Protein AF-A0A0D6LK04-F1 (afdb_monomer)

Secondary structure (DSSP, 8-state):
----------------------------------------PPPPPGGG-------B-----------------------------------------------------------------------SSSTT----PPPP----PBPTTS--PPP-EEEE-SS-EEEEEE-TTSSEEEEEETTEEEEEETTT--EEEEEE--SS-EEEEEE-TTSS-EEEEETTS-EEESSS-S---------S-EEESSSEEEEETTEEEEE-SS-SS--EEE-SS-EEEEEE-TTSSEEEEEETTSEEEEEESTTTTSS--SEEEE-TT---EEEEEEEPPPP--SS-TTS-TTS--S-EEEEEETTSEEEEE-TTS-BSSSS-EE-SS-EEEEEE-TTSSEEEEEETTSEEEEEETT--EEEEEEE-SS-EEEEEE-TT-SSEEEEEEETTSEEEEEEE-PPP-EEEETTEEEEEETTTEEEEEETTT--EEEEE-SS---EEEEETTEEEEE-SS-EEEEEEEE--STTPPPEEEEEEEE-S----SEEEE-SSEEEEEETTEEEEEETTS-EEEEEE-SSPEEEEEEEE-STT--EEEEEEGGG--TT-SEEEEBSS-TT-EEEE-SSSS-SEEEEEETTEEEEEETTEEEEEE---HHHHHHHHHTT-HHHHHHHHHHH--HHHHHHHHHHHHHTT-HHHHHHHHHHHT-HHHHHHHHHHHHHHHHT--HHHHHHHHHHHHT-HHHHHHHHHHTT-HHHHHHHHHHTT-HHHHHHHTTTS-HHHHHHHHHHHHHHHHHTT-HHHHHHHHHHHT-HHHHHHHHHHHT-HHHHHHHHTTS-TT-HHHHHHHHHHHHTTT-HHHHHHHHHHHT-HHHHHHHHHHTT-HHHHHHHHHH-GGGHHHHHHHHHHHHHTTT-HHHHHHHHHHTT-HHHHHHHHHHHHHHHHHTT-HHHHHHHHHHHHHHHHHHTTT-GGGHHHHHHHHHHHHHHHHHHHHHHHHH-SS-SS-HHHHHHHGGG-HHHHHHHHHHHT-HHHHHHHHHHHTTS---HHHHHHHHHHHHHHHTS-S---GGGS-EETTTTEE--TT--SB-TTT-PBPPB-TTT--B-SEEEEEE-TTS-HHHHHHHHTSPPPTT-TT--TTTTS-TT----EE-HHHHTTS-GGGEEEE-PPTTSPPEEEEES-TTS-EEE-TTT--EEEHHHHHHHHHHHSS-TTT-PPPP-S--TT-----

InterPro domains:
  IPR001680 WD40 repeat [PF00400] (163-189)
  IPR001680 WD40 repeat [PF00400] (193-226)
  IPR001680 WD40 r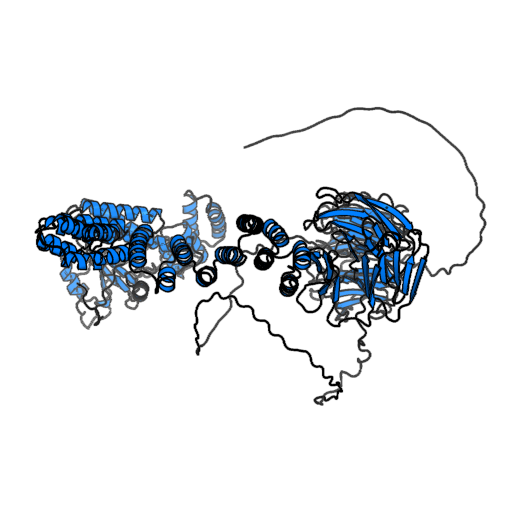epeat [PS50082] (199-226)
  IPR001680 WD40 repeat [SM00320] (144-189)
  IPR001680 WD40 repeat [SM00320] (192-231)
  IPR001680 WD40 repeat [SM00320] (266-304)
  IPR001680 WD40 repeat [SM00320] (310-366)
  IPR001680 WD40 repeat [SM00320] (372-408)
  IPR001680 WD40 repeat [SM00320] (410-451)
  IPR002328 Alcohol dehydrogenase, zinc-type, conserved site [PS00059] (16-30)
  IPR015943 WD40/YVTN repeat-like-containing domain superfamily [G3DSA:2.130.10.10] (139-227)
  IPR015943 WD40/YVTN repeat-like-containing domain superfamily [G3DSA:2.130.10.10] (259-519)
  IPR036322 WD40-repeat-containing domain superfamily [SSF50978] (160-455)
  IPR039857 Intraflagellar transport protein 122/121 homolog [PTHR12764] (600-1218)
  IPR056152 IFT122, second beta-propeller domain [PF23377] (458-600)
  IPR056153 IFT122/SMU1, beta-propeller domain [PF23381] (259-451)
  IPR056838 IFT122, zinc ribbon domain [PF25144] (1065-1106)
  IPR057411 Intraflagellar transport protein 122 homolog, TPR domain [PF25295] (653-1015)

Radius of gyration: 51.41 Å; Cα contacts (8 Å, |Δi|>4): 2037; chains: 1; bounding box: 140×107×113 Å

Organism: NCBI:txid53326

Solvent-accessible surface area (backbone atoms only — not comparable to full-atom values): 71365 Å² total; per-residue (Å²): 142,85,88,88,83,84,91,84,88,86,88,86,89,86,90,90,84,89,79,90,83,86,89,86,90,87,83,90,86,84,88,85,90,83,88,78,92,73,86,81,72,81,78,80,59,91,91,63,84,69,61,43,50,58,28,76,40,68,68,82,69,86,72,73,84,83,69,75,94,76,84,91,85,88,88,76,90,78,90,83,89,84,85,89,80,89,85,90,83,90,85,79,90,85,89,81,88,80,86,85,86,88,87,80,85,91,84,88,80,92,80,84,89,82,88,86,88,86,84,87,88,85,88,87,88,84,92,85,89,74,90,86,80,90,82,83,77,90,75,94,72,80,92,76,75,51,54,86,91,55,81,86,68,85,66,65,68,66,54,78,42,94,35,37,28,39,21,62,28,57,31,63,78,24,59,35,32,39,34,10,35,43,39,26,45,38,36,26,34,50,80,84,64,46,81,73,47,78,48,78,79,59,88,30,49,27,38,26,36,41,51,40,82,86,53,82,39,40,44,35,24,15,67,66,27,48,74,52,64,64,94,63,77,101,67,88,79,89,56,98,42,50,26,64,33,40,32,38,49,92,38,41,40,38,36,47,61,41,28,39,30,57,36,53,97,87,52,95,72,71,60,70,52,79,55,98,44,42,66,35,25,43,26,44,33,48,83,38,56,36,36,40,38,20,14,47,65,11,36,35,43,30,35,45,60,92,56,63,88,49,95,69,61,68,26,77,44,80,46,95,80,43,39,33,22,36,25,44,38,54,37,51,50,58,82,84,79,71,91,81,82,83,82,58,94,88,57,82,57,59,46,38,35,37,38,30,22,62,76,16,35,38,41,45,21,36,90,68,54,50,68,76,47,97,67,63,45,75,52,100,37,39,53,42,26,60,42,62,43,88,76,36,55,36,31,40,42,24,8,66,67,15,34,32,36,36,23,34,72,84,67,47,68,63,47,74,80,44,72,52,98,47,34,32,37,27,62,45,60,43,68,74,43,87,59,42,35,36,39,39,25,17,54,65,13,40,32,34,66,46,57,52,49,83,78,89,42,54,24,62,39,86,54,43,41,32,34,61,42,92,60,26,28,41,36,40,30,35,70,83,65,67,37,59,37,79,46,82,64,84,36,29,56,74,44,43,22,42,34,92,61,37,36,41,38,32,34,76,56,27,35,38,32,29,36,55,80,49,42,91,52,86,84,41,64,49,36,73,43,86,72,42,74,29,89,45,68,73,85,59,79,47,67,45,50,54,84,53,34,36,38,41,28,47,59,34,33,40,36,36,23,36,70,84,65,47,77,76,49,75,48,81,51,94,49,42,58,73,44,77,46,78,75,50,67,59,83,72,60,60,43,68,48,74,40,40,58,87,75,59,60,91,65,56,76,30,63,21,54,25,74,77,48,75,92,44,73,48,69,17,54,77,86,81,50,81,51,38,34,68,36,27,36,66,31,36,39,31,26,43,42,99,87,47,79,41,80,42,82,50,68,45,50,74,65,36,52,57,24,50,77,70,66,39,58,65,63,26,50,61,54,46,73,42,39,43,52,73,64,52,35,50,53,57,20,49,56,27,46,77,69,66,38,51,70,59,16,45,53,28,24,63,72,63,61,40,66,64,62,44,46,50,52,48,51,51,51,49,39,60,72,70,64,57,57,68,68,58,58,50,26,52,51,29,48,71,75,63,40,50,66,63,24,32,49,53,33,48,78,74,67,38,56,69,57,36,42,46,56,25,56,76,73,62,39,59,66,62,34,47,62,76,46,64,87,56,59,74,65,61,52,53,51,47,53,49,54,48,28,56,43,23,48,78,66,80,36,45,67,61,18,32,55,50,28,56,72,72,64,48,54,68,66,27,52,50,49,34,71,76,71,68,40,69,68,59,48,52,56,44,60,73,71,56,60,92,82,44,54,67,62,52,48,53,47,31,60,43,27,52,78,64,69,37,52,69,61,20,46,51,48,32,56,78,72,66,47,66,66,65,46,55,53,47,31,49,77,65,66,38,55,70,63,31,46,58,46,18,76,76,39,69,90,39,40,60,75,44,33,48,58,50,17,48,59,27,45,79,65,73,39,46,79,56,13,31,55,30,22,45,76,45,73,38,59,72,56,32,48,52,55,52,56,50,50,31,51,49,23,51,79,72,66,37,27,60,56,23,10,35,41,22,39,53,52,15,51,59,28,42,64,49,24,79,84,40,64,86,30,51,67,53,20,57,50,27,42,50,47,13,58,50,26,48,44,42,34,64,52,51,43,59,72,76,43,100,67,70,94,67,53,70,64,34,50,45,48,49,28,80,85,40,49,70,60,31,22,56,45,21,58,73,75,41,25,30,38,53,21,43,54,30,44,62,54,46,72,78,46,91,66,55,82,87,51,40,64,57,54,54,54,46,50,58,55,46,68,76,48,67,88,46,53,45,74,92,73,30,55,65,35,77,89,78,79,46,67,33,65,82,82,54,69,67,34,41,86,82,36,60,42,62,62,46,49,17,80,82,49,43,45,74,46,51,46,42,73,49,44,70,44,92,93,54,56,70,70,57,54,49,54,38,34,68,37,85,41,66,94,87,51,97,78,65,58,91,65,79,86,50,65,71,70,55,63,80,44,73,45,51,75,74,58,38,39,42,32,53,52,88,35,52,52,74,34,86,45,68,75,94,49,75,66,47,41,29,37,43,77,46,74,91,57,63,71,39,68,44,89,90,74,56,50,43,24,43,31,69,62,46,54,53,42,28,71,73,69,61,17,41,88,75,72,65,49,63,71,83,65,90,88,51,102,78,75,74,89,87,132

Mean predicted aligned error: 22.24 Å

Structure (mmCIF, N/CA/C/O backbone):
data_AF-A0A0D6LK04-F1
#
_entry.id   AF-A0A0D6LK04-F1
#
loop_
_atom_site.group_PDB
_atom_site.id
_atom_site.type_symbol
_atom_site.label_atom_id
_atom_site.label_alt_id
_atom_site.label_comp_id
_atom_site.label_asym_id
_atom_site.label_entity_id
_atom_site.label_seq_id
_atom_site.pdbx_PDB_ins_code
_atom_site.Cartn_x
_atom_site.Cartn_y
_atom_site.Cartn_z
_atom_site.occupancy
_atom_site.B_iso_or_equiv
_atom_site.auth_seq_id
_atom_site.auth_comp_id
_atom_site.auth_asym_id
_atom_site.auth_atom_id
_atom_site.pdbx_PDB_model_num
ATOM 1 N N . MET A 1 1 ? 20.947 37.782 -15.990 1.00 30.09 1 MET A N 1
ATOM 2 C CA . MET A 1 1 ? 22.249 38.363 -15.583 1.00 30.09 1 MET A CA 1
ATOM 3 C C . MET A 1 1 ? 23.344 37.890 -16.545 1.00 30.09 1 MET A C 1
ATOM 5 O O . MET A 1 1 ? 23.123 36.926 -17.265 1.00 30.09 1 MET A O 1
ATOM 9 N N . ARG A 1 2 ? 24.478 38.596 -16.576 1.00 21.41 2 ARG A N 1
ATOM 10 C CA . ARG A 1 2 ? 25.749 38.360 -17.307 1.00 21.41 2 ARG A CA 1
ATOM 11 C C . ARG A 1 2 ? 26.853 39.061 -16.474 1.00 21.41 2 ARG A C 1
ATOM 13 O O . ARG A 1 2 ? 26.469 39.963 -15.727 1.00 21.41 2 ARG A O 1
ATOM 20 N N . PRO A 1 3 ? 28.165 38.835 -16.688 1.00 44.28 3 PRO A N 1
ATOM 21 C CA . PRO A 1 3 ? 28.884 37.681 -17.258 1.00 44.28 3 PRO A CA 1
ATOM 22 C C . PRO A 1 3 ? 30.051 37.231 -16.322 1.00 44.28 3 PRO A C 1
ATOM 24 O O . PRO A 1 3 ? 30.104 37.658 -15.175 1.00 44.28 3 PRO A O 1
ATOM 27 N N . VAL A 1 4 ? 31.014 36.432 -16.814 1.00 23.22 4 VAL A N 1
ATOM 28 C CA . VAL A 1 4 ? 32.430 36.389 -16.354 1.00 23.22 4 VAL A CA 1
ATOM 29 C C . VAL A 1 4 ? 33.320 35.826 -17.490 1.00 23.22 4 VAL A C 1
ATOM 31 O O . VAL A 1 4 ? 32.771 35.343 -18.483 1.00 23.22 4 VAL A O 1
ATOM 34 N N . LEU A 1 5 ? 34.652 35.987 -17.427 1.00 23.11 5 LEU A N 1
ATOM 35 C CA . LEU A 1 5 ? 35.590 35.839 -18.561 1.00 23.11 5 LEU A CA 1
ATOM 36 C C . LEU A 1 5 ? 37.011 35.372 -18.137 1.00 23.11 5 LEU A C 1
ATOM 38 O O . LEU A 1 5 ? 37.385 35.601 -16.993 1.00 23.11 5 LEU A O 1
ATOM 42 N N . ASN A 1 6 ? 37.808 34.902 -19.122 1.00 22.64 6 ASN A N 1
ATOM 43 C CA . ASN A 1 6 ? 39.295 34.981 -19.220 1.00 22.64 6 ASN A CA 1
ATOM 44 C C . ASN A 1 6 ? 40.161 34.009 -18.348 1.00 22.64 6 ASN A C 1
ATOM 46 O O . ASN A 1 6 ? 39.818 33.751 -17.204 1.00 22.64 6 ASN A O 1
ATOM 50 N N . TRP A 1 7 ? 41.136 33.244 -18.903 1.00 20.77 7 TRP A N 1
ATOM 51 C CA . TRP A 1 7 ? 42.541 33.565 -19.338 1.00 20.77 7 TRP A CA 1
ATOM 52 C C . TRP A 1 7 ? 43.519 33.838 -18.156 1.00 20.77 7 TRP A C 1
ATOM 54 O O . TRP A 1 7 ? 43.094 34.499 -17.220 1.00 20.77 7 TRP A O 1
ATOM 64 N N . ILE A 1 8 ? 44.829 33.500 -18.133 1.00 21.89 8 ILE A N 1
ATOM 65 C CA . ILE A 1 8 ? 45.746 32.587 -18.885 1.00 21.89 8 ILE A CA 1
ATOM 66 C C . ILE A 1 8 ? 47.134 32.545 -18.133 1.00 21.89 8 ILE A C 1
ATOM 68 O O . ILE A 1 8 ? 47.326 33.365 -17.241 1.00 21.89 8 ILE A O 1
ATOM 72 N N . ASP A 1 9 ? 48.097 31.689 -18.547 1.00 22.16 9 ASP A N 1
ATOM 73 C CA . ASP A 1 9 ? 49.593 31.797 -18.399 1.00 22.16 9 ASP A CA 1
ATOM 74 C C . ASP A 1 9 ? 50.438 31.205 -17.209 1.00 22.16 9 ASP A C 1
ATOM 76 O O . ASP A 1 9 ? 50.198 31.500 -16.045 1.00 22.16 9 ASP A O 1
ATOM 80 N N . LYS A 1 10 ? 51.546 30.520 -17.611 1.00 22.42 10 LYS A N 1
ATOM 81 C CA . LYS A 1 10 ? 52.928 30.313 -17.034 1.00 22.42 10 LYS A CA 1
ATOM 82 C C . LYS A 1 10 ? 53.178 29.497 -15.722 1.00 22.42 10 LYS A C 1
ATOM 84 O O . LYS A 1 10 ? 52.379 29.597 -14.805 1.00 22.42 10 LYS A O 1
ATOM 89 N N . VAL A 1 11 ? 54.180 28.584 -15.563 1.00 23.09 11 VAL A N 1
ATOM 90 C CA . VAL A 1 11 ? 55.633 28.443 -15.983 1.00 23.09 11 VAL A CA 1
ATOM 91 C C . VAL A 1 11 ? 56.574 29.285 -15.080 1.00 23.09 11 VAL A C 1
ATOM 93 O O . VAL A 1 11 ? 56.163 30.425 -14.854 1.00 23.09 11 VAL A O 1
ATOM 96 N N . PRO A 1 12 ? 57.777 28.848 -14.578 1.00 36.19 12 PRO A N 1
ATOM 97 C CA . PRO A 1 12 ? 58.790 27.884 -15.109 1.00 36.19 12 PRO A CA 1
ATOM 98 C C . PRO A 1 12 ? 59.391 26.840 -14.089 1.00 36.19 12 PRO A C 1
ATOM 100 O O . PRO A 1 12 ? 58.622 26.246 -13.337 1.00 36.19 12 PRO A O 1
ATOM 103 N N . GLU A 1 13 ? 60.725 26.606 -14.128 1.00 23.64 13 GLU A N 1
ATOM 104 C CA . GLU A 1 13 ? 61.619 25.642 -13.422 1.00 23.64 13 GLU A CA 1
ATOM 105 C C . GLU A 1 13 ? 61.561 24.161 -13.919 1.00 23.64 13 GLU A C 1
ATOM 107 O O . GLU A 1 13 ? 60.509 23.704 -14.364 1.00 23.64 13 GLU A O 1
ATOM 112 N N . ASP A 1 14 ? 62.638 23.339 -13.952 1.00 24.09 14 ASP A N 1
ATOM 113 C CA . ASP A 1 14 ? 64.062 23.520 -13.542 1.00 24.09 14 ASP A CA 1
ATOM 114 C C . ASP A 1 14 ? 65.087 22.645 -14.360 1.00 24.09 14 ASP A C 1
ATOM 116 O O . ASP A 1 14 ? 64.759 22.148 -15.439 1.00 24.09 14 ASP A O 1
ATOM 120 N N . GLU A 1 15 ? 66.335 22.478 -13.876 1.00 25.22 15 GLU A N 1
ATOM 121 C CA . GLU A 1 15 ? 67.555 21.946 -14.554 1.00 25.22 15 GLU A CA 1
ATOM 122 C C . GLU A 1 15 ? 67.923 20.432 -14.375 1.00 25.22 15 GLU A C 1
ATOM 124 O O . GLU A 1 15 ? 67.365 19.726 -13.536 1.00 25.22 15 GLU A O 1
ATOM 129 N N . GLY A 1 16 ? 68.959 19.943 -15.103 1.00 24.80 16 GLY A N 1
ATOM 130 C CA . GLY A 1 16 ? 69.732 18.716 -14.765 1.00 24.80 16 GLY A CA 1
ATOM 131 C C . GLY A 1 16 ? 70.579 18.081 -15.903 1.00 24.80 16 GLY A C 1
ATOM 132 O O . GLY A 1 16 ? 70.019 17.512 -16.836 1.00 24.80 16 GLY A O 1
ATOM 133 N N . HIS A 1 17 ? 71.923 18.125 -15.830 1.00 25.42 17 HIS A N 1
ATOM 134 C CA . HIS A 1 17 ? 72.868 17.717 -16.906 1.00 25.42 17 HIS A CA 1
ATOM 135 C C . HIS A 1 17 ? 73.611 16.362 -16.702 1.00 25.42 17 HIS A C 1
ATOM 137 O O . HIS A 1 17 ? 73.971 16.024 -15.581 1.00 25.42 17 HIS A O 1
ATOM 143 N N . GLU A 1 18 ? 73.961 15.713 -17.834 1.00 24.48 18 GLU A N 1
ATOM 144 C CA . GLU A 1 18 ? 75.159 14.858 -18.117 1.00 24.48 18 GLU A CA 1
ATOM 145 C C . GLU A 1 18 ? 75.396 13.505 -17.377 1.00 24.48 18 GLU A C 1
ATOM 147 O O . GLU A 1 18 ? 74.938 13.287 -16.264 1.00 24.48 18 GLU A O 1
ATOM 152 N N . GLY A 1 19 ? 76.122 12.513 -17.941 1.00 23.44 19 GLY A N 1
ATOM 153 C CA . GLY A 1 19 ? 76.709 12.373 -19.296 1.00 23.44 19 GLY A CA 1
ATOM 154 C C . GLY A 1 19 ? 77.649 11.143 -19.480 1.00 23.44 19 GLY A C 1
ATOM 155 O O . GLY A 1 19 ? 78.135 10.586 -18.501 1.00 23.44 19 GLY A O 1
ATOM 156 N N . GLY A 1 20 ? 77.943 10.749 -20.739 1.00 23.19 20 GLY A N 1
ATOM 157 C CA . GLY A 1 20 ? 78.937 9.711 -21.146 1.00 23.19 20 GLY A CA 1
ATOM 158 C C . GLY A 1 20 ? 78.503 8.230 -21.005 1.00 23.19 20 GLY A C 1
ATOM 159 O O . GLY A 1 20 ? 77.605 7.928 -20.231 1.00 23.19 20 GLY A O 1
ATOM 160 N N . GLY A 1 21 ? 79.063 7.229 -21.712 1.00 22.86 21 GLY A N 1
ATOM 161 C CA . GLY A 1 21 ? 79.994 7.172 -22.864 1.00 22.86 21 GLY A CA 1
ATOM 162 C C . GLY A 1 21 ? 80.136 5.704 -23.369 1.00 22.86 21 GLY A C 1
ATOM 163 O O . GLY A 1 21 ? 80.076 4.792 -22.556 1.00 22.86 21 GLY A O 1
ATOM 164 N N . ILE A 1 22 ? 80.079 5.406 -24.680 1.00 24.78 22 ILE A N 1
ATOM 165 C CA . ILE A 1 22 ? 81.199 5.291 -25.662 1.00 24.78 22 ILE A CA 1
ATOM 166 C C . ILE A 1 22 ? 81.839 3.873 -25.761 1.00 24.78 22 ILE A C 1
ATOM 168 O O . ILE A 1 22 ? 82.639 3.515 -24.907 1.00 24.78 22 ILE A O 1
ATOM 172 N N . LEU A 1 23 ? 81.570 3.176 -26.893 1.00 24.97 23 LEU A N 1
ATOM 173 C CA . LEU A 1 23 ? 82.327 2.051 -27.528 1.00 24.97 23 LEU A CA 1
ATOM 174 C C . LEU A 1 23 ? 82.480 0.748 -26.680 1.00 24.97 23 LEU A C 1
ATOM 176 O O . LEU A 1 23 ? 82.230 0.768 -25.484 1.00 24.97 23 LEU A O 1
ATOM 180 N N . GLN A 1 24 ? 82.812 -0.460 -27.169 1.00 23.94 24 GLN A N 1
ATOM 181 C CA . GLN A 1 24 ? 83.073 -1.086 -28.495 1.00 23.94 24 GLN A CA 1
ATOM 182 C C . GLN A 1 24 ? 82.576 -2.581 -28.387 1.00 23.94 24 GLN A C 1
ATOM 184 O O . GLN A 1 24 ? 81.980 -2.910 -27.365 1.00 23.94 24 GLN A O 1
ATOM 189 N N . GLU A 1 25 ? 82.685 -3.580 -29.282 1.00 22.00 25 GLU A N 1
ATOM 190 C CA . GLU A 1 25 ? 83.413 -3.823 -30.547 1.00 22.00 25 GLU A CA 1
ATOM 191 C C . GLU A 1 25 ? 82.634 -4.828 -31.458 1.00 22.00 25 GLU A C 1
ATOM 193 O O . GLU A 1 25 ? 81.496 -4.544 -31.823 1.00 22.00 25 GLU A O 1
ATOM 198 N N . GLU A 1 26 ? 83.202 -5.990 -31.824 1.00 23.66 26 GLU A N 1
ATOM 199 C CA . GLU A 1 26 ? 82.685 -6.977 -32.802 1.00 23.66 26 GLU A CA 1
ATOM 200 C C . GLU A 1 26 ? 82.749 -8.436 -32.269 1.00 23.66 26 GLU A C 1
ATOM 202 O O . GLU A 1 26 ? 83.361 -8.694 -31.234 1.00 23.66 26 GLU A O 1
ATOM 207 N N . GLY A 1 27 ? 82.161 -9.425 -32.970 1.00 22.02 27 GLY A N 1
ATOM 208 C CA . GLY A 1 27 ? 82.268 -10.845 -32.568 1.00 22.02 27 GLY A CA 1
ATOM 209 C C . GLY A 1 27 ? 81.557 -11.873 -33.467 1.00 22.02 27 GLY A C 1
ATOM 210 O O . GLY A 1 27 ? 80.410 -12.237 -33.222 1.00 22.02 27 GLY A O 1
ATOM 211 N N . VAL A 1 28 ? 82.252 -12.370 -34.497 1.00 22.52 28 VAL A N 1
ATOM 212 C CA . VAL A 1 28 ? 81.781 -13.381 -35.476 1.00 22.52 28 VAL A CA 1
ATOM 213 C C . VAL A 1 28 ? 81.343 -14.709 -34.821 1.00 22.52 28 VAL A C 1
ATOM 215 O O . VAL A 1 28 ? 81.999 -15.201 -33.907 1.00 22.52 28 VAL A O 1
ATOM 218 N N . GLY A 1 29 ? 80.262 -15.327 -35.320 1.00 24.53 29 GLY A N 1
ATOM 219 C CA . GLY A 1 29 ? 79.727 -16.604 -34.810 1.00 24.53 29 GLY A CA 1
ATOM 220 C C . GLY A 1 29 ? 80.129 -17.865 -35.599 1.00 24.53 29 GLY A C 1
ATOM 221 O O . GLY A 1 29 ? 80.710 -17.787 -36.679 1.00 24.53 29 GLY A O 1
ATOM 222 N N . VAL A 1 30 ? 79.744 -19.040 -35.082 1.00 21.81 30 VAL A N 1
ATOM 223 C CA . VAL A 1 30 ? 79.773 -20.355 -35.764 1.00 21.81 30 VAL A CA 1
ATOM 224 C C . VAL A 1 30 ? 78.504 -21.138 -35.393 1.00 21.81 30 VAL A C 1
ATOM 226 O O . VAL A 1 30 ? 77.995 -21.001 -34.283 1.00 21.81 30 VAL A O 1
ATOM 229 N N . ALA A 1 31 ? 77.977 -21.946 -36.318 1.00 26.28 31 ALA A N 1
ATOM 230 C CA . ALA A 1 31 ? 76.745 -22.719 -36.140 1.00 26.28 31 ALA A CA 1
ATOM 231 C C . ALA A 1 31 ? 76.992 -24.192 -35.760 1.00 26.28 31 ALA A C 1
ATOM 233 O O . ALA A 1 31 ? 77.985 -24.786 -36.178 1.00 26.28 31 ALA A O 1
ATOM 234 N N . THR A 1 32 ? 76.012 -24.816 -35.099 1.00 23.23 32 THR A N 1
ATOM 235 C CA . THR A 1 32 ? 75.838 -26.280 -35.069 1.00 23.23 32 THR A CA 1
ATOM 236 C C . THR A 1 32 ? 74.360 -26.658 -35.172 1.00 23.23 32 THR A C 1
ATOM 238 O O . THR A 1 32 ? 73.523 -26.244 -34.377 1.00 23.23 32 THR A O 1
ATOM 241 N N . ASP A 1 33 ? 74.053 -27.460 -36.188 1.00 23.78 33 ASP A N 1
ATOM 242 C CA . ASP A 1 33 ? 72.723 -27.961 -36.540 1.00 23.78 33 ASP A CA 1
ATOM 243 C C . ASP A 1 33 ? 72.483 -29.303 -35.812 1.00 23.78 33 ASP A C 1
ATOM 245 O O . ASP A 1 33 ? 73.280 -30.228 -35.973 1.00 23.78 33 ASP A O 1
ATOM 249 N N . ILE A 1 34 ? 71.388 -29.458 -35.056 1.00 25.84 34 ILE A N 1
ATOM 250 C CA . ILE A 1 34 ? 70.769 -30.778 -34.823 1.00 25.84 34 ILE A CA 1
ATOM 251 C C . ILE A 1 34 ? 69.266 -30.645 -35.060 1.00 25.84 34 ILE A C 1
ATOM 253 O O . ILE A 1 34 ? 68.568 -29.865 -34.415 1.00 25.84 34 ILE A O 1
ATOM 257 N N . ARG A 1 35 ? 68.763 -31.439 -36.006 1.00 24.62 35 ARG A N 1
ATOM 258 C CA . ARG A 1 35 ? 67.377 -31.389 -36.473 1.00 24.62 35 ARG A CA 1
ATOM 259 C C . ARG A 1 35 ? 66.471 -32.282 -35.633 1.00 24.62 35 ARG A C 1
ATOM 261 O O . ARG A 1 35 ? 66.740 -33.473 -35.500 1.00 24.62 35 ARG A O 1
ATOM 268 N N . LEU A 1 36 ? 65.314 -31.755 -35.239 1.00 25.33 36 LEU A N 1
ATOM 269 C CA . LEU A 1 36 ? 64.106 -32.558 -35.039 1.00 25.33 36 LEU A CA 1
ATOM 270 C C . LEU A 1 36 ? 63.134 -32.271 -36.186 1.00 25.33 36 LEU A C 1
ATOM 272 O O . LEU A 1 36 ? 62.751 -31.128 -36.429 1.00 25.33 36 LEU A O 1
ATOM 276 N N . ALA A 1 37 ? 62.767 -33.314 -36.929 1.00 28.20 37 ALA A N 1
ATOM 277 C CA . ALA A 1 37 ? 61.936 -33.184 -38.118 1.00 28.20 37 ALA A CA 1
ATOM 278 C C . ALA A 1 37 ? 60.448 -33.090 -37.746 1.00 28.20 37 ALA A C 1
ATOM 280 O O . ALA A 1 37 ? 59.788 -34.106 -37.538 1.00 28.20 37 ALA A O 1
ATOM 281 N N . GLN A 1 38 ? 59.903 -31.872 -37.709 1.00 26.31 38 GLN A N 1
ATOM 282 C CA . GLN A 1 38 ? 58.455 -31.665 -37.775 1.00 26.31 38 GLN A CA 1
ATOM 283 C C . GLN A 1 38 ? 58.000 -31.481 -39.228 1.00 26.31 38 GLN A C 1
ATOM 285 O O . GLN A 1 38 ? 58.638 -30.789 -40.025 1.00 26.31 38 GLN A O 1
ATOM 290 N N . LEU A 1 39 ? 56.879 -32.119 -39.566 1.00 23.59 39 LEU A N 1
ATOM 291 C CA . LEU A 1 39 ? 56.260 -32.076 -40.888 1.00 23.59 39 LEU A CA 1
ATOM 292 C C . LEU A 1 39 ? 55.793 -30.651 -41.216 1.00 23.59 39 LEU A C 1
ATOM 294 O O . LEU A 1 39 ? 54.782 -30.183 -40.693 1.00 23.59 39 LEU A O 1
ATOM 298 N N . LYS A 1 40 ? 56.502 -29.976 -42.129 1.00 24.53 40 LYS A N 1
ATOM 299 C CA . LYS A 1 40 ? 56.039 -28.725 -42.742 1.00 24.53 40 LYS A CA 1
ATOM 300 C C . LYS A 1 40 ? 54.841 -29.004 -43.654 1.00 24.53 40 LYS A C 1
ATOM 302 O O . LYS A 1 40 ? 55.002 -29.196 -44.857 1.00 24.53 40 LYS A O 1
ATOM 307 N N . LEU A 1 41 ? 53.638 -28.977 -43.083 1.00 25.45 41 LEU A N 1
ATOM 308 C CA . LEU A 1 41 ? 52.441 -28.637 -43.851 1.00 25.45 41 LEU A CA 1
ATOM 309 C C . LEU A 1 41 ? 52.617 -27.215 -44.429 1.00 25.45 41 LEU A C 1
ATOM 311 O O . LEU A 1 41 ? 53.280 -26.380 -43.801 1.00 25.45 41 LEU A O 1
ATOM 315 N N . PRO A 1 42 ? 52.106 -26.936 -45.639 1.00 27.59 42 PRO A N 1
ATOM 316 C CA . PRO A 1 42 ? 52.419 -25.697 -46.337 1.00 27.59 42 PRO A CA 1
ATOM 317 C C . PRO A 1 42 ? 51.814 -24.481 -45.627 1.00 27.59 42 PRO A C 1
ATOM 319 O O . PRO A 1 42 ? 50.624 -24.459 -45.314 1.00 27.59 42 PRO A O 1
ATOM 322 N N . ARG A 1 43 ? 52.620 -23.424 -45.454 1.00 28.05 43 ARG A N 1
ATOM 323 C CA . ARG A 1 43 ? 52.071 -22.069 -45.293 1.00 28.05 43 ARG A CA 1
ATOM 324 C C . ARG A 1 43 ? 51.283 -21.727 -46.571 1.00 28.05 43 ARG A C 1
ATOM 326 O O . ARG A 1 43 ? 51.754 -22.084 -47.655 1.00 28.05 43 ARG A O 1
ATOM 333 N N . PRO A 1 44 ? 50.118 -21.063 -46.479 1.00 26.52 44 PRO A N 1
ATOM 334 C CA . PRO A 1 44 ? 49.366 -20.666 -47.664 1.00 26.52 44 PRO A CA 1
ATOM 335 C C . PRO A 1 44 ? 50.188 -19.685 -48.527 1.00 26.52 44 PRO A C 1
ATOM 337 O O . PRO A 1 44 ? 51.033 -18.961 -47.995 1.00 26.52 44 PRO A O 1
ATOM 340 N N . PRO A 1 45 ? 49.991 -19.661 -49.859 1.00 25.30 45 PRO A N 1
ATOM 341 C CA . PRO A 1 45 ? 50.778 -18.819 -50.759 1.00 25.30 45 PRO A CA 1
ATOM 342 C C . PRO A 1 45 ? 50.518 -17.322 -50.526 1.00 25.30 45 PRO A C 1
ATOM 344 O O . PRO A 1 45 ? 49.442 -16.931 -50.079 1.00 25.30 45 PRO A O 1
ATOM 347 N N . HIS A 1 46 ? 51.472 -16.464 -50.911 1.00 29.70 46 HIS A N 1
ATOM 348 C CA . HIS A 1 46 ? 51.413 -15.005 -50.699 1.00 29.70 46 HIS A CA 1
ATOM 349 C C . HIS A 1 46 ? 50.161 -14.297 -51.263 1.00 29.70 46 HIS A C 1
ATOM 351 O O . HIS A 1 46 ? 49.836 -13.193 -50.827 1.00 29.70 46 HIS A O 1
ATOM 357 N N . SER A 1 47 ? 49.434 -14.915 -52.198 1.00 28.31 47 SER A N 1
ATOM 358 C CA . SER A 1 47 ? 48.149 -14.428 -52.716 1.00 28.31 47 SER A CA 1
ATOM 359 C C . SER A 1 47 ? 46.969 -14.589 -51.744 1.00 28.31 47 SER A C 1
ATOM 361 O O . SER A 1 47 ? 45.935 -13.958 -51.946 1.00 28.31 47 SER A O 1
ATOM 363 N N . MET A 1 48 ? 47.104 -15.408 -50.697 1.00 30.88 48 MET A N 1
ATOM 364 C CA . MET A 1 48 ? 45.996 -15.909 -49.870 1.00 30.88 48 MET A CA 1
ATOM 365 C C . MET A 1 48 ? 45.841 -15.181 -48.516 1.00 30.88 48 MET A C 1
ATOM 367 O O . MET A 1 48 ? 45.031 -15.574 -47.681 1.00 30.88 48 MET A O 1
ATOM 371 N N . TYR A 1 49 ? 46.598 -14.101 -48.285 1.00 31.98 49 TYR A N 1
ATOM 372 C CA . TYR A 1 49 ? 46.556 -13.305 -47.050 1.00 31.98 49 TYR A CA 1
ATOM 373 C C . TYR A 1 49 ? 45.453 -12.233 -47.067 1.00 31.98 49 TYR A C 1
ATOM 375 O O . TYR A 1 49 ? 45.720 -11.034 -47.169 1.00 31.98 49 TYR A O 1
ATOM 383 N N . ILE A 1 50 ? 44.201 -12.682 -46.985 1.00 31.31 50 ILE A N 1
ATOM 384 C CA . ILE A 1 50 ? 42.994 -11.877 -46.734 1.00 31.31 50 ILE A CA 1
ATOM 385 C C . ILE A 1 50 ? 42.103 -12.715 -45.821 1.00 31.31 50 ILE A C 1
ATOM 387 O O . ILE A 1 50 ? 41.743 -13.798 -46.259 1.00 31.31 50 ILE A O 1
ATOM 391 N N . ASN A 1 51 ? 41.762 -12.249 -44.613 1.00 32.84 51 ASN A N 1
ATOM 392 C CA . ASN A 1 51 ? 40.525 -12.546 -43.862 1.00 32.84 51 ASN A CA 1
ATOM 393 C C . ASN A 1 51 ? 40.502 -11.743 -42.530 1.00 32.84 51 ASN A C 1
ATOM 395 O O . ASN A 1 51 ? 41.571 -11.373 -42.064 1.00 32.84 51 ASN A O 1
ATOM 399 N N . LEU A 1 52 ? 39.388 -11.522 -41.811 1.00 34.44 52 LEU A N 1
ATOM 400 C CA . LEU A 1 52 ? 38.035 -11.050 -42.195 1.00 34.44 52 LEU A CA 1
ATOM 401 C C . LEU A 1 52 ? 37.114 -11.027 -40.964 1.00 34.44 52 LEU A C 1
ATOM 403 O O . LEU A 1 52 ? 36.736 -12.069 -40.437 1.00 34.44 52 LEU A O 1
ATOM 407 N N . LEU A 1 53 ? 36.744 -9.838 -40.483 1.00 25.81 53 LEU A N 1
ATOM 408 C CA . LEU A 1 53 ? 35.899 -9.690 -39.292 1.00 25.81 53 LEU A CA 1
ATOM 409 C C . LEU A 1 53 ? 34.941 -8.503 -39.417 1.00 25.81 53 LEU A C 1
ATOM 411 O O . LEU A 1 53 ? 35.393 -7.360 -39.422 1.00 25.81 53 LEU A O 1
ATOM 415 N N . CYS A 1 54 ? 33.632 -8.754 -39.426 1.00 30.06 54 CYS A N 1
ATOM 416 C CA . CYS A 1 54 ? 32.638 -7.693 -39.281 1.00 30.06 54 CYS A CA 1
ATOM 417 C C . CYS A 1 54 ? 32.430 -7.331 -37.806 1.00 30.06 54 CYS A C 1
ATOM 419 O O . CYS A 1 54 ? 32.061 -8.179 -36.987 1.00 30.06 54 CYS A O 1
ATOM 421 N N . SER A 1 55 ? 32.647 -6.063 -37.451 1.00 27.06 55 SER A N 1
ATOM 422 C CA . SER A 1 55 ? 32.144 -5.497 -36.192 1.00 27.06 55 SER A CA 1
ATOM 423 C C . SER A 1 55 ? 30.663 -5.160 -36.290 1.00 27.06 55 SER A C 1
ATOM 425 O O . SER A 1 55 ? 30.177 -4.788 -37.357 1.00 27.06 55 SER A O 1
ATOM 427 N N . TYR A 1 56 ? 29.974 -5.317 -35.160 1.00 31.03 56 TYR A N 1
ATOM 428 C CA . TYR A 1 56 ? 28.564 -5.001 -34.980 1.00 31.03 56 TYR A CA 1
ATOM 429 C C . TYR A 1 56 ? 28.420 -3.990 -33.847 1.00 31.03 56 TYR A C 1
ATOM 431 O O . TYR A 1 56 ? 28.741 -4.288 -32.697 1.00 31.03 56 TYR A O 1
ATOM 439 N N . VAL A 1 57 ? 27.921 -2.801 -34.172 1.00 26.56 57 VAL A N 1
ATOM 440 C CA . VAL A 1 57 ? 27.620 -1.752 -33.191 1.00 26.56 57 VAL A CA 1
ATOM 441 C C . VAL A 1 57 ? 26.264 -2.028 -32.537 1.00 26.56 57 VAL A C 1
ATOM 443 O O . VAL A 1 57 ? 25.219 -1.988 -33.191 1.00 26.56 57 VAL A O 1
ATOM 446 N N . TRP A 1 58 ? 26.269 -2.318 -31.232 1.00 28.08 58 TRP A N 1
ATOM 447 C CA . TRP A 1 58 ? 25.059 -2.645 -30.465 1.00 28.08 58 TRP A CA 1
ATOM 448 C C . TRP A 1 58 ? 24.595 -1.447 -29.626 1.00 28.08 58 TRP A C 1
ATOM 450 O O . TRP A 1 58 ? 24.832 -1.371 -28.413 1.00 28.08 58 TRP A O 1
ATOM 460 N N . TYR A 1 59 ? 23.966 -0.488 -30.312 1.00 25.06 59 TYR A N 1
ATOM 461 C CA . TYR A 1 59 ? 23.572 0.817 -29.780 1.00 25.06 59 TYR A CA 1
ATOM 462 C C . TYR A 1 59 ? 22.439 0.714 -28.742 1.00 25.06 59 TYR A C 1
ATOM 464 O O . TYR A 1 59 ? 21.265 0.914 -29.041 1.00 25.06 59 TYR A O 1
ATOM 472 N N . CYS A 1 60 ? 22.790 0.429 -27.487 1.00 22.78 60 CYS A N 1
ATOM 473 C CA . CYS A 1 60 ? 21.851 0.405 -26.360 1.00 22.78 60 CYS A CA 1
ATOM 474 C C . CYS A 1 60 ? 21.542 1.824 -25.846 1.00 22.78 60 CYS A C 1
ATOM 476 O O . CYS A 1 60 ? 21.690 2.125 -24.663 1.00 22.78 60 CYS A O 1
ATOM 478 N N . GLY A 1 61 ? 21.142 2.716 -26.753 1.00 21.12 61 GLY A N 1
ATOM 479 C CA . GLY A 1 61 ? 20.654 4.042 -26.404 1.00 21.12 61 GLY A CA 1
ATOM 480 C C . GLY A 1 61 ? 19.214 3.956 -25.914 1.00 21.12 61 GLY A C 1
ATOM 481 O O . GLY A 1 61 ? 18.301 3.787 -26.720 1.00 21.12 61 GLY A O 1
ATOM 482 N N . THR A 1 62 ? 18.994 4.114 -24.609 1.00 21.88 62 THR A N 1
ATOM 483 C CA . THR A 1 62 ? 17.663 4.183 -23.987 1.00 21.88 62 THR A CA 1
ATOM 484 C C . THR A 1 62 ? 16.932 5.481 -24.339 1.00 21.88 62 THR A C 1
ATOM 486 O O . THR A 1 62 ? 16.655 6.332 -23.495 1.00 21.88 62 THR A O 1
ATOM 489 N N . ARG A 1 63 ? 16.512 5.614 -25.602 1.00 21.30 63 ARG A N 1
ATOM 490 C CA . ARG A 1 63 ? 15.297 6.375 -25.890 1.00 21.30 63 ARG A CA 1
ATOM 491 C C . ARG A 1 63 ? 14.113 5.550 -25.411 1.00 21.30 63 ARG A C 1
ATOM 493 O O . ARG A 1 63 ? 13.690 4.614 -26.082 1.00 21.30 63 ARG A O 1
ATOM 500 N N . GLN A 1 64 ? 13.556 5.938 -24.265 1.00 20.05 64 GLN A N 1
ATOM 501 C CA . GLN A 1 64 ? 12.150 5.655 -24.000 1.00 20.05 64 GLN A CA 1
ATOM 502 C C . GLN A 1 64 ? 11.327 6.109 -25.217 1.00 20.05 64 GLN A C 1
ATOM 504 O O . GLN A 1 64 ? 11.535 7.235 -25.688 1.00 20.05 64 GLN A O 1
ATOM 509 N N . PRO A 1 65 ? 10.365 5.312 -25.704 1.00 21.64 65 PRO A N 1
ATOM 510 C CA . PRO A 1 65 ? 9.305 5.836 -26.541 1.00 21.64 65 PRO A CA 1
ATOM 511 C C . PRO A 1 65 ? 8.408 6.738 -25.679 1.00 21.64 65 PRO A C 1
ATOM 513 O O . PRO A 1 65 ? 7.379 6.313 -25.162 1.00 21.64 65 PRO A O 1
ATOM 516 N N . GLN A 1 66 ? 8.789 8.012 -25.551 1.00 21.47 66 GLN A N 1
ATOM 517 C CA . GLN A 1 66 ? 7.860 9.110 -25.265 1.00 21.47 66 GLN A CA 1
ATOM 518 C C . GLN A 1 66 ? 6.943 9.285 -26.489 1.00 21.47 66 GLN A C 1
ATOM 520 O O . GLN A 1 66 ? 7.057 10.234 -27.260 1.00 21.47 66 GLN A O 1
ATOM 525 N N . ILE A 1 67 ? 6.063 8.303 -26.691 1.00 22.81 67 ILE A N 1
ATOM 526 C CA . ILE A 1 67 ? 4.918 8.397 -27.589 1.00 22.81 67 ILE A CA 1
ATOM 527 C C . ILE A 1 67 ? 3.792 9.000 -26.758 1.00 22.81 67 ILE A C 1
ATOM 529 O O . ILE A 1 67 ? 3.114 8.305 -26.002 1.00 22.81 67 ILE A O 1
ATOM 533 N N . SER A 1 68 ? 3.594 10.309 -26.894 1.00 20.69 68 SER A N 1
ATOM 534 C CA . SER A 1 68 ? 2.293 10.898 -26.594 1.00 20.69 68 SER A CA 1
ATOM 535 C C . SER A 1 68 ? 1.291 10.446 -27.675 1.00 20.69 68 SER A C 1
ATOM 537 O O . SER A 1 68 ? 1.661 10.305 -28.844 1.00 20.69 68 SER A O 1
ATOM 539 N N . PRO A 1 69 ? 0.033 10.138 -27.316 1.00 25.05 69 PRO A N 1
ATOM 540 C CA . PRO A 1 69 ? -0.836 9.343 -28.181 1.00 25.05 69 PRO A CA 1
ATOM 541 C C . PRO A 1 69 ? -1.522 10.188 -29.263 1.00 25.05 69 PRO A C 1
ATOM 543 O O . PRO A 1 69 ? -2.550 10.810 -28.999 1.00 25.05 69 PRO A O 1
ATOM 546 N N . GLN A 1 70 ? -1.013 10.174 -30.503 1.00 22.83 70 GLN A N 1
ATOM 547 C CA . GLN A 1 70 ? -1.764 10.669 -31.667 1.00 22.83 70 GLN A CA 1
ATOM 548 C C . GLN A 1 70 ? -1.615 9.804 -32.932 1.00 22.83 70 GLN A C 1
ATOM 550 O O . GLN A 1 70 ? -0.539 9.682 -33.505 1.00 22.83 70 GLN A O 1
ATOM 555 N N . LYS A 1 71 ? -2.776 9.330 -33.408 1.00 22.72 71 LYS A N 1
ATOM 556 C CA . LYS A 1 71 ? -3.114 8.928 -34.788 1.00 22.72 71 LYS A CA 1
ATOM 557 C C . LYS A 1 71 ? -2.308 7.794 -35.444 1.00 22.72 71 LYS A C 1
ATOM 559 O O . LYS A 1 71 ? -1.458 8.026 -36.296 1.00 22.72 71 LYS A O 1
ATOM 564 N N . TRP A 1 72 ? -2.811 6.577 -35.245 1.00 20.78 72 TRP A N 1
ATOM 565 C CA . TRP A 1 72 ? -3.231 5.737 -36.374 1.00 20.78 72 TRP A CA 1
ATOM 566 C C . TRP A 1 72 ? -4.714 5.397 -36.197 1.00 20.78 72 TRP A C 1
ATOM 568 O O . TRP A 1 72 ? -5.030 4.622 -35.308 1.00 20.78 72 TRP A O 1
ATOM 578 N N . GLU A 1 73 ? -5.599 5.994 -37.005 1.00 23.33 73 GLU A N 1
ATOM 579 C CA . GLU A 1 73 ? -6.914 5.426 -37.365 1.00 23.33 73 GLU A CA 1
ATOM 580 C C . GLU A 1 73 ? -7.676 6.327 -38.356 1.00 23.33 73 GLU A C 1
ATOM 582 O O . GLU A 1 73 ? -8.013 7.469 -38.035 1.00 23.33 73 GLU A O 1
ATOM 587 N N . LYS A 1 74 ? -7.973 5.798 -39.552 1.00 22.80 74 LYS A N 1
ATOM 588 C CA . LYS A 1 74 ? -9.333 5.708 -40.124 1.00 22.80 74 LYS A CA 1
ATOM 589 C C . LYS A 1 74 ? -9.317 5.009 -41.491 1.00 22.80 74 LYS A C 1
ATOM 591 O O . LYS A 1 74 ? -8.366 5.182 -42.244 1.00 22.80 74 LYS A O 1
ATOM 596 N N . ILE A 1 75 ? -10.432 4.317 -41.768 1.00 21.33 75 ILE A N 1
ATOM 597 C CA . ILE A 1 75 ? -10.819 3.432 -42.896 1.00 21.33 75 ILE A CA 1
ATOM 598 C C . ILE A 1 75 ? -11.020 2.004 -42.352 1.00 21.33 75 ILE A C 1
ATOM 600 O O . ILE A 1 75 ? -10.053 1.388 -41.922 1.00 21.33 75 ILE A O 1
ATOM 604 N N . SER A 1 76 ? -12.232 1.435 -42.317 1.00 20.36 76 SER A N 1
ATOM 605 C CA . SER A 1 76 ? -13.580 1.972 -42.614 1.00 20.36 76 SER A CA 1
ATOM 606 C C . SER A 1 76 ? -14.673 1.031 -42.052 1.00 20.36 76 SER A C 1
ATOM 608 O O . SER A 1 76 ? -14.381 -0.134 -41.827 1.00 20.36 76 SER A O 1
ATOM 610 N N . GLU A 1 77 ? -15.894 1.552 -41.841 1.00 22.83 77 GLU A N 1
ATOM 611 C CA . GLU A 1 77 ? -17.225 0.993 -42.226 1.00 22.83 77 GLU A CA 1
ATOM 612 C C . GLU A 1 77 ? -17.500 -0.547 -42.223 1.00 22.83 77 GLU A C 1
ATOM 614 O O . GLU A 1 77 ? -16.681 -1.323 -42.691 1.00 22.83 77 GLU A O 1
ATOM 619 N N . ILE A 1 78 ? -18.681 -1.101 -41.870 1.00 22.95 78 ILE A N 1
ATOM 620 C CA . ILE A 1 78 ? -19.988 -0.587 -41.381 1.00 22.95 78 ILE A CA 1
ATOM 621 C C . ILE A 1 78 ? -20.875 -1.787 -40.916 1.00 22.95 78 ILE A C 1
ATOM 623 O O . ILE A 1 78 ? -20.866 -2.803 -41.603 1.00 22.95 78 ILE A O 1
ATOM 627 N N . LYS A 1 79 ? -21.709 -1.628 -39.859 1.00 21.66 79 LYS A N 1
ATOM 628 C CA . LYS A 1 79 ? -22.938 -2.428 -39.517 1.00 21.66 79 LYS A CA 1
ATOM 629 C C . LYS A 1 79 ? -22.783 -3.966 -39.266 1.00 21.66 79 LYS A C 1
ATOM 631 O O . LYS A 1 79 ? -21.802 -4.570 -39.661 1.00 21.66 79 LYS A O 1
ATOM 636 N N . ASP A 1 80 ? -23.688 -4.699 -38.591 1.00 22.00 80 ASP A N 1
ATOM 637 C CA . ASP A 1 80 ? -24.944 -4.368 -37.880 1.00 22.00 80 ASP A CA 1
ATOM 638 C C . ASP A 1 80 ? -25.332 -5.422 -36.798 1.00 22.00 80 ASP A C 1
ATOM 640 O O . ASP A 1 80 ? -24.836 -6.546 -36.837 1.00 22.00 80 ASP A O 1
ATOM 644 N N . LYS A 1 81 ? -26.346 -5.090 -35.971 1.00 21.78 81 LYS A N 1
ATOM 645 C CA . LYS A 1 81 ? -27.213 -5.963 -35.118 1.00 21.78 81 LYS A CA 1
ATOM 646 C C . LYS A 1 81 ? -26.722 -6.549 -33.769 1.00 21.78 81 LYS A C 1
ATOM 648 O O . LYS A 1 81 ? -25.689 -7.192 -33.640 1.00 21.78 81 LYS A O 1
ATOM 653 N N . SER A 1 82 ? -27.623 -6.413 -32.789 1.00 22.56 82 SER A N 1
ATOM 654 C CA . SER A 1 82 ? -27.777 -7.126 -31.498 1.00 22.56 82 SER A CA 1
ATOM 655 C C . SER A 1 82 ? -29.024 -8.068 -31.590 1.00 22.56 82 SER A C 1
ATOM 657 O O . SER A 1 82 ? -29.466 -8.266 -32.729 1.00 22.56 82 SER A O 1
ATOM 659 N N . PRO A 1 83 ? -29.678 -8.631 -30.527 1.00 36.19 83 PRO A N 1
ATOM 660 C CA . PRO A 1 83 ? -29.450 -8.578 -29.062 1.00 36.19 83 PRO A CA 1
ATOM 661 C C . PRO A 1 83 ? -29.658 -9.932 -28.295 1.00 36.19 83 PRO A C 1
ATOM 663 O O . PRO A 1 83 ? -29.832 -10.984 -28.902 1.00 36.19 83 PRO A O 1
ATOM 666 N N . THR A 1 84 ? -29.775 -9.863 -26.950 1.00 22.12 84 THR A N 1
ATOM 667 C CA . THR A 1 84 ? -30.313 -10.883 -25.991 1.00 22.12 84 THR A CA 1
ATOM 668 C C . THR A 1 84 ? -29.377 -12.054 -25.591 1.00 22.12 84 THR A C 1
ATOM 670 O O . THR A 1 84 ? -28.543 -12.452 -26.392 1.00 22.12 84 THR A O 1
ATOM 673 N N . LYS A 1 85 ? -29.436 -12.650 -24.377 1.00 21.73 85 LYS A N 1
ATOM 674 C CA . LYS A 1 85 ? -30.243 -12.395 -23.148 1.00 21.73 85 LYS A CA 1
ATOM 675 C C . LYS A 1 85 ? -29.598 -13.046 -21.892 1.00 21.73 85 LYS A C 1
ATOM 677 O O . LYS A 1 85 ? -28.978 -14.089 -22.052 1.00 21.73 85 LYS A O 1
ATOM 682 N N . THR A 1 86 ? -29.917 -12.519 -20.692 1.00 20.72 86 THR A N 1
ATOM 683 C CA . THR A 1 86 ? -29.863 -13.166 -19.338 1.00 20.72 86 THR A CA 1
ATOM 684 C C . THR A 1 86 ? -28.494 -13.679 -18.819 1.00 20.72 86 THR A C 1
ATOM 686 O O . THR A 1 86 ? -27.629 -14.040 -19.601 1.00 20.72 86 THR A O 1
ATOM 689 N N . GLU A 1 87 ? -28.201 -13.710 -17.511 1.00 21.39 87 GLU A N 1
ATOM 690 C CA . GLU A 1 87 ? -29.043 -13.524 -16.307 1.00 21.39 87 GLU A CA 1
ATOM 691 C C . GLU A 1 87 ? -28.267 -12.838 -15.152 1.00 21.39 87 GLU A C 1
ATOM 693 O O . GLU A 1 87 ? -27.037 -12.867 -15.132 1.00 21.39 87 GLU A O 1
ATOM 698 N N . GLU A 1 88 ? -28.966 -12.216 -14.193 1.00 19.88 88 GLU A N 1
ATOM 699 C CA . GLU A 1 88 ? -28.366 -11.581 -13.002 1.00 19.88 88 GLU A CA 1
ATOM 700 C C . GLU A 1 88 ? -28.400 -12.500 -11.771 1.00 19.88 88 GLU A C 1
ATOM 702 O O . GLU A 1 88 ? -29.443 -13.077 -11.473 1.00 19.88 88 GLU A O 1
ATOM 707 N N . ILE A 1 89 ? -27.340 -12.488 -10.951 1.00 20.19 89 ILE A N 1
ATOM 708 C CA . ILE A 1 89 ? -27.447 -12.725 -9.499 1.00 20.19 89 ILE A CA 1
ATOM 709 C C . ILE A 1 89 ? -26.586 -11.690 -8.757 1.00 20.19 89 ILE A C 1
ATOM 711 O O . ILE A 1 89 ? -25.370 -11.630 -8.935 1.00 20.19 89 ILE A O 1
ATOM 715 N N . ARG A 1 90 ? -27.219 -10.887 -7.892 1.00 20.92 90 ARG A N 1
ATOM 716 C CA . ARG A 1 90 ? -26.550 -10.082 -6.853 1.00 20.92 90 ARG A CA 1
ATOM 717 C C . ARG A 1 90 ? -26.335 -10.925 -5.597 1.00 20.92 90 ARG A C 1
ATOM 719 O O . ARG A 1 90 ? -27.214 -11.708 -5.261 1.00 20.92 90 ARG A O 1
ATOM 726 N N . ILE A 1 91 ? -25.287 -10.626 -4.827 1.00 20.17 91 ILE A N 1
ATOM 727 C CA . ILE A 1 91 ? -25.302 -10.641 -3.350 1.00 20.17 91 ILE A CA 1
ATOM 728 C C . ILE A 1 91 ? -24.167 -9.743 -2.821 1.00 20.17 91 ILE A C 1
ATOM 730 O O . ILE A 1 91 ? -23.261 -9.363 -3.562 1.00 20.17 91 ILE A O 1
ATOM 734 N N . THR A 1 92 ? -24.290 -9.305 -1.570 1.00 20.62 92 THR A N 1
ATOM 735 C CA . THR A 1 92 ? -23.521 -8.219 -0.943 1.00 20.62 92 THR A CA 1
ATOM 736 C C . THR A 1 92 ? -22.446 -8.707 0.036 1.00 20.62 92 THR A C 1
ATOM 738 O O . THR A 1 92 ? -22.612 -9.750 0.652 1.00 20.62 92 THR A O 1
ATOM 741 N N . SER A 1 93 ? -21.412 -7.877 0.234 1.00 23.91 93 SER A N 1
ATOM 742 C CA . SER A 1 93 ? -20.656 -7.642 1.489 1.00 23.91 93 SER A CA 1
ATOM 743 C C . SER A 1 93 ? -20.398 -8.799 2.479 1.00 23.91 93 SER A C 1
ATOM 745 O O . SER A 1 93 ? -21.320 -9.273 3.141 1.00 23.91 93 SER A O 1
ATOM 747 N N . GLY A 1 94 ? -19.122 -9.072 2.776 1.00 21.20 94 GLY A N 1
ATOM 748 C CA . GLY A 1 94 ? -18.731 -9.801 3.989 1.00 21.20 94 GLY A CA 1
ATOM 749 C C . GLY A 1 94 ? -17.218 -9.848 4.223 1.00 21.20 94 GLY A C 1
ATOM 750 O O . GLY A 1 94 ? -16.474 -10.260 3.340 1.00 21.20 94 GLY A O 1
ATOM 751 N N . PHE A 1 95 ? -16.777 -9.446 5.418 1.00 24.86 95 PHE A N 1
ATOM 752 C CA . PHE A 1 95 ? -15.525 -9.921 6.022 1.00 24.86 95 PHE A CA 1
ATOM 753 C C . PHE A 1 95 ? -15.849 -11.209 6.790 1.00 24.86 95 PHE A C 1
ATOM 755 O O . PHE A 1 95 ? -16.849 -11.233 7.507 1.00 24.86 95 PHE A O 1
ATOM 762 N N . ALA A 1 96 ? -15.004 -12.234 6.690 1.00 22.09 96 ALA A N 1
ATOM 763 C CA . ALA A 1 96 ? -14.993 -13.360 7.621 1.00 22.09 96 ALA A CA 1
ATOM 764 C C . ALA A 1 96 ? -13.621 -14.047 7.609 1.00 22.09 96 ALA A C 1
ATOM 766 O O . ALA A 1 96 ? -13.056 -14.299 6.545 1.00 22.09 96 ALA A O 1
ATOM 767 N N . GLU A 1 97 ? -13.117 -14.368 8.795 1.00 25.14 97 GLU A N 1
ATOM 768 C CA . GLU A 1 97 ? -12.042 -15.338 9.002 1.00 25.14 97 GLU A CA 1
ATOM 769 C C . GLU A 1 97 ? -12.652 -16.747 9.069 1.00 25.14 97 GLU A C 1
ATOM 771 O O . GLU A 1 97 ? -13.796 -16.911 9.492 1.00 25.14 97 GLU A O 1
ATOM 776 N N . SER A 1 98 ? -11.902 -17.775 8.676 1.00 21.38 98 SER A N 1
ATOM 777 C CA . SER A 1 98 ? -12.066 -19.138 9.209 1.00 21.38 98 SER A CA 1
ATOM 778 C C . SER A 1 98 ? -10.908 -20.032 8.773 1.00 21.38 98 SER A C 1
ATOM 780 O O . SER A 1 98 ? -10.531 -20.078 7.602 1.00 21.38 98 SER A O 1
ATOM 782 N N . GLU A 1 99 ? -10.353 -20.755 9.737 1.00 24.14 99 GLU A N 1
ATOM 783 C CA . GLU A 1 99 ? -9.556 -21.952 9.490 1.00 24.14 99 GLU A CA 1
ATOM 784 C C . GLU A 1 99 ? -10.493 -23.123 9.161 1.00 24.14 99 GLU A C 1
ATOM 786 O O . GLU A 1 99 ? -11.596 -23.186 9.698 1.00 24.14 99 GLU A O 1
ATOM 791 N N . GLU A 1 100 ? -10.027 -24.115 8.397 1.00 22.27 100 GLU A N 1
ATOM 792 C CA . GLU A 1 100 ? -10.389 -25.506 8.702 1.00 22.27 100 GLU A CA 1
ATOM 793 C C . GLU A 1 100 ? -9.340 -26.498 8.170 1.00 22.27 100 GLU A C 1
ATOM 795 O O . GLU A 1 100 ? -8.740 -26.301 7.109 1.00 22.27 100 GLU A O 1
ATOM 800 N N . VAL A 1 101 ? -9.093 -27.573 8.927 1.00 21.30 101 VAL A N 1
ATOM 801 C CA . VAL A 1 101 ? -8.053 -28.576 8.641 1.00 21.30 101 VAL A CA 1
ATOM 802 C C . VAL A 1 101 ? -8.685 -29.877 8.144 1.00 21.30 101 VAL A C 1
ATOM 804 O O . VAL A 1 101 ? -9.322 -30.604 8.900 1.00 21.30 101 VAL A O 1
ATOM 807 N N . GLY A 1 102 ? -8.448 -30.216 6.873 1.00 21.81 102 GLY A N 1
ATOM 808 C CA . GLY A 1 102 ? -8.904 -31.468 6.257 1.00 21.81 102 GLY A CA 1
ATOM 809 C C . GLY A 1 102 ? -7.849 -32.580 6.276 1.00 21.81 102 GLY A C 1
ATOM 810 O O . GLY A 1 102 ? -7.063 -32.703 5.337 1.00 21.81 102 GLY A O 1
ATOM 811 N N . LEU A 1 103 ? -7.846 -33.418 7.316 1.00 20.23 103 LEU A N 1
ATOM 812 C CA . LEU A 1 103 ? -7.004 -34.622 7.420 1.00 20.23 103 LEU A CA 1
ATOM 813 C C . LEU A 1 103 ? -7.675 -35.846 6.764 1.00 20.23 103 LEU A C 1
ATOM 815 O O . LEU A 1 103 ? -8.690 -36.319 7.268 1.00 20.23 103 LEU A O 1
ATOM 819 N N . ILE A 1 104 ? -7.071 -36.427 5.717 1.00 21.64 104 ILE A N 1
ATOM 820 C CA . ILE A 1 104 ? -7.351 -37.808 5.264 1.00 21.64 104 ILE A CA 1
ATOM 821 C C . ILE A 1 104 ? -6.032 -38.540 4.951 1.00 21.64 104 ILE A C 1
ATOM 823 O O . ILE A 1 104 ? -5.065 -37.948 4.473 1.00 21.64 104 ILE A O 1
ATOM 827 N N . SER A 1 105 ? -5.995 -39.834 5.276 1.00 20.78 105 SER A N 1
ATOM 828 C CA . SER A 1 105 ? -4.830 -40.724 5.232 1.00 20.78 105 SER A CA 1
ATOM 829 C C . SER A 1 105 ? -4.451 -41.231 3.834 1.00 20.78 105 SER A C 1
ATOM 831 O O . SER A 1 105 ? -5.256 -41.246 2.905 1.00 20.78 105 SER A O 1
ATOM 833 N N . ALA A 1 106 ? -3.220 -41.732 3.710 1.00 22.77 106 ALA A N 1
ATOM 834 C CA . ALA A 1 106 ? -2.743 -42.419 2.514 1.00 22.77 106 ALA A CA 1
ATOM 835 C C . ALA A 1 106 ? -3.215 -43.886 2.445 1.00 22.77 106 ALA A C 1
ATOM 837 O O . ALA A 1 106 ? -3.117 -44.618 3.427 1.00 22.77 106 ALA A O 1
ATOM 838 N N . GLU A 1 107 ? -3.596 -44.340 1.249 1.00 21.20 107 GLU A N 1
ATOM 839 C CA . GLU A 1 107 ? -3.506 -45.743 0.822 1.00 21.20 107 GLU A CA 1
ATOM 840 C C . GLU A 1 107 ? -2.894 -45.809 -0.585 1.00 21.20 107 GLU A C 1
ATOM 842 O O . GLU A 1 107 ? -3.061 -44.898 -1.398 1.00 21.20 107 GLU A O 1
ATOM 847 N N . SER A 1 108 ? -2.174 -46.892 -0.883 1.00 21.73 108 SER A N 1
ATOM 848 C CA . SER A 1 108 ? -1.399 -47.062 -2.115 1.00 21.73 108 SER A CA 1
ATOM 849 C C . SER A 1 108 ? -1.949 -48.181 -3.003 1.00 21.73 108 SER A C 1
ATOM 851 O O . SER A 1 108 ? -2.175 -49.301 -2.545 1.00 21.73 108 SER A O 1
ATOM 853 N N . LYS A 1 109 ? -2.114 -47.909 -4.307 1.00 22.47 109 LYS A N 1
ATOM 854 C CA . LYS A 1 109 ? -2.345 -48.939 -5.339 1.00 22.47 109 LYS A CA 1
ATOM 855 C C . LYS A 1 109 ? -1.580 -48.621 -6.622 1.00 22.47 109 LYS A C 1
ATOM 857 O O . LYS A 1 109 ? -1.857 -47.630 -7.291 1.00 22.47 109 LYS A O 1
ATOM 862 N N . GLU A 1 110 ? -0.637 -49.492 -6.981 1.00 20.52 110 GLU A N 1
ATOM 863 C CA . GLU A 1 110 ? -0.054 -49.526 -8.325 1.00 20.52 110 GLU A CA 1
ATOM 864 C C . GLU A 1 110 ? -1.101 -49.986 -9.352 1.00 20.52 110 GLU A C 1
ATOM 866 O O . GLU A 1 110 ? -1.781 -50.987 -9.128 1.00 20.52 110 GLU A O 1
ATOM 871 N N . ILE A 1 111 ? -1.126 -49.371 -10.539 1.00 21.34 111 ILE A N 1
ATOM 872 C CA . ILE A 1 111 ? -1.542 -50.051 -11.776 1.00 21.34 111 ILE A CA 1
ATOM 873 C C . ILE A 1 111 ? -0.515 -49.726 -12.866 1.00 21.34 111 ILE A C 1
ATOM 875 O O . ILE A 1 111 ? -0.150 -48.571 -13.080 1.00 21.34 111 ILE A O 1
ATOM 879 N N . ARG A 1 112 ? -0.011 -50.763 -13.547 1.00 21.00 112 ARG A N 1
ATOM 880 C CA . ARG A 1 112 ? 1.052 -50.642 -14.557 1.00 21.00 112 ARG A CA 1
ATOM 881 C C . ARG A 1 112 ? 0.511 -50.234 -15.925 1.00 21.00 112 ARG A C 1
ATOM 883 O O . ARG A 1 112 ? -0.471 -50.792 -16.406 1.00 21.00 112 ARG A O 1
ATOM 890 N N . VAL A 1 113 ? 1.249 -49.360 -16.606 1.00 20.92 113 VAL A N 1
ATOM 891 C CA . VAL A 1 113 ? 1.030 -49.024 -18.020 1.00 20.92 113 VAL A CA 1
ATOM 892 C C . VAL A 1 113 ? 1.493 -50.167 -18.932 1.00 20.92 113 VAL A C 1
ATOM 894 O O . VAL A 1 113 ? 2.617 -50.657 -18.808 1.00 20.92 113 VAL A O 1
ATOM 897 N N . ARG A 1 114 ? 0.672 -50.520 -19.927 1.00 20.00 114 ARG A N 1
ATOM 898 C CA . ARG A 1 114 ? 1.113 -51.093 -21.210 1.00 20.00 114 ARG A CA 1
ATOM 899 C C . ARG A 1 114 ? 0.312 -50.455 -22.345 1.00 20.00 114 ARG A C 1
ATOM 901 O O . ARG A 1 114 ? -0.873 -50.189 -22.188 1.00 20.00 114 ARG A O 1
ATOM 908 N N . ALA A 1 115 ? 0.984 -50.178 -23.457 1.00 22.30 115 ALA A N 1
ATOM 909 C CA . ALA A 1 115 ? 0.425 -49.456 -24.597 1.00 22.30 115 ALA A CA 1
ATOM 910 C C . ALA A 1 115 ? -0.186 -50.394 -25.649 1.00 22.30 115 ALA A C 1
ATOM 912 O O . ALA A 1 115 ? 0.208 -51.557 -25.730 1.00 22.30 115 ALA A O 1
ATOM 913 N N . PHE A 1 116 ? -1.029 -49.842 -26.526 1.00 20.52 116 PHE A N 1
ATOM 914 C CA . PHE A 1 116 ? -1.047 -50.206 -27.947 1.00 20.52 116 PHE A CA 1
ATOM 915 C C . PHE A 1 116 ? -1.459 -49.009 -28.825 1.00 20.52 116 PHE A C 1
ATOM 917 O O . PHE A 1 116 ? -1.995 -48.021 -28.328 1.00 20.52 116 PHE A O 1
ATOM 924 N N . LEU A 1 117 ? -1.129 -49.086 -30.115 1.00 21.92 117 LEU A N 1
ATOM 925 C CA . LEU A 1 117 ? -1.303 -48.031 -31.123 1.00 21.92 117 LEU A CA 1
ATOM 926 C C . LEU A 1 117 ? -2.666 -48.104 -31.828 1.00 21.92 117 LEU A C 1
ATOM 928 O O . LEU A 1 117 ? -3.234 -49.185 -31.961 1.00 21.92 117 LEU A O 1
ATOM 932 N N . SER A 1 118 ? -3.102 -46.987 -32.415 1.00 21.89 118 SER A N 1
ATOM 933 C CA . SER A 1 118 ? -3.826 -46.989 -33.699 1.00 21.89 118 SER A CA 1
ATOM 934 C C . SER A 1 118 ? -3.660 -45.647 -34.429 1.00 21.89 118 SER A C 1
ATOM 936 O O . SER A 1 118 ? -3.528 -44.602 -33.794 1.00 21.89 118 SER A O 1
ATOM 938 N N . GLU A 1 119 ? -3.627 -45.693 -35.761 1.00 22.91 119 GLU A N 1
ATOM 939 C CA . GLU A 1 119 ? -3.515 -44.543 -36.672 1.00 22.91 119 GLU A CA 1
ATOM 940 C C . GLU A 1 119 ? -4.829 -44.363 -37.462 1.00 22.91 119 GLU A C 1
ATOM 942 O O . GLU A 1 119 ? -5.537 -45.350 -37.686 1.00 22.91 119 GLU A O 1
ATOM 947 N N . PRO A 1 120 ? -5.150 -43.154 -37.961 1.00 26.00 120 PRO A N 1
ATOM 948 C CA . PRO A 1 120 ? -6.148 -42.957 -39.009 1.00 26.00 120 PRO A CA 1
ATOM 949 C C . PRO A 1 120 ? -5.510 -42.908 -40.414 1.00 26.00 120 PRO A C 1
ATOM 951 O O . PRO A 1 120 ? -4.507 -42.234 -40.638 1.00 26.00 120 PRO A O 1
ATOM 954 N N . ASN A 1 121 ? -6.130 -43.591 -41.381 1.00 23.14 121 ASN A N 1
ATOM 955 C CA . ASN A 1 121 ? -5.720 -43.592 -42.794 1.00 23.14 121 ASN A CA 1
ATOM 956 C C . ASN A 1 121 ? -6.093 -42.293 -43.534 1.00 23.14 121 ASN A C 1
ATOM 958 O O . ASN A 1 121 ? -7.119 -41.696 -43.219 1.00 23.14 121 ASN A O 1
ATOM 962 N N . ILE A 1 122 ? -5.352 -41.974 -44.608 1.00 25.05 122 ILE A N 1
ATOM 963 C CA . ILE A 1 122 ? -5.886 -41.618 -45.946 1.00 25.05 122 ILE A CA 1
ATOM 964 C C . ILE A 1 122 ? -4.758 -41.718 -47.003 1.00 25.05 122 ILE A C 1
ATOM 966 O O . ILE A 1 122 ? -3.742 -41.033 -46.922 1.00 25.05 122 ILE A O 1
ATOM 970 N N . HIS A 1 123 ? -4.982 -42.572 -48.004 1.00 26.00 123 HIS A N 1
ATOM 971 C CA . HIS A 1 123 ? -4.387 -42.574 -49.354 1.00 26.00 123 HIS A CA 1
ATOM 972 C C . HIS A 1 123 ? -5.499 -42.070 -50.312 1.00 26.00 123 HIS A C 1
ATOM 974 O O . HIS A 1 123 ? -6.670 -42.287 -50.006 1.00 26.00 123 HIS A O 1
ATOM 980 N N . ASP A 1 124 ? -5.309 -41.445 -51.478 1.00 26.22 124 ASP A N 1
ATOM 981 C CA . ASP A 1 124 ? -4.153 -40.811 -52.145 1.00 26.22 124 ASP A CA 1
ATOM 982 C C . ASP A 1 124 ? -4.751 -39.764 -53.154 1.00 26.22 124 ASP A C 1
ATOM 984 O O . ASP A 1 124 ? -5.828 -39.248 -52.863 1.00 26.22 124 ASP A O 1
ATOM 988 N N . VAL A 1 125 ? -4.252 -39.329 -54.326 1.00 24.33 125 VAL A N 1
ATOM 989 C CA . VAL A 1 125 ? -3.149 -39.713 -55.235 1.00 24.33 125 VAL A CA 1
ATOM 990 C C . VAL A 1 125 ? -2.585 -38.440 -55.896 1.00 24.33 125 VAL A C 1
ATOM 992 O O . VAL A 1 125 ? -3.356 -37.692 -56.500 1.00 24.33 125 VAL A O 1
ATOM 995 N N . ASN A 1 126 ? -1.259 -38.230 -55.889 1.00 27.22 126 ASN A N 1
ATOM 996 C CA . ASN A 1 126 ? -0.491 -37.834 -57.095 1.00 27.22 126 ASN A CA 1
ATOM 997 C C . ASN A 1 126 ? 1.029 -37.798 -56.850 1.00 27.22 126 ASN A C 1
ATOM 999 O O . ASN A 1 126 ? 1.639 -36.759 -56.579 1.00 27.22 126 ASN A O 1
ATOM 1003 N N . ASP A 1 127 ? 1.662 -38.956 -57.016 1.00 33.75 127 ASP A N 1
ATOM 1004 C CA . ASP A 1 127 ? 3.111 -39.063 -57.128 1.00 33.75 127 ASP A CA 1
ATOM 1005 C C . ASP A 1 127 ? 3.639 -38.496 -58.449 1.00 33.75 127 ASP A C 1
ATOM 1007 O O . ASP A 1 127 ? 3.176 -38.875 -59.526 1.00 33.75 127 ASP A O 1
ATOM 1011 N N . LYS A 1 128 ? 4.698 -37.676 -58.342 1.00 26.58 128 LYS A N 1
ATOM 1012 C CA . LYS A 1 128 ? 5.853 -37.663 -59.275 1.00 26.58 128 LYS A CA 1
ATOM 1013 C C . LYS A 1 128 ? 6.989 -36.705 -58.906 1.00 26.58 128 LYS A C 1
ATOM 1015 O O . LYS A 1 128 ? 8.041 -36.769 -59.531 1.00 26.58 128 LYS A O 1
ATOM 1020 N N . MET A 1 129 ? 6.830 -35.854 -57.885 1.00 26.80 129 MET A N 1
ATOM 1021 C CA . MET A 1 129 ? 7.829 -34.821 -57.544 1.00 26.80 129 MET A CA 1
ATOM 1022 C C . MET A 1 129 ? 8.328 -34.845 -56.084 1.00 26.80 129 MET A C 1
ATOM 1024 O O . MET A 1 129 ? 8.755 -33.826 -55.551 1.00 26.80 129 MET A O 1
ATOM 1028 N N . ARG A 1 130 ? 8.295 -36.014 -55.421 1.00 28.22 130 ARG A N 1
ATOM 1029 C CA . ARG A 1 130 ? 8.787 -36.205 -54.032 1.00 28.22 130 ARG A CA 1
ATOM 1030 C C . ARG A 1 130 ? 9.864 -37.289 -53.858 1.00 28.22 130 ARG A C 1
ATOM 1032 O O . ARG A 1 130 ? 10.325 -37.510 -52.742 1.00 28.22 130 ARG A O 1
ATOM 1039 N N . GLN A 1 131 ? 10.301 -37.943 -54.935 1.00 28.75 131 GLN A N 1
ATOM 1040 C CA . GLN A 1 131 ? 11.038 -39.216 -54.870 1.00 28.75 131 GLN A CA 1
ATOM 1041 C C . GLN A 1 131 ? 12.583 -39.104 -54.858 1.00 28.75 131 GLN A C 1
ATOM 1043 O O . GLN A 1 131 ? 13.259 -40.099 -55.091 1.00 28.75 131 GLN A O 1
ATOM 1048 N N . LEU A 1 132 ? 13.155 -37.916 -54.597 1.00 26.27 132 LEU A N 1
ATOM 1049 C CA . LEU A 1 132 ? 14.613 -37.669 -54.687 1.00 26.27 132 LEU A CA 1
ATOM 1050 C C . LEU A 1 132 ? 15.271 -36.972 -53.474 1.00 26.27 132 LEU A C 1
ATOM 1052 O O . LEU A 1 132 ? 16.471 -36.722 -53.516 1.00 26.27 132 LEU A O 1
ATOM 1056 N N . LEU A 1 133 ? 14.539 -36.656 -52.394 1.00 27.47 133 LEU A N 1
ATOM 1057 C CA . LEU A 1 133 ? 15.082 -35.916 -51.234 1.00 27.47 133 LEU A CA 1
ATOM 1058 C C . LEU A 1 133 ? 14.531 -36.406 -49.875 1.00 27.47 133 LEU A C 1
ATOM 1060 O O . LEU A 1 133 ? 13.858 -35.651 -49.173 1.00 27.47 133 LEU A O 1
ATOM 1064 N N . ARG A 1 134 ? 14.801 -37.665 -49.482 1.00 24.42 134 ARG A N 1
ATOM 1065 C CA . ARG A 1 134 ? 14.499 -38.185 -48.122 1.00 24.42 134 ARG A CA 1
ATOM 1066 C C . ARG A 1 134 ? 15.542 -39.167 -47.550 1.00 24.42 134 ARG A C 1
ATOM 1068 O O . ARG A 1 134 ? 15.214 -40.285 -47.171 1.00 24.42 134 ARG A O 1
ATOM 1075 N N . SER A 1 135 ? 16.768 -38.679 -47.392 1.00 24.83 135 SER A N 1
ATOM 1076 C CA . SER A 1 135 ? 17.766 -39.151 -46.415 1.00 24.83 135 SER A CA 1
ATOM 1077 C C . SER A 1 135 ? 18.682 -37.952 -46.105 1.00 24.83 135 SER A C 1
ATOM 1079 O O . SER A 1 135 ? 19.202 -37.359 -47.047 1.00 24.83 135 SER A O 1
ATOM 1081 N N . ASP A 1 136 ? 18.851 -37.460 -44.876 1.00 24.00 136 ASP A N 1
ATOM 1082 C CA . ASP A 1 136 ? 18.498 -38.029 -43.567 1.00 24.00 136 ASP A CA 1
ATOM 1083 C C . ASP A 1 136 ? 17.647 -37.083 -42.702 1.00 24.00 136 ASP A C 1
ATOM 1085 O O . ASP A 1 136 ? 17.669 -35.862 -42.862 1.00 24.00 136 ASP A O 1
ATOM 1089 N N . LYS A 1 137 ? 16.896 -37.648 -41.746 1.00 26.08 137 LYS A N 1
ATOM 1090 C CA . LYS A 1 137 ? 16.221 -36.872 -40.692 1.00 26.08 137 LYS A CA 1
ATOM 1091 C C . LYS A 1 137 ? 17.167 -36.634 -39.516 1.00 26.08 137 LYS A C 1
ATOM 1093 O O . LYS A 1 137 ? 17.929 -37.522 -39.141 1.00 26.08 137 LYS A O 1
ATOM 1098 N N . TRP A 1 138 ? 17.016 -35.491 -38.847 1.00 25.92 138 TRP A N 1
ATOM 1099 C CA . TRP A 1 138 ? 17.522 -35.312 -37.485 1.00 25.92 138 TRP A CA 1
ATOM 1100 C C . TRP A 1 138 ? 16.968 -36.411 -36.566 1.00 25.92 138 TRP A C 1
ATOM 1102 O O . TRP A 1 138 ? 15.759 -36.498 -36.354 1.00 25.92 138 TRP A O 1
ATOM 1112 N N . SER A 1 139 ? 17.848 -37.230 -35.994 1.00 21.61 139 SER A N 1
ATOM 1113 C CA . SER A 1 139 ? 17.497 -38.134 -34.902 1.00 21.61 139 SER A CA 1
ATOM 1114 C C . SER A 1 139 ? 17.490 -37.381 -33.568 1.00 21.61 139 SER A C 1
ATOM 1116 O O . SER A 1 139 ? 18.378 -36.570 -33.278 1.00 21.61 139 SER A O 1
ATOM 1118 N N . HIS A 1 140 ? 16.475 -37.644 -32.740 1.00 25.22 140 HIS A N 1
ATOM 1119 C CA . HIS A 1 140 ? 16.404 -37.104 -31.384 1.00 25.22 140 HIS A CA 1
ATOM 1120 C C . HIS A 1 140 ? 17.558 -37.662 -30.540 1.00 25.22 140 HIS A C 1
ATOM 1122 O O . HIS A 1 140 ? 17.620 -38.859 -30.270 1.00 25.22 140 HIS A O 1
ATOM 1128 N N . CYS A 1 141 ? 18.448 -36.786 -30.080 1.00 21.11 141 CYS A N 1
ATOM 1129 C CA . CYS A 1 141 ? 19.388 -37.076 -29.003 1.00 21.11 141 CYS A CA 1
ATOM 1130 C C . CYS A 1 141 ? 19.605 -35.798 -28.182 1.00 21.11 141 CYS A C 1
ATOM 1132 O O . CYS A 1 141 ? 19.604 -34.697 -28.734 1.00 21.11 141 CYS A O 1
ATOM 1134 N N . CYS A 1 142 ? 19.686 -35.949 -26.860 1.00 24.14 142 CYS A N 1
ATOM 1135 C CA . CYS A 1 142 ? 19.264 -34.920 -25.911 1.00 24.14 142 CYS A CA 1
ATOM 1136 C C . CYS A 1 142 ? 20.095 -33.628 -25.909 1.00 24.14 142 CYS A C 1
ATOM 1138 O O . CYS A 1 142 ? 21.310 -33.629 -26.108 1.00 24.14 142 CYS A O 1
ATOM 1140 N N . THR A 1 143 ? 19.432 -32.550 -25.490 1.00 25.77 143 THR A N 1
ATOM 1141 C CA . THR A 1 143 ? 19.998 -31.282 -25.009 1.00 25.77 143 THR A CA 1
ATOM 1142 C C . THR A 1 143 ? 20.845 -31.469 -23.737 1.00 25.77 143 THR A C 1
ATOM 1144 O O . THR A 1 143 ? 20.507 -31.007 -22.649 1.00 25.77 143 THR A O 1
ATOM 1147 N N . ARG A 1 144 ? 22.002 -32.131 -23.855 1.00 26.53 144 ARG A N 1
ATOM 1148 C CA . ARG A 1 144 ? 23.044 -32.107 -22.816 1.00 26.53 144 ARG A CA 1
ATOM 1149 C C . ARG A 1 144 ? 23.798 -30.778 -22.874 1.00 26.53 144 ARG A C 1
ATOM 1151 O O . ARG A 1 144 ? 24.847 -30.679 -23.506 1.00 26.53 144 ARG A O 1
ATOM 1158 N N . GLY A 1 145 ? 23.258 -29.762 -22.200 1.00 28.09 145 GLY A N 1
ATOM 1159 C CA . GLY A 1 145 ? 23.997 -28.531 -21.917 1.00 28.09 145 GLY A CA 1
ATOM 1160 C C . GLY A 1 145 ? 25.277 -28.855 -21.142 1.00 28.09 145 GLY A C 1
ATOM 1161 O O . GLY A 1 145 ? 25.230 -29.548 -20.124 1.00 28.09 145 GLY A O 1
ATOM 1162 N N . ARG A 1 146 ? 26.429 -28.400 -21.644 1.00 38.06 146 ARG A N 1
ATOM 1163 C CA . ARG A 1 146 ? 27.733 -28.673 -21.024 1.00 38.06 146 ARG A CA 1
ATOM 1164 C C . ARG A 1 146 ? 27.945 -27.744 -19.831 1.00 38.06 146 ARG A C 1
ATOM 1166 O O . ARG A 1 146 ? 27.666 -26.552 -19.922 1.00 38.06 146 ARG A O 1
ATOM 1173 N N . ARG A 1 147 ? 28.506 -28.276 -18.744 1.00 33.75 147 ARG A N 1
ATOM 1174 C CA . ARG A 1 147 ? 29.282 -27.474 -17.786 1.00 33.75 147 ARG A CA 1
ATOM 1175 C C . ARG A 1 147 ? 30.741 -27.477 -18.246 1.00 33.75 147 ARG A C 1
ATOM 1177 O O . ARG A 1 147 ? 31.182 -28.479 -18.813 1.00 33.75 147 ARG A O 1
ATOM 1184 N N . LEU A 1 148 ? 31.488 -26.406 -17.963 1.00 33.66 148 LEU A N 1
ATOM 1185 C CA . LEU A 1 148 ? 32.938 -26.355 -18.230 1.00 33.66 148 LEU A CA 1
ATOM 1186 C C . LEU A 1 148 ? 33.731 -27.421 -17.443 1.00 33.66 148 LEU A C 1
ATOM 1188 O O . LEU A 1 148 ? 34.863 -27.728 -17.791 1.00 33.66 148 LEU A O 1
ATOM 1192 N N . ASP A 1 149 ? 33.115 -28.038 -16.434 1.00 26.80 149 ASP A N 1
ATOM 1193 C CA . ASP A 1 149 ? 33.697 -29.068 -15.567 1.00 26.80 149 ASP A CA 1
ATOM 1194 C C . ASP A 1 149 ? 33.846 -30.461 -16.242 1.00 26.80 149 ASP A C 1
ATOM 1196 O O . ASP A 1 149 ? 33.917 -31.472 -15.545 1.00 26.80 149 ASP A O 1
ATOM 1200 N N . SER A 1 150 ? 33.815 -30.568 -17.581 1.00 25.31 150 SER A N 1
ATOM 1201 C CA . SER A 1 150 ? 33.831 -31.864 -18.289 1.00 25.31 150 SER A CA 1
ATOM 1202 C C . SER A 1 150 ? 34.576 -31.845 -19.632 1.00 25.31 150 SER A C 1
ATOM 1204 O O . SER A 1 150 ? 34.514 -30.869 -20.377 1.00 25.31 150 SER A O 1
ATOM 1206 N N . TYR A 1 151 ? 35.273 -32.949 -19.938 1.00 28.12 151 TYR A N 1
ATOM 1207 C CA . TYR A 1 151 ? 36.121 -33.114 -21.128 1.00 28.12 151 TYR A CA 1
ATOM 1208 C C . TYR A 1 151 ? 35.389 -32.836 -22.461 1.00 28.12 151 TYR A C 1
ATOM 1210 O O . TYR A 1 151 ? 34.195 -33.134 -22.588 1.00 28.12 151 TYR A O 1
ATOM 1218 N N . PRO A 1 152 ? 36.094 -32.323 -23.492 1.00 30.41 152 PRO A N 1
ATOM 1219 C CA . PRO A 1 152 ? 35.489 -31.934 -24.763 1.00 30.41 152 PRO A CA 1
ATOM 1220 C C . PRO A 1 152 ? 35.040 -33.146 -25.596 1.00 30.41 152 PRO A C 1
ATOM 1222 O O . PRO A 1 152 ? 35.762 -33.649 -26.450 1.00 30.41 152 PRO A O 1
ATOM 1225 N N . GLY A 1 153 ? 33.795 -33.583 -25.394 1.00 30.64 153 GLY A N 1
ATOM 1226 C CA . GLY A 1 153 ? 33.102 -34.449 -26.353 1.00 30.64 153 GLY A CA 1
ATOM 1227 C C . GLY A 1 153 ? 32.859 -33.732 -27.695 1.00 30.64 153 GLY A C 1
ATOM 1228 O O . GLY A 1 153 ? 32.819 -32.493 -27.723 1.00 30.64 153 GLY A O 1
ATOM 1229 N N . PRO A 1 154 ? 32.644 -34.465 -28.802 1.00 31.77 154 PRO A N 1
ATOM 1230 C CA . PRO A 1 154 ? 32.492 -33.877 -30.135 1.00 31.77 154 PRO A CA 1
ATOM 1231 C C . PRO A 1 154 ? 31.341 -32.862 -30.201 1.00 31.77 154 PRO A C 1
ATOM 1233 O O . PRO A 1 154 ? 30.297 -33.032 -29.564 1.00 31.77 154 PRO A O 1
ATOM 1236 N N . GLY A 1 155 ? 31.544 -31.775 -30.948 1.00 34.56 155 GLY A N 1
ATOM 1237 C CA . GLY A 1 155 ? 30.472 -30.847 -31.317 1.00 34.56 155 GLY A CA 1
ATOM 1238 C C . GLY A 1 155 ? 29.509 -31.497 -32.316 1.00 34.56 155 GLY A C 1
ATOM 1239 O O . GLY A 1 155 ? 29.893 -32.402 -33.057 1.00 34.56 155 GLY A O 1
ATOM 1240 N N . LYS A 1 156 ? 28.248 -31.051 -32.358 1.00 41.00 156 LYS A N 1
ATOM 1241 C CA . LYS A 1 156 ? 27.296 -31.520 -33.376 1.00 41.00 156 LYS A CA 1
ATOM 1242 C C . LYS A 1 156 ? 27.529 -30.705 -34.654 1.00 41.00 156 LYS A C 1
ATOM 1244 O O . LYS A 1 156 ? 27.125 -29.548 -34.717 1.00 41.00 156 LYS A O 1
ATOM 1249 N N . ALA A 1 157 ? 28.228 -31.287 -35.628 1.00 35.06 157 ALA A N 1
ATOM 1250 C CA . ALA A 1 157 ? 28.560 -30.619 -36.886 1.00 35.06 157 ALA A CA 1
ATOM 1251 C C . ALA A 1 157 ? 27.295 -30.339 -37.720 1.00 35.06 157 ALA A C 1
ATOM 1253 O O . ALA A 1 157 ? 26.575 -31.265 -38.104 1.00 35.06 157 ALA A O 1
ATOM 1254 N N . LEU A 1 158 ? 27.034 -29.065 -38.018 1.00 44.00 158 LEU A N 1
ATOM 1255 C CA . LEU A 1 158 ? 25.920 -28.615 -38.858 1.00 44.00 158 LEU A CA 1
ATOM 1256 C C . LEU A 1 158 ? 26.336 -28.633 -40.333 1.00 44.00 158 LEU A C 1
ATOM 1258 O O . LEU A 1 158 ? 26.557 -27.593 -40.942 1.00 44.00 158 LEU A O 1
ATOM 1262 N N . PHE A 1 159 ? 26.411 -29.855 -40.871 1.00 44.72 159 PHE A N 1
ATOM 1263 C CA . PHE A 1 159 ? 26.866 -30.218 -42.220 1.00 44.72 159 PHE A CA 1
ATOM 1264 C C . PHE A 1 159 ? 28.339 -29.868 -42.523 1.00 44.72 159 PHE A C 1
ATOM 1266 O O . PHE A 1 159 ? 28.773 -28.736 -42.321 1.00 44.72 159 PHE A O 1
ATOM 1273 N N . PRO A 1 160 ? 29.127 -30.798 -43.096 1.00 40.69 160 PRO A N 1
ATOM 1274 C CA . PRO A 1 160 ? 30.396 -30.433 -43.706 1.00 40.69 160 PRO A CA 1
ATOM 1275 C C . PRO A 1 160 ? 30.124 -29.704 -45.030 1.00 40.69 160 PRO A C 1
ATOM 1277 O O . PRO A 1 160 ? 29.891 -30.336 -46.067 1.00 40.69 160 PRO A O 1
ATOM 1280 N N . SER A 1 161 ? 30.203 -28.369 -45.023 1.00 49.03 161 SER A N 1
ATOM 1281 C CA . SER A 1 161 ? 30.619 -27.668 -46.242 1.00 49.03 161 SER A CA 1
ATOM 1282 C C . SER A 1 161 ? 31.967 -28.260 -46.653 1.00 49.03 161 SER A C 1
ATOM 1284 O O . SER A 1 161 ? 32.825 -28.459 -45.805 1.00 49.03 161 SER A O 1
ATOM 1286 N N . ARG A 1 162 ? 32.190 -28.546 -47.939 1.00 55.41 162 ARG A N 1
ATOM 1287 C CA . ARG A 1 162 ? 33.513 -28.998 -48.428 1.00 55.41 162 ARG A CA 1
ATOM 1288 C C . ARG A 1 162 ? 34.491 -27.835 -48.660 1.00 55.41 162 ARG A C 1
ATOM 1290 O O . ARG A 1 162 ? 35.463 -27.982 -49.397 1.00 55.41 162 ARG A O 1
ATOM 1297 N N . HIS A 1 163 ? 34.185 -26.669 -48.096 1.00 71.12 163 HIS A N 1
ATOM 1298 C CA . HIS A 1 163 ? 34.834 -25.396 -48.374 1.00 71.12 163 HIS A CA 1
ATOM 1299 C C . HIS A 1 163 ? 34.856 -24.529 -47.111 1.00 71.12 163 HIS A C 1
ATOM 1301 O O . HIS A 1 163 ? 33.837 -24.431 -46.421 1.00 71.12 163 HIS A O 1
ATOM 1307 N N . CYS A 1 164 ? 35.996 -23.876 -46.876 1.00 78.50 164 CYS A N 1
ATOM 1308 C CA . CYS A 1 164 ? 36.280 -22.967 -45.765 1.00 78.50 164 CYS A CA 1
ATOM 1309 C C . CYS A 1 164 ? 35.136 -21.982 -45.468 1.00 78.50 164 CYS A C 1
ATOM 1311 O O . CYS A 1 164 ? 34.629 -21.323 -46.381 1.00 78.50 164 CYS A O 1
ATOM 1313 N N . VAL A 1 165 ? 34.772 -21.856 -44.186 1.00 83.19 165 VAL A N 1
ATOM 1314 C CA . VAL A 1 165 ? 33.866 -20.805 -43.697 1.00 83.19 165 VAL A CA 1
ATOM 1315 C C . VAL A 1 165 ? 34.693 -19.566 -43.370 1.00 83.19 165 VAL A C 1
ATOM 1317 O O . VAL A 1 165 ? 35.458 -19.568 -42.407 1.00 83.19 165 VAL A O 1
ATOM 1320 N N . TYR A 1 166 ? 34.547 -18.518 -44.177 1.00 79.12 166 TYR A N 1
ATOM 1321 C CA . TYR A 1 166 ? 35.347 -17.297 -44.065 1.00 79.12 166 TYR A CA 1
ATOM 1322 C C . TYR A 1 166 ? 34.806 -16.326 -43.009 1.00 79.12 166 TYR A C 1
ATOM 1324 O O . TYR A 1 166 ? 35.577 -15.795 -42.214 1.00 79.12 166 TYR A O 1
ATOM 1332 N N . ASP A 1 167 ? 33.486 -16.150 -42.941 1.00 79.75 167 ASP A N 1
ATOM 1333 C CA . ASP A 1 167 ? 32.838 -15.248 -41.985 1.00 79.75 167 ASP A CA 1
ATOM 1334 C C . ASP A 1 167 ? 31.432 -15.751 -41.611 1.00 79.75 167 ASP A C 1
ATOM 1336 O O . ASP A 1 167 ? 30.796 -16.521 -42.339 1.00 79.75 167 ASP A O 1
ATOM 1340 N N . LEU A 1 168 ? 30.955 -15.307 -40.451 1.00 86.94 168 LEU A N 1
ATOM 1341 C CA . LEU A 1 168 ? 29.673 -15.651 -39.841 1.00 86.94 168 LEU A CA 1
ATOM 1342 C C . LEU A 1 168 ? 28.989 -14.366 -39.363 1.00 86.94 168 LEU A C 1
ATOM 1344 O O . LEU A 1 168 ? 29.651 -13.453 -38.870 1.00 86.94 168 LEU A O 1
ATOM 1348 N N . ALA A 1 169 ? 27.661 -14.298 -39.445 1.00 85.31 169 ALA A N 1
ATOM 1349 C CA . ALA A 1 169 ? 26.917 -13.083 -39.118 1.00 85.31 169 ALA A CA 1
ATOM 1350 C C . ALA A 1 169 ? 25.492 -13.372 -38.624 1.00 85.31 169 ALA A C 1
ATOM 1352 O O . ALA A 1 169 ? 24.622 -13.751 -39.405 1.00 85.31 169 ALA A O 1
ATOM 1353 N N . PHE A 1 170 ? 25.230 -13.154 -37.333 1.00 85.06 170 PHE A N 1
ATOM 1354 C CA . PHE A 1 170 ? 23.865 -13.176 -36.800 1.00 85.06 170 PHE A CA 1
ATOM 1355 C C . PHE A 1 170 ? 23.102 -11.902 -37.173 1.00 85.06 170 PHE A C 1
ATOM 1357 O O . PHE A 1 170 ? 23.655 -10.803 -37.124 1.00 85.06 170 PHE A O 1
ATOM 1364 N N . LYS A 1 171 ? 21.812 -12.056 -37.476 1.00 84.31 171 LYS A N 1
ATOM 1365 C CA . LYS A 1 171 ? 20.840 -10.959 -37.524 1.00 84.31 171 LYS A CA 1
ATOM 1366 C C . LYS A 1 171 ? 20.691 -10.341 -36.118 1.00 84.31 171 LYS A C 1
ATOM 1368 O O . LYS A 1 171 ? 20.876 -11.072 -35.140 1.00 84.31 171 LYS A O 1
ATOM 1373 N N . PRO A 1 172 ? 20.366 -9.041 -35.957 1.00 79.31 172 PRO A N 1
ATOM 1374 C CA . PRO A 1 172 ? 20.323 -8.393 -34.636 1.00 79.31 172 PRO A CA 1
ATOM 1375 C C . PRO A 1 172 ? 19.374 -9.047 -33.615 1.00 79.31 172 PRO A C 1
ATOM 1377 O O . PRO A 1 172 ? 19.679 -9.071 -32.424 1.00 79.31 172 PRO A O 1
ATOM 1380 N N . ASP A 1 173 ? 18.267 -9.632 -34.083 1.00 80.12 173 ASP A N 1
ATOM 1381 C CA . ASP A 1 173 ? 17.306 -10.414 -33.286 1.00 80.12 173 ASP A CA 1
ATOM 1382 C C . ASP A 1 173 ? 17.780 -11.853 -32.967 1.00 80.12 173 ASP A C 1
ATOM 1384 O O . ASP A 1 173 ? 17.174 -12.568 -32.169 1.00 80.12 173 ASP A O 1
ATOM 1388 N N . GLY A 1 174 ? 18.873 -12.301 -33.588 1.00 81.12 174 GLY A N 1
ATOM 1389 C CA . GLY A 1 174 ? 19.381 -13.664 -33.507 1.00 81.12 174 GLY A CA 1
ATOM 1390 C C . GLY A 1 174 ? 18.473 -14.722 -34.146 1.00 81.12 174 GLY A C 1
ATOM 1391 O O . GLY A 1 174 ? 18.623 -15.888 -33.795 1.00 81.12 174 GLY A O 1
ATOM 1392 N N . SER A 1 175 ? 17.529 -14.359 -35.018 1.00 85.56 175 SER A N 1
ATOM 1393 C CA . SER A 1 175 ? 16.647 -15.307 -35.725 1.00 85.56 175 SER A CA 1
ATOM 1394 C C . SER A 1 175 ? 17.319 -15.974 -36.928 1.00 85.56 175 SER A C 1
ATOM 1396 O O . SER A 1 175 ? 17.036 -17.130 -37.220 1.00 85.56 175 SER A O 1
ATOM 1398 N N . GLU A 1 176 ? 18.260 -15.289 -37.582 1.00 86.88 176 GLU A N 1
ATOM 1399 C CA . GLU A 1 176 ? 18.992 -15.793 -38.748 1.00 86.88 176 GLU A CA 1
ATOM 1400 C C . GLU A 1 176 ? 20.512 -15.710 -38.544 1.00 86.88 176 GLU A C 1
ATOM 1402 O O . GLU A 1 176 ? 21.030 -14.785 -37.911 1.00 86.88 176 GLU A O 1
ATOM 1407 N N . LEU A 1 177 ? 21.230 -16.669 -39.128 1.00 87.56 177 LEU A N 1
ATOM 1408 C CA . LEU A 1 177 ? 22.685 -16.749 -39.209 1.00 87.56 177 LEU A CA 1
ATOM 1409 C C . LEU A 1 177 ? 23.110 -16.806 -40.682 1.00 87.56 177 LEU A C 1
ATOM 1411 O O . LEU A 1 177 ? 22.817 -17.775 -41.382 1.00 87.56 177 LEU A O 1
ATOM 1415 N N . LEU A 1 178 ? 23.852 -15.797 -41.133 1.00 86.25 178 LEU A N 1
ATOM 1416 C CA . LEU A 1 178 ? 24.550 -15.804 -42.416 1.00 86.25 178 LEU A CA 1
ATOM 1417 C C . LEU A 1 178 ? 25.929 -16.450 -42.280 1.00 86.25 178 LEU A C 1
ATOM 1419 O O . LEU A 1 178 ? 26.610 -16.304 -41.262 1.00 86.25 178 LEU A O 1
ATOM 1423 N N . VAL A 1 179 ? 26.348 -17.114 -43.353 1.00 86.25 179 VAL A N 1
ATOM 1424 C CA . VAL A 1 179 ? 27.621 -17.824 -43.478 1.00 86.25 179 VAL A CA 1
ATOM 1425 C C . VAL A 1 179 ? 28.230 -17.505 -44.841 1.00 86.25 179 VAL A C 1
ATOM 1427 O O . VAL A 1 179 ? 27.589 -17.746 -45.867 1.00 86.25 179 VAL A O 1
ATOM 1430 N N . ALA A 1 180 ? 29.464 -17.002 -44.864 1.00 83.12 180 ALA A N 1
ATOM 1431 C CA . ALA A 1 180 ? 30.277 -16.910 -46.074 1.00 83.12 180 ALA A CA 1
ATOM 1432 C C . ALA A 1 180 ? 31.071 -18.213 -46.253 1.00 83.12 180 ALA A C 1
ATOM 1434 O O . ALA A 1 180 ? 31.931 -18.533 -45.431 1.00 83.12 180 ALA A O 1
ATOM 1435 N N . ALA A 1 181 ? 30.777 -18.974 -47.309 1.00 82.75 181 ALA A N 1
ATOM 1436 C CA . ALA A 1 181 ? 31.463 -20.230 -47.608 1.00 82.75 181 ALA A CA 1
ATOM 1437 C C . ALA A 1 181 ? 31.593 -20.423 -49.124 1.00 82.75 181 ALA A C 1
ATOM 1439 O O . ALA A 1 181 ? 30.585 -20.487 -49.834 1.00 82.75 181 ALA A O 1
ATOM 1440 N N . ASP A 1 182 ? 32.831 -20.551 -49.618 1.00 79.50 182 ASP A N 1
ATOM 1441 C CA . ASP A 1 182 ? 33.127 -20.553 -51.063 1.00 79.50 182 ASP A CA 1
ATOM 1442 C C . ASP A 1 182 ? 32.510 -19.306 -51.754 1.00 79.50 182 ASP A C 1
ATOM 1444 O O . ASP A 1 182 ? 32.357 -18.253 -51.138 1.00 79.50 182 ASP A O 1
ATOM 1448 N N . ASN A 1 183 ? 32.114 -19.388 -53.022 1.00 79.31 183 ASN A N 1
ATOM 1449 C CA . ASN A 1 183 ? 31.364 -18.346 -53.736 1.00 79.31 183 ASN A CA 1
ATOM 1450 C C . ASN A 1 183 ? 29.871 -18.192 -53.327 1.00 79.31 183 ASN A C 1
ATOM 1452 O O . ASN A 1 183 ? 29.034 -17.831 -54.160 1.00 79.31 183 ASN A O 1
ATOM 1456 N N . LYS A 1 184 ? 29.490 -18.506 -52.076 1.00 81.44 184 LYS A N 1
ATOM 1457 C CA . LYS A 1 184 ? 28.080 -18.567 -51.629 1.00 81.44 184 LYS A CA 1
ATOM 1458 C C . LYS A 1 184 ? 27.864 -17.861 -50.290 1.00 81.44 184 LYS A C 1
ATOM 1460 O O . LYS A 1 184 ? 28.715 -17.898 -49.404 1.00 81.44 184 LYS A O 1
ATOM 1465 N N . VAL A 1 185 ? 26.664 -17.301 -50.130 1.00 83.50 185 VAL A N 1
ATOM 1466 C CA . VAL A 1 185 ? 26.119 -16.895 -48.825 1.00 83.50 185 VAL A CA 1
ATOM 1467 C C . VAL A 1 185 ? 25.028 -17.889 -48.447 1.00 83.50 185 VAL A C 1
ATOM 1469 O O . VAL A 1 185 ? 24.099 -18.120 -49.223 1.00 83.50 185 VAL A O 1
ATOM 1472 N N . ILE A 1 186 ? 25.139 -18.498 -47.272 1.00 85.25 186 ILE A N 1
ATOM 1473 C CA . ILE A 1 186 ? 24.166 -19.464 -46.750 1.00 85.25 186 ILE A CA 1
ATOM 1474 C C . ILE A 1 186 ? 23.452 -18.838 -45.551 1.00 85.25 186 ILE A C 1
ATOM 1476 O O . ILE A 1 186 ? 24.096 -18.189 -44.732 1.00 85.25 186 ILE A O 1
ATOM 1480 N N . ILE A 1 187 ? 22.134 -19.023 -45.465 1.00 86.56 187 ILE A N 1
ATOM 1481 C CA . ILE A 1 187 ? 21.282 -18.543 -44.375 1.00 86.56 187 ILE A CA 1
ATOM 1482 C C . ILE A 1 187 ? 20.744 -19.749 -43.602 1.00 86.56 187 ILE A C 1
ATOM 1484 O O . ILE A 1 187 ? 20.081 -20.613 -44.185 1.00 86.56 187 ILE A O 1
ATOM 1488 N N . TYR A 1 188 ? 21.005 -19.781 -42.299 1.00 85.62 188 TYR A N 1
ATOM 1489 C CA . TYR A 1 188 ? 20.441 -20.732 -41.345 1.00 85.62 188 TYR A CA 1
ATOM 1490 C C . TYR A 1 188 ? 19.542 -20.019 -40.330 1.00 85.62 188 TYR A C 1
ATOM 1492 O O . TYR A 1 188 ? 19.712 -18.833 -40.059 1.00 85.62 188 TYR A O 1
ATOM 1500 N N . ASP A 1 189 ? 18.623 -20.763 -39.731 1.00 82.00 189 ASP A N 1
ATOM 1501 C CA . ASP A 1 189 ? 17.884 -20.371 -38.531 1.00 82.00 189 ASP A CA 1
ATOM 1502 C C . ASP A 1 189 ? 18.815 -20.357 -37.300 1.00 82.00 189 ASP A C 1
ATOM 1504 O O . ASP A 1 189 ? 19.572 -21.299 -37.059 1.00 82.00 189 ASP A O 1
ATOM 1508 N N . GLY A 1 190 ? 18.760 -19.278 -36.517 1.00 76.31 190 GLY A N 1
ATOM 1509 C CA . GLY A 1 190 ? 19.555 -19.073 -35.305 1.00 76.31 190 GLY A CA 1
ATOM 1510 C C . GLY A 1 190 ? 19.047 -19.811 -34.057 1.00 76.31 190 GLY A C 1
ATOM 1511 O O . GLY A 1 190 ? 19.730 -19.781 -33.027 1.00 76.31 190 GLY A O 1
ATOM 1512 N N . ILE A 1 191 ? 17.873 -20.450 -34.116 1.00 75.94 191 ILE A N 1
ATOM 1513 C CA . ILE A 1 191 ? 17.303 -21.298 -33.059 1.00 75.94 191 ILE A CA 1
ATOM 1514 C C . ILE A 1 191 ? 17.660 -22.767 -33.310 1.00 75.94 191 ILE A C 1
ATOM 1516 O O . ILE A 1 191 ? 18.504 -23.306 -32.593 1.00 75.94 191 ILE A O 1
ATOM 1520 N N . ASP A 1 192 ? 17.064 -23.399 -34.325 1.00 71.44 192 ASP A N 1
ATOM 1521 C CA . ASP A 1 192 ? 17.186 -24.843 -34.562 1.00 71.44 192 ASP A CA 1
ATOM 1522 C C . ASP A 1 192 ? 18.285 -25.202 -35.580 1.00 71.44 192 ASP A C 1
ATOM 1524 O O . ASP A 1 192 ? 18.515 -26.378 -35.864 1.00 71.44 192 ASP A O 1
ATOM 1528 N N . GLY A 1 193 ? 19.007 -24.222 -36.140 1.00 70.88 193 GLY A N 1
ATOM 1529 C CA . GLY A 1 193 ? 20.089 -24.475 -37.099 1.00 70.88 193 GLY A CA 1
ATOM 1530 C C . GLY A 1 193 ? 19.603 -25.027 -38.444 1.00 70.88 193 GLY A C 1
ATOM 1531 O O . GLY A 1 193 ? 20.370 -25.668 -39.167 1.00 70.88 193 GLY A O 1
ATOM 1532 N N . THR A 1 194 ? 18.323 -24.831 -38.777 1.00 76.50 194 THR A N 1
ATOM 1533 C CA . THR A 1 194 ? 17.735 -25.300 -40.037 1.00 76.50 194 THR A CA 1
ATOM 1534 C C . THR A 1 194 ? 18.241 -24.471 -41.222 1.00 76.50 194 THR A C 1
ATOM 1536 O O . THR A 1 194 ? 18.491 -23.275 -41.101 1.00 76.50 194 THR A O 1
ATOM 1539 N N . LEU A 1 195 ? 18.439 -25.104 -42.383 1.00 81.69 195 LEU A N 1
ATOM 1540 C CA . LEU A 1 195 ? 18.896 -24.418 -43.596 1.00 81.69 195 LEU A CA 1
ATOM 1541 C C . LEU A 1 195 ? 17.722 -23.671 -44.246 1.00 81.69 195 LEU A C 1
ATOM 1543 O O . LEU A 1 195 ? 16.828 -24.309 -44.801 1.00 81.69 195 LEU A O 1
ATOM 1547 N N . LEU A 1 196 ? 17.750 -22.337 -44.214 1.00 84.56 196 LEU A N 1
ATOM 1548 C CA . LEU A 1 196 ? 16.685 -21.485 -44.752 1.00 84.56 196 LEU A CA 1
ATOM 1549 C C . LEU A 1 196 ? 16.889 -21.183 -46.242 1.00 84.56 196 LEU A C 1
ATOM 1551 O O . LEU A 1 196 ? 15.973 -21.355 -47.045 1.00 84.56 196 LEU A O 1
ATOM 1555 N N . GLN A 1 197 ? 18.086 -20.734 -46.638 1.00 82.00 197 GLN A N 1
ATOM 1556 C CA . GLN A 1 197 ? 18.363 -20.361 -48.030 1.00 82.00 197 GLN A CA 1
ATOM 1557 C C . GLN A 1 197 ? 19.850 -20.483 -48.393 1.00 82.00 197 GLN A C 1
ATOM 1559 O O . GLN A 1 197 ? 20.730 -20.236 -47.577 1.00 82.00 197 GLN A O 1
ATOM 1564 N N . VAL A 1 198 ? 20.142 -20.801 -49.659 1.00 83.00 198 VAL A N 1
ATOM 1565 C CA . VAL A 1 198 ? 21.487 -20.685 -50.251 1.00 83.00 198 VAL A CA 1
ATOM 1566 C C . VAL A 1 198 ? 21.438 -19.665 -51.382 1.00 83.00 198 VAL A C 1
ATOM 1568 O O . VAL A 1 198 ? 20.712 -19.854 -52.360 1.00 83.00 198 VAL A O 1
ATOM 1571 N N . LEU A 1 199 ? 22.225 -18.599 -51.267 1.00 79.69 199 LEU A N 1
ATOM 1572 C CA . LEU A 1 199 ? 22.360 -17.553 -52.273 1.00 79.69 199 LEU A CA 1
ATOM 1573 C C . LEU A 1 199 ? 23.582 -17.837 -53.152 1.00 79.69 199 LEU A C 1
ATOM 1575 O O . LEU A 1 199 ? 24.699 -18.021 -52.665 1.00 79.69 199 LEU A O 1
ATOM 1579 N N . LYS A 1 200 ? 23.350 -17.874 -54.466 1.00 72.88 200 LYS A N 1
ATOM 1580 C CA . LYS A 1 200 ? 24.361 -18.080 -55.510 1.00 72.88 200 LYS A CA 1
ATOM 1581 C C . LYS A 1 200 ? 24.297 -16.873 -56.441 1.00 72.88 200 LYS A C 1
ATOM 1583 O O . LYS A 1 200 ? 23.245 -16.627 -57.025 1.00 72.88 200 LYS A O 1
ATOM 1588 N N . GLY A 1 201 ? 25.385 -16.117 -56.550 1.00 62.47 201 GLY A N 1
ATOM 1589 C CA . GLY A 1 201 ? 25.410 -14.865 -57.317 1.00 62.47 201 GLY A CA 1
ATOM 1590 C C . GLY A 1 201 ? 26.813 -14.288 -57.477 1.00 62.47 201 GLY A C 1
ATOM 1591 O O . GLY A 1 201 ? 27.162 -13.848 -58.570 1.00 62.47 201 GLY A O 1
ATOM 1592 N N . HIS A 1 202 ? 27.633 -14.380 -56.428 1.00 68.50 202 HIS A N 1
ATOM 1593 C CA . HIS A 1 202 ? 29.066 -14.113 -56.515 1.00 68.50 202 HIS A CA 1
ATOM 1594 C C . HIS A 1 202 ? 29.773 -15.145 -57.404 1.00 68.50 202 HIS A C 1
ATOM 1596 O O . HIS A 1 202 ? 29.420 -16.328 -57.423 1.00 68.50 202 HIS A O 1
ATOM 1602 N N . LYS A 1 203 ? 30.769 -14.680 -58.157 1.00 72.62 203 LYS A N 1
ATOM 1603 C CA . LYS A 1 203 ? 31.557 -15.465 -59.120 1.00 72.62 203 LYS A CA 1
ATOM 1604 C C . LYS A 1 203 ? 32.848 -16.020 -58.519 1.00 72.62 203 LYS A C 1
ATOM 1606 O O . LYS A 1 203 ? 33.385 -16.990 -59.044 1.00 72.62 203 LYS A O 1
ATOM 1611 N N . ASP A 1 204 ? 33.315 -15.413 -57.435 1.00 72.25 204 ASP A N 1
ATOM 1612 C CA . ASP A 1 204 ? 34.553 -15.729 -56.721 1.00 72.25 204 ASP A CA 1
ATOM 1613 C C . ASP A 1 204 ? 34.269 -15.777 -55.204 1.00 72.25 204 ASP A C 1
ATOM 1615 O O . ASP A 1 204 ? 33.146 -15.494 -54.767 1.00 72.25 204 ASP A O 1
ATOM 1619 N N . LEU A 1 205 ? 35.263 -16.152 -54.399 1.00 72.56 205 LEU A N 1
ATOM 1620 C CA . LEU A 1 205 ? 35.147 -16.392 -52.958 1.00 72.56 205 LEU A CA 1
ATOM 1621 C C . LEU A 1 205 ? 34.423 -15.245 -52.237 1.00 72.56 205 LEU A C 1
ATOM 1623 O O . LEU A 1 205 ? 34.827 -14.082 -52.325 1.00 72.56 205 LEU A O 1
ATOM 1627 N N . VAL A 1 206 ? 33.342 -15.584 -51.528 1.00 73.12 206 VAL A N 1
ATOM 1628 C CA . VAL A 1 206 ? 32.653 -14.666 -50.621 1.00 73.12 206 VAL A CA 1
ATOM 1629 C C . VAL A 1 206 ? 33.430 -14.628 -49.325 1.00 73.12 206 VAL A C 1
ATOM 1631 O O . VAL A 1 206 ? 33.746 -15.656 -48.732 1.00 73.12 206 VAL A O 1
ATOM 1634 N N . TYR A 1 207 ? 33.737 -13.414 -48.911 1.00 71.75 207 TYR A N 1
ATOM 1635 C CA . TYR A 1 207 ? 34.734 -13.136 -47.905 1.00 71.75 207 TYR A CA 1
ATOM 1636 C C . TYR A 1 207 ? 34.086 -12.586 -46.630 1.00 71.75 207 TYR A C 1
ATOM 1638 O O . TYR A 1 207 ? 34.253 -13.177 -45.570 1.00 71.75 207 TYR A O 1
ATOM 1646 N N . ALA A 1 208 ? 33.297 -11.513 -46.729 1.00 69.88 208 ALA A N 1
ATOM 1647 C CA . ALA A 1 208 ? 32.581 -10.926 -45.591 1.00 69.88 208 ALA A CA 1
ATOM 1648 C C . ALA A 1 208 ? 31.065 -11.127 -45.697 1.00 69.88 208 ALA A C 1
ATOM 1650 O O . ALA A 1 208 ? 30.512 -11.042 -46.799 1.00 69.88 208 ALA A O 1
ATOM 1651 N N . VAL A 1 209 ? 30.393 -11.262 -44.548 1.00 76.06 209 VAL A N 1
ATOM 1652 C CA . VAL A 1 209 ? 28.929 -11.144 -44.412 1.00 76.06 209 VAL A CA 1
ATOM 1653 C C . VAL A 1 209 ? 28.569 -10.217 -43.249 1.00 76.06 209 VAL A C 1
ATOM 1655 O O . VAL A 1 209 ? 29.100 -10.340 -42.150 1.00 76.06 209 VAL A O 1
ATOM 1658 N N . ALA A 1 210 ? 27.655 -9.274 -43.485 1.00 74.25 210 ALA A N 1
ATOM 1659 C CA . ALA A 1 210 ? 27.298 -8.238 -42.515 1.00 74.25 210 ALA A CA 1
ATOM 1660 C C . ALA A 1 210 ? 25.795 -7.918 -42.553 1.00 74.25 210 ALA A C 1
ATOM 1662 O O . ALA A 1 210 ? 25.308 -7.466 -43.586 1.00 74.25 210 ALA A O 1
ATOM 1663 N N . TRP A 1 211 ? 25.065 -8.099 -41.449 1.00 75.19 211 TRP A N 1
ATOM 1664 C CA . TRP A 1 211 ? 23.706 -7.552 -41.291 1.00 75.19 211 TRP A CA 1
ATOM 1665 C C . TRP A 1 211 ? 23.744 -6.054 -40.959 1.00 75.19 211 TRP A C 1
ATOM 1667 O O . TRP A 1 211 ? 24.645 -5.603 -40.251 1.00 75.19 211 TRP A O 1
ATOM 1677 N N . SER A 1 212 ? 22.739 -5.295 -41.406 1.00 71.50 212 SER A N 1
ATOM 1678 C CA . SER A 1 212 ? 22.454 -3.963 -40.863 1.00 71.50 212 SER A CA 1
ATOM 1679 C C . SER A 1 212 ? 21.772 -4.053 -39.491 1.00 71.50 212 SER A C 1
ATOM 1681 O O . SER A 1 212 ? 21.135 -5.051 -39.154 1.00 71.50 212 SER A O 1
ATOM 1683 N N . HIS A 1 213 ? 21.926 -3.010 -38.670 1.00 66.62 213 HIS A N 1
ATOM 1684 C CA . HIS A 1 213 ? 21.412 -2.956 -37.289 1.00 66.62 213 HIS A CA 1
ATOM 1685 C C . HIS A 1 213 ? 19.875 -2.940 -37.207 1.00 66.62 213 HIS A C 1
ATOM 1687 O O . HIS A 1 213 ? 19.315 -3.403 -36.219 1.00 66.62 213 HIS A O 1
ATOM 1693 N N . ASP A 1 214 ? 19.201 -2.469 -38.258 1.00 66.81 214 ASP A N 1
ATOM 1694 C CA . ASP A 1 214 ? 17.750 -2.612 -38.455 1.00 66.81 214 ASP A CA 1
ATOM 1695 C C . ASP A 1 214 ? 17.290 -4.076 -38.645 1.00 66.81 214 ASP A C 1
ATOM 1697 O O . ASP A 1 214 ? 16.126 -4.391 -38.412 1.00 66.81 214 ASP A O 1
ATOM 1701 N N . GLY A 1 215 ? 18.188 -4.986 -39.041 1.00 70.75 215 GLY A N 1
ATOM 1702 C CA . GLY A 1 215 ? 17.859 -6.374 -39.369 1.00 70.75 215 GLY A CA 1
ATOM 1703 C C . GLY A 1 215 ? 17.082 -6.566 -40.679 1.00 70.75 215 GLY A C 1
ATOM 1704 O O . GLY A 1 215 ? 16.667 -7.690 -40.960 1.00 70.75 215 GLY A O 1
ATOM 1705 N N . GLU A 1 216 ? 16.892 -5.518 -41.488 1.00 72.81 216 GLU A N 1
ATOM 1706 C CA . GLU A 1 216 ? 16.163 -5.574 -42.763 1.00 72.81 216 GLU A CA 1
ATOM 1707 C C . GLU A 1 216 ? 17.056 -5.969 -43.945 1.00 72.81 216 GLU A C 1
ATOM 1709 O O . GLU A 1 216 ? 16.585 -6.582 -44.907 1.00 72.81 216 GLU A O 1
ATOM 1714 N N . THR A 1 217 ? 18.346 -5.615 -43.905 1.00 70.56 217 THR A N 1
ATOM 1715 C CA . THR A 1 217 ? 19.283 -5.882 -45.004 1.00 70.56 217 THR A CA 1
ATOM 1716 C C . THR A 1 217 ? 20.587 -6.518 -44.534 1.00 70.56 217 THR A C 1
ATOM 1718 O O . THR A 1 217 ? 20.990 -6.424 -43.379 1.00 70.56 217 THR A O 1
ATOM 1721 N N . PHE A 1 218 ? 21.288 -7.158 -45.461 1.00 74.38 218 PHE A N 1
ATOM 1722 C CA . PHE A 1 218 ? 22.671 -7.568 -45.267 1.00 74.38 218 PHE A CA 1
ATOM 1723 C C . PHE A 1 218 ? 23.489 -7.224 -46.508 1.00 74.38 218 PHE A C 1
ATOM 1725 O O . PHE A 1 218 ? 22.951 -7.131 -47.618 1.00 74.38 218 PHE A O 1
ATOM 1732 N N . ALA A 1 219 ? 24.790 -7.056 -46.304 1.00 70.25 219 ALA A N 1
ATOM 1733 C CA . ALA A 1 219 ? 25.798 -6.961 -47.341 1.00 70.25 219 ALA A CA 1
ATOM 1734 C C . ALA A 1 219 ? 26.674 -8.218 -47.347 1.00 70.25 219 ALA A C 1
ATOM 1736 O O . ALA A 1 219 ? 26.892 -8.870 -46.322 1.00 70.25 219 ALA A O 1
ATOM 1737 N N . SER A 1 220 ? 27.219 -8.523 -48.519 1.00 67.69 220 SER A N 1
ATOM 1738 C CA . SER A 1 220 ? 28.265 -9.528 -48.704 1.00 67.69 220 SER A CA 1
ATOM 1739 C C . SER A 1 220 ? 29.315 -9.002 -49.677 1.00 67.69 220 SER A C 1
ATOM 1741 O O . SER A 1 220 ? 28.979 -8.296 -50.632 1.00 67.69 220 SER A O 1
ATOM 1743 N N . GLY A 1 221 ? 30.585 -9.291 -49.389 1.00 69.25 221 GLY A N 1
ATOM 1744 C CA . GLY A 1 221 ? 31.734 -8.850 -50.183 1.00 69.25 221 GLY A CA 1
ATOM 1745 C C . GLY A 1 221 ? 32.507 -10.043 -50.734 1.00 69.25 221 GLY A C 1
ATOM 1746 O O . GLY A 1 221 ? 32.806 -10.970 -49.982 1.00 69.25 221 GLY A O 1
ATOM 1747 N N . SER A 1 222 ? 32.829 -10.016 -52.028 1.00 67.94 222 SER A N 1
ATOM 1748 C CA . SER A 1 222 ? 33.561 -11.077 -52.733 1.00 67.94 222 SER A CA 1
ATOM 1749 C C . SER A 1 222 ? 34.852 -10.554 -53.375 1.00 67.94 222 SER A C 1
ATOM 1751 O O . SER A 1 222 ? 35.026 -9.355 -53.617 1.00 67.94 222 SER A O 1
ATOM 1753 N N . ALA A 1 223 ? 35.762 -11.478 -53.687 1.00 65.00 223 ALA A N 1
ATOM 1754 C CA . ALA A 1 223 ? 36.907 -11.228 -54.559 1.00 65.00 223 ALA A CA 1
ATOM 1755 C C . ALA A 1 223 ? 36.509 -10.778 -55.986 1.00 65.00 223 ALA A C 1
ATOM 1757 O O . ALA A 1 223 ? 37.289 -10.080 -56.637 1.00 65.00 223 ALA A O 1
ATOM 1758 N N . ASP A 1 224 ? 35.287 -11.081 -56.449 1.00 55.94 224 ASP A N 1
ATOM 1759 C CA . ASP A 1 224 ? 34.805 -10.776 -57.810 1.00 55.94 224 ASP A CA 1
ATOM 1760 C C . ASP A 1 224 ? 34.532 -9.285 -58.105 1.00 55.94 224 ASP A C 1
ATOM 1762 O O . ASP A 1 224 ? 34.096 -8.939 -59.206 1.00 55.94 224 ASP A O 1
ATOM 1766 N N . ARG A 1 225 ? 34.830 -8.410 -57.135 1.00 57.16 225 ARG A N 1
ATOM 1767 C CA . ARG A 1 225 ? 34.609 -6.951 -57.125 1.00 57.16 225 ARG A CA 1
ATOM 1768 C C . ARG A 1 225 ? 33.157 -6.496 -57.009 1.00 57.16 225 ARG A C 1
ATOM 1770 O O . ARG A 1 225 ? 32.899 -5.305 -57.162 1.00 57.16 225 ARG A O 1
ATOM 1777 N N . SER A 1 226 ? 32.219 -7.398 -56.724 1.00 50.88 226 SER A N 1
ATOM 1778 C CA . SER A 1 226 ? 30.827 -7.043 -56.449 1.00 50.88 226 SER A CA 1
ATOM 1779 C C . SER A 1 226 ? 30.508 -7.039 -54.951 1.00 50.88 226 SER A C 1
ATOM 1781 O O . SER A 1 226 ? 30.986 -7.873 -54.175 1.00 50.88 226 SER A O 1
ATOM 1783 N N . SER A 1 227 ? 29.653 -6.099 -54.550 1.00 45.22 227 SER A N 1
ATOM 1784 C CA . SER A 1 227 ? 28.948 -6.118 -53.270 1.00 45.22 227 SER A CA 1
ATOM 1785 C C . SER A 1 227 ? 27.467 -6.401 -53.522 1.00 45.22 227 SER A C 1
ATOM 1787 O O . SER A 1 227 ? 26.837 -5.776 -54.377 1.00 45.22 227 SER A O 1
ATOM 1789 N N . PHE A 1 228 ? 26.902 -7.370 -52.800 1.00 47.16 228 PHE A N 1
ATOM 1790 C CA . PHE A 1 228 ? 25.495 -7.748 -52.945 1.00 47.16 228 PHE A CA 1
ATOM 1791 C C . PHE A 1 228 ? 24.691 -7.326 -51.712 1.00 47.16 228 PHE A C 1
ATOM 1793 O O . PHE A 1 228 ? 25.050 -7.686 -50.588 1.00 47.16 228 PHE A O 1
ATOM 1800 N N . ARG A 1 229 ? 23.597 -6.586 -51.943 1.00 43.97 229 ARG A N 1
ATOM 1801 C CA . ARG A 1 229 ? 22.612 -6.137 -50.944 1.00 43.97 229 ARG A CA 1
ATOM 1802 C C . ARG A 1 229 ? 21.232 -6.679 -51.321 1.00 43.97 229 ARG A C 1
ATOM 1804 O O . ARG A 1 229 ? 20.854 -6.634 -52.490 1.00 43.97 229 ARG A O 1
ATOM 1811 N N . ARG A 1 230 ? 20.466 -7.170 -50.344 1.00 41.28 230 ARG A N 1
ATOM 1812 C CA . ARG A 1 230 ? 19.065 -7.591 -50.544 1.00 41.28 230 ARG A CA 1
ATOM 1813 C C . ARG A 1 230 ? 18.114 -6.381 -50.471 1.00 41.28 230 ARG A C 1
ATOM 1815 O O . ARG A 1 230 ? 18.449 -5.377 -49.852 1.00 41.28 230 ARG A O 1
ATOM 1822 N N . ASN A 1 231 ? 16.941 -6.494 -51.098 1.00 35.59 231 ASN A N 1
ATOM 1823 C CA . ASN A 1 231 ? 15.915 -5.444 -51.252 1.00 35.59 231 ASN A CA 1
ATOM 1824 C C . ASN A 1 231 ? 16.248 -4.303 -52.238 1.00 35.59 231 ASN A C 1
ATOM 1826 O O . ASN A 1 231 ? 15.791 -3.173 -52.083 1.00 35.59 231 ASN A O 1
ATOM 1830 N N . SER A 1 232 ? 16.936 -4.623 -53.338 1.00 28.72 232 SER A N 1
ATOM 1831 C CA . SER A 1 232 ? 16.774 -3.899 -54.606 1.00 28.72 232 SER A CA 1
ATOM 1832 C C . SER A 1 232 ? 16.501 -4.867 -55.765 1.00 28.72 232 SER A C 1
ATOM 1834 O O . SER A 1 232 ? 16.870 -6.043 -55.727 1.00 28.72 232 SER A O 1
ATOM 1836 N N . VAL A 1 233 ? 15.803 -4.370 -56.792 1.00 23.69 233 VAL A N 1
ATOM 1837 C CA . VAL A 1 233 ? 15.594 -5.051 -58.087 1.00 23.69 233 VAL A CA 1
ATOM 1838 C C . VAL A 1 233 ? 16.969 -5.380 -58.698 1.00 23.69 233 VAL A C 1
ATOM 1840 O O . VAL A 1 233 ? 17.873 -4.561 -58.526 1.00 23.69 233 VAL A O 1
ATOM 1843 N N . PRO A 1 234 ? 17.173 -6.517 -59.403 1.00 23.09 234 PRO A N 1
ATOM 1844 C CA . PRO A 1 234 ? 18.475 -6.893 -59.969 1.00 23.09 234 PRO A CA 1
ATOM 1845 C C . PRO A 1 234 ? 19.023 -5.845 -60.955 1.00 23.09 234 PRO A C 1
ATOM 1847 O O . PRO A 1 234 ? 18.767 -5.887 -62.156 1.00 23.09 234 PRO A O 1
ATOM 1850 N N . GLY A 1 235 ? 19.808 -4.911 -60.418 1.00 22.95 235 GLY A N 1
ATOM 1851 C CA . GLY A 1 235 ? 20.477 -3.825 -61.119 1.00 22.95 235 GLY A CA 1
ATOM 1852 C C . GLY A 1 235 ? 21.954 -3.817 -60.747 1.00 22.95 235 GLY A C 1
ATOM 1853 O O . GLY A 1 235 ? 22.318 -3.597 -59.593 1.00 22.95 235 GLY A O 1
ATOM 1854 N N . LEU A 1 236 ? 22.804 -4.097 -61.732 1.00 27.28 236 LEU A N 1
ATOM 1855 C CA . LEU A 1 236 ? 24.249 -4.216 -61.570 1.00 27.28 236 LEU A CA 1
ATOM 1856 C C . LEU A 1 236 ? 24.878 -2.852 -61.227 1.00 27.28 236 LEU A C 1
ATOM 1858 O O . LEU A 1 236 ? 25.035 -2.010 -62.109 1.00 27.28 236 LEU A O 1
ATOM 1862 N N . LEU A 1 237 ? 25.300 -2.651 -59.976 1.00 26.70 237 LEU A N 1
ATOM 1863 C CA . LEU A 1 237 ? 26.181 -1.536 -59.614 1.00 26.70 237 LEU A CA 1
ATOM 1864 C C . LEU A 1 237 ? 27.636 -1.903 -59.930 1.00 26.70 237 LEU A C 1
ATOM 1866 O O . LEU A 1 237 ? 28.359 -2.460 -59.108 1.00 26.70 237 LEU A O 1
ATOM 1870 N N . SER A 1 238 ? 28.060 -1.598 -61.156 1.00 25.25 238 SER A N 1
ATOM 1871 C CA . SER A 1 238 ? 29.444 -1.752 -61.602 1.00 25.25 238 SER A CA 1
ATOM 1872 C C . SER A 1 238 ? 30.338 -0.648 -61.020 1.00 25.25 238 SER A C 1
ATOM 1874 O O . SER A 1 238 ? 30.429 0.442 -61.587 1.00 25.25 238 SER A O 1
ATOM 1876 N N . GLY A 1 239 ? 31.013 -0.935 -59.906 1.00 27.33 239 GLY A N 1
ATOM 1877 C CA . GLY A 1 239 ? 32.074 -0.095 -59.348 1.00 27.33 239 GLY A CA 1
ATOM 1878 C C . GLY A 1 239 ? 33.236 -0.948 -58.839 1.00 27.33 239 GLY A C 1
ATOM 1879 O O . GLY A 1 239 ? 33.041 -1.785 -57.965 1.00 27.33 239 GLY A O 1
ATOM 1880 N N . ASP A 1 240 ? 34.443 -0.748 -59.376 1.00 27.28 240 ASP A N 1
ATOM 1881 C CA . ASP A 1 240 ? 35.617 -1.579 -59.069 1.00 27.28 240 ASP A CA 1
ATOM 1882 C C . ASP A 1 240 ? 36.056 -1.505 -57.592 1.00 27.28 240 ASP A C 1
ATOM 1884 O O . ASP A 1 240 ? 36.756 -0.573 -57.170 1.00 27.28 240 ASP A O 1
ATOM 1888 N N . VAL A 1 241 ? 35.679 -2.520 -56.801 1.00 32.94 241 VAL A N 1
ATOM 1889 C CA . VAL A 1 241 ? 36.087 -2.672 -55.394 1.00 32.94 241 VAL A CA 1
ATOM 1890 C C . VAL A 1 241 ? 36.278 -4.152 -55.023 1.00 32.94 241 VAL A C 1
ATOM 1892 O O . VAL A 1 241 ? 35.323 -4.834 -54.670 1.00 32.94 241 VAL A O 1
ATOM 1895 N N . THR A 1 242 ? 37.517 -4.662 -55.007 1.00 30.02 242 THR A N 1
ATOM 1896 C CA . THR A 1 242 ? 37.812 -5.896 -54.246 1.00 30.02 242 THR A CA 1
ATOM 1897 C C . THR A 1 242 ? 37.726 -5.568 -52.754 1.00 30.02 242 THR A C 1
ATOM 1899 O O . THR A 1 242 ? 38.603 -4.862 -52.252 1.00 30.02 242 THR A O 1
ATOM 1902 N N . ALA A 1 243 ? 36.702 -6.053 -52.050 1.00 35.94 243 ALA A N 1
ATOM 1903 C CA . ALA A 1 243 ? 36.476 -5.746 -50.635 1.00 35.94 243 ALA A CA 1
ATOM 1904 C C . ALA A 1 243 ? 36.934 -6.914 -49.729 1.00 35.94 243 ALA A C 1
ATOM 1906 O O . ALA A 1 243 ? 36.226 -7.917 -49.636 1.00 35.94 243 ALA A O 1
ATOM 1907 N N . PRO A 1 244 ? 38.085 -6.810 -49.030 1.00 36.31 244 PRO A N 1
ATOM 1908 C CA . PRO A 1 244 ? 38.594 -7.852 -48.145 1.00 36.31 244 PRO A CA 1
ATOM 1909 C C . PRO A 1 244 ? 38.002 -7.773 -46.731 1.00 36.31 244 PRO A C 1
ATOM 1911 O O . PRO A 1 244 ? 38.431 -8.538 -45.880 1.00 36.31 244 PRO A O 1
ATOM 1914 N N . GLN A 1 245 ? 37.088 -6.832 -46.447 1.00 36.34 245 GLN A N 1
ATOM 1915 C CA . GLN A 1 245 ? 36.379 -6.723 -45.168 1.00 36.34 245 GLN A CA 1
ATOM 1916 C C . GLN A 1 245 ? 35.169 -5.788 -45.277 1.00 36.34 245 GLN A C 1
ATOM 1918 O O . GLN A 1 245 ? 35.243 -4.770 -45.969 1.00 36.34 245 GLN A O 1
ATOM 1923 N N . LEU A 1 246 ? 34.094 -6.127 -44.557 1.00 44.00 246 LEU A N 1
ATOM 1924 C CA . LEU A 1 246 ? 32.972 -5.247 -44.218 1.00 44.00 246 LEU A CA 1
ATOM 1925 C C . LEU A 1 246 ? 32.904 -5.121 -42.687 1.00 44.00 246 LEU A C 1
ATOM 1927 O O . LEU A 1 246 ? 33.121 -6.107 -41.993 1.00 44.00 246 LEU A O 1
ATOM 1931 N N . CYS A 1 247 ? 32.600 -3.928 -42.172 1.00 40.88 247 CYS A N 1
ATOM 1932 C CA . CYS A 1 247 ? 32.302 -3.655 -40.757 1.00 40.88 247 CYS A CA 1
ATOM 1933 C C . CYS A 1 247 ? 31.058 -2.752 -40.689 1.00 40.88 247 CYS A C 1
ATOM 1935 O O . CYS A 1 247 ? 30.992 -1.785 -41.451 1.00 40.88 247 CYS A O 1
ATOM 1937 N N . TYR A 1 248 ? 30.094 -3.027 -39.799 1.00 42.03 248 TYR A N 1
ATOM 1938 C CA . TYR A 1 248 ? 28.839 -2.268 -39.712 1.00 42.03 248 TYR A CA 1
ATOM 1939 C C . TYR A 1 248 ? 28.738 -1.449 -38.419 1.00 42.03 248 TYR A C 1
ATOM 1941 O O . TYR A 1 248 ? 28.703 -1.992 -37.312 1.00 42.03 248 TYR A O 1
ATOM 1949 N N . GLY A 1 249 ? 28.632 -0.130 -38.583 1.00 49.31 249 GLY A N 1
ATOM 1950 C CA . GLY A 1 249 ? 28.259 0.816 -37.536 1.00 49.31 249 GLY A CA 1
ATOM 1951 C C . GLY A 1 249 ? 27.126 1.717 -38.012 1.00 49.31 249 GLY A C 1
ATOM 1952 O O . GLY A 1 249 ? 26.217 1.269 -38.701 1.00 49.31 249 GLY A O 1
ATOM 1953 N N . ARG A 1 250 ? 27.189 3.020 -37.723 1.00 43.78 250 ARG A N 1
ATOM 1954 C CA . ARG A 1 250 ? 26.264 3.995 -38.337 1.00 43.78 250 ARG A CA 1
ATOM 1955 C C . ARG A 1 250 ? 26.479 4.154 -39.858 1.00 43.78 250 ARG A C 1
ATOM 1957 O O . ARG A 1 250 ? 25.667 4.777 -40.531 1.00 43.78 250 ARG A O 1
ATOM 1964 N N . LEU A 1 251 ? 27.575 3.592 -40.369 1.00 39.38 251 LEU A N 1
ATOM 1965 C CA . LEU A 1 251 ? 28.004 3.524 -41.765 1.00 39.38 251 LEU A CA 1
ATOM 1966 C C . LEU A 1 251 ? 28.599 2.125 -42.027 1.00 39.38 251 LEU A C 1
ATOM 1968 O O . LEU A 1 251 ? 29.092 1.476 -41.095 1.00 39.38 251 LEU A O 1
ATOM 1972 N N . TRP A 1 252 ? 28.607 1.675 -43.284 1.00 46.12 252 TRP A N 1
ATOM 1973 C CA . TRP A 1 252 ? 29.350 0.476 -43.697 1.00 46.12 252 TRP A CA 1
ATOM 1974 C C . TRP A 1 252 ? 30.812 0.830 -43.988 1.00 46.12 252 TRP A C 1
ATOM 1976 O O . TRP A 1 252 ? 31.117 1.927 -44.454 1.00 46.12 252 TRP A O 1
ATOM 1986 N N . PHE A 1 253 ? 31.716 -0.121 -43.777 1.00 52.59 253 PHE A N 1
ATOM 1987 C CA . PHE A 1 253 ? 33.145 0.002 -44.080 1.00 52.59 253 PHE A CA 1
ATOM 1988 C C . PHE A 1 253 ? 33.543 -0.913 -45.242 1.00 52.59 253 PHE A C 1
ATOM 1990 O O . PHE A 1 253 ? 33.126 -2.065 -45.255 1.00 52.59 253 PHE A O 1
ATOM 1997 N N . THR A 1 254 ? 34.410 -0.473 -46.157 1.00 52.00 254 THR A N 1
ATOM 1998 C CA . THR A 1 254 ? 35.118 -1.373 -47.093 1.00 52.00 254 THR A CA 1
ATOM 1999 C C . THR A 1 254 ? 36.577 -0.983 -47.243 1.00 52.00 254 THR A C 1
ATOM 2001 O O . THR A 1 254 ? 36.901 0.204 -47.278 1.00 52.00 254 THR A O 1
ATOM 2004 N N . PHE A 1 255 ? 37.442 -1.968 -47.456 1.00 55.97 255 PHE A N 1
ATOM 2005 C CA . PHE A 1 255 ? 38.867 -1.757 -47.706 1.00 55.97 255 PHE A CA 1
ATOM 2006 C C . PHE A 1 255 ? 39.251 -2.077 -49.153 1.00 55.97 255 PHE A C 1
ATOM 2008 O O . PHE A 1 255 ? 38.547 -2.794 -49.855 1.00 55.97 255 PHE A O 1
ATOM 2015 N N . PHE A 1 256 ? 40.392 -1.552 -49.590 1.00 53.53 256 PHE A N 1
ATOM 2016 C CA . PHE A 1 256 ? 41.039 -1.883 -50.855 1.00 53.53 256 PHE A CA 1
ATOM 2017 C C . PHE A 1 256 ? 42.558 -1.743 -50.680 1.00 53.53 256 PHE A C 1
ATOM 2019 O O . PHE A 1 256 ? 43.118 -0.665 -50.873 1.00 53.53 256 PHE A O 1
ATOM 2026 N N . LEU A 1 257 ? 43.226 -2.830 -50.277 1.00 59.44 257 LEU A N 1
ATOM 2027 C CA . LEU A 1 257 ? 44.669 -2.888 -49.992 1.00 59.44 257 LEU A CA 1
ATOM 2028 C C . LEU A 1 257 ? 45.142 -1.817 -48.984 1.00 59.44 257 LEU A C 1
ATOM 2030 O O . LEU A 1 257 ? 45.095 -2.059 -47.781 1.00 59.44 257 LEU A O 1
ATOM 2034 N N . ILE A 1 258 ? 45.590 -0.659 -49.481 1.00 61.91 258 ILE A N 1
ATOM 2035 C CA . ILE A 1 258 ? 46.106 0.494 -48.717 1.00 61.91 258 ILE A CA 1
ATOM 2036 C C . ILE A 1 258 ? 45.093 1.649 -48.600 1.00 61.91 258 ILE A C 1
ATOM 2038 O O . ILE A 1 258 ? 45.441 2.749 -48.176 1.00 61.91 258 ILE A O 1
ATOM 2042 N N . HIS A 1 259 ? 43.850 1.430 -49.027 1.00 65.06 259 HIS A N 1
ATOM 2043 C CA . HIS A 1 259 ? 42.754 2.392 -48.953 1.00 65.06 259 HIS A CA 1
ATOM 2044 C C . HIS A 1 259 ? 41.582 1.840 -48.142 1.00 65.06 259 HIS A C 1
ATOM 2046 O O . HIS A 1 259 ? 41.355 0.628 -48.106 1.00 65.06 259 HIS A O 1
ATOM 2052 N N . PHE A 1 260 ? 40.786 2.740 -47.570 1.00 70.81 260 PHE A N 1
ATOM 2053 C CA . PHE A 1 260 ? 39.483 2.419 -46.994 1.00 70.81 260 PHE A CA 1
ATOM 2054 C C . PHE A 1 260 ? 38.429 3.442 -47.418 1.00 70.81 260 PHE A C 1
ATOM 2056 O O . PHE A 1 260 ? 38.763 4.571 -47.774 1.00 70.81 260 PHE A O 1
ATOM 2063 N N . GLY A 1 261 ? 37.162 3.038 -47.386 1.00 67.81 261 GLY A N 1
ATOM 2064 C CA . GLY A 1 261 ? 36.015 3.894 -47.663 1.00 67.81 261 GLY A CA 1
ATOM 2065 C C . GLY A 1 261 ? 34.839 3.575 -46.746 1.00 67.81 261 GLY A C 1
ATOM 2066 O O . GLY A 1 261 ? 34.617 2.417 -46.382 1.00 67.81 261 GLY A O 1
ATOM 2067 N N . LEU A 1 262 ? 34.107 4.625 -46.384 1.00 68.31 262 LEU A N 1
ATOM 2068 C CA . LEU A 1 262 ? 32.881 4.590 -45.590 1.00 68.31 262 LEU A CA 1
ATOM 2069 C C . LEU A 1 262 ? 31.669 4.799 -46.508 1.00 68.31 262 LEU A C 1
ATOM 2071 O O . LEU A 1 262 ? 31.751 5.565 -47.466 1.00 68.31 262 LEU A O 1
ATOM 2075 N N . TRP A 1 263 ? 30.558 4.122 -46.213 1.00 65.88 263 TRP A N 1
ATOM 2076 C CA . TRP A 1 263 ? 29.325 4.162 -47.006 1.00 65.88 263 TRP A CA 1
ATOM 2077 C C . TRP A 1 263 ? 28.136 4.498 -46.103 1.00 65.88 263 TRP A C 1
ATOM 2079 O O . TRP A 1 263 ? 27.892 3.778 -45.129 1.00 65.88 263 TRP A O 1
ATOM 2089 N N . SER A 1 264 ? 27.342 5.515 -46.452 1.00 62.66 264 SER A N 1
ATOM 2090 C CA . SER A 1 264 ? 25.956 5.591 -45.967 1.00 62.66 264 SER A CA 1
ATOM 2091 C C . SER A 1 264 ? 25.041 4.699 -46.816 1.00 62.66 264 SER A C 1
ATOM 2093 O O . SER A 1 264 ? 25.363 4.364 -47.955 1.00 62.66 264 SER A O 1
ATOM 2095 N N . ALA A 1 265 ? 23.868 4.346 -46.287 1.00 55.06 265 ALA A N 1
ATOM 2096 C CA . ALA A 1 265 ? 22.780 3.794 -47.096 1.00 55.06 265 ALA A CA 1
ATOM 2097 C C . ALA A 1 265 ? 22.206 4.827 -48.092 1.00 55.06 265 ALA A C 1
ATOM 2099 O O . ALA A 1 265 ? 21.620 4.429 -49.100 1.00 55.06 265 ALA A O 1
ATOM 2100 N N . ASP A 1 266 ? 22.399 6.122 -47.816 1.00 55.91 266 ASP A N 1
ATOM 2101 C CA . ASP A 1 266 ? 21.855 7.252 -48.584 1.00 55.91 266 ASP A CA 1
ATOM 2102 C C . ASP A 1 266 ? 22.792 7.744 -49.707 1.00 55.91 266 ASP A C 1
ATOM 2104 O O . ASP A 1 266 ? 22.359 8.413 -50.648 1.00 55.91 266 ASP A O 1
ATOM 2108 N N . GLU A 1 267 ? 24.089 7.430 -49.620 1.00 58.66 267 GLU A N 1
ATOM 2109 C CA . GLU A 1 267 ? 25.123 7.964 -50.511 1.00 58.66 267 GLU A CA 1
ATOM 2110 C C . GLU A 1 267 ? 25.471 6.984 -51.638 1.00 58.66 267 GLU A C 1
ATOM 2112 O O . GLU A 1 267 ? 25.876 5.847 -51.410 1.00 58.66 267 GLU A O 1
ATOM 2117 N N . LYS A 1 268 ? 25.355 7.442 -52.892 1.00 49.44 268 LYS A N 1
ATOM 2118 C CA . LYS A 1 268 ? 25.633 6.616 -54.084 1.00 49.44 268 LYS A CA 1
ATOM 2119 C C . LYS A 1 268 ? 27.117 6.519 -54.460 1.00 49.44 268 LYS A C 1
ATOM 2121 O O . LYS A 1 268 ? 27.476 5.638 -55.233 1.00 49.44 268 LYS A O 1
ATOM 2126 N N . ASN A 1 269 ? 27.957 7.422 -53.950 1.00 53.38 269 ASN A N 1
ATOM 2127 C CA . ASN A 1 269 ? 29.385 7.513 -54.262 1.00 53.38 269 ASN A CA 1
ATOM 2128 C C . ASN A 1 269 ? 30.208 7.444 -52.974 1.00 53.38 269 ASN A C 1
ATOM 2130 O O . ASN A 1 269 ? 29.888 8.119 -52.003 1.00 53.38 269 ASN A O 1
ATOM 2134 N N . VAL A 1 270 ? 31.300 6.681 -52.999 1.00 60.25 270 VAL A N 1
ATOM 2135 C CA . VAL A 1 270 ? 32.121 6.373 -51.818 1.00 60.25 270 VAL A CA 1
ATOM 2136 C C . VAL A 1 270 ? 33.465 7.075 -51.909 1.00 60.25 270 VAL A C 1
ATOM 2138 O O . VAL A 1 270 ? 34.209 6.888 -52.876 1.00 60.25 270 VAL A O 1
ATOM 2141 N N . GLN A 1 271 ? 33.805 7.848 -50.881 1.00 62.00 271 GLN A N 1
ATOM 2142 C CA . GLN A 1 271 ? 35.121 8.472 -50.767 1.00 62.00 271 GLN A CA 1
ATOM 2143 C C . GLN A 1 271 ? 36.138 7.484 -50.178 1.00 62.00 271 GLN A C 1
ATOM 2145 O O . GLN A 1 271 ? 35.817 6.709 -49.278 1.00 62.00 271 GLN A O 1
ATOM 2150 N N . LYS A 1 272 ? 37.368 7.498 -50.708 1.00 65.31 272 LYS A N 1
ATOM 2151 C CA . LYS A 1 272 ? 38.440 6.555 -50.354 1.00 65.31 272 LYS A CA 1
ATOM 2152 C C . LYS A 1 272 ? 39.638 7.307 -49.755 1.00 65.31 272 LYS A C 1
ATOM 2154 O O . LYS A 1 272 ? 40.337 7.996 -50.494 1.00 65.31 272 LYS A O 1
ATOM 2159 N N . GLN A 1 273 ? 39.912 7.153 -48.456 1.00 72.88 273 GLN A N 1
ATOM 2160 C CA . GLN A 1 273 ? 41.158 7.639 -47.834 1.00 72.88 273 GLN A CA 1
ATOM 2161 C C . GLN A 1 273 ? 42.276 6.594 -48.013 1.00 72.88 273 GLN A C 1
ATOM 2163 O O . GLN A 1 273 ? 42.009 5.421 -48.284 1.00 72.88 273 GLN A O 1
ATOM 2168 N N . ARG A 1 274 ? 43.541 7.015 -47.910 1.00 74.00 274 ARG A N 1
ATOM 2169 C CA . ARG A 1 274 ? 44.733 6.150 -47.951 1.00 74.00 274 ARG A CA 1
ATOM 2170 C C . ARG A 1 274 ? 45.307 5.965 -46.542 1.00 74.00 274 ARG A C 1
ATOM 2172 O O . ARG A 1 274 ? 45.313 6.909 -45.763 1.00 74.00 274 ARG A O 1
ATOM 2179 N N . ILE A 1 275 ? 45.820 4.775 -46.239 1.00 73.62 275 ILE A N 1
ATOM 2180 C CA . ILE A 1 275 ? 46.506 4.432 -44.984 1.00 73.62 275 ILE A CA 1
ATOM 2181 C C . ILE A 1 275 ? 47.953 4.008 -45.271 1.00 73.62 275 ILE A C 1
ATOM 2183 O O . ILE A 1 275 ? 48.289 3.528 -46.358 1.00 73.62 275 ILE A O 1
ATOM 2187 N N . THR A 1 276 ? 48.826 4.203 -44.282 1.00 70.56 276 THR A N 1
ATOM 2188 C CA . THR A 1 276 ? 50.171 3.622 -44.245 1.00 70.56 276 THR A CA 1
ATOM 2189 C C . THR A 1 276 ? 50.082 2.133 -43.926 1.00 70.56 276 THR A C 1
ATOM 2191 O O . THR A 1 276 ? 50.042 1.751 -42.758 1.00 70.56 276 THR A O 1
ATOM 2194 N N . GLY A 1 277 ? 50.027 1.310 -44.970 1.00 70.50 277 GLY A N 1
ATOM 2195 C CA . GLY A 1 277 ? 50.055 -0.144 -44.845 1.00 70.50 277 GLY A CA 1
ATOM 2196 C C . GLY A 1 277 ? 48.821 -0.851 -45.386 1.00 70.50 277 GLY A C 1
ATOM 2197 O O . GLY A 1 277 ? 47.806 -0.227 -45.706 1.00 70.50 277 GLY A O 1
ATOM 2198 N N . ARG A 1 278 ? 48.909 -2.178 -45.516 1.00 74.00 278 ARG A N 1
ATOM 2199 C CA . ARG A 1 278 ? 47.772 -3.005 -45.954 1.00 74.00 278 ARG A CA 1
ATOM 2200 C C . ARG A 1 278 ? 46.805 -3.197 -44.791 1.00 74.00 278 ARG A C 1
ATOM 2202 O O . ARG A 1 278 ? 47.202 -3.723 -43.759 1.00 74.00 278 ARG A O 1
ATOM 2209 N N . CYS A 1 279 ? 45.540 -2.829 -44.956 1.00 73.62 279 CYS A N 1
ATOM 2210 C CA . CYS A 1 279 ? 44.526 -3.040 -43.919 1.00 73.62 279 CYS A CA 1
ATOM 2211 C C . CYS A 1 279 ? 44.163 -4.533 -43.808 1.00 73.62 279 CYS A C 1
ATOM 2213 O O . CYS A 1 279 ? 43.958 -5.195 -44.831 1.00 73.62 279 CYS A O 1
ATOM 2215 N N . SER A 1 280 ? 44.095 -5.050 -42.578 1.00 74.12 280 SER A N 1
ATOM 2216 C CA . SER A 1 280 ? 43.837 -6.467 -42.265 1.00 74.12 280 SER A CA 1
ATOM 2217 C C . SER A 1 280 ? 42.691 -6.693 -41.278 1.00 74.12 280 SER A C 1
ATOM 2219 O O . SER A 1 280 ? 42.100 -7.769 -41.298 1.00 74.12 280 SER A O 1
ATOM 2221 N N . SER A 1 281 ? 42.355 -5.715 -40.429 1.00 76.06 281 SER A N 1
ATOM 2222 C CA . SER A 1 281 ? 41.231 -5.833 -39.490 1.00 76.06 281 SER A CA 1
ATOM 2223 C C . SER A 1 281 ? 40.533 -4.494 -39.204 1.00 76.06 281 SER A C 1
ATOM 2225 O O . SER A 1 281 ? 41.161 -3.437 -39.255 1.00 76.06 281 SER A O 1
ATOM 2227 N N . CYS A 1 282 ? 39.230 -4.524 -38.887 1.00 82.00 282 CYS A N 1
ATOM 2228 C CA . CYS A 1 282 ? 38.443 -3.359 -38.466 1.00 82.00 282 CYS A CA 1
ATOM 2229 C C . CYS A 1 282 ? 37.527 -3.662 -37.273 1.00 82.00 282 CYS A C 1
ATOM 2231 O O . CYS A 1 282 ? 36.990 -4.765 -37.152 1.00 82.00 282 CYS A O 1
ATOM 2233 N N . ALA A 1 283 ? 37.296 -2.659 -36.422 1.00 81.44 283 ALA A N 1
ATOM 2234 C CA . ALA A 1 283 ? 36.206 -2.658 -35.450 1.00 81.44 283 ALA A CA 1
ATOM 2235 C C . ALA A 1 283 ? 35.669 -1.246 -35.177 1.00 81.44 283 ALA A C 1
ATOM 2237 O O . ALA A 1 283 ? 36.401 -0.266 -35.280 1.00 81.44 283 ALA A O 1
ATOM 2238 N N . TRP A 1 284 ? 34.399 -1.170 -34.786 1.00 81.00 284 TRP A N 1
ATOM 2239 C CA . TRP A 1 284 ? 33.707 0.022 -34.290 1.00 81.00 284 TRP A CA 1
ATOM 2240 C C . TRP A 1 284 ? 33.516 -0.051 -32.765 1.00 81.00 284 TRP A C 1
ATOM 2242 O O . TRP A 1 284 ? 33.305 -1.151 -32.246 1.00 81.00 284 TRP A O 1
ATOM 2252 N N . SER A 1 285 ? 33.523 1.093 -32.072 1.00 80.12 285 SER A N 1
ATOM 2253 C CA . SER A 1 285 ? 33.023 1.216 -30.689 1.00 80.12 285 SER A CA 1
ATOM 2254 C C . SER A 1 285 ? 31.506 0.994 -30.609 1.00 80.12 285 SER A C 1
ATOM 2256 O O . SER A 1 285 ? 30.800 1.095 -31.618 1.00 80.12 285 SER A O 1
ATOM 2258 N N . ARG A 1 286 ? 30.957 0.711 -29.419 1.00 72.06 286 ARG A N 1
ATOM 2259 C CA . ARG A 1 286 ? 29.517 0.401 -29.250 1.00 72.06 286 ARG A CA 1
ATOM 2260 C C . ARG A 1 286 ? 28.594 1.596 -29.523 1.00 72.06 286 ARG A C 1
ATOM 2262 O O . ARG A 1 286 ? 27.423 1.403 -29.847 1.00 72.06 286 ARG A O 1
ATOM 2269 N N . ASP A 1 287 ? 29.104 2.815 -29.402 1.00 70.25 287 ASP A N 1
ATOM 2270 C CA . ASP A 1 287 ? 28.404 4.049 -29.773 1.00 70.25 287 ASP A CA 1
ATOM 2271 C C . ASP A 1 287 ? 28.575 4.428 -31.261 1.00 70.25 287 ASP A C 1
ATOM 2273 O O . ASP A 1 287 ? 27.868 5.306 -31.760 1.00 70.25 287 ASP A O 1
ATOM 2277 N N . GLY A 1 288 ? 29.498 3.776 -31.979 1.00 72.56 288 GLY A N 1
ATOM 2278 C CA . GLY A 1 288 ? 29.879 4.111 -33.351 1.00 72.56 288 GLY A CA 1
ATOM 2279 C C . GLY A 1 288 ? 30.596 5.460 -33.510 1.00 72.56 288 GLY A C 1
ATOM 2280 O O . GLY A 1 288 ? 30.661 5.969 -34.630 1.00 72.56 288 GLY A O 1
ATOM 2281 N N . SER A 1 289 ? 31.106 6.075 -32.435 1.00 79.19 289 SER A N 1
ATOM 2282 C CA . SER A 1 289 ? 31.821 7.358 -32.518 1.00 79.19 289 SER A CA 1
ATOM 2283 C C . SER A 1 289 ? 33.264 7.211 -33.000 1.00 79.19 289 SER A C 1
ATOM 2285 O O . SER A 1 289 ? 33.766 8.116 -33.678 1.00 79.19 289 SER A O 1
ATOM 2287 N N . ILE A 1 290 ? 33.910 6.072 -32.721 1.00 84.69 290 ILE A N 1
ATOM 2288 C CA . ILE A 1 290 ? 35.264 5.741 -33.173 1.00 84.69 290 ILE A CA 1
ATOM 2289 C C . ILE A 1 290 ? 35.330 4.375 -33.863 1.00 84.69 290 ILE A C 1
ATOM 2291 O O . ILE A 1 290 ? 34.505 3.484 -33.651 1.00 84.69 290 ILE A O 1
ATOM 2295 N N . PHE A 1 291 ? 36.364 4.204 -34.680 1.00 84.56 291 PHE A N 1
ATOM 2296 C CA . PHE A 1 291 ? 36.743 2.928 -35.268 1.00 84.56 291 PHE A CA 1
ATOM 2297 C C . PHE A 1 291 ? 38.255 2.713 -35.175 1.00 84.56 291 PHE A C 1
ATOM 2299 O O . PHE A 1 291 ? 39.039 3.664 -35.191 1.00 84.56 291 PHE A O 1
ATOM 2306 N N . ALA A 1 292 ? 38.653 1.446 -35.101 1.00 86.44 292 ALA A N 1
ATOM 2307 C CA . ALA A 1 292 ? 40.036 0.991 -35.129 1.00 86.44 292 ALA A CA 1
ATOM 2308 C C . ALA A 1 292 ? 40.300 0.193 -36.414 1.00 86.44 292 ALA A C 1
ATOM 2310 O O . ALA A 1 292 ? 39.477 -0.636 -36.813 1.00 86.44 292 ALA A O 1
ATOM 2311 N N . ILE A 1 293 ? 41.452 0.431 -37.043 1.00 85.56 293 ILE A N 1
ATOM 2312 C CA . ILE A 1 293 ? 41.938 -0.287 -38.229 1.00 85.56 293 ILE A CA 1
ATOM 2313 C C . ILE A 1 293 ? 43.299 -0.894 -37.902 1.00 85.56 293 ILE A C 1
ATOM 2315 O O . ILE A 1 293 ? 44.240 -0.159 -37.605 1.00 85.56 293 ILE A O 1
ATOM 2319 N N . GLY A 1 294 ? 43.408 -2.217 -37.986 1.00 84.94 294 GLY A N 1
ATOM 2320 C CA . GLY A 1 294 ? 44.668 -2.947 -37.892 1.00 84.94 294 GLY A CA 1
ATOM 2321 C C . GLY A 1 294 ? 45.294 -3.128 -39.271 1.00 84.94 294 GLY A C 1
ATOM 2322 O O . GLY A 1 294 ? 44.586 -3.394 -40.251 1.00 84.94 294 GLY A O 1
ATOM 2323 N N . THR A 1 295 ? 46.615 -2.983 -39.355 1.00 84.75 295 THR A N 1
ATOM 2324 C CA . THR A 1 295 ? 47.385 -3.205 -40.583 1.00 84.75 295 THR A CA 1
ATOM 2325 C C . THR A 1 295 ? 48.253 -4.459 -40.508 1.00 84.75 295 THR A C 1
ATOM 2327 O O . THR A 1 295 ? 48.575 -4.990 -39.442 1.00 84.75 295 THR A O 1
ATOM 2330 N N . HIS A 1 296 ? 48.653 -4.927 -41.686 1.00 80.56 296 HIS A N 1
ATOM 2331 C CA . HIS A 1 296 ? 49.568 -6.046 -41.877 1.00 80.56 296 HIS A CA 1
ATOM 2332 C C . HIS A 1 296 ? 50.997 -5.734 -41.397 1.00 80.56 296 HIS A C 1
ATOM 2334 O O . HIS A 1 296 ? 51.771 -6.655 -41.179 1.00 80.56 296 HIS A O 1
ATOM 2340 N N . ASP A 1 297 ? 51.313 -4.451 -41.198 1.00 82.62 297 ASP A N 1
ATOM 2341 C CA . ASP A 1 297 ? 52.636 -3.941 -40.821 1.00 82.62 297 ASP A CA 1
ATOM 2342 C C . ASP A 1 297 ? 52.727 -3.635 -39.305 1.00 82.62 297 ASP A C 1
ATOM 2344 O O . ASP A 1 297 ? 53.504 -2.785 -38.876 1.00 82.62 297 ASP A O 1
ATOM 2348 N N . GLY A 1 298 ? 51.873 -4.270 -38.491 1.00 84.75 298 GLY A N 1
ATOM 2349 C CA . GLY A 1 298 ? 51.903 -4.192 -37.024 1.00 84.75 298 GLY A CA 1
ATOM 2350 C C . GLY A 1 298 ? 51.288 -2.942 -36.382 1.00 84.75 298 GLY A C 1
ATOM 2351 O O . GLY A 1 298 ? 51.420 -2.765 -35.170 1.00 84.75 298 GLY A O 1
ATOM 2352 N N . PHE A 1 299 ? 50.601 -2.075 -37.133 1.00 89.19 299 PHE A N 1
ATOM 2353 C CA . PHE A 1 299 ? 49.994 -0.853 -36.585 1.00 89.19 299 PHE A CA 1
ATOM 2354 C C . PHE A 1 299 ? 48.484 -0.975 -36.356 1.00 89.19 299 PHE A C 1
ATOM 2356 O O . PHE A 1 299 ? 47.775 -1.639 -37.113 1.00 89.19 299 PHE A O 1
ATOM 2363 N N . VAL A 1 300 ? 47.972 -0.259 -35.348 1.00 89.62 300 VAL A N 1
ATOM 2364 C CA . VAL A 1 300 ? 46.536 0.020 -35.189 1.00 89.62 300 VAL A CA 1
ATOM 2365 C C . VAL A 1 300 ? 46.296 1.522 -35.204 1.00 89.62 300 VAL A C 1
ATOM 2367 O O . VAL A 1 300 ? 46.892 2.269 -34.431 1.00 89.62 300 VAL A O 1
ATOM 2370 N N . HIS A 1 301 ? 45.396 1.960 -36.076 1.00 88.31 301 HIS A N 1
ATOM 2371 C CA . HIS A 1 301 ? 44.979 3.348 -36.224 1.00 88.31 301 HIS A CA 1
ATOM 2372 C C . HIS A 1 301 ? 43.572 3.525 -35.648 1.00 88.31 301 HIS A C 1
ATOM 2374 O O . HIS A 1 301 ? 42.638 2.886 -36.134 1.00 88.31 301 HIS A O 1
ATOM 2380 N N . ILE A 1 302 ? 43.402 4.402 -34.655 1.00 89.12 302 ILE A N 1
ATOM 2381 C CA . ILE A 1 302 ? 42.087 4.765 -34.103 1.00 89.12 302 ILE A CA 1
ATOM 2382 C C . ILE A 1 302 ? 41.667 6.129 -34.668 1.00 89.12 302 ILE A C 1
ATOM 2384 O O . ILE A 1 302 ? 42.445 7.085 -34.635 1.00 89.12 302 ILE A O 1
ATOM 2388 N N . LYS A 1 303 ? 40.440 6.236 -35.193 1.00 86.19 303 LYS A N 1
ATOM 2389 C CA . LYS A 1 303 ? 39.869 7.468 -35.770 1.00 86.19 303 LYS A CA 1
ATOM 2390 C C . LYS A 1 303 ? 38.419 7.696 -35.335 1.00 86.19 303 LYS A C 1
ATOM 2392 O O . LYS A 1 303 ? 37.704 6.755 -35.007 1.00 86.19 303 LYS A O 1
ATOM 2397 N N . LYS A 1 304 ? 37.976 8.959 -35.376 1.00 84.00 304 LYS A N 1
ATOM 2398 C CA . LYS A 1 304 ? 36.584 9.382 -35.121 1.00 84.00 304 LYS A CA 1
ATOM 2399 C C . LYS A 1 304 ? 35.745 9.331 -36.398 1.00 84.00 304 LYS A C 1
ATOM 2401 O O . LYS A 1 304 ? 36.186 9.800 -37.445 1.00 84.00 304 LYS A O 1
ATOM 2406 N N . SER A 1 305 ? 34.502 8.861 -36.294 1.00 75.19 305 SER A N 1
ATOM 2407 C CA . SER A 1 305 ? 33.572 8.758 -37.428 1.00 75.19 305 SER A CA 1
ATOM 2408 C C . SER A 1 305 ? 33.213 10.106 -38.054 1.00 75.19 305 SER A C 1
ATOM 2410 O O . SER A 1 305 ? 32.983 10.164 -39.256 1.00 75.19 305 SER A O 1
ATOM 2412 N N . GLY A 1 306 ? 33.133 11.178 -37.257 1.00 70.00 306 GLY A N 1
ATOM 2413 C CA . GLY A 1 306 ? 32.718 12.503 -37.740 1.00 70.00 306 GLY A CA 1
ATOM 2414 C C . GLY A 1 306 ? 33.773 13.222 -38.585 1.00 70.00 306 GLY A C 1
ATOM 2415 O O . GLY A 1 306 ? 33.419 13.962 -39.495 1.00 70.00 306 GLY A O 1
ATOM 2416 N N . ASN A 1 307 ? 35.059 12.957 -38.326 1.00 66.31 307 ASN A N 1
ATOM 2417 C CA . ASN A 1 307 ? 36.189 13.642 -38.962 1.00 66.31 307 ASN A CA 1
ATOM 2418 C C . ASN A 1 307 ? 37.026 12.687 -39.833 1.00 66.31 307 ASN A C 1
ATOM 2420 O O . ASN A 1 307 ? 38.206 12.940 -40.045 1.00 66.31 307 ASN A O 1
ATOM 2424 N N . PHE A 1 308 ? 36.462 11.581 -40.336 1.00 68.00 308 PHE A N 1
ATOM 2425 C CA . PHE A 1 308 ? 37.250 10.529 -41.004 1.00 68.00 308 PHE A CA 1
ATOM 2426 C C . PHE A 1 308 ? 38.094 11.027 -42.196 1.00 68.00 308 PHE A C 1
ATOM 2428 O O . PHE A 1 308 ? 39.110 10.417 -42.515 1.00 68.00 308 PHE A O 1
ATOM 2435 N N . GLN A 1 309 ? 37.686 12.131 -42.833 1.00 66.12 309 GLN A N 1
ATOM 2436 C CA . GLN A 1 309 ? 38.400 12.782 -43.935 1.00 66.12 309 GLN A CA 1
ATOM 2437 C C . GLN A 1 309 ? 39.723 13.455 -43.525 1.00 66.12 309 GLN A C 1
ATOM 2439 O O . GLN A 1 309 ? 40.550 13.695 -44.401 1.00 66.12 309 GLN A O 1
ATOM 2444 N N . SER A 1 310 ? 39.948 13.777 -42.244 1.00 66.62 310 SER A N 1
ATOM 2445 C CA . SER A 1 310 ? 41.236 14.327 -41.807 1.00 66.62 310 SER A CA 1
ATOM 2446 C C . SER A 1 310 ? 42.289 13.221 -41.691 1.00 66.62 310 SER A C 1
ATOM 2448 O O . SER A 1 310 ? 41.975 12.055 -41.436 1.00 66.62 310 SER A O 1
ATOM 2450 N N . ASP A 1 311 ? 43.563 13.581 -41.844 1.00 67.06 311 ASP A N 1
ATOM 2451 C CA . ASP A 1 311 ? 44.701 12.697 -41.538 1.00 67.06 311 ASP A CA 1
ATOM 2452 C C . ASP A 1 311 ? 45.068 12.715 -40.038 1.00 67.06 311 ASP A C 1
ATOM 2454 O O . ASP A 1 311 ? 46.108 12.205 -39.630 1.00 67.06 311 ASP A O 1
ATOM 2458 N N . GLU A 1 312 ? 44.187 13.270 -39.203 1.00 75.81 312 GLU A N 1
ATOM 2459 C CA . GLU A 1 312 ? 44.267 13.222 -37.746 1.00 75.81 312 GLU A CA 1
ATOM 2460 C C . GLU A 1 312 ? 43.892 11.815 -37.246 1.00 75.81 312 GLU A C 1
ATOM 2462 O O . GLU A 1 312 ? 42.951 11.181 -37.736 1.00 75.81 312 GLU A O 1
ATOM 2467 N N . TYR A 1 313 ? 44.628 11.321 -36.253 1.00 79.44 313 TYR A N 1
ATOM 2468 C CA . TYR A 1 313 ? 44.367 10.049 -35.580 1.00 79.44 313 TYR A CA 1
ATOM 2469 C C . TYR A 1 313 ? 44.076 10.332 -34.107 1.00 79.44 313 TYR A C 1
ATOM 2471 O O . TYR A 1 313 ? 44.718 11.191 -33.512 1.00 79.44 313 TYR A O 1
ATOM 2479 N N . VAL A 1 314 ? 43.136 9.594 -33.511 1.00 84.12 314 VAL A N 1
ATOM 2480 C CA . VAL A 1 314 ? 42.929 9.608 -32.051 1.00 84.12 314 VAL A CA 1
ATOM 2481 C C . VAL A 1 314 ? 44.136 8.968 -31.373 1.00 84.12 314 VAL A C 1
ATOM 2483 O O . VAL A 1 314 ? 44.678 9.517 -30.423 1.00 84.12 314 VAL A O 1
ATOM 2486 N N . ALA A 1 315 ? 44.575 7.832 -31.919 1.00 86.06 315 ALA A N 1
ATOM 2487 C CA . ALA A 1 315 ? 45.766 7.121 -31.493 1.00 86.06 315 ALA A CA 1
ATOM 2488 C C . ALA A 1 315 ? 46.381 6.346 -32.663 1.00 86.06 315 ALA A C 1
ATOM 2490 O O . ALA A 1 315 ? 45.679 5.919 -33.590 1.00 86.06 315 ALA A O 1
ATOM 2491 N N . LYS A 1 316 ? 47.692 6.114 -32.581 1.00 88.62 316 LYS A N 1
ATOM 2492 C CA . LYS A 1 316 ? 48.413 5.144 -33.407 1.00 88.62 316 LYS A CA 1
ATOM 2493 C C . LYS A 1 316 ? 49.201 4.221 -32.478 1.00 88.62 316 LYS A C 1
ATOM 2495 O O . LYS A 1 316 ? 50.149 4.660 -31.838 1.00 88.62 316 LYS A O 1
ATOM 2500 N N . ILE A 1 317 ? 48.800 2.957 -32.420 1.00 90.00 317 ILE A N 1
ATOM 2501 C CA . ILE A 1 317 ? 49.435 1.914 -31.610 1.00 90.00 317 ILE A CA 1
ATOM 2502 C C . ILE A 1 317 ? 50.397 1.130 -32.508 1.00 90.00 317 ILE A C 1
ATOM 2504 O O . ILE A 1 317 ? 50.043 0.776 -33.633 1.00 90.00 317 ILE A O 1
ATOM 2508 N N . GLU A 1 318 ? 51.590 0.826 -32.005 1.00 89.50 318 GLU A N 1
ATOM 2509 C CA . GLU A 1 318 ? 52.569 -0.064 -32.639 1.00 89.50 318 GLU A CA 1
ATOM 2510 C C . GLU A 1 318 ? 52.642 -1.379 -31.849 1.00 89.50 318 GLU A C 1
ATOM 2512 O O . GLU A 1 318 ? 52.758 -1.362 -30.621 1.00 89.50 318 GLU A O 1
ATOM 2517 N N . ARG A 1 319 ? 52.503 -2.528 -32.523 1.00 88.88 319 ARG A N 1
ATOM 2518 C CA . ARG A 1 319 ? 52.477 -3.848 -31.872 1.00 88.88 319 ARG A CA 1
ATOM 2519 C C . ARG A 1 319 ? 53.880 -4.470 -31.801 1.00 88.88 319 ARG A C 1
ATOM 2521 O O . ARG A 1 319 ? 54.599 -4.476 -32.803 1.00 88.88 319 ARG A O 1
ATOM 2528 N N . PRO A 1 320 ? 54.278 -5.043 -30.647 1.00 78.38 320 PRO A N 1
ATOM 2529 C CA . PRO A 1 320 ? 55.631 -5.552 -30.434 1.00 78.38 320 PRO A CA 1
ATOM 2530 C C . PRO A 1 320 ? 55.936 -6.764 -31.329 1.00 78.38 320 PRO A C 1
ATOM 2532 O O . PRO A 1 320 ? 55.532 -7.897 -31.051 1.00 78.38 320 PRO A O 1
ATOM 2535 N N . GLY A 1 321 ? 56.692 -6.508 -32.398 1.00 74.00 321 GLY A N 1
ATOM 2536 C CA . GLY A 1 321 ? 57.147 -7.496 -33.380 1.00 74.00 321 GLY A CA 1
ATOM 2537 C C . GLY A 1 321 ? 56.821 -7.153 -34.837 1.00 74.00 321 GLY A C 1
ATOM 2538 O O . GLY A 1 321 ? 57.364 -7.807 -35.717 1.00 74.00 321 GLY A O 1
ATOM 2539 N N . GLY A 1 322 ? 55.968 -6.156 -35.110 1.00 79.19 322 GLY A N 1
ATOM 2540 C CA . GLY A 1 322 ? 55.622 -5.746 -36.483 1.00 79.19 322 GLY A CA 1
ATOM 2541 C C . GLY A 1 322 ? 54.772 -6.750 -37.282 1.00 79.19 322 GLY A C 1
ATOM 2542 O O . GLY A 1 322 ? 54.504 -6.520 -38.457 1.00 79.19 322 GLY A O 1
ATOM 2543 N N . GLU A 1 323 ? 54.349 -7.854 -36.661 1.00 85.50 323 GLU A N 1
ATOM 2544 C CA . GLU A 1 323 ? 53.523 -8.898 -37.282 1.00 85.50 323 GLU A CA 1
ATOM 2545 C C . GLU A 1 323 ? 52.073 -8.422 -37.536 1.00 85.50 323 GLU A C 1
ATOM 2547 O O . GLU A 1 323 ? 51.573 -7.554 -36.810 1.00 85.50 323 GLU A O 1
ATOM 2552 N N . PRO A 1 324 ? 51.351 -9.007 -38.514 1.00 83.31 324 PRO A N 1
ATOM 2553 C CA . PRO A 1 324 ? 50.015 -8.564 -38.905 1.00 83.31 324 PRO A CA 1
ATOM 2554 C C . PRO A 1 324 ? 48.996 -8.503 -37.763 1.00 83.31 324 PRO A C 1
ATOM 2556 O O . PRO A 1 324 ? 48.775 -9.489 -37.053 1.00 83.31 324 PRO A O 1
ATOM 2559 N N . VAL A 1 325 ? 48.284 -7.375 -37.660 1.00 85.75 325 VAL A N 1
ATOM 2560 C CA . VAL A 1 325 ? 47.139 -7.225 -36.753 1.00 85.75 325 VAL A CA 1
ATOM 2561 C C . VAL A 1 325 ? 45.909 -7.874 -37.385 1.00 85.75 325 VAL A C 1
ATOM 2563 O O . VAL A 1 325 ? 45.198 -7.273 -38.201 1.00 85.75 325 VAL A O 1
ATOM 2566 N N . TRP A 1 326 ? 45.685 -9.138 -37.039 1.00 82.69 326 TRP A N 1
ATOM 2567 C CA . TRP A 1 326 ? 44.725 -10.003 -37.722 1.00 82.69 326 TRP A CA 1
ATOM 2568 C C . TRP A 1 326 ? 43.299 -9.912 -37.163 1.00 82.69 326 TRP A C 1
ATOM 2570 O O . TRP A 1 326 ? 42.331 -9.992 -37.916 1.00 82.69 326 TRP A O 1
ATOM 2580 N N . ALA A 1 327 ? 43.146 -9.685 -35.856 1.00 82.88 327 ALA A N 1
ATOM 2581 C CA . ALA A 1 327 ? 41.839 -9.484 -35.236 1.00 82.88 327 ALA A CA 1
ATOM 2582 C C . ALA A 1 327 ? 41.869 -8.361 -34.200 1.00 82.88 327 ALA A C 1
ATOM 2584 O O . ALA A 1 327 ? 42.837 -8.206 -33.458 1.00 82.88 327 ALA A O 1
ATOM 2585 N N . LEU A 1 328 ? 40.786 -7.587 -34.136 1.00 87.62 328 LEU A N 1
ATOM 2586 C CA . LEU A 1 328 ? 40.555 -6.605 -33.082 1.00 87.62 328 LEU A CA 1
ATOM 2587 C C . LEU A 1 328 ? 39.054 -6.409 -32.822 1.00 87.62 328 LEU A C 1
ATOM 2589 O O . LEU A 1 328 ? 38.220 -6.675 -33.694 1.00 87.62 328 LEU A O 1
ATOM 2593 N N . ARG A 1 329 ? 38.699 -6.024 -31.592 1.00 87.56 329 ARG A N 1
ATOM 2594 C CA . ARG A 1 329 ? 37.305 -5.951 -31.122 1.00 87.56 329 ARG A CA 1
ATOM 2595 C C . ARG A 1 329 ? 37.156 -4.963 -29.967 1.00 87.56 329 ARG A C 1
ATOM 2597 O O . ARG A 1 329 ? 37.892 -5.066 -28.991 1.00 87.56 329 ARG A O 1
ATOM 2604 N N . PHE A 1 330 ? 36.173 -4.067 -30.038 1.00 85.88 330 PHE A N 1
ATOM 2605 C CA . PHE A 1 330 ? 35.757 -3.275 -28.878 1.00 85.88 330 PHE A CA 1
ATOM 2606 C C . PHE A 1 330 ? 34.843 -4.099 -27.963 1.00 85.88 330 PHE A C 1
ATOM 2608 O O . PHE A 1 330 ? 33.967 -4.833 -28.426 1.00 85.88 330 PHE A O 1
ATOM 2615 N N . CYS A 1 331 ? 35.050 -3.967 -26.657 1.00 82.62 331 CYS A N 1
ATOM 2616 C CA . CYS A 1 331 ? 34.193 -4.514 -25.617 1.00 82.62 331 CYS A CA 1
ATOM 2617 C C . CYS A 1 331 ? 33.129 -3.497 -25.204 1.00 82.62 331 CYS A C 1
ATOM 2619 O O . CYS A 1 331 ? 33.463 -2.348 -24.919 1.00 82.62 331 CYS A O 1
ATOM 2621 N N . ALA A 1 332 ? 31.875 -3.933 -25.067 1.00 68.94 332 ALA A N 1
ATOM 2622 C CA . ALA A 1 332 ? 30.813 -3.100 -24.509 1.00 68.94 332 ALA A CA 1
ATOM 2623 C C . ALA A 1 332 ? 31.180 -2.569 -23.100 1.00 68.94 332 ALA A C 1
ATOM 2625 O O . ALA A 1 332 ? 31.792 -3.298 -22.308 1.00 68.94 332 ALA A O 1
ATOM 2626 N N . PRO A 1 333 ? 30.783 -1.336 -22.731 1.00 65.19 333 PRO A N 1
ATOM 2627 C CA . PRO A 1 333 ? 30.911 -0.864 -21.357 1.00 65.19 333 PRO A CA 1
ATOM 2628 C C . PRO A 1 333 ? 29.987 -1.689 -20.450 1.00 65.19 333 PRO A C 1
ATOM 2630 O O . PRO A 1 333 ? 28.914 -2.136 -20.876 1.00 65.19 333 PRO A O 1
ATOM 2633 N N . ARG A 1 334 ? 30.413 -1.917 -19.203 1.00 61.16 334 ARG A N 1
ATOM 2634 C CA . ARG A 1 334 ? 29.655 -2.724 -18.229 1.00 61.16 334 ARG A CA 1
ATOM 2635 C C . ARG A 1 334 ? 28.324 -2.008 -17.922 1.00 61.16 334 ARG A C 1
ATOM 2637 O O . ARG A 1 334 ? 28.365 -0.803 -17.664 1.00 61.16 334 ARG A O 1
ATOM 2644 N N . PRO A 1 335 ? 27.157 -2.685 -17.942 1.00 55.09 335 PRO A N 1
ATOM 2645 C CA . PRO A 1 335 ? 25.905 -2.059 -17.513 1.00 55.09 335 PRO A CA 1
ATOM 2646 C C . PRO A 1 335 ? 26.041 -1.593 -16.057 1.00 55.09 335 PRO A C 1
ATOM 2648 O O . PRO A 1 335 ? 26.588 -2.319 -15.228 1.00 55.09 335 PRO A O 1
ATOM 2651 N N . GLN A 1 336 ? 25.599 -0.370 -15.759 1.00 48.50 336 GLN A N 1
ATOM 2652 C CA . GLN A 1 336 ? 25.878 0.287 -14.474 1.00 48.50 336 GLN A CA 1
ATOM 2653 C C . GLN A 1 336 ? 24.866 -0.041 -13.363 1.00 48.50 336 GLN A C 1
ATOM 2655 O O . GLN A 1 336 ? 25.028 0.445 -12.243 1.00 48.50 336 GLN A O 1
ATOM 2660 N N . ASP A 1 337 ? 23.800 -0.786 -13.648 1.00 35.41 337 ASP A N 1
ATOM 2661 C CA . ASP A 1 337 ? 22.602 -0.797 -12.805 1.00 35.41 337 ASP A CA 1
ATOM 2662 C C . ASP A 1 337 ? 22.609 -1.760 -11.607 1.00 35.41 337 ASP A C 1
ATOM 2664 O O . ASP A 1 337 ? 23.324 -2.758 -11.560 1.00 35.41 337 ASP A O 1
ATOM 2668 N N . ASP A 1 338 ? 21.750 -1.387 -10.655 1.00 34.34 338 ASP A N 1
ATOM 2669 C CA . ASP A 1 338 ? 21.441 -1.995 -9.357 1.00 34.34 338 ASP A CA 1
ATOM 2670 C C . ASP A 1 338 ? 22.505 -1.913 -8.231 1.00 34.34 338 ASP A C 1
ATOM 2672 O O . ASP A 1 338 ? 23.689 -1.640 -8.434 1.00 34.34 338 ASP A O 1
ATOM 2676 N N . GLY A 1 339 ? 22.032 -2.034 -6.987 1.00 43.06 339 GLY A N 1
ATOM 2677 C CA . GLY A 1 339 ? 22.593 -1.422 -5.776 1.00 43.06 339 GLY A CA 1
ATOM 2678 C C . GLY A 1 339 ? 23.919 -1.961 -5.224 1.00 43.06 339 GLY A C 1
ATOM 2679 O O . GLY A 1 339 ? 24.398 -1.444 -4.216 1.00 43.06 339 GLY A O 1
ATOM 2680 N N . SER A 1 340 ? 24.573 -2.940 -5.854 1.00 44.75 340 SER A N 1
ATOM 2681 C CA . SER A 1 340 ? 25.831 -3.548 -5.367 1.00 44.75 340 SER A CA 1
ATOM 2682 C C . SER A 1 340 ? 27.099 -2.691 -5.595 1.00 44.75 340 SER A C 1
ATOM 2684 O O . SER A 1 340 ? 28.216 -3.206 -5.680 1.00 44.75 340 SER A O 1
ATOM 2686 N N . ARG A 1 341 ? 26.951 -1.369 -5.752 1.00 46.03 341 ARG A N 1
ATOM 2687 C CA . ARG A 1 341 ? 27.970 -0.432 -6.270 1.00 46.03 341 ARG A CA 1
ATOM 2688 C C . ARG A 1 341 ? 29.046 -0.027 -5.237 1.00 46.03 341 ARG A C 1
ATOM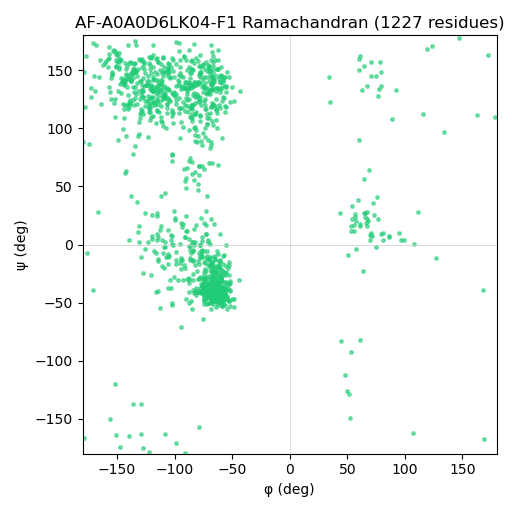 2690 O O . ARG A 1 341 ? 29.091 1.131 -4.833 1.00 46.03 341 ARG A O 1
ATOM 2697 N N . ARG A 1 342 ? 29.912 -0.957 -4.799 1.00 46.41 342 ARG A N 1
ATOM 2698 C CA . ARG A 1 342 ? 31.084 -0.647 -3.929 1.00 46.41 342 ARG A CA 1
ATOM 2699 C C . ARG A 1 342 ? 32.403 -1.387 -4.235 1.00 46.41 342 ARG A C 1
ATOM 2701 O O . ARG A 1 342 ? 33.357 -1.234 -3.482 1.00 46.41 342 ARG A O 1
ATOM 2708 N N . PHE A 1 343 ? 32.475 -2.209 -5.289 1.00 48.16 343 PHE A N 1
ATOM 2709 C CA . PHE A 1 343 ? 33.628 -3.108 -5.525 1.00 48.16 343 PHE A CA 1
ATOM 2710 C C . PHE A 1 343 ? 34.215 -3.089 -6.948 1.00 48.16 343 PHE A C 1
ATOM 2712 O O . PHE A 1 343 ? 35.045 -3.942 -7.267 1.00 48.16 343 PHE A O 1
ATOM 2719 N N . TYR A 1 344 ? 33.817 -2.139 -7.801 1.00 49.81 344 TYR A N 1
ATOM 2720 C CA . TYR A 1 344 ? 34.239 -2.090 -9.212 1.00 49.81 344 TYR A CA 1
ATOM 2721 C C . TYR A 1 344 ? 35.233 -0.966 -9.543 1.00 49.81 344 TYR A C 1
ATOM 2723 O O . TYR A 1 344 ? 35.739 -0.914 -10.659 1.00 49.81 344 TYR A O 1
ATOM 2731 N N . ASP A 1 345 ? 35.574 -0.129 -8.565 1.00 43.84 345 ASP A N 1
ATOM 2732 C CA . ASP A 1 345 ? 36.281 1.155 -8.706 1.00 43.84 345 ASP A CA 1
ATOM 2733 C C . ASP A 1 345 ? 37.719 1.059 -9.271 1.00 43.84 345 ASP A C 1
ATOM 2735 O O . ASP A 1 345 ? 38.357 2.077 -9.515 1.00 43.84 345 ASP A O 1
ATOM 2739 N N . ASN A 1 346 ? 38.237 -0.159 -9.479 1.00 48.66 346 ASN A N 1
ATOM 2740 C CA . ASN A 1 346 ? 39.577 -0.443 -10.009 1.00 48.66 346 ASN A CA 1
ATOM 2741 C C . ASN A 1 346 ? 39.579 -1.157 -11.382 1.00 48.66 346 ASN A C 1
ATOM 2743 O O . ASN A 1 346 ? 40.650 -1.533 -11.855 1.00 48.66 346 ASN A O 1
ATOM 2747 N N . GLU A 1 347 ? 38.424 -1.384 -12.019 1.00 56.06 347 GLU A N 1
ATOM 2748 C CA . GLU A 1 347 ? 38.350 -1.882 -13.404 1.00 56.06 347 GLU A CA 1
ATOM 2749 C C . GLU A 1 347 ? 37.795 -0.793 -14.342 1.00 56.06 347 GLU A C 1
ATOM 2751 O O . GLU A 1 347 ? 36.863 -0.083 -13.958 1.00 56.06 347 GLU A O 1
ATOM 2756 N N . PRO A 1 348 ? 38.305 -0.658 -15.584 1.00 56.56 348 PRO A N 1
ATOM 2757 C CA . PRO A 1 348 ? 37.797 0.332 -16.527 1.00 56.56 348 PRO A CA 1
ATOM 2758 C C . PRO A 1 348 ? 36.335 0.043 -16.892 1.00 56.56 348 PRO A C 1
ATOM 2760 O O . PRO A 1 348 ? 36.003 -0.979 -17.502 1.00 56.56 348 PRO A O 1
ATOM 2763 N N . SER A 1 349 ? 35.458 0.976 -16.519 1.00 59.50 349 SER A N 1
ATOM 2764 C CA . SER A 1 349 ? 34.038 0.993 -16.891 1.00 59.50 349 SER A CA 1
ATOM 2765 C C . SER A 1 349 ? 33.817 1.386 -18.359 1.00 59.50 349 SER A C 1
ATOM 2767 O O . SER A 1 349 ? 32.782 1.041 -18.935 1.00 59.50 349 SER A O 1
ATOM 2769 N N . SER A 1 350 ? 34.806 2.057 -18.958 1.00 69.62 350 SER A N 1
ATOM 2770 C CA . SER A 1 350 ? 34.921 2.378 -20.381 1.00 69.62 350 SER A CA 1
ATOM 2771 C C . SER A 1 350 ? 35.020 1.133 -21.273 1.00 69.62 350 SER A C 1
ATOM 2773 O O . SER A 1 350 ? 35.210 0.000 -20.814 1.00 69.62 350 SER A O 1
ATOM 2775 N N . GLU A 1 351 ? 34.859 1.339 -22.581 1.00 80.38 351 GLU A N 1
ATOM 2776 C CA . GLU A 1 351 ? 35.118 0.308 -23.590 1.00 80.38 351 GLU A CA 1
ATOM 2777 C C . GLU A 1 351 ? 36.596 -0.100 -23.591 1.00 80.38 351 GLU A C 1
ATOM 2779 O O . GLU A 1 351 ? 37.472 0.691 -23.252 1.00 80.38 351 GLU A O 1
ATOM 2784 N N . VAL A 1 352 ? 36.874 -1.348 -23.969 1.00 86.38 352 VAL A N 1
ATOM 2785 C CA . VAL A 1 352 ? 38.243 -1.877 -24.079 1.00 86.38 352 VAL A CA 1
ATOM 2786 C C . VAL A 1 352 ? 38.426 -2.439 -25.480 1.00 86.38 352 VAL A C 1
ATOM 2788 O O . VAL A 1 352 ? 37.667 -3.316 -25.895 1.00 86.38 352 VAL A O 1
ATOM 2791 N N . LEU A 1 353 ? 39.425 -1.946 -26.204 1.00 89.50 353 LEU A N 1
ATOM 2792 C CA . LEU A 1 353 ? 39.845 -2.463 -27.497 1.00 89.50 353 LEU A CA 1
ATOM 2793 C C . LEU A 1 353 ? 40.823 -3.625 -27.287 1.00 89.50 353 LEU A C 1
ATOM 2795 O O . LEU A 1 353 ? 41.949 -3.439 -26.826 1.00 89.50 353 LEU A O 1
ATOM 2799 N N . VAL A 1 354 ? 40.401 -4.833 -27.651 1.00 91.00 354 VAL A N 1
ATOM 2800 C CA . VAL A 1 354 ? 41.289 -5.996 -27.759 1.00 91.00 354 VAL A CA 1
ATOM 2801 C C . VAL A 1 354 ? 41.928 -5.997 -29.139 1.00 91.00 354 VAL A C 1
ATOM 2803 O O . VAL A 1 354 ? 41.231 -5.825 -30.139 1.00 91.00 354 VAL A O 1
ATOM 2806 N N . VAL A 1 355 ? 43.238 -6.228 -29.191 1.00 90.62 355 VAL A N 1
ATOM 2807 C CA . VAL A 1 355 ? 44.038 -6.313 -30.420 1.00 90.62 355 VAL A CA 1
ATOM 2808 C C . VAL A 1 355 ? 44.847 -7.602 -30.395 1.00 90.62 355 VAL A C 1
ATOM 2810 O O . VAL A 1 355 ? 45.515 -7.873 -29.400 1.00 90.62 355 VAL A O 1
ATOM 2813 N N . THR A 1 356 ? 44.832 -8.381 -31.477 1.00 89.31 356 THR A N 1
ATOM 2814 C CA . THR A 1 356 ? 45.639 -9.603 -31.595 1.00 89.31 356 THR A CA 1
ATOM 2815 C C . THR A 1 356 ? 46.489 -9.619 -32.852 1.00 89.31 356 THR A C 1
ATOM 2817 O O . THR A 1 356 ? 45.996 -9.337 -33.949 1.00 89.31 356 THR A O 1
ATOM 2820 N N . ASP A 1 357 ? 47.735 -10.043 -32.694 1.00 87.50 357 ASP A N 1
ATOM 2821 C CA . ASP A 1 357 ? 48.711 -10.168 -33.770 1.00 87.50 357 ASP A CA 1
ATOM 2822 C C . ASP A 1 357 ? 49.191 -11.615 -33.957 1.00 87.50 357 ASP A C 1
ATOM 2824 O O . ASP A 1 357 ? 49.041 -12.486 -33.093 1.00 87.50 357 ASP A O 1
ATOM 2828 N N . TRP A 1 358 ? 49.794 -11.876 -35.115 1.00 86.19 358 TRP A N 1
ATOM 2829 C CA . TRP A 1 358 ? 50.402 -13.171 -35.433 1.00 86.19 358 TRP A CA 1
ATOM 2830 C C . TRP A 1 358 ? 51.762 -13.420 -34.757 1.00 86.19 358 TRP A C 1
ATOM 2832 O O . TRP A 1 358 ? 52.313 -14.509 -34.890 1.00 86.19 358 TRP A O 1
ATOM 2842 N N . ASN A 1 359 ? 52.243 -12.504 -33.902 1.00 86.81 359 ASN A N 1
ATOM 2843 C CA . ASN A 1 359 ? 53.279 -12.822 -32.908 1.00 86.81 359 ASN A CA 1
ATOM 2844 C C . ASN A 1 359 ? 52.697 -13.606 -31.704 1.00 86.81 359 ASN A C 1
ATOM 2846 O O . ASN A 1 359 ? 53.396 -13.880 -30.726 1.00 86.81 359 ASN A O 1
ATOM 2850 N N . ARG A 1 360 ? 51.414 -14.005 -31.789 1.00 88.88 360 ARG A N 1
ATOM 2851 C CA . ARG A 1 360 ? 50.628 -14.732 -30.777 1.00 88.88 360 ARG A CA 1
ATOM 2852 C C . ARG A 1 360 ? 50.363 -13.897 -29.525 1.00 88.88 360 ARG A C 1
ATOM 2854 O O . ARG A 1 360 ? 50.207 -14.449 -28.436 1.00 88.88 360 ARG A O 1
ATOM 2861 N N . ARG A 1 361 ? 50.317 -12.569 -29.659 1.00 88.88 361 ARG A N 1
ATOM 2862 C CA . ARG A 1 361 ? 50.045 -11.648 -28.551 1.00 88.88 361 ARG A CA 1
ATOM 2863 C C . ARG A 1 361 ? 48.637 -11.071 -28.636 1.00 88.88 361 ARG A C 1
ATOM 2865 O O . ARG A 1 361 ? 48.068 -10.907 -29.715 1.00 88.88 361 ARG A O 1
ATOM 2872 N N . VAL A 1 362 ? 48.096 -10.750 -27.466 1.00 90.62 362 VAL A N 1
ATOM 2873 C CA . VAL A 1 362 ? 46.792 -10.120 -27.266 1.00 90.62 362 VAL A CA 1
ATOM 2874 C C . VAL A 1 362 ? 46.968 -8.928 -26.328 1.00 90.62 362 VAL A C 1
ATOM 2876 O O . VAL A 1 362 ? 47.217 -9.098 -25.130 1.00 90.62 362 VAL A O 1
ATOM 2879 N N . GLY A 1 363 ? 46.848 -7.728 -26.892 1.00 90.00 363 GLY A N 1
ATOM 2880 C CA . GLY A 1 363 ? 46.891 -6.456 -26.178 1.00 90.00 363 GLY A CA 1
ATOM 2881 C C . GLY A 1 363 ? 45.494 -5.948 -25.820 1.00 90.00 363 GLY A C 1
ATOM 2882 O O . GLY A 1 363 ? 44.516 -6.235 -26.515 1.00 90.00 363 GLY A O 1
ATOM 2883 N N . PHE A 1 364 ? 45.418 -5.171 -24.740 1.00 90.62 364 PHE A N 1
ATOM 2884 C CA . PHE A 1 364 ? 44.193 -4.561 -24.223 1.00 90.62 364 PHE A CA 1
ATOM 2885 C C . PHE A 1 364 ? 44.420 -3.054 -24.095 1.00 90.62 364 PHE A C 1
ATOM 2887 O O . PHE A 1 364 ? 45.301 -2.633 -23.344 1.00 90.62 364 PHE A O 1
ATOM 2894 N N . TYR A 1 365 ? 43.633 -2.262 -24.816 1.00 89.50 365 TYR A N 1
ATOM 2895 C CA . TYR A 1 365 ? 43.783 -0.811 -24.922 1.00 89.50 365 TYR A CA 1
ATOM 2896 C C . TYR A 1 365 ? 42.477 -0.086 -24.580 1.00 89.50 365 TYR A C 1
ATOM 2898 O O . TYR A 1 365 ? 41.396 -0.663 -24.706 1.00 89.50 365 TYR A O 1
ATOM 2906 N N . ASP A 1 366 ? 42.568 1.165 -24.142 1.00 87.56 366 ASP A N 1
ATOM 2907 C CA . ASP A 1 366 ? 41.411 2.053 -23.989 1.00 87.56 366 ASP A CA 1
ATOM 2908 C C . ASP A 1 366 ? 41.041 2.723 -25.343 1.00 87.56 366 ASP A C 1
ATOM 2910 O O . ASP A 1 366 ? 41.747 2.530 -26.344 1.00 87.56 366 ASP A O 1
ATOM 2914 N N . PRO A 1 367 ? 39.912 3.456 -25.440 1.00 84.94 367 PRO A N 1
ATOM 2915 C CA . PRO A 1 367 ? 39.514 4.179 -26.656 1.00 84.94 367 PRO A CA 1
ATOM 2916 C C . PRO A 1 367 ? 40.535 5.233 -27.119 1.00 84.94 367 PRO A C 1
ATOM 2918 O O . PRO A 1 367 ? 40.597 5.561 -28.306 1.00 84.94 367 PRO A O 1
ATOM 2921 N N . GLU A 1 368 ? 41.340 5.741 -26.187 1.00 86.38 368 GLU A N 1
ATOM 2922 C CA . GLU A 1 368 ? 42.422 6.707 -26.374 1.00 86.38 368 GLU A CA 1
ATOM 2923 C C . GLU A 1 368 ? 43.756 6.052 -26.799 1.00 86.38 368 GLU A C 1
ATOM 2925 O O . GLU A 1 368 ? 44.706 6.756 -27.139 1.00 86.38 368 GLU A O 1
ATOM 2930 N N . GLY A 1 369 ? 43.829 4.717 -26.843 1.00 83.81 369 GLY A N 1
ATOM 2931 C CA . GLY A 1 369 ? 44.978 3.934 -27.302 1.00 83.81 369 GLY A CA 1
ATOM 2932 C C . GLY A 1 369 ? 46.052 3.627 -26.251 1.00 83.81 369 GLY A C 1
ATOM 2933 O O . GLY A 1 369 ? 47.091 3.065 -26.608 1.00 83.81 369 GLY A O 1
ATOM 2934 N N . ASN A 1 370 ? 45.830 3.937 -24.972 1.00 88.38 370 ASN A N 1
ATOM 2935 C CA . ASN A 1 370 ? 46.740 3.581 -23.880 1.00 88.38 370 ASN A CA 1
ATOM 2936 C C . ASN A 1 370 ? 46.573 2.099 -23.485 1.00 88.38 370 ASN A C 1
ATOM 2938 O O . ASN A 1 370 ? 45.464 1.563 -23.546 1.00 88.38 370 ASN A O 1
ATOM 2942 N N . PRO A 1 371 ? 47.640 1.406 -23.046 1.00 86.62 371 PRO A N 1
ATOM 2943 C CA . PRO A 1 371 ? 47.549 0.014 -22.612 1.00 86.62 371 PRO A CA 1
ATOM 2944 C C . PRO A 1 371 ? 46.857 -0.116 -21.243 1.00 86.62 371 PRO A C 1
ATOM 2946 O O . PRO A 1 371 ? 47.386 0.303 -20.215 1.00 86.62 371 PRO A O 1
ATOM 2949 N N . VAL A 1 372 ? 45.701 -0.786 -21.214 1.00 83.50 372 VAL A N 1
ATOM 2950 C CA . VAL A 1 372 ? 44.931 -1.114 -19.992 1.00 83.50 372 VAL A CA 1
ATOM 2951 C C . VAL A 1 372 ? 45.681 -2.114 -19.101 1.00 83.50 372 VAL A C 1
ATOM 2953 O O . VAL A 1 372 ? 45.494 -2.155 -17.885 1.00 83.50 372 VAL A O 1
ATOM 2956 N N . LYS A 1 373 ? 46.549 -2.931 -19.704 1.00 75.81 373 LYS A N 1
ATOM 2957 C CA . LYS A 1 373 ? 47.383 -3.936 -19.042 1.00 75.81 373 LYS A CA 1
ATOM 2958 C C . LYS A 1 373 ? 48.832 -3.735 -19.484 1.00 75.81 373 LYS A C 1
ATOM 2960 O O . LYS A 1 373 ? 49.083 -3.594 -20.675 1.00 75.81 373 LYS A O 1
ATOM 2965 N N . ARG A 1 374 ? 49.775 -3.736 -18.532 1.00 73.25 374 ARG A N 1
ATOM 2966 C CA . ARG A 1 374 ? 51.211 -3.507 -18.807 1.00 73.25 374 ARG A CA 1
ATOM 2967 C C . ARG A 1 374 ? 51.813 -4.556 -19.745 1.00 73.25 374 ARG A C 1
ATOM 2969 O O . ARG A 1 374 ? 52.612 -4.207 -20.605 1.00 73.25 374 ARG A O 1
ATOM 2976 N N . ASP A 1 375 ? 51.400 -5.810 -19.580 1.00 81.56 375 ASP A N 1
ATOM 2977 C CA . ASP A 1 375 ? 51.903 -6.954 -20.334 1.00 81.56 375 ASP A CA 1
ATOM 2978 C C . ASP A 1 375 ? 50.806 -7.554 -21.224 1.00 81.56 375 ASP A C 1
ATOM 2980 O O . ASP A 1 375 ? 49.721 -7.911 -20.744 1.00 81.56 375 ASP A O 1
ATOM 2984 N N . ASP A 1 376 ? 51.110 -7.723 -22.513 1.00 85.00 376 ASP A N 1
ATOM 2985 C CA . ASP A 1 376 ? 50.298 -8.524 -23.435 1.00 85.00 376 ASP A CA 1
ATOM 2986 C C . ASP A 1 376 ? 50.054 -9.934 -22.876 1.00 85.00 376 ASP A C 1
ATOM 2988 O O . ASP A 1 376 ? 50.951 -10.570 -22.318 1.00 85.00 376 ASP A O 1
ATOM 2992 N N . MET A 1 377 ? 48.866 -10.485 -23.123 1.00 88.31 377 MET A N 1
ATOM 2993 C CA . MET A 1 377 ? 48.670 -11.929 -23.000 1.00 88.31 377 MET A CA 1
ATOM 2994 C C . MET A 1 377 ? 49.334 -12.639 -24.189 1.00 88.31 377 MET A C 1
ATOM 2996 O O . MET A 1 377 ? 49.172 -12.214 -25.331 1.00 88.31 377 MET A O 1
ATOM 3000 N N . VAL A 1 378 ? 50.061 -13.729 -23.931 1.00 87.88 378 VAL A N 1
ATOM 3001 C CA . VAL A 1 378 ? 50.702 -14.559 -24.965 1.00 87.88 378 VAL A CA 1
ATOM 3002 C C . VAL A 1 378 ? 49.932 -15.870 -25.113 1.00 87.88 378 VAL A C 1
ATOM 3004 O O . VAL A 1 378 ? 49.590 -16.505 -24.118 1.00 87.88 378 VAL A O 1
ATOM 3007 N N . LEU A 1 379 ? 49.667 -16.273 -26.354 1.00 86.94 379 LEU A N 1
ATOM 3008 C CA . LEU A 1 379 ? 48.970 -17.505 -26.713 1.00 86.94 379 LEU A CA 1
ATOM 3009 C C . LEU A 1 379 ? 49.950 -18.579 -27.204 1.00 86.94 379 LEU A C 1
ATOM 3011 O O . LEU A 1 379 ? 50.984 -18.295 -27.809 1.00 86.94 379 LEU A O 1
ATOM 3015 N N . ASN A 1 380 ? 49.568 -19.844 -27.031 1.00 87.12 380 ASN A N 1
ATOM 3016 C CA . ASN A 1 380 ? 50.308 -20.992 -27.573 1.00 87.12 380 ASN A CA 1
ATOM 3017 C C . ASN A 1 380 ? 50.062 -21.221 -29.081 1.00 87.12 380 ASN A C 1
ATOM 3019 O O . ASN A 1 380 ? 50.602 -22.163 -29.657 1.00 87.12 380 ASN A O 1
ATOM 3023 N N . TYR A 1 381 ? 49.233 -20.387 -29.714 1.00 87.75 381 TYR A N 1
ATOM 3024 C CA . TYR A 1 381 ? 48.796 -20.501 -31.104 1.00 87.75 381 TYR A CA 1
ATOM 3025 C C . TYR A 1 381 ? 48.486 -19.124 -31.701 1.00 87.75 381 TYR A C 1
ATOM 3027 O O . TYR A 1 381 ? 48.326 -18.143 -30.976 1.00 87.75 381 TYR A O 1
ATOM 3035 N N . ASP A 1 382 ? 48.373 -19.066 -33.024 1.00 86.31 382 ASP A N 1
ATOM 3036 C CA . ASP A 1 382 ? 48.170 -17.829 -33.779 1.00 86.31 382 ASP A CA 1
ATOM 3037 C C . ASP A 1 382 ? 46.667 -17.485 -33.803 1.00 86.31 382 ASP A C 1
ATOM 3039 O O . ASP A 1 382 ? 45.865 -18.311 -34.263 1.00 86.31 382 ASP A O 1
ATOM 3043 N N . PRO A 1 383 ? 46.245 -16.318 -33.280 1.00 88.81 383 PRO A N 1
ATOM 3044 C CA . PRO A 1 383 ? 44.837 -15.944 -33.216 1.00 88.81 383 PRO A CA 1
ATOM 3045 C C . PRO A 1 383 ? 44.295 -15.571 -34.604 1.00 88.81 383 PRO A C 1
ATOM 3047 O O . PRO A 1 383 ? 44.875 -14.761 -35.328 1.00 88.81 383 PRO A O 1
ATOM 3050 N N . THR A 1 384 ? 43.153 -16.156 -34.969 1.00 86.12 384 THR A N 1
ATOM 3051 C CA . THR A 1 384 ? 42.439 -15.886 -36.233 1.00 86.12 384 THR A CA 1
ATOM 3052 C C . THR A 1 384 ? 41.207 -15.012 -36.025 1.00 86.12 384 THR A C 1
ATOM 3054 O O . THR A 1 384 ? 40.843 -14.240 -36.909 1.00 86.12 384 THR A O 1
ATOM 3057 N N . CYS A 1 385 ? 40.564 -15.109 -34.861 1.00 85.62 385 CYS A N 1
ATOM 3058 C CA . CYS A 1 385 ? 39.319 -14.408 -34.577 1.00 85.62 385 CYS A CA 1
ATOM 3059 C C . CYS A 1 385 ? 39.112 -14.172 -33.078 1.00 85.62 385 CYS A C 1
ATOM 3061 O O . CYS A 1 385 ? 39.450 -15.015 -32.241 1.00 85.62 385 CYS A O 1
ATOM 3063 N N . VAL A 1 386 ? 38.483 -13.039 -32.762 1.00 89.50 386 VAL A N 1
ATOM 3064 C CA . VAL A 1 386 ? 38.137 -12.611 -31.404 1.00 89.50 386 VAL A CA 1
ATOM 3065 C C . VAL A 1 386 ? 36.714 -12.062 -31.384 1.00 89.50 386 VAL A C 1
ATOM 3067 O O . VAL A 1 386 ? 36.332 -11.290 -32.265 1.00 89.50 386 VAL A O 1
ATOM 3070 N N . GLU A 1 387 ? 35.936 -12.451 -30.375 1.00 86.56 387 GLU A N 1
ATOM 3071 C CA . GLU A 1 387 ? 34.544 -12.029 -30.197 1.00 86.56 387 GLU A CA 1
ATOM 3072 C C . GLU A 1 387 ? 34.206 -11.870 -28.707 1.00 86.56 387 GLU A C 1
ATOM 3074 O O . GLU A 1 387 ? 34.655 -12.661 -27.880 1.00 86.56 387 GLU A O 1
ATOM 3079 N N . PHE A 1 388 ? 33.399 -10.869 -28.351 1.00 85.94 388 PHE A N 1
ATOM 3080 C CA . PHE A 1 388 ? 32.903 -10.703 -26.979 1.00 85.94 388 PHE A CA 1
ATOM 3081 C C . PHE A 1 388 ? 31.526 -11.358 -26.813 1.00 85.94 388 PHE A C 1
ATOM 3083 O O . PHE A 1 388 ? 30.684 -11.303 -27.709 1.00 85.94 388 PHE A O 1
ATOM 3090 N N . ILE A 1 389 ? 31.258 -11.934 -25.637 1.00 83.88 389 ILE A N 1
ATOM 3091 C CA . ILE A 1 389 ? 29.882 -12.282 -25.255 1.00 83.88 389 ILE A CA 1
ATOM 3092 C C . ILE A 1 389 ? 29.102 -10.964 -25.044 1.00 83.88 389 ILE A C 1
ATOM 3094 O O . ILE A 1 389 ? 29.655 -10.057 -24.415 1.00 83.88 389 ILE A O 1
ATOM 3098 N N . PRO A 1 390 ? 27.836 -10.830 -25.503 1.00 77.06 390 PRO A N 1
ATOM 3099 C CA . PRO A 1 390 ? 27.066 -9.577 -25.436 1.00 77.06 390 PRO A CA 1
ATOM 3100 C C . PRO A 1 390 ? 26.958 -8.897 -24.056 1.00 77.06 390 PRO A C 1
ATOM 3102 O O . PRO A 1 390 ? 26.669 -7.706 -23.989 1.00 77.06 390 PRO A O 1
ATOM 3105 N N . SER A 1 391 ? 27.227 -9.613 -22.957 1.00 73.19 391 SER A N 1
ATOM 3106 C CA . SER A 1 391 ? 27.304 -9.053 -21.599 1.00 73.19 391 SER A CA 1
ATOM 3107 C C . SER A 1 391 ? 28.538 -8.173 -21.331 1.00 73.19 391 SER A C 1
ATOM 3109 O O . SER A 1 391 ? 28.595 -7.513 -20.295 1.00 73.19 391 SER A O 1
ATOM 3111 N N . GLY A 1 392 ? 29.556 -8.187 -22.202 1.00 74.06 392 GLY A N 1
ATOM 3112 C CA . GLY A 1 392 ? 30.815 -7.448 -22.017 1.00 74.06 392 GLY A CA 1
ATOM 3113 C C . GLY A 1 392 ? 31.725 -7.983 -20.897 1.00 74.06 392 GLY A C 1
ATOM 3114 O O . GLY A 1 392 ? 32.719 -7.342 -20.546 1.00 74.06 392 GLY A O 1
ATOM 3115 N N . GLN A 1 393 ? 31.399 -9.143 -20.314 1.00 77.25 393 GLN A N 1
ATOM 3116 C CA . GLN A 1 393 ? 32.152 -9.758 -19.210 1.00 77.25 393 GLN A CA 1
ATOM 3117 C C . GLN A 1 393 ? 33.225 -10.755 -19.681 1.00 77.25 393 GLN A C 1
ATOM 3119 O O . GLN A 1 393 ? 34.253 -10.907 -19.019 1.00 77.25 393 GLN A O 1
ATOM 3124 N N . PHE A 1 394 ? 32.996 -11.422 -20.818 1.00 85.56 394 PHE A N 1
ATOM 3125 C CA . PHE A 1 394 ? 33.822 -12.534 -21.296 1.00 85.56 394 PHE A CA 1
ATOM 3126 C C . PHE A 1 394 ? 34.188 -12.409 -22.774 1.00 85.56 394 PHE A C 1
ATOM 3128 O O . PHE A 1 394 ? 33.407 -11.911 -23.589 1.00 85.56 394 PHE A O 1
ATOM 3135 N N . LEU A 1 395 ? 35.368 -12.926 -23.098 1.00 88.94 395 LEU A N 1
ATOM 3136 C CA . LEU A 1 395 ? 36.045 -12.848 -24.385 1.00 88.94 395 LEU A CA 1
ATOM 3137 C C . LEU A 1 395 ? 36.282 -14.260 -24.938 1.00 88.94 395 LEU A C 1
ATOM 3139 O O . LEU A 1 395 ? 36.700 -15.153 -24.204 1.00 88.94 395 LEU A O 1
ATOM 3143 N N . LEU A 1 396 ? 36.036 -14.465 -26.228 1.00 90.62 396 LEU A N 1
ATOM 3144 C CA . LEU A 1 396 ? 36.300 -15.710 -26.949 1.00 90.62 396 LEU A CA 1
ATOM 3145 C C . LEU A 1 396 ? 37.437 -15.492 -27.948 1.00 90.62 396 LEU A C 1
ATOM 3147 O O . LEU A 1 396 ? 37.428 -14.509 -28.690 1.00 90.62 396 LEU A O 1
ATOM 3151 N N . ILE A 1 397 ? 38.391 -16.424 -27.985 1.00 91.31 397 ILE A N 1
ATOM 3152 C CA . ILE A 1 397 ? 39.553 -16.379 -28.885 1.00 91.31 397 ILE A CA 1
ATOM 3153 C C . ILE A 1 397 ? 39.684 -17.719 -29.614 1.00 91.31 397 ILE A C 1
ATOM 3155 O O . ILE A 1 397 ? 39.768 -18.768 -28.973 1.00 91.31 397 ILE A O 1
ATOM 3159 N N . GLY A 1 398 ? 39.724 -17.674 -30.947 1.00 89.75 398 GLY A N 1
ATOM 3160 C CA . GLY A 1 398 ? 39.972 -18.818 -31.832 1.00 89.75 398 GLY A CA 1
ATOM 3161 C C . GLY A 1 398 ? 41.265 -18.652 -32.634 1.00 89.75 398 GLY A C 1
ATOM 3162 O O . GLY A 1 398 ? 41.779 -17.539 -32.767 1.00 89.75 398 GLY A O 1
ATOM 3163 N N . GLY A 1 399 ? 41.817 -19.755 -33.145 1.00 87.88 399 GLY A N 1
ATOM 3164 C CA . GLY A 1 399 ? 43.081 -19.715 -33.881 1.00 87.88 399 GLY A CA 1
ATOM 3165 C C . GLY A 1 399 ? 43.584 -21.045 -34.437 1.00 87.88 399 GLY A C 1
ATOM 3166 O O . GLY A 1 399 ? 42.880 -22.064 -34.445 1.00 87.88 399 GLY A O 1
ATOM 3167 N N . SER A 1 400 ? 44.855 -21.040 -34.854 1.00 86.88 400 SER A N 1
ATOM 3168 C CA . SER A 1 400 ? 45.565 -22.201 -35.420 1.00 86.88 400 SER A CA 1
ATOM 3169 C C . SER A 1 400 ? 45.688 -23.392 -34.452 1.00 86.88 400 SER A C 1
ATOM 3171 O O . SER A 1 400 ? 45.850 -24.537 -34.880 1.00 86.88 400 SER A O 1
ATOM 3173 N N . GLY A 1 401 ? 45.504 -23.150 -33.148 1.00 83.25 401 GLY A N 1
ATOM 3174 C CA . GLY A 1 401 ? 45.461 -24.157 -32.081 1.00 83.25 401 GLY A CA 1
ATOM 3175 C C . GLY A 1 401 ? 44.233 -25.076 -32.104 1.00 83.25 401 GLY A C 1
ATOM 3176 O O . GLY A 1 401 ? 44.120 -25.948 -31.247 1.00 83.25 401 GLY A O 1
ATOM 3177 N N . ARG A 1 402 ? 43.319 -24.909 -33.076 1.00 87.06 402 ARG A N 1
ATOM 3178 C CA . ARG A 1 402 ? 42.110 -25.740 -33.273 1.00 87.06 402 ARG A CA 1
ATOM 3179 C C . ARG A 1 402 ? 41.121 -25.724 -32.103 1.00 87.06 402 ARG A C 1
ATOM 3181 O O . ARG A 1 402 ? 40.273 -26.604 -31.990 1.00 87.06 402 ARG A O 1
ATOM 3188 N N . GLN A 1 403 ? 41.229 -24.736 -31.225 1.00 86.31 403 GLN A N 1
ATOM 3189 C CA . GLN A 1 403 ? 40.392 -24.599 -30.042 1.00 86.31 403 GLN A CA 1
ATOM 3190 C C . GLN A 1 403 ? 39.805 -23.192 -29.941 1.00 86.31 403 GLN A C 1
ATOM 3192 O O . GLN A 1 403 ? 40.342 -22.239 -30.511 1.00 86.31 403 GLN A O 1
ATOM 3197 N N . VAL A 1 404 ? 38.709 -23.074 -29.194 1.00 89.50 404 VAL A N 1
ATOM 3198 C CA . VAL A 1 404 ? 38.129 -21.797 -28.768 1.00 89.50 404 VAL A CA 1
ATOM 3199 C C . VAL A 1 404 ? 38.270 -21.686 -27.258 1.00 89.50 404 VAL A C 1
ATOM 3201 O O . VAL A 1 404 ? 37.643 -22.451 -26.526 1.00 89.50 404 VAL A O 1
ATOM 3204 N N . THR A 1 405 ? 39.071 -20.735 -26.790 1.00 89.62 405 THR A N 1
ATOM 3205 C CA . THR A 1 405 ? 39.262 -20.454 -25.357 1.00 89.62 405 THR A CA 1
ATOM 3206 C C . THR A 1 405 ? 38.354 -19.319 -24.895 1.00 89.62 405 THR A C 1
ATOM 3208 O O . THR A 1 405 ? 38.212 -18.319 -25.604 1.00 89.62 405 THR A O 1
ATOM 3211 N N . LEU A 1 406 ? 37.785 -19.456 -23.697 1.00 89.69 406 LEU A N 1
ATOM 3212 C CA . LEU A 1 406 ? 37.068 -18.405 -22.979 1.00 89.69 406 LEU A CA 1
ATOM 3213 C C . LEU A 1 406 ? 38.017 -17.693 -22.011 1.00 89.69 406 LEU A C 1
ATOM 3215 O O . LEU A 1 406 ? 38.727 -18.342 -21.243 1.00 89.69 406 LEU A O 1
ATOM 3219 N N . HIS A 1 407 ? 37.967 -16.365 -22.007 1.00 88.06 407 HIS A N 1
ATOM 3220 C CA . HIS A 1 407 ? 38.733 -15.485 -21.128 1.00 88.06 407 HIS A CA 1
ATOM 3221 C C . HIS A 1 407 ? 37.811 -14.477 -20.428 1.00 88.06 407 HIS A C 1
ATOM 3223 O O . HIS A 1 407 ? 36.711 -14.184 -20.903 1.00 88.06 407 HIS A O 1
ATOM 3229 N N . THR A 1 408 ? 38.263 -13.900 -19.317 1.00 85.88 408 THR A N 1
ATOM 3230 C CA . THR A 1 408 ? 37.654 -12.689 -18.736 1.00 85.88 408 THR A CA 1
ATOM 3231 C C . THR A 1 408 ? 37.869 -11.468 -19.644 1.00 85.88 408 THR A C 1
ATOM 3233 O O . THR A 1 408 ? 38.738 -11.475 -20.520 1.00 85.88 408 THR A O 1
ATOM 3236 N N . ARG A 1 409 ? 37.130 -10.374 -19.393 1.00 81.25 409 ARG A N 1
ATOM 3237 C CA . ARG A 1 409 ? 37.292 -9.048 -20.036 1.00 81.25 409 ARG A CA 1
ATOM 3238 C C . ARG A 1 409 ? 38.753 -8.572 -20.162 1.00 81.25 409 ARG A C 1
ATOM 3240 O O . ARG A 1 409 ? 39.055 -7.847 -21.103 1.00 81.25 409 ARG A O 1
ATOM 3247 N N . LEU A 1 410 ? 39.634 -8.972 -19.237 1.00 76.94 410 LEU A N 1
ATOM 3248 C CA . LEU A 1 410 ? 41.037 -8.535 -19.135 1.00 76.94 410 LEU A CA 1
ATOM 3249 C C . LEU A 1 410 ? 42.066 -9.649 -19.450 1.00 76.94 410 LEU A C 1
ATOM 3251 O O . LEU A 1 410 ? 43.248 -9.525 -19.116 1.00 76.94 410 LEU A O 1
ATOM 3255 N N . GLY A 1 411 ? 41.636 -10.747 -20.085 1.00 78.12 411 GLY A N 1
ATOM 3256 C CA . GLY A 1 411 ? 42.541 -11.801 -20.559 1.00 78.12 411 GLY A CA 1
ATOM 3257 C C . GLY A 1 411 ? 43.083 -12.720 -19.460 1.00 78.12 411 GLY A C 1
ATOM 3258 O O . GLY A 1 411 ? 44.270 -13.041 -19.459 1.00 78.12 411 GLY A O 1
ATOM 3259 N N . THR A 1 412 ? 42.243 -13.111 -18.499 1.00 84.75 412 THR A N 1
ATOM 3260 C CA . THR A 1 412 ? 42.485 -14.300 -17.665 1.00 84.75 412 THR A CA 1
ATOM 3261 C C . THR A 1 412 ? 41.792 -15.488 -18.319 1.00 84.75 412 THR A C 1
ATOM 3263 O O . THR A 1 412 ? 40.578 -15.430 -18.520 1.00 84.75 412 THR A O 1
ATOM 3266 N N . GLU A 1 413 ? 42.529 -16.550 -18.640 1.00 84.69 413 GLU A N 1
ATOM 3267 C CA . GLU A 1 413 ? 41.944 -17.756 -19.231 1.00 84.69 413 GLU A CA 1
ATOM 3268 C C . GLU A 1 413 ? 41.031 -18.471 -18.224 1.00 84.69 413 GLU A C 1
ATOM 3270 O O . GLU A 1 413 ? 41.383 -18.669 -17.062 1.00 84.69 413 GLU A O 1
ATOM 3275 N N . ILE A 1 414 ? 39.836 -18.843 -18.683 1.00 84.75 414 ILE A N 1
ATOM 3276 C CA . ILE A 1 414 ? 38.837 -19.602 -17.921 1.00 84.75 414 ILE A CA 1
ATOM 3277 C C . ILE A 1 414 ? 38.839 -21.068 -18.383 1.00 84.75 414 ILE A C 1
ATOM 3279 O O . ILE A 1 414 ? 38.681 -21.970 -17.564 1.00 84.75 414 ILE A O 1
ATOM 3283 N N . GLY A 1 415 ? 39.030 -21.311 -19.684 1.00 83.12 415 GLY A N 1
ATOM 3284 C CA . GLY A 1 415 ? 39.216 -22.646 -20.261 1.00 83.12 415 GLY A CA 1
ATOM 3285 C C . GLY A 1 415 ? 38.641 -22.804 -21.672 1.00 83.12 415 GLY A C 1
ATOM 3286 O O . GLY A 1 415 ? 38.032 -21.890 -22.233 1.00 83.12 415 GLY A O 1
ATOM 3287 N N . THR A 1 416 ? 38.822 -23.989 -22.255 1.00 86.44 416 THR A N 1
ATOM 3288 C CA . THR A 1 416 ? 38.399 -24.304 -23.630 1.00 86.44 416 THR A CA 1
ATOM 3289 C C . THR A 1 416 ? 36.896 -24.595 -23.733 1.00 86.44 416 THR A C 1
ATOM 3291 O O . THR A 1 416 ? 36.374 -25.505 -23.094 1.00 86.44 416 THR A O 1
ATOM 3294 N N . VAL A 1 417 ? 36.201 -23.850 -24.597 1.00 84.88 417 VAL A N 1
ATOM 3295 C CA . VAL A 1 417 ? 34.773 -24.017 -24.939 1.00 84.88 417 VAL A CA 1
ATOM 3296 C C . VAL A 1 417 ? 34.570 -25.127 -25.966 1.00 84.88 417 VAL A C 1
ATOM 3298 O O . VAL A 1 417 ? 33.648 -25.938 -25.853 1.00 84.88 417 VAL A O 1
ATOM 3301 N N . ALA A 1 418 ? 35.429 -25.145 -26.985 1.00 82.25 418 ALA A N 1
ATOM 3302 C CA . ALA A 1 418 ? 35.335 -26.040 -28.127 1.00 82.25 418 ALA A CA 1
ATOM 3303 C C . ALA A 1 418 ? 36.726 -26.519 -28.545 1.00 82.25 418 ALA A C 1
ATOM 3305 O O . ALA A 1 418 ? 37.651 -25.715 -28.657 1.00 82.25 418 ALA A O 1
ATOM 3306 N N . GLN A 1 419 ? 36.837 -27.817 -28.819 1.00 84.81 419 GLN A N 1
ATOM 3307 C CA . GLN A 1 419 ? 37.952 -28.421 -29.540 1.00 84.81 419 GLN A CA 1
ATOM 3308 C C . GLN A 1 419 ? 37.433 -28.836 -30.920 1.00 84.81 419 GLN A C 1
ATOM 3310 O O . GLN A 1 419 ? 36.374 -29.461 -31.008 1.00 84.81 419 GLN A O 1
ATOM 3315 N N . MET A 1 420 ? 38.169 -28.474 -31.966 1.00 83.38 420 MET A N 1
ATOM 3316 C CA . MET A 1 420 ? 37.857 -28.727 -33.373 1.00 83.38 420 MET A CA 1
ATOM 3317 C C . MET A 1 420 ? 38.971 -29.565 -34.020 1.00 83.38 420 MET A C 1
ATOM 3319 O O . MET A 1 420 ? 40.102 -29.603 -33.524 1.00 83.38 420 MET A O 1
ATOM 3323 N N . ASP A 1 421 ? 38.667 -30.215 -35.145 1.00 80.94 421 ASP A N 1
ATOM 3324 C CA . ASP A 1 421 ? 39.626 -31.058 -35.872 1.00 80.94 421 ASP A CA 1
ATOM 3325 C C . ASP A 1 421 ? 40.625 -30.244 -36.715 1.00 80.94 421 ASP A C 1
ATOM 3327 O O . ASP A 1 421 ? 41.773 -30.665 -36.905 1.00 80.94 421 ASP A O 1
ATOM 3331 N N . THR A 1 422 ? 40.232 -29.050 -37.171 1.00 84.81 422 THR A N 1
ATOM 3332 C CA . THR A 1 422 ? 41.066 -28.110 -37.944 1.00 84.81 422 THR A CA 1
ATOM 3333 C C . THR A 1 422 ? 41.080 -26.706 -37.327 1.00 84.81 422 THR A C 1
ATOM 3335 O O . THR A 1 422 ? 40.595 -26.490 -36.217 1.00 84.81 422 THR A O 1
ATOM 3338 N N . TRP A 1 423 ? 41.726 -25.745 -37.995 1.00 87.69 423 TRP A N 1
ATOM 3339 C CA . TRP A 1 423 ? 41.830 -24.369 -37.510 1.00 87.69 423 TRP A CA 1
ATOM 3340 C C . TRP A 1 423 ? 40.447 -23.725 -37.375 1.00 87.69 423 TRP A C 1
ATOM 3342 O O . TRP A 1 423 ? 39.615 -23.809 -38.282 1.00 87.69 423 TRP A O 1
ATOM 3352 N N . VAL A 1 424 ? 40.232 -23.041 -36.250 1.00 87.44 424 VAL A N 1
ATOM 3353 C CA . VAL A 1 424 ? 39.101 -22.123 -36.095 1.00 87.44 424 VAL A CA 1
ATOM 3354 C C . VAL A 1 424 ? 39.412 -20.876 -36.908 1.00 87.44 424 VAL A C 1
ATOM 3356 O O . VAL A 1 424 ? 40.534 -20.369 -36.855 1.00 87.44 424 VAL A O 1
ATOM 3359 N N . TRP A 1 425 ? 38.436 -20.391 -37.664 1.00 85.75 425 TRP A N 1
ATOM 3360 C CA . TRP A 1 425 ? 38.615 -19.262 -38.569 1.00 85.75 425 TRP A CA 1
ATOM 3361 C C . TRP A 1 425 ? 37.766 -18.054 -38.172 1.00 85.75 425 TRP A C 1
ATOM 3363 O O . TRP A 1 425 ? 38.256 -16.929 -38.166 1.00 85.75 425 TRP A O 1
ATOM 3373 N N . CYS A 1 426 ? 36.519 -18.294 -37.765 1.00 84.50 426 CYS A N 1
ATOM 3374 C CA . CYS A 1 426 ? 35.611 -17.262 -37.277 1.00 84.50 426 CYS A CA 1
ATOM 3375 C C . CYS A 1 426 ? 34.749 -17.769 -36.105 1.00 84.50 426 CYS A C 1
ATOM 3377 O O . CYS A 1 426 ? 34.439 -18.958 -35.995 1.00 84.50 426 CYS A O 1
ATOM 3379 N N . ILE A 1 427 ? 34.361 -16.848 -35.218 1.00 88.38 427 ILE A N 1
ATOM 3380 C CA . ILE A 1 427 ? 33.477 -17.078 -34.065 1.00 88.38 427 ILE A CA 1
ATOM 3381 C C . ILE A 1 427 ? 32.424 -15.968 -34.053 1.00 88.38 427 ILE A C 1
ATOM 3383 O O . ILE A 1 427 ? 32.768 -14.804 -34.258 1.00 88.38 427 ILE A O 1
ATOM 3387 N N . ARG A 1 428 ? 31.164 -16.308 -33.757 1.00 86.94 428 ARG A N 1
ATOM 3388 C CA . ARG A 1 428 ? 30.104 -15.341 -33.416 1.00 86.94 428 ARG A CA 1
ATOM 3389 C C . ARG A 1 428 ? 29.291 -15.816 -32.218 1.00 86.94 428 ARG A C 1
ATOM 3391 O O . ARG A 1 428 ? 29.120 -17.016 -32.012 1.00 86.94 428 ARG A O 1
ATOM 3398 N N . VAL A 1 429 ? 28.746 -14.869 -31.461 1.00 86.00 429 VAL A N 1
ATOM 3399 C CA . VAL A 1 429 ? 27.814 -15.126 -30.353 1.00 86.00 429 VAL A CA 1
ATOM 3400 C C . VAL A 1 429 ? 26.434 -14.595 -30.737 1.00 86.00 429 VAL A C 1
ATOM 3402 O O . VAL A 1 429 ? 26.326 -13.517 -31.321 1.00 86.00 429 VAL A O 1
ATOM 3405 N N . ARG A 1 430 ? 25.377 -15.350 -30.433 1.00 84.19 430 ARG A N 1
ATOM 3406 C CA . ARG A 1 430 ? 23.991 -14.962 -30.713 1.00 84.19 430 ARG A CA 1
ATOM 3407 C C . ARG A 1 430 ? 23.556 -13.828 -29.759 1.00 84.19 430 ARG A C 1
ATOM 3409 O O . ARG A 1 430 ? 23.724 -13.989 -28.550 1.00 84.19 430 ARG A O 1
ATOM 3416 N N . PRO A 1 431 ? 22.985 -12.701 -30.241 1.00 72.94 431 PRO A N 1
ATOM 3417 C CA . PRO A 1 431 ? 22.746 -11.532 -29.382 1.00 72.94 431 PRO A CA 1
ATOM 3418 C C . PRO A 1 431 ? 21.711 -11.733 -28.264 1.00 72.94 431 PRO A C 1
ATOM 3420 O O . PRO A 1 431 ? 21.879 -11.186 -27.179 1.00 72.94 431 PRO A O 1
ATOM 3423 N N . VAL A 1 432 ? 20.649 -12.510 -28.519 1.00 66.75 432 VAL A N 1
ATOM 3424 C CA . VAL A 1 432 ? 19.438 -12.581 -27.666 1.00 66.75 432 VAL A CA 1
ATOM 3425 C C . VAL A 1 432 ? 19.235 -13.972 -27.030 1.00 66.75 432 VAL A C 1
ATOM 3427 O O . VAL A 1 432 ? 18.117 -14.400 -26.763 1.00 66.75 432 VAL A O 1
ATOM 3430 N N . SER A 1 433 ? 20.315 -14.731 -26.815 1.00 59.72 433 SER A N 1
ATOM 3431 C CA . SER A 1 433 ? 20.250 -16.107 -26.290 1.00 59.72 433 SER A CA 1
ATOM 3432 C C . SER A 1 433 ? 20.679 -16.212 -24.821 1.00 59.72 433 SER A C 1
ATOM 3434 O O . SER A 1 433 ? 21.819 -15.879 -24.489 1.00 59.72 433 SER A O 1
ATOM 3436 N N . ASN A 1 434 ? 19.800 -16.764 -23.980 1.00 59.41 434 ASN A N 1
ATOM 3437 C CA . ASN A 1 434 ? 20.106 -17.278 -22.642 1.00 59.41 434 ASN A CA 1
ATOM 3438 C C . ASN A 1 434 ? 19.715 -18.770 -22.595 1.00 59.41 434 ASN A C 1
ATOM 3440 O O . ASN A 1 434 ? 18.521 -19.058 -22.687 1.00 59.41 434 ASN A O 1
ATOM 3444 N N . PRO A 1 435 ? 20.655 -19.728 -22.447 1.00 57.53 435 PRO A N 1
ATOM 3445 C CA . PRO A 1 435 ? 22.114 -19.566 -22.380 1.00 57.53 435 PRO A CA 1
ATOM 3446 C C . PRO A 1 435 ? 22.727 -18.976 -23.658 1.00 57.53 435 PRO A C 1
ATOM 3448 O O . PRO A 1 435 ? 22.135 -19.064 -24.730 1.00 57.53 435 PRO A O 1
ATOM 3451 N N . SER A 1 436 ? 23.928 -18.400 -23.552 1.00 72.44 436 SER A N 1
ATOM 3452 C CA . SER A 1 436 ? 24.609 -17.775 -24.692 1.00 72.44 436 SER A CA 1
ATOM 3453 C C . SER A 1 436 ? 25.053 -18.814 -25.724 1.00 72.44 436 SER A C 1
ATOM 3455 O O . SER A 1 436 ? 25.874 -19.685 -25.428 1.00 72.44 436 SER A O 1
ATOM 3457 N N . THR A 1 437 ? 24.527 -18.710 -26.943 1.00 82.75 437 THR A N 1
ATOM 3458 C CA . THR A 1 437 ? 24.864 -19.589 -28.067 1.00 82.75 437 THR A CA 1
ATOM 3459 C C . THR A 1 437 ? 26.059 -19.033 -28.839 1.00 82.75 437 THR A C 1
ATOM 3461 O O . THR A 1 437 ? 26.033 -17.898 -29.314 1.00 82.75 437 THR A O 1
ATOM 3464 N N . VAL A 1 438 ? 27.105 -19.843 -28.984 1.00 86.06 438 VAL A N 1
ATOM 3465 C CA . VAL A 1 438 ? 28.339 -19.543 -29.721 1.00 86.06 438 VAL A CA 1
ATOM 3466 C C . VAL A 1 438 ? 28.406 -20.425 -30.962 1.00 86.06 438 VAL A C 1
ATOM 3468 O O . VAL A 1 438 ? 28.241 -21.641 -30.865 1.00 86.06 438 VAL A O 1
ATOM 3471 N N . VAL A 1 439 ? 28.688 -19.829 -32.118 1.00 87.12 439 VAL A N 1
ATOM 3472 C CA . VAL A 1 439 ? 28.901 -20.543 -33.382 1.00 87.12 439 VAL A CA 1
ATOM 3473 C C . VAL A 1 439 ? 30.342 -20.355 -33.841 1.00 87.12 439 VAL A C 1
ATOM 3475 O O . VAL A 1 439 ? 30.890 -19.254 -33.775 1.00 87.12 439 VAL A O 1
ATOM 3478 N N . VAL A 1 440 ? 30.947 -21.453 -34.288 1.00 88.25 440 VAL A N 1
ATOM 3479 C CA . VAL A 1 440 ? 32.353 -21.570 -34.685 1.00 88.25 440 VAL A CA 1
ATOM 3480 C C . VAL A 1 440 ? 32.414 -22.070 -36.127 1.00 88.25 440 VAL A C 1
ATOM 3482 O O . VAL A 1 440 ? 31.791 -23.086 -36.443 1.00 88.25 440 VAL A O 1
ATOM 3485 N N . GLY A 1 441 ? 33.155 -21.367 -36.987 1.00 86.69 441 GLY A N 1
ATOM 3486 C CA . GLY A 1 441 ? 33.433 -21.758 -38.371 1.00 86.69 441 GLY A CA 1
ATOM 3487 C C . GLY A 1 441 ? 34.892 -22.180 -38.556 1.00 86.69 441 GLY A C 1
ATOM 3488 O O . GLY A 1 441 ? 35.805 -21.506 -38.066 1.00 86.69 441 GLY A O 1
ATOM 3489 N N . CYS A 1 442 ? 35.109 -23.294 -39.257 1.00 85.06 442 CYS A N 1
ATOM 3490 C CA . CYS A 1 442 ? 36.425 -23.899 -39.479 1.00 85.06 442 CYS A CA 1
ATOM 3491 C C . CYS A 1 442 ? 36.863 -23.910 -40.953 1.00 85.06 442 CYS A C 1
ATOM 3493 O O . CYS A 1 442 ? 36.060 -23.809 -41.885 1.00 85.06 442 CYS A O 1
ATOM 3495 N N . VAL A 1 443 ? 38.177 -24.068 -41.152 1.00 82.38 443 VAL A N 1
ATOM 3496 C CA . VAL A 1 443 ? 38.832 -24.049 -42.476 1.00 82.38 443 VAL A CA 1
ATOM 3497 C C . VAL A 1 443 ? 38.448 -25.251 -43.351 1.00 82.38 443 VAL A C 1
ATOM 3499 O O . VAL A 1 443 ? 38.431 -25.140 -44.575 1.00 82.38 443 VAL A O 1
ATOM 3502 N N . ASP A 1 444 ? 38.083 -26.383 -42.745 1.00 77.94 444 ASP A N 1
ATOM 3503 C CA . ASP A 1 444 ? 37.516 -27.540 -43.457 1.00 77.94 444 ASP A CA 1
ATOM 3504 C C . ASP A 1 444 ? 36.069 -27.334 -43.943 1.00 77.94 444 ASP A C 1
ATOM 3506 O O . ASP A 1 444 ? 35.596 -28.121 -44.761 1.00 77.94 444 ASP A O 1
ATOM 3510 N N . GLY A 1 445 ? 35.390 -26.276 -43.486 1.00 75.06 445 GLY A N 1
ATOM 3511 C CA . GLY A 1 445 ? 33.982 -25.999 -43.768 1.00 75.06 445 GLY A CA 1
ATOM 3512 C C . GLY A 1 445 ? 32.999 -26.452 -42.680 1.00 75.06 445 GLY A C 1
ATOM 3513 O O . GLY A 1 445 ? 31.788 -26.308 -42.850 1.00 75.06 445 GLY A O 1
ATOM 3514 N N . THR A 1 446 ? 33.484 -26.978 -41.555 1.00 82.31 446 THR A N 1
ATOM 3515 C CA . THR A 1 446 ? 32.646 -27.355 -40.411 1.00 82.31 446 THR A CA 1
ATOM 3516 C C . THR A 1 446 ? 32.077 -26.120 -39.720 1.00 82.31 446 THR A C 1
ATOM 3518 O O . THR A 1 446 ? 32.808 -25.184 -39.385 1.00 82.31 446 THR A O 1
ATOM 3521 N N . ILE A 1 447 ? 30.773 -26.158 -39.441 1.00 83.81 447 ILE A N 1
ATOM 3522 C CA . ILE A 1 447 ? 30.084 -25.218 -38.554 1.00 83.81 447 ILE A CA 1
ATOM 3523 C C . ILE A 1 447 ? 29.659 -25.982 -37.300 1.00 83.81 447 ILE A C 1
ATOM 3525 O O . ILE A 1 447 ? 29.009 -27.028 -37.392 1.00 83.81 447 ILE A O 1
ATOM 3529 N N . ALA A 1 448 ? 30.013 -25.468 -36.124 1.00 82.94 448 ALA A N 1
ATOM 3530 C CA . ALA A 1 448 ? 29.646 -26.060 -34.841 1.00 82.94 448 ALA A CA 1
ATOM 3531 C C . ALA A 1 448 ? 29.009 -25.024 -33.908 1.00 82.94 448 ALA A C 1
ATOM 3533 O O . ALA A 1 448 ? 29.433 -23.871 -33.852 1.00 82.94 448 ALA A O 1
ATOM 3534 N N . CYS A 1 449 ? 27.981 -25.453 -33.174 1.00 83.19 449 CYS A N 1
ATOM 3535 C CA . CYS A 1 449 ? 27.166 -24.614 -32.300 1.00 83.19 449 CYS A CA 1
ATOM 3536 C C . CYS A 1 449 ? 27.249 -25.111 -30.845 1.00 83.19 449 CYS A C 1
ATOM 3538 O O . CYS A 1 449 ? 27.109 -26.310 -30.584 1.00 83.19 449 CYS A O 1
ATOM 3540 N N . TYR A 1 450 ? 27.488 -24.196 -29.903 1.00 83.06 450 TYR A N 1
ATOM 3541 C CA . TYR A 1 450 ? 27.752 -24.476 -28.490 1.00 83.06 450 TYR A CA 1
ATOM 3542 C C . TYR A 1 450 ? 26.940 -23.543 -27.584 1.00 83.06 450 TYR A C 1
ATOM 3544 O O . TYR A 1 450 ? 27.058 -22.326 -27.680 1.00 83.06 450 TYR A O 1
ATOM 3552 N N . ASN A 1 451 ? 26.168 -24.102 -26.649 1.00 80.88 451 ASN A N 1
ATOM 3553 C CA . ASN A 1 451 ? 25.446 -23.322 -25.639 1.00 80.88 451 ASN A CA 1
ATOM 3554 C C . ASN A 1 451 ? 26.262 -23.248 -24.340 1.00 80.88 451 ASN A C 1
ATOM 3556 O O . ASN A 1 451 ? 26.509 -24.276 -23.703 1.00 80.88 451 ASN A O 1
ATOM 3560 N N . LEU A 1 452 ? 26.664 -22.038 -23.944 1.00 77.56 452 LEU A N 1
ATOM 3561 C CA . LEU A 1 452 ? 27.429 -21.770 -22.725 1.00 77.56 452 LEU A CA 1
ATOM 3562 C C . LEU A 1 452 ? 26.508 -21.684 -21.503 1.00 77.56 452 LEU A C 1
ATOM 3564 O O . LEU A 1 452 ? 25.738 -20.734 -21.368 1.00 77.56 452 LEU A O 1
ATOM 3568 N N . MET A 1 453 ? 26.616 -22.647 -20.583 1.00 73.88 453 MET A N 1
ATOM 3569 C CA . MET A 1 453 ? 25.910 -22.609 -19.297 1.00 73.88 453 MET A CA 1
ATOM 3570 C C . MET A 1 453 ? 26.893 -22.419 -18.141 1.00 73.88 453 MET A C 1
ATOM 3572 O O . MET A 1 453 ? 27.653 -23.326 -17.792 1.00 73.88 453 MET A O 1
ATOM 3576 N N . PHE A 1 454 ? 26.855 -21.242 -17.518 1.00 75.19 454 PHE A N 1
ATOM 3577 C CA . PHE A 1 454 ? 27.646 -20.945 -16.328 1.00 75.19 454 PHE A CA 1
ATOM 3578 C C . PHE A 1 454 ? 26.983 -21.550 -15.085 1.00 75.19 454 PHE A C 1
ATOM 3580 O O . PHE A 1 454 ? 25.828 -21.271 -14.774 1.00 75.19 454 PHE A O 1
ATOM 3587 N N . SER A 1 455 ? 27.712 -22.404 -14.368 1.00 74.50 455 SER A N 1
ATOM 3588 C CA . SER A 1 455 ? 27.254 -22.987 -13.107 1.00 74.50 455 SER A CA 1
ATOM 3589 C C . SER A 1 455 ? 27.221 -21.934 -11.991 1.00 74.50 455 SER A C 1
ATOM 3591 O O . SER A 1 455 ? 28.211 -21.243 -11.747 1.00 74.50 455 SER A O 1
ATOM 3593 N N . THR A 1 456 ? 26.112 -21.836 -11.260 1.00 76.44 456 THR A N 1
ATOM 3594 C CA . THR A 1 456 ? 26.075 -21.108 -9.985 1.00 76.44 456 THR A CA 1
ATOM 3595 C C . THR A 1 456 ? 26.913 -21.868 -8.961 1.00 76.44 456 THR A C 1
ATOM 3597 O O . THR A 1 456 ? 26.603 -23.017 -8.642 1.00 76.44 456 THR A O 1
ATOM 3600 N N . ILE A 1 457 ? 27.969 -21.239 -8.448 1.00 85.75 457 ILE A N 1
ATOM 3601 C CA . ILE A 1 457 ? 28.803 -21.789 -7.376 1.00 85.75 457 ILE A CA 1
ATOM 3602 C C . ILE A 1 457 ? 28.655 -20.897 -6.159 1.00 85.75 457 ILE A C 1
ATOM 3604 O O . ILE A 1 457 ? 28.918 -19.696 -6.233 1.00 85.75 457 ILE A O 1
ATOM 3608 N N . HIS A 1 458 ? 28.273 -21.515 -5.050 1.00 88.62 458 HIS A N 1
ATOM 3609 C CA . HIS A 1 458 ? 28.151 -20.875 -3.757 1.00 88.62 458 HIS A CA 1
ATOM 3610 C C . HIS A 1 458 ? 28.423 -21.868 -2.623 1.00 88.62 458 HIS A C 1
ATOM 3612 O O . HIS A 1 458 ? 28.345 -23.082 -2.811 1.00 88.62 458 HIS A O 1
ATOM 3618 N N . GLY A 1 459 ? 28.674 -21.331 -1.435 1.00 87.38 459 GLY A N 1
ATOM 3619 C CA . GLY A 1 459 ? 28.552 -22.009 -0.154 1.00 87.38 459 GLY A CA 1
ATOM 3620 C C . GLY A 1 459 ? 27.919 -21.054 0.857 1.00 87.38 459 GLY A C 1
ATOM 3621 O O . GLY A 1 459 ? 28.178 -19.852 0.822 1.00 87.38 459 GLY A O 1
ATOM 3622 N N . LEU A 1 460 ? 27.092 -21.583 1.755 1.00 86.38 460 LEU A N 1
ATOM 3623 C CA . LEU A 1 460 ? 26.444 -20.824 2.823 1.00 86.38 460 LEU A CA 1
ATOM 3624 C C . LEU A 1 460 ? 26.713 -21.514 4.159 1.00 86.38 460 LEU A C 1
ATOM 3626 O O . LEU A 1 460 ? 26.537 -22.725 4.280 1.00 86.38 460 LEU A O 1
ATOM 3630 N N . HIS A 1 461 ? 27.124 -20.742 5.162 1.00 85.81 461 HIS A N 1
ATOM 3631 C CA . HIS A 1 461 ? 27.257 -21.217 6.536 1.00 85.81 461 HIS A CA 1
ATOM 3632 C C . HIS A 1 461 ? 26.766 -20.134 7.497 1.00 85.81 461 HIS A C 1
ATOM 3634 O O . HIS A 1 461 ? 27.309 -19.027 7.506 1.00 85.81 461 HIS A O 1
ATOM 3640 N N . LYS A 1 462 ? 25.722 -20.453 8.278 1.00 82.44 462 LYS A N 1
ATOM 3641 C CA . LYS A 1 462 ? 24.910 -19.470 9.012 1.00 82.44 462 LYS A CA 1
ATOM 3642 C C . LYS A 1 462 ? 24.502 -18.322 8.079 1.00 82.44 462 LYS A C 1
ATOM 3644 O O . LYS A 1 462 ? 23.774 -18.559 7.120 1.00 82.44 462 LYS A O 1
ATOM 3649 N N . GLU A 1 463 ? 25.014 -17.120 8.313 1.00 82.88 463 GLU A N 1
ATOM 3650 C CA . GLU A 1 463 ? 24.683 -15.900 7.568 1.00 82.88 463 GLU A CA 1
ATOM 3651 C C . GLU A 1 463 ? 25.752 -15.499 6.540 1.00 82.88 463 GLU A C 1
ATOM 3653 O O . GLU A 1 463 ? 25.606 -14.479 5.869 1.00 82.88 463 GLU A O 1
ATOM 3658 N N . ARG A 1 464 ? 26.842 -16.267 6.406 1.00 87.44 464 ARG A N 1
ATOM 3659 C CA . ARG A 1 464 ? 27.947 -15.960 5.484 1.00 87.44 464 ARG A CA 1
ATOM 3660 C C . ARG A 1 464 ? 27.741 -16.684 4.156 1.00 87.44 464 ARG A C 1
ATOM 3662 O O . ARG A 1 464 ? 27.952 -17.896 4.063 1.00 87.44 464 ARG A O 1
ATOM 3669 N N . TYR A 1 465 ? 27.343 -15.935 3.131 1.00 89.50 465 TYR A N 1
ATOM 3670 C CA . TYR A 1 465 ? 27.155 -16.414 1.763 1.00 89.50 465 TYR A CA 1
ATOM 3671 C C . TYR A 1 465 ? 28.401 -16.123 0.925 1.00 89.50 465 TYR A C 1
ATOM 3673 O O . TYR A 1 465 ? 28.723 -14.967 0.662 1.00 89.50 465 TYR A O 1
ATOM 3681 N N . ALA A 1 466 ? 29.111 -17.165 0.503 1.00 90.94 466 ALA A N 1
ATOM 3682 C CA . ALA A 1 466 ? 30.250 -17.057 -0.401 1.00 90.94 466 ALA A CA 1
ATOM 3683 C C . ALA A 1 466 ? 29.850 -17.544 -1.798 1.00 90.94 466 ALA A C 1
ATOM 3685 O O . ALA A 1 466 ? 29.379 -18.670 -1.928 1.00 90.94 466 ALA A O 1
ATOM 3686 N N . PHE A 1 467 ? 30.053 -16.743 -2.844 1.00 90.31 467 PHE A N 1
ATOM 3687 C CA . PHE A 1 467 ? 29.676 -17.087 -4.219 1.00 90.31 467 PHE A CA 1
ATOM 3688 C C . PHE A 1 467 ? 30.735 -16.678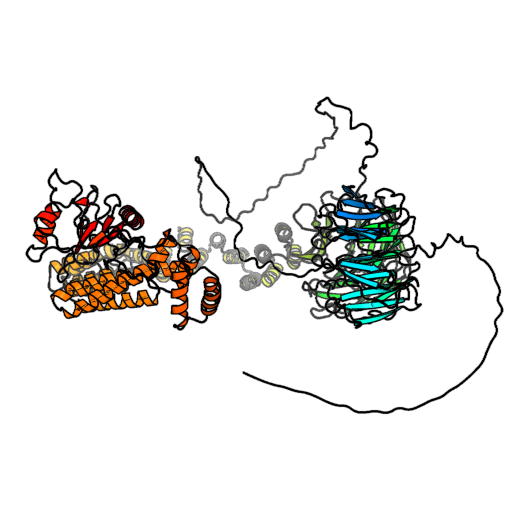 -5.249 1.00 90.31 467 PHE A C 1
ATOM 3690 O O . PHE A 1 467 ? 31.569 -15.809 -4.999 1.00 90.31 467 PHE A O 1
ATOM 3697 N N . ARG A 1 468 ? 30.717 -17.336 -6.414 1.00 89.38 468 ARG A N 1
ATOM 3698 C CA . ARG A 1 468 ? 31.626 -17.049 -7.534 1.00 89.38 468 ARG A CA 1
ATOM 3699 C C . ARG A 1 468 ? 31.126 -15.866 -8.366 1.00 89.38 468 ARG A C 1
ATOM 3701 O O . ARG A 1 468 ? 30.014 -15.925 -8.882 1.00 89.38 468 ARG A O 1
ATOM 3708 N N . ASP A 1 469 ? 31.983 -14.872 -8.582 1.00 83.62 469 ASP A N 1
ATOM 3709 C CA . ASP A 1 469 ? 31.762 -13.746 -9.500 1.00 83.62 469 ASP A CA 1
ATOM 3710 C C . ASP A 1 469 ? 32.798 -13.749 -10.646 1.00 83.62 469 ASP A C 1
ATOM 3712 O O . ASP A 1 469 ? 33.923 -14.220 -10.478 1.00 83.62 469 ASP A O 1
ATOM 3716 N N . ASN A 1 470 ? 32.402 -13.266 -11.831 1.00 77.31 470 ASN A N 1
ATOM 3717 C CA . ASN A 1 470 ? 33.182 -13.214 -13.083 1.00 77.31 470 ASN A CA 1
ATOM 3718 C C . ASN A 1 470 ? 33.988 -14.498 -13.416 1.00 77.31 470 ASN A C 1
ATOM 3720 O O . ASN A 1 470 ? 35.005 -14.438 -14.102 1.00 77.31 470 ASN A O 1
ATOM 3724 N N . MET A 1 471 ? 33.542 -15.668 -12.939 1.00 84.06 471 MET A N 1
ATOM 3725 C CA . MET A 1 471 ? 34.220 -16.981 -12.987 1.00 84.06 471 MET A CA 1
ATOM 3726 C C . MET A 1 471 ? 35.554 -17.106 -12.215 1.00 84.06 471 MET A C 1
ATOM 3728 O O . MET A 1 471 ? 35.907 -18.229 -11.846 1.00 84.06 471 MET A O 1
ATOM 3732 N N . THR A 1 472 ? 36.277 -16.013 -11.946 1.00 86.44 472 THR A N 1
ATOM 3733 C CA . THR A 1 472 ? 37.628 -16.038 -11.340 1.00 86.44 472 THR A CA 1
ATOM 3734 C C . THR A 1 472 ? 37.714 -15.579 -9.889 1.00 86.44 472 THR A C 1
ATOM 3736 O O . THR A 1 472 ? 38.763 -15.731 -9.261 1.00 86.44 472 THR A O 1
ATOM 3739 N N . ASP A 1 473 ? 36.645 -14.988 -9.359 1.00 87.62 473 ASP A N 1
ATOM 3740 C CA . ASP A 1 473 ? 36.657 -14.317 -8.062 1.00 87.62 473 ASP A CA 1
ATOM 3741 C C . ASP A 1 473 ? 35.616 -14.929 -7.123 1.00 87.62 473 ASP A C 1
ATOM 3743 O O . ASP A 1 473 ? 34.614 -15.505 -7.556 1.00 87.62 473 ASP A O 1
ATOM 3747 N N . VAL A 1 474 ? 35.838 -14.776 -5.818 1.00 91.50 474 VAL A N 1
ATOM 3748 C CA . VAL A 1 474 ? 34.890 -15.176 -4.775 1.00 91.50 474 VAL A CA 1
ATOM 3749 C C . VAL A 1 474 ? 34.477 -13.947 -3.982 1.00 91.50 474 VAL A C 1
ATOM 3751 O O . VAL A 1 474 ? 35.319 -13.265 -3.401 1.00 91.50 474 VAL A O 1
ATOM 3754 N N . VAL A 1 475 ? 33.180 -13.667 -3.938 1.00 90.06 475 VAL A N 1
ATOM 3755 C CA . VAL A 1 475 ? 32.599 -12.647 -3.062 1.00 90.06 475 VAL A CA 1
ATOM 3756 C C . VAL A 1 475 ? 32.032 -13.351 -1.836 1.00 90.06 475 VAL A C 1
ATOM 3758 O O . VAL A 1 475 ? 31.294 -14.323 -1.972 1.00 90.06 475 VAL A O 1
ATOM 3761 N N . VAL A 1 476 ? 32.378 -12.872 -0.642 1.00 90.12 476 VAL A N 1
ATOM 3762 C CA . VAL A 1 476 ? 31.756 -13.300 0.620 1.00 90.12 476 VAL A CA 1
ATOM 3763 C C . VAL A 1 476 ? 30.903 -12.155 1.143 1.00 90.12 476 VAL A C 1
ATOM 3765 O O . VAL A 1 476 ? 31.403 -11.042 1.272 1.00 90.12 476 VAL A O 1
ATOM 3768 N N . GLN A 1 477 ? 29.637 -12.426 1.446 1.00 87.50 477 GLN A N 1
ATOM 3769 C CA . GLN A 1 477 ? 28.653 -11.469 1.946 1.00 87.50 477 GLN A CA 1
ATOM 3770 C C . GLN A 1 477 ? 28.074 -11.942 3.286 1.00 87.50 477 GLN A C 1
ATOM 3772 O O . GLN A 1 477 ? 27.730 -13.115 3.439 1.00 87.50 477 GLN A O 1
ATOM 3777 N N . HIS A 1 478 ? 27.925 -11.022 4.239 1.00 85.62 478 HIS A N 1
ATOM 3778 C CA . HIS A 1 478 ? 27.123 -11.211 5.444 1.00 85.62 478 HIS A CA 1
ATOM 3779 C C . HIS A 1 478 ? 25.666 -10.872 5.120 1.00 85.62 478 HIS A C 1
ATOM 3781 O O . HIS A 1 478 ? 25.369 -9.752 4.702 1.00 85.62 478 HIS A O 1
ATOM 3787 N N . LEU A 1 479 ? 24.748 -11.823 5.286 1.00 81.69 479 LEU A N 1
ATOM 3788 C CA . LEU A 1 479 ? 23.360 -11.653 4.843 1.00 81.69 479 LEU A CA 1
ATOM 3789 C C . LEU A 1 479 ? 22.538 -10.713 5.742 1.00 81.69 479 LEU A C 1
ATOM 3791 O O . LEU A 1 479 ? 21.615 -10.088 5.232 1.00 81.69 479 LEU A O 1
ATOM 3795 N N . ILE A 1 480 ? 22.888 -10.567 7.029 1.00 78.62 480 ILE A N 1
ATOM 3796 C CA . ILE A 1 480 ? 22.236 -9.607 7.946 1.00 78.62 480 ILE A CA 1
ATOM 3797 C C . ILE A 1 480 ? 22.845 -8.198 7.852 1.00 78.62 480 ILE A C 1
ATOM 3799 O O . ILE A 1 480 ? 22.130 -7.240 7.584 1.00 78.62 480 ILE A O 1
ATOM 3803 N N . HIS A 1 481 ? 24.161 -8.038 8.033 1.00 78.56 481 HIS A N 1
ATOM 3804 C CA . HIS A 1 481 ? 24.804 -6.710 8.008 1.00 78.56 481 HIS A CA 1
ATOM 3805 C C . HIS A 1 481 ? 25.004 -6.136 6.592 1.00 78.56 481 HIS A C 1
ATOM 3807 O O . HIS A 1 481 ? 25.479 -5.014 6.440 1.00 78.56 481 HIS A O 1
ATOM 3813 N N . HIS A 1 482 ? 24.704 -6.915 5.546 1.00 76.69 482 HIS A N 1
ATOM 3814 C CA . HIS A 1 482 ? 24.941 -6.603 4.128 1.00 76.69 482 HIS A CA 1
ATOM 3815 C C . HIS A 1 482 ? 26.391 -6.210 3.766 1.00 76.69 482 HIS A C 1
ATOM 3817 O O . HIS A 1 482 ? 26.659 -5.782 2.639 1.00 76.69 482 HIS A O 1
ATOM 3823 N N . THR A 1 483 ? 27.351 -6.406 4.676 1.00 82.19 483 THR A N 1
ATOM 3824 C CA . THR A 1 483 ? 28.784 -6.252 4.413 1.00 82.19 483 THR A CA 1
ATOM 3825 C C . THR A 1 483 ? 29.251 -7.336 3.442 1.00 82.19 483 THR A C 1
ATOM 3827 O O . THR A 1 483 ? 28.746 -8.458 3.444 1.00 82.19 483 THR A O 1
ATOM 3830 N N . MET A 1 484 ? 30.204 -7.015 2.568 1.00 83.19 484 MET A N 1
ATOM 3831 C CA . MET A 1 484 ? 30.751 -7.971 1.604 1.00 83.19 484 MET A CA 1
ATOM 3832 C C . MET A 1 484 ? 32.220 -7.680 1.310 1.00 83.19 484 MET A C 1
ATOM 3834 O O . MET A 1 484 ? 32.647 -6.537 1.453 1.00 83.19 484 MET A O 1
ATOM 3838 N N . THR A 1 485 ? 32.957 -8.696 0.858 1.00 87.44 485 THR A N 1
ATOM 3839 C CA . THR A 1 485 ? 34.374 -8.598 0.482 1.00 87.44 485 THR A CA 1
ATOM 3840 C C . THR A 1 485 ? 34.690 -9.483 -0.719 1.00 87.44 485 THR A C 1
ATOM 3842 O O . THR A 1 485 ? 34.252 -10.632 -0.799 1.00 87.44 485 THR A O 1
ATOM 3845 N N . ARG A 1 486 ? 35.482 -8.944 -1.654 1.00 86.62 486 ARG A N 1
ATOM 3846 C CA . ARG A 1 486 ? 35.902 -9.596 -2.902 1.00 86.62 486 ARG A CA 1
ATOM 3847 C C . ARG A 1 486 ? 37.308 -10.190 -2.778 1.00 86.62 486 ARG A C 1
ATOM 3849 O O . ARG A 1 486 ? 38.275 -9.461 -2.574 1.00 86.62 486 ARG A O 1
ATOM 3856 N N . ILE A 1 487 ? 37.432 -11.496 -2.985 1.00 90.12 487 ILE A N 1
ATOM 3857 C CA . ILE A 1 487 ? 38.698 -12.227 -3.081 1.00 90.12 487 ILE A CA 1
ATOM 3858 C C . ILE A 1 487 ? 38.968 -12.507 -4.564 1.00 90.12 487 ILE A C 1
ATOM 3860 O O . ILE A 1 487 ? 38.235 -13.258 -5.205 1.00 90.12 487 ILE A O 1
ATOM 3864 N N . ARG A 1 488 ? 40.026 -11.903 -5.115 1.00 86.62 488 ARG A N 1
ATOM 3865 C CA . ARG A 1 488 ? 40.483 -12.165 -6.489 1.00 86.62 488 ARG A CA 1
ATOM 3866 C C . ARG A 1 488 ? 41.391 -13.392 -6.498 1.00 86.62 488 ARG A C 1
ATOM 3868 O O . ARG A 1 488 ? 42.449 -13.364 -5.869 1.00 86.62 488 ARG A O 1
ATOM 3875 N N . CYS A 1 489 ? 40.990 -14.464 -7.183 1.00 85.69 489 CYS A N 1
ATOM 3876 C CA . CYS A 1 489 ? 41.796 -15.690 -7.273 1.00 85.69 489 CYS A CA 1
ATOM 3877 C C . CYS A 1 489 ? 42.597 -15.794 -8.582 1.00 85.69 489 CYS A C 1
ATOM 3879 O O . CYS A 1 489 ? 43.523 -16.602 -8.646 1.00 85.69 489 CYS A O 1
ATOM 3881 N N . HIS A 1 490 ? 42.280 -14.954 -9.579 1.00 83.19 490 HIS A N 1
ATOM 3882 C CA . HIS A 1 490 ? 42.973 -14.855 -10.876 1.00 83.19 490 HIS A CA 1
ATOM 3883 C C . HIS A 1 490 ? 43.043 -16.179 -11.668 1.00 83.19 490 HIS A C 1
ATOM 3885 O O . HIS A 1 490 ? 43.958 -16.387 -12.461 1.00 83.19 490 HIS A O 1
ATOM 3891 N N . ASP A 1 491 ? 42.083 -17.077 -11.439 1.00 86.44 491 ASP A N 1
ATOM 3892 C CA . ASP A 1 491 ? 42.039 -18.450 -11.955 1.00 86.44 491 ASP A CA 1
ATOM 3893 C C . ASP A 1 491 ? 40.589 -18.963 -11.895 1.00 86.44 491 ASP A C 1
ATOM 3895 O O . ASP A 1 491 ? 39.805 -18.442 -11.100 1.00 86.44 491 ASP A O 1
ATOM 3899 N N . LEU A 1 492 ? 40.209 -19.976 -12.680 1.00 87.38 492 LEU A N 1
ATOM 3900 C CA . LEU A 1 492 ? 38.843 -20.517 -12.668 1.00 87.38 492 LEU A CA 1
ATOM 3901 C C . LEU A 1 492 ? 38.504 -21.124 -11.299 1.00 87.38 492 LEU A C 1
ATOM 3903 O O . LEU A 1 492 ? 39.000 -22.188 -10.929 1.00 87.38 492 LEU A O 1
ATOM 3907 N N . VAL A 1 493 ? 37.559 -20.505 -10.592 1.00 90.44 493 VAL A N 1
ATOM 3908 C CA . VAL A 1 493 ? 36.961 -21.064 -9.376 1.00 90.44 493 VAL A CA 1
ATOM 3909 C C . VAL A 1 493 ? 36.037 -22.230 -9.761 1.00 90.44 493 VAL A C 1
ATOM 3911 O O . VAL A 1 493 ? 34.925 -22.015 -10.248 1.00 90.44 493 VAL A O 1
ATOM 3914 N N . LYS A 1 494 ? 36.494 -23.471 -9.543 1.00 88.44 494 LYS A N 1
ATOM 3915 C CA . LYS A 1 494 ? 35.757 -24.731 -9.771 1.00 88.44 494 LYS A CA 1
ATOM 3916 C C . LYS A 1 494 ? 34.705 -25.020 -8.695 1.00 88.44 494 LYS A C 1
ATOM 3918 O O . LYS A 1 494 ? 33.663 -25.577 -9.033 1.00 88.44 494 LYS A O 1
ATOM 3923 N N . LYS A 1 495 ? 34.964 -24.670 -7.422 1.00 90.62 495 LYS A N 1
ATOM 3924 C CA . LYS A 1 495 ? 34.011 -24.712 -6.284 1.00 90.62 495 LYS A CA 1
ATOM 3925 C C . LYS A 1 495 ? 34.430 -23.761 -5.158 1.00 90.62 495 LYS A C 1
ATOM 3927 O O . LYS A 1 495 ? 35.600 -23.404 -5.036 1.00 90.62 495 LYS A O 1
ATOM 3932 N N . VAL A 1 496 ? 33.468 -23.427 -4.300 1.00 93.44 496 VAL A N 1
ATOM 3933 C CA . VAL A 1 496 ? 33.646 -22.672 -3.053 1.00 93.44 496 VAL A CA 1
ATOM 3934 C C . VAL A 1 496 ? 32.946 -23.432 -1.928 1.00 93.44 496 VAL A C 1
ATOM 3936 O O . VAL A 1 496 ? 31.868 -23.978 -2.147 1.00 93.44 496 VAL A O 1
ATOM 3939 N N . ALA A 1 497 ? 33.542 -23.469 -0.737 1.00 92.56 497 ALA A N 1
ATOM 3940 C CA . ALA A 1 497 ? 32.924 -24.015 0.469 1.00 92.56 497 ALA A CA 1
ATOM 3941 C C . ALA A 1 497 ? 33.351 -23.201 1.700 1.00 92.56 497 ALA A C 1
ATOM 3943 O O . ALA A 1 497 ? 34.518 -22.836 1.830 1.00 92.56 497 ALA A O 1
ATOM 3944 N N . ILE A 1 498 ? 32.413 -22.919 2.605 1.00 92.19 498 ILE A N 1
ATOM 3945 C CA . ILE A 1 498 ? 32.614 -22.075 3.791 1.00 92.19 498 ILE A CA 1
ATOM 3946 C C . ILE A 1 498 ? 32.141 -22.812 5.049 1.00 92.19 498 ILE A C 1
ATOM 3948 O O . ILE A 1 498 ? 31.103 -23.469 5.026 1.00 92.19 498 ILE A O 1
ATOM 3952 N N . TYR A 1 499 ? 32.915 -22.731 6.132 1.00 89.94 499 TYR A N 1
ATOM 3953 C CA . TYR A 1 499 ? 32.578 -23.309 7.435 1.00 89.94 499 TYR A CA 1
ATOM 3954 C C . TYR A 1 499 ? 33.300 -22.552 8.555 1.00 89.94 499 TYR A C 1
ATOM 3956 O O . TYR A 1 499 ? 34.525 -22.394 8.521 1.00 89.94 499 TYR A O 1
ATOM 3964 N N . GLY A 1 500 ? 32.552 -22.055 9.544 1.00 86.62 500 GLY A N 1
ATOM 3965 C CA . GLY A 1 500 ? 33.071 -21.130 10.552 1.00 86.62 500 GLY A CA 1
ATOM 3966 C C . GLY A 1 500 ? 33.824 -19.954 9.914 1.00 86.62 500 GLY A C 1
ATOM 3967 O O . GLY A 1 500 ? 33.315 -19.273 9.022 1.00 86.62 500 GLY A O 1
ATOM 3968 N N . HIS A 1 501 ? 35.064 -19.737 10.351 1.00 88.31 501 HIS A N 1
ATOM 3969 C CA . HIS A 1 501 ? 35.964 -18.692 9.841 1.00 88.31 501 HIS A CA 1
ATOM 3970 C C . HIS A 1 501 ? 36.834 -19.139 8.647 1.00 88.31 501 HIS A C 1
ATOM 3972 O O . HIS A 1 501 ? 37.802 -18.451 8.313 1.00 88.31 501 HIS A O 1
ATOM 3978 N N . LYS A 1 502 ? 36.559 -20.298 8.028 1.00 91.62 502 LYS A N 1
ATOM 3979 C CA . LYS A 1 502 ? 37.349 -20.856 6.917 1.00 91.62 502 LYS A CA 1
ATOM 3980 C C . LYS A 1 502 ? 36.558 -20.898 5.615 1.00 91.62 502 LYS A C 1
ATOM 3982 O O . LYS A 1 502 ? 35.387 -21.268 5.595 1.00 91.62 502 LYS A O 1
ATOM 3987 N N . LEU A 1 503 ? 37.239 -20.562 4.524 1.00 94.56 503 LEU A N 1
ATOM 3988 C CA . LEU A 1 503 ? 36.723 -20.555 3.158 1.00 94.56 503 LEU A CA 1
ATOM 3989 C C . LEU A 1 503 ? 37.702 -21.317 2.259 1.00 94.56 503 LEU A C 1
ATOM 3991 O O . LEU A 1 503 ? 38.814 -20.844 2.028 1.00 94.56 503 LEU A O 1
ATOM 3995 N N . ALA A 1 504 ? 37.304 -22.475 1.737 1.00 94.44 504 ALA A N 1
ATOM 3996 C CA . ALA A 1 504 ? 38.049 -23.158 0.685 1.00 94.44 504 ALA A CA 1
ATOM 3997 C C . ALA A 1 504 ? 37.566 -22.706 -0.694 1.00 94.44 504 ALA A C 1
ATOM 3999 O O . ALA A 1 504 ? 36.366 -22.673 -0.975 1.00 94.44 504 ALA A O 1
ATOM 4000 N N . VAL A 1 505 ? 38.526 -22.426 -1.567 1.00 94.50 505 VAL A N 1
ATOM 4001 C CA . VAL A 1 505 ? 38.324 -22.115 -2.979 1.00 94.50 505 VAL A CA 1
ATOM 4002 C C . VAL A 1 505 ? 39.125 -23.128 -3.792 1.00 94.50 505 VAL A C 1
ATOM 4004 O O . VAL A 1 505 ? 40.355 -23.171 -3.725 1.00 94.50 505 VAL A O 1
ATOM 4007 N N . GLN A 1 506 ? 38.420 -23.976 -4.534 1.00 92.81 506 GLN A N 1
ATOM 4008 C CA . GLN A 1 506 ? 39.006 -24.915 -5.485 1.00 92.81 506 GLN A CA 1
ATOM 4009 C C . GLN A 1 506 ? 39.186 -24.181 -6.813 1.00 92.81 506 GLN A C 1
ATOM 4011 O O . GLN A 1 506 ? 38.205 -23.701 -7.382 1.00 92.81 506 GLN A O 1
ATOM 4016 N N . LEU A 1 507 ? 40.425 -24.086 -7.285 1.00 91.06 507 LEU A N 1
ATOM 4017 C CA . LEU A 1 507 ? 40.794 -23.482 -8.565 1.00 91.06 507 LEU A CA 1
ATOM 4018 C C . LEU A 1 507 ? 40.996 -24.580 -9.625 1.00 91.06 507 LEU A C 1
ATOM 4020 O O . LEU A 1 507 ? 40.664 -25.743 -9.379 1.00 91.06 507 LEU A O 1
ATOM 4024 N N . SER A 1 508 ? 41.524 -24.238 -10.802 1.00 85.69 508 SER A N 1
ATOM 4025 C CA . SER A 1 508 ? 41.748 -25.196 -11.894 1.00 85.69 508 SER A CA 1
ATOM 4026 C C . SER A 1 508 ? 42.662 -26.375 -11.505 1.00 85.69 508 SER A C 1
ATOM 4028 O O . SER A 1 508 ? 42.268 -27.534 -11.687 1.00 85.69 508 SER A O 1
ATOM 4030 N N . ASP A 1 509 ? 43.835 -26.079 -10.932 1.00 87.31 509 ASP A N 1
ATOM 4031 C CA . ASP A 1 509 ? 44.946 -27.003 -10.637 1.00 87.31 509 ASP A CA 1
ATOM 4032 C C . ASP A 1 509 ? 45.270 -27.168 -9.136 1.00 87.31 509 ASP A C 1
ATOM 4034 O O . ASP A 1 509 ? 46.119 -27.982 -8.768 1.00 87.31 509 ASP A O 1
ATOM 4038 N N . ARG A 1 510 ? 44.647 -26.370 -8.262 1.00 91.06 510 ARG A N 1
ATOM 4039 C CA . ARG A 1 510 ? 45.037 -26.207 -6.852 1.00 91.06 510 ARG A CA 1
ATOM 4040 C C . ARG A 1 510 ? 43.858 -25.811 -5.971 1.00 91.06 510 ARG A C 1
ATOM 4042 O O . ARG A 1 510 ? 42.813 -25.387 -6.456 1.00 91.06 510 ARG A O 1
ATOM 4049 N N . LEU A 1 511 ? 44.045 -25.890 -4.657 1.00 93.12 511 LEU A N 1
ATOM 4050 C CA . LEU A 1 511 ? 43.065 -25.436 -3.672 1.00 93.12 511 LEU A CA 1
ATOM 4051 C C . LEU A 1 511 ? 43.686 -24.411 -2.717 1.00 93.12 511 LEU A C 1
ATOM 4053 O O . LEU A 1 511 ? 44.853 -24.515 -2.328 1.00 93.12 511 LEU A O 1
ATOM 4057 N N . HIS A 1 512 ? 42.917 -23.386 -2.368 1.00 94.06 512 HIS A N 1
ATOM 4058 C CA . HIS A 1 512 ? 43.312 -22.315 -1.455 1.00 94.06 512 HIS A CA 1
ATOM 4059 C C . HIS A 1 512 ? 42.340 -22.266 -0.281 1.00 94.06 512 HIS A C 1
ATOM 4061 O O . HIS A 1 512 ? 41.129 -22.328 -0.483 1.00 94.06 512 HIS A O 1
ATOM 4067 N N . ILE A 1 513 ? 42.861 -22.160 0.940 1.00 93.88 513 ILE A N 1
ATOM 4068 C CA . ILE A 1 513 ? 42.047 -22.018 2.149 1.00 93.88 513 ILE A CA 1
ATOM 4069 C C . ILE A 1 513 ? 42.336 -20.655 2.753 1.00 93.88 513 ILE A C 1
ATOM 4071 O O . ILE A 1 513 ? 43.452 -20.376 3.200 1.00 93.88 513 ILE A O 1
ATOM 4075 N N . TYR A 1 514 ? 41.314 -19.814 2.784 1.00 94.00 514 TYR A N 1
ATOM 4076 C CA . TYR A 1 514 ? 41.337 -18.502 3.403 1.00 94.00 514 TYR A CA 1
ATOM 4077 C C . TYR A 1 514 ? 40.765 -18.579 4.821 1.00 94.00 514 TYR A C 1
ATOM 4079 O O . TYR A 1 514 ? 39.831 -19.338 5.093 1.00 94.00 514 TYR A O 1
ATOM 4087 N N . ARG A 1 515 ? 41.317 -17.763 5.718 1.00 92.56 515 ARG A N 1
ATOM 4088 C CA . ARG A 1 515 ? 40.875 -17.586 7.100 1.00 92.56 515 ARG A CA 1
ATOM 4089 C C . ARG A 1 515 ? 40.409 -16.148 7.302 1.00 92.56 515 ARG A C 1
ATOM 4091 O O . ARG A 1 515 ? 41.111 -15.209 6.920 1.00 92.56 515 ARG A O 1
ATOM 4098 N N . GLN A 1 516 ? 39.253 -15.989 7.930 1.00 90.12 516 GLN A N 1
ATOM 4099 C CA . GLN A 1 516 ? 38.731 -14.696 8.354 1.00 90.12 516 GLN A CA 1
ATOM 4100 C C . GLN A 1 516 ? 39.595 -14.100 9.488 1.00 90.12 516 GLN A C 1
ATOM 4102 O O . GLN A 1 516 ? 40.096 -14.834 10.348 1.00 90.12 516 GLN A O 1
ATOM 4107 N N . ILE A 1 517 ? 39.773 -12.777 9.491 1.00 87.12 517 ILE A N 1
ATOM 4108 C CA . ILE A 1 517 ? 40.425 -12.008 10.564 1.00 87.12 517 ILE A CA 1
ATOM 4109 C C . ILE A 1 517 ? 39.439 -11.064 11.268 1.00 87.12 517 ILE A C 1
ATOM 4111 O O . ILE A 1 517 ? 39.509 -10.957 12.489 1.00 87.12 517 ILE A O 1
ATOM 4115 N N . LYS A 1 518 ? 38.533 -10.409 10.527 1.00 80.31 518 LYS A N 1
ATOM 4116 C CA . LYS A 1 518 ? 37.529 -9.452 11.039 1.00 80.31 518 LYS A CA 1
ATOM 4117 C C . LYS A 1 518 ? 36.179 -9.617 10.328 1.00 80.31 518 LYS A C 1
ATOM 4119 O O . LYS A 1 518 ? 36.108 -10.335 9.323 1.00 80.31 518 LYS A O 1
ATOM 4124 N N . GLY A 1 519 ? 35.138 -8.931 10.800 1.00 68.50 519 GLY A N 1
ATOM 4125 C CA . GLY A 1 519 ? 33.837 -8.846 10.125 1.00 68.50 519 GLY A CA 1
ATOM 4126 C C . GLY A 1 519 ? 32.685 -9.559 10.827 1.00 68.50 519 GLY A C 1
ATOM 4127 O O . GLY A 1 519 ? 31.782 -10.016 10.133 1.00 68.50 519 GLY A O 1
ATOM 4128 N N . ASP A 1 520 ? 32.740 -9.682 12.157 1.00 68.06 520 ASP A N 1
ATOM 4129 C CA . ASP A 1 520 ? 31.702 -10.353 12.967 1.00 68.06 520 ASP A CA 1
ATOM 4130 C C . ASP A 1 520 ? 30.876 -9.374 13.825 1.00 68.06 520 ASP A C 1
ATOM 4132 O O . ASP A 1 520 ? 29.950 -9.786 14.518 1.00 68.06 520 ASP A O 1
ATOM 4136 N N . GLY A 1 521 ? 31.198 -8.076 13.775 1.00 67.12 521 GLY A N 1
ATOM 4137 C CA . GLY A 1 521 ? 30.395 -6.995 14.353 1.00 67.12 521 GLY A CA 1
ATOM 4138 C C . GLY A 1 521 ? 29.647 -6.191 13.285 1.00 67.12 521 GLY A C 1
ATOM 4139 O O . GLY A 1 521 ? 30.094 -6.098 12.143 1.00 67.12 521 GLY A O 1
ATOM 4140 N N . GLU A 1 522 ? 28.547 -5.540 13.676 1.00 60.72 522 GLU A N 1
ATOM 4141 C CA . GLU A 1 522 ? 27.552 -4.933 12.766 1.00 60.72 522 GLU A CA 1
ATOM 4142 C C . GLU A 1 522 ? 28.100 -3.911 11.751 1.00 60.72 522 GLU A C 1
ATOM 4144 O O . GLU A 1 522 ? 27.482 -3.679 10.715 1.00 60.72 522 GLU A O 1
ATOM 4149 N N . ASN A 1 523 ? 29.252 -3.296 12.042 1.00 63.38 523 ASN A N 1
ATOM 4150 C CA . ASN A 1 523 ? 29.912 -2.297 11.194 1.00 63.38 523 ASN A CA 1
ATOM 4151 C C . ASN A 1 523 ? 31.326 -2.714 10.733 1.00 63.38 523 ASN A C 1
ATOM 4153 O O . ASN A 1 523 ? 32.046 -1.905 10.145 1.00 63.38 523 ASN A O 1
ATOM 4157 N N . GLU A 1 524 ? 31.758 -3.953 10.990 1.00 76.50 524 GLU A N 1
ATOM 4158 C CA . GLU A 1 524 ? 33.068 -4.433 10.544 1.00 76.50 524 GLU A CA 1
ATOM 4159 C C . GLU A 1 524 ? 33.038 -4.928 9.090 1.00 76.50 524 GLU A C 1
ATOM 4161 O O . GLU A 1 524 ? 32.160 -5.686 8.677 1.00 76.50 524 GLU A O 1
ATOM 4166 N N . GLN A 1 525 ? 34.057 -4.566 8.306 1.00 77.81 525 GLN A N 1
ATOM 4167 C CA . GLN A 1 525 ? 34.274 -5.187 6.999 1.00 77.81 525 GLN A CA 1
ATOM 4168 C C . GLN A 1 525 ? 34.837 -6.606 7.168 1.00 77.81 525 GLN A C 1
ATOM 4170 O O . GLN A 1 525 ? 35.757 -6.834 7.955 1.00 77.81 525 GLN A O 1
ATOM 4175 N N . LEU A 1 526 ? 34.305 -7.554 6.390 1.00 83.00 526 LEU A N 1
ATOM 4176 C CA . LEU A 1 526 ? 34.809 -8.925 6.314 1.00 83.00 526 LEU A CA 1
ATOM 4177 C C . LEU A 1 526 ? 36.251 -8.929 5.796 1.00 83.00 526 LEU A C 1
ATOM 4179 O O . LEU A 1 526 ? 36.502 -8.525 4.665 1.00 83.00 526 LEU A O 1
ATOM 4183 N N . GLU A 1 527 ? 37.205 -9.433 6.572 1.00 87.69 527 GLU A N 1
ATOM 4184 C CA . GLU A 1 527 ? 38.605 -9.515 6.139 1.00 87.69 527 GLU A CA 1
ATOM 4185 C C . GLU A 1 527 ? 39.053 -10.976 6.061 1.00 87.69 527 GLU A C 1
ATOM 4187 O O . GLU A 1 527 ? 39.007 -11.690 7.060 1.00 87.69 527 GLU A O 1
ATOM 4192 N N . TYR A 1 528 ? 39.504 -11.421 4.884 1.00 91.00 528 TYR A N 1
ATOM 4193 C CA . TYR A 1 528 ? 39.969 -12.789 4.629 1.00 91.00 528 TYR A CA 1
ATOM 4194 C C . TYR A 1 528 ? 41.421 -12.797 4.147 1.00 91.00 528 TYR A C 1
ATOM 4196 O O . TYR A 1 528 ? 41.786 -12.069 3.229 1.00 91.00 528 TYR A O 1
ATOM 4204 N N . THR A 1 529 ? 42.240 -13.681 4.719 1.00 92.00 529 THR A N 1
ATOM 4205 C CA . THR A 1 529 ? 43.652 -13.870 4.340 1.00 92.00 529 THR A CA 1
ATOM 4206 C C . THR A 1 529 ? 43.921 -15.313 3.931 1.00 92.00 529 THR A C 1
ATOM 4208 O O . THR A 1 529 ? 43.315 -16.236 4.474 1.00 92.00 529 THR A O 1
ATOM 4211 N N . LEU A 1 530 ? 44.810 -15.529 2.958 1.00 92.38 530 LEU A N 1
ATOM 4212 C CA . LEU A 1 530 ? 45.214 -16.874 2.541 1.00 92.38 530 LEU A CA 1
ATOM 4213 C C . LEU A 1 530 ? 45.982 -17.550 3.686 1.00 92.38 530 LEU A C 1
ATOM 4215 O O . LEU A 1 530 ? 47.001 -17.030 4.130 1.00 92.38 530 LEU A O 1
ATOM 4219 N N . SER A 1 531 ? 45.489 -18.696 4.156 1.00 91.00 531 SER A N 1
ATOM 4220 C CA . SER A 1 531 ? 46.086 -19.447 5.270 1.00 91.00 531 SER A CA 1
ATOM 4221 C C . SER A 1 531 ? 46.829 -20.707 4.827 1.00 91.00 531 SER A C 1
ATOM 4223 O O . SER A 1 531 ? 47.885 -20.993 5.374 1.00 91.00 531 SER A O 1
ATOM 4225 N N . GLU A 1 532 ? 46.321 -21.427 3.822 1.00 91.31 532 GLU A N 1
ATOM 4226 C CA . GLU A 1 532 ? 46.942 -22.648 3.288 1.00 91.31 532 GLU A CA 1
ATOM 4227 C C . GLU A 1 532 ? 46.779 -22.722 1.763 1.00 91.31 532 GLU A C 1
ATOM 4229 O O . GLU A 1 532 ? 45.759 -22.297 1.205 1.00 91.31 532 GLU A O 1
ATOM 4234 N N . ARG A 1 533 ? 47.776 -23.299 1.080 1.00 92.62 533 ARG A N 1
ATOM 4235 C CA . ARG A 1 533 ? 47.797 -23.488 -0.380 1.00 92.62 533 ARG A CA 1
ATOM 4236 C C . ARG A 1 533 ? 48.174 -24.928 -0.726 1.00 92.62 533 ARG A C 1
ATOM 4238 O O . ARG A 1 533 ? 49.341 -25.306 -0.676 1.00 92.62 533 ARG A O 1
ATOM 4245 N N . ILE A 1 534 ? 47.187 -25.714 -1.154 1.00 92.12 534 ILE A N 1
ATOM 4246 C CA . ILE A 1 534 ? 47.386 -27.094 -1.599 1.00 92.12 534 ILE A CA 1
ATOM 4247 C C . ILE A 1 534 ? 47.598 -27.089 -3.118 1.00 92.12 534 ILE A C 1
ATOM 4249 O O . ILE A 1 534 ? 46.642 -26.992 -3.888 1.00 92.12 534 ILE A O 1
ATOM 4253 N N . ASN A 1 535 ? 48.854 -27.195 -3.558 1.00 88.38 535 ASN A N 1
ATOM 4254 C CA . ASN A 1 535 ? 49.224 -27.307 -4.976 1.00 88.38 535 ASN A CA 1
ATOM 4255 C C . ASN A 1 535 ? 48.952 -28.724 -5.506 1.00 88.38 535 ASN A C 1
ATOM 4257 O O . ASN A 1 535 ? 49.874 -29.495 -5.771 1.00 88.38 535 ASN A O 1
ATOM 4261 N N . LYS A 1 536 ? 47.672 -29.090 -5.594 1.00 85.00 536 LYS A N 1
ATOM 4262 C CA . LYS A 1 536 ? 47.219 -30.365 -6.140 1.00 85.00 536 LYS A CA 1
ATOM 4263 C C . LYS A 1 536 ? 45.850 -30.211 -6.791 1.00 85.00 536 LYS A C 1
ATOM 4265 O O . LYS A 1 536 ? 44.920 -29.711 -6.157 1.00 85.00 536 LYS A O 1
ATOM 4270 N N . ALA A 1 537 ? 45.726 -30.737 -8.007 1.00 82.31 537 ALA A N 1
ATOM 4271 C CA . ALA A 1 537 ? 44.447 -30.854 -8.678 1.00 82.31 537 ALA A CA 1
ATOM 4272 C C . ALA A 1 537 ? 43.587 -31.878 -7.928 1.00 82.31 537 ALA A C 1
ATOM 4274 O O . ALA A 1 537 ? 43.972 -33.038 -7.750 1.00 82.31 537 ALA A O 1
ATOM 4275 N N . PHE A 1 538 ? 42.424 -31.423 -7.480 1.00 84.31 538 PHE A N 1
ATOM 4276 C CA . PHE A 1 538 ? 41.342 -32.269 -7.009 1.00 84.31 538 PHE A CA 1
ATOM 4277 C C . PHE A 1 538 ? 40.179 -32.086 -7.974 1.00 84.31 538 PHE A C 1
ATOM 4279 O O . PHE A 1 538 ? 39.795 -30.949 -8.250 1.00 84.31 538 PHE A O 1
ATOM 4286 N N . ASP A 1 539 ? 39.597 -33.187 -8.432 1.00 82.25 539 ASP A N 1
ATOM 4287 C CA . ASP A 1 539 ? 38.308 -33.187 -9.111 1.00 82.25 539 ASP A CA 1
ATOM 4288 C C . ASP A 1 539 ? 37.280 -33.831 -8.175 1.00 82.25 539 ASP A C 1
ATOM 4290 O O . ASP A 1 539 ? 37.575 -34.799 -7.472 1.00 82.25 539 ASP A O 1
ATOM 4294 N N . CYS A 1 540 ? 36.098 -33.224 -8.086 1.00 86.62 540 CYS A N 1
ATOM 4295 C CA . CYS A 1 540 ? 35.043 -33.642 -7.168 1.00 86.62 540 CYS A CA 1
ATOM 4296 C C . CYS A 1 540 ? 33.665 -33.144 -7.638 1.00 86.62 540 CYS A C 1
ATOM 4298 O O . CYS A 1 540 ? 33.533 -32.099 -8.284 1.00 86.62 540 CYS A O 1
ATOM 4300 N N . SER A 1 541 ? 32.606 -33.868 -7.278 1.00 86.50 541 SER A N 1
ATOM 4301 C CA . SER A 1 541 ? 31.215 -33.449 -7.452 1.00 86.50 541 SER A CA 1
ATOM 4302 C C . SER A 1 541 ? 30.793 -32.433 -6.384 1.00 86.50 541 SER A C 1
ATOM 4304 O O . SER A 1 541 ? 30.181 -31.420 -6.731 1.00 86.50 541 SER A O 1
ATOM 4306 N N . LEU A 1 542 ? 31.207 -32.630 -5.124 1.00 88.56 542 LEU A N 1
ATOM 4307 C CA . LEU A 1 542 ? 30.980 -31.719 -3.990 1.00 88.56 542 LEU A CA 1
ATOM 4308 C C . LEU A 1 542 ? 32.283 -31.467 -3.206 1.00 88.56 542 LEU A C 1
ATOM 4310 O O . LEU A 1 542 ? 33.166 -32.326 -3.153 1.00 88.56 542 LEU A O 1
ATOM 4314 N N . LEU A 1 543 ? 32.373 -30.285 -2.591 1.00 92.00 543 LEU A N 1
ATOM 4315 C CA . LEU A 1 543 ? 33.472 -29.818 -1.740 1.00 92.00 543 LEU A CA 1
ATOM 4316 C C . LEU A 1 543 ? 32.882 -29.313 -0.424 1.00 92.00 543 LEU A C 1
ATOM 4318 O O . LEU A 1 543 ? 31.926 -28.541 -0.445 1.00 92.00 543 LEU A O 1
ATOM 4322 N N . VAL A 1 544 ? 33.461 -29.724 0.702 1.00 91.12 544 VAL A N 1
ATOM 4323 C CA . VAL A 1 544 ? 33.042 -29.320 2.050 1.00 91.12 544 VAL A CA 1
ATOM 4324 C C . VAL A 1 544 ? 34.278 -29.017 2.905 1.00 91.12 544 VAL A C 1
ATOM 4326 O O . VAL A 1 544 ? 35.329 -29.637 2.744 1.00 91.12 544 VAL A O 1
ATOM 4329 N N . VAL A 1 545 ? 34.152 -28.048 3.813 1.00 92.44 545 VAL A N 1
ATOM 4330 C CA . VAL A 1 545 ? 35.189 -27.640 4.776 1.00 92.44 545 VAL A CA 1
ATOM 4331 C C . VAL A 1 545 ? 34.701 -27.948 6.187 1.00 92.44 545 VAL A C 1
ATOM 4333 O O . VAL A 1 545 ? 33.532 -27.738 6.497 1.00 92.44 545 VAL A O 1
ATOM 4336 N N . CYS A 1 546 ? 35.606 -28.408 7.042 1.00 91.25 546 CYS A N 1
ATOM 4337 C CA . CYS A 1 546 ? 35.422 -28.574 8.482 1.00 91.25 546 CYS A CA 1
ATOM 4338 C C . CYS A 1 546 ? 36.500 -27.760 9.229 1.00 91.25 546 CYS A C 1
ATOM 4340 O O . CYS A 1 546 ? 37.347 -27.111 8.610 1.00 91.25 546 CYS A O 1
ATOM 4342 N N . SER A 1 547 ? 36.534 -27.784 10.565 1.00 88.75 547 SER A N 1
ATOM 4343 C CA . SER A 1 547 ? 37.498 -26.972 11.333 1.00 88.75 547 SER A CA 1
ATOM 4344 C C . SER A 1 547 ? 38.948 -27.371 11.050 1.00 88.75 547 SER A C 1
ATOM 4346 O O . SER A 1 547 ? 39.817 -26.501 10.967 1.00 88.75 547 SER A O 1
ATOM 4348 N N . ASN A 1 548 ? 39.199 -28.673 10.858 1.00 89.06 548 ASN A N 1
ATOM 4349 C CA . ASN A 1 548 ? 40.530 -29.266 10.651 1.00 89.06 548 ASN A CA 1
ATOM 4350 C C . ASN A 1 548 ? 40.659 -30.121 9.375 1.00 89.06 548 ASN A C 1
ATOM 4352 O O . ASN A 1 548 ? 41.756 -30.584 9.081 1.00 89.06 548 ASN A O 1
ATOM 4356 N N . HIS A 1 549 ? 39.579 -30.316 8.615 1.00 91.62 549 HIS A N 1
ATOM 4357 C CA . HIS A 1 549 ? 39.555 -31.234 7.476 1.00 91.62 549 HIS A CA 1
ATOM 4358 C C . HIS A 1 549 ? 38.883 -30.624 6.245 1.00 91.62 549 HIS A C 1
ATOM 4360 O O . HIS A 1 549 ? 37.945 -29.836 6.354 1.00 91.62 549 HIS A O 1
ATOM 4366 N N . LEU A 1 550 ? 39.317 -31.077 5.073 1.00 92.25 550 LEU A N 1
ATOM 4367 C CA . LEU A 1 550 ? 38.653 -30.878 3.794 1.00 92.25 550 LEU A CA 1
ATOM 4368 C C . LEU A 1 550 ? 37.976 -32.187 3.375 1.00 92.25 550 LEU A C 1
ATOM 4370 O O . LEU A 1 550 ? 38.601 -33.247 3.415 1.00 92.25 550 LEU A O 1
ATOM 4374 N N . ILE A 1 551 ? 36.719 -32.124 2.944 1.00 93.25 551 ILE A N 1
ATOM 4375 C CA . ILE A 1 551 ? 35.968 -33.292 2.483 1.00 93.25 551 ILE A CA 1
ATOM 4376 C C . ILE A 1 551 ? 35.646 -33.130 0.997 1.00 93.25 551 ILE A C 1
ATOM 4378 O O . ILE A 1 551 ? 35.057 -32.138 0.563 1.00 93.25 551 ILE A O 1
ATOM 4382 N N . LEU A 1 552 ? 36.057 -34.127 0.217 1.00 92.56 552 LEU A N 1
ATOM 4383 C CA . LEU A 1 552 ? 35.880 -34.210 -1.228 1.00 92.56 552 LEU A CA 1
ATOM 4384 C C . LEU A 1 552 ? 34.969 -35.390 -1.559 1.00 92.56 552 LEU A C 1
ATOM 4386 O O . LEU A 1 552 ? 35.134 -36.484 -1.023 1.00 92.56 552 LEU A O 1
ATOM 4390 N N . CYS A 1 553 ? 34.016 -35.166 -2.453 1.00 91.69 553 CYS A N 1
ATOM 4391 C CA . CYS A 1 553 ? 33.072 -36.176 -2.915 1.00 91.69 553 CYS A CA 1
ATOM 4392 C C . CYS A 1 553 ? 33.273 -36.430 -4.412 1.00 91.69 553 CYS A C 1
ATOM 4394 O O . CYS A 1 553 ? 33.278 -35.479 -5.184 1.00 91.69 553 CYS A O 1
ATOM 4396 N N . ASP A 1 554 ? 33.385 -37.687 -4.828 1.00 89.81 554 ASP A N 1
ATOM 4397 C CA . ASP A 1 554 ? 33.553 -38.125 -6.219 1.00 89.81 554 ASP A CA 1
ATOM 4398 C C . ASP A 1 554 ? 32.537 -39.240 -6.521 1.00 89.81 554 ASP A C 1
ATOM 4400 O O . ASP A 1 554 ? 32.735 -40.400 -6.162 1.00 89.81 554 ASP A O 1
ATOM 4404 N N . GLU A 1 555 ? 31.389 -38.854 -7.085 1.00 88.00 555 GLU A N 1
ATOM 4405 C CA . GLU A 1 555 ? 30.158 -39.655 -7.239 1.00 88.00 555 GLU A CA 1
ATOM 4406 C C . GLU A 1 555 ? 29.724 -40.458 -5.999 1.00 88.00 555 GLU A C 1
ATOM 4408 O O . GLU A 1 555 ? 28.828 -40.026 -5.278 1.00 88.00 555 GLU A O 1
ATOM 4413 N N . ARG A 1 556 ? 30.302 -41.647 -5.789 1.00 91.44 556 ARG A N 1
ATOM 4414 C CA . ARG A 1 556 ? 30.004 -42.584 -4.688 1.00 91.44 556 ARG A CA 1
ATOM 4415 C C . ARG A 1 556 ? 31.097 -42.623 -3.612 1.00 91.44 556 ARG A C 1
ATOM 4417 O O . ARG A 1 556 ? 30.937 -43.289 -2.591 1.00 91.44 556 ARG A O 1
ATOM 4424 N N . ARG A 1 557 ? 32.232 -41.970 -3.862 1.00 92.25 557 ARG A N 1
ATOM 4425 C CA . ARG A 1 557 ? 33.411 -41.942 -2.993 1.00 92.25 557 ARG A CA 1
ATOM 4426 C C . ARG A 1 557 ? 33.413 -40.660 -2.184 1.00 92.25 557 ARG A C 1
ATOM 4428 O O . ARG A 1 557 ? 33.200 -39.577 -2.725 1.00 92.25 557 ARG A O 1
ATOM 4435 N N . LEU A 1 558 ? 33.715 -40.780 -0.902 1.00 93.62 558 LEU A N 1
ATOM 4436 C CA . LEU A 1 558 ? 33.937 -39.653 -0.009 1.00 93.62 558 LEU A CA 1
ATOM 4437 C C . LEU A 1 558 ? 35.365 -39.734 0.525 1.00 93.62 558 LEU A C 1
ATOM 4439 O O . LEU A 1 558 ? 35.797 -40.792 0.972 1.00 93.62 558 LEU A O 1
ATOM 4443 N N . GLN A 1 559 ? 36.109 -38.637 0.489 1.00 93.06 559 GLN A N 1
ATOM 4444 C CA . GLN A 1 559 ? 37.506 -38.586 0.910 1.00 93.06 559 GLN A CA 1
ATOM 4445 C C . GLN A 1 559 ? 37.714 -37.434 1.889 1.00 93.06 559 GLN A C 1
ATOM 4447 O O . GLN A 1 559 ? 37.354 -36.294 1.606 1.00 93.06 559 GLN A O 1
ATOM 4452 N N . CYS A 1 560 ? 38.317 -37.734 3.037 1.00 92.81 560 CYS A N 1
ATOM 4453 C CA . CYS A 1 560 ? 38.723 -36.748 4.031 1.00 92.81 560 CYS A CA 1
ATOM 4454 C C . CYS A 1 560 ? 40.226 -36.488 3.909 1.00 92.81 560 CYS A C 1
ATOM 4456 O O . CYS A 1 560 ? 41.037 -37.420 3.913 1.00 92.81 560 CYS A O 1
ATOM 4458 N N . TYR A 1 561 ? 40.580 -35.212 3.825 1.00 92.44 561 TYR A N 1
ATOM 4459 C CA . TYR A 1 561 ? 41.932 -34.686 3.735 1.00 92.44 561 TYR A CA 1
ATOM 4460 C C . TYR A 1 561 ? 42.213 -33.741 4.909 1.00 92.44 561 TYR A C 1
ATOM 4462 O O . TYR A 1 561 ? 41.328 -33.027 5.370 1.00 92.44 561 TYR A O 1
ATOM 4470 N N . ASP A 1 562 ? 43.460 -33.698 5.368 1.00 91.06 562 ASP A N 1
ATOM 4471 C CA . ASP A 1 562 ? 43.972 -32.584 6.174 1.00 91.06 562 ASP A CA 1
ATOM 4472 C C . ASP A 1 562 ? 44.168 -31.341 5.279 1.00 91.06 562 ASP A C 1
ATOM 4474 O O . ASP A 1 562 ? 44.363 -31.457 4.065 1.00 91.06 562 ASP A O 1
ATOM 4478 N N . HIS A 1 563 ? 44.178 -30.147 5.868 1.00 89.00 563 HIS A N 1
ATOM 4479 C CA . HIS A 1 563 ? 44.410 -28.875 5.173 1.00 89.00 563 HIS A CA 1
ATOM 4480 C C . HIS A 1 563 ? 45.779 -28.781 4.477 1.00 89.00 563 HIS A C 1
ATOM 4482 O O . HIS A 1 563 ? 45.957 -27.956 3.586 1.00 89.00 563 HIS A O 1
ATOM 4488 N N . LYS A 1 564 ? 46.713 -29.681 4.806 1.00 87.94 564 LYS A N 1
ATOM 4489 C CA . LYS A 1 564 ? 48.000 -29.874 4.114 1.00 87.94 564 LYS A CA 1
ATOM 4490 C C . LYS A 1 564 ? 47.909 -30.746 2.849 1.00 87.94 564 LYS A C 1
ATOM 4492 O O . LYS A 1 564 ? 48.927 -31.046 2.234 1.00 87.94 564 LYS A O 1
ATOM 4497 N N . GLY A 1 565 ? 46.714 -31.202 2.462 1.00 86.38 565 GLY A N 1
ATOM 4498 C CA . GLY A 1 565 ? 46.489 -32.038 1.273 1.00 86.38 565 GLY A CA 1
ATOM 4499 C C . GLY A 1 565 ? 46.794 -33.531 1.449 1.00 86.38 565 GLY A C 1
ATOM 4500 O O . GLY A 1 565 ? 46.786 -34.279 0.468 1.00 86.38 565 GLY A O 1
ATOM 4501 N N . LEU A 1 566 ? 47.032 -33.989 2.683 1.00 90.38 566 LEU A N 1
ATOM 4502 C CA . LEU A 1 566 ? 47.243 -35.402 3.017 1.00 90.38 566 LEU A CA 1
ATOM 4503 C C . LEU A 1 566 ? 45.897 -36.117 3.204 1.00 90.38 566 LEU A C 1
ATOM 4505 O O . LEU A 1 566 ? 45.056 -35.645 3.968 1.00 90.38 566 LEU A O 1
ATOM 4509 N N . LYS A 1 567 ? 45.680 -37.255 2.526 1.00 91.44 567 LYS A N 1
ATOM 4510 C CA . LYS A 1 567 ? 44.437 -38.036 2.663 1.00 91.44 567 LYS A CA 1
ATOM 4511 C C . LYS A 1 567 ? 44.434 -38.768 4.005 1.00 91.44 567 LYS A C 1
ATOM 4513 O O . LYS A 1 567 ? 45.298 -39.607 4.237 1.00 91.44 567 LYS A O 1
ATOM 4518 N N . GLN A 1 568 ? 43.447 -38.476 4.845 1.00 91.50 568 GLN A N 1
ATOM 4519 C CA . GLN A 1 568 ? 43.253 -39.099 6.154 1.00 91.50 568 GLN A CA 1
ATOM 4520 C C . GLN A 1 568 ? 42.374 -40.352 6.061 1.00 91.50 568 GLN A C 1
ATOM 4522 O O . GLN A 1 568 ? 42.705 -41.387 6.634 1.00 91.50 568 GLN A O 1
ATOM 4527 N N . ARG A 1 569 ? 41.236 -40.271 5.352 1.00 90.88 569 ARG A N 1
ATOM 4528 C CA . ARG A 1 569 ? 40.249 -41.364 5.232 1.00 90.88 569 ARG A CA 1
ATOM 4529 C C . ARG A 1 569 ? 39.556 -41.355 3.872 1.00 90.88 569 ARG A C 1
ATOM 4531 O O . ARG A 1 569 ? 39.519 -40.333 3.192 1.00 90.88 569 ARG A O 1
ATOM 4538 N N . GLU A 1 570 ? 38.993 -42.495 3.493 1.00 93.69 570 GLU A N 1
ATOM 4539 C CA . GLU A 1 570 ? 38.147 -42.657 2.311 1.00 93.69 570 GLU A CA 1
ATOM 4540 C C . GLU A 1 570 ? 37.016 -43.640 2.632 1.00 93.69 570 GLU A C 1
ATOM 4542 O O . GLU A 1 570 ? 37.234 -44.626 3.334 1.00 93.69 570 GLU A O 1
ATOM 4547 N N . TRP A 1 571 ? 35.822 -43.355 2.120 1.00 93.38 571 TRP A N 1
ATOM 4548 C CA . TRP A 1 571 ? 34.627 -44.185 2.224 1.00 93.38 571 TRP A CA 1
ATOM 4549 C C . TRP A 1 571 ? 34.053 -44.412 0.826 1.00 93.38 571 TRP A C 1
ATOM 4551 O O . TRP A 1 571 ? 34.056 -43.510 -0.012 1.00 93.38 571 TRP A O 1
ATOM 4561 N N . GLN A 1 572 ? 33.530 -45.611 0.595 1.00 93.44 572 GLN A N 1
ATOM 4562 C CA . GLN A 1 572 ? 32.824 -45.995 -0.622 1.00 93.44 572 GLN A CA 1
ATOM 4563 C C . GLN A 1 572 ? 31.370 -46.269 -0.241 1.00 93.44 572 GLN A C 1
ATOM 4565 O O . GLN A 1 572 ? 31.120 -47.127 0.600 1.00 93.44 572 GLN A O 1
ATOM 4570 N N . LEU A 1 573 ? 30.430 -45.536 -0.837 1.00 89.69 573 LEU A N 1
ATOM 4571 C CA . LEU A 1 573 ? 28.997 -45.726 -0.618 1.00 89.69 573 LEU A CA 1
ATOM 4572 C C . LEU A 1 573 ? 28.364 -46.486 -1.790 1.00 89.69 573 LEU A C 1
ATOM 4574 O O . LEU A 1 573 ? 28.934 -46.573 -2.882 1.00 89.69 573 LEU A O 1
ATOM 4578 N N . GLU A 1 574 ? 27.194 -47.066 -1.540 1.00 87.50 574 GLU A N 1
ATOM 4579 C CA . GLU A 1 574 ? 26.474 -47.926 -2.486 1.00 87.50 574 GLU A CA 1
ATOM 4580 C C . GLU A 1 574 ? 25.890 -47.096 -3.639 1.00 87.50 574 GLU A C 1
ATOM 4582 O O . GLU A 1 574 ? 26.181 -47.350 -4.810 1.00 87.50 574 GLU A O 1
ATOM 4587 N N . SER A 1 575 ? 25.165 -46.029 -3.296 1.00 89.12 575 SER A N 1
ATOM 4588 C CA . SER A 1 575 ? 24.602 -45.032 -4.212 1.00 89.12 575 SER A CA 1
ATOM 4589 C C . SER A 1 575 ? 25.549 -43.841 -4.431 1.00 89.12 575 SER A C 1
ATOM 4591 O O . SER A 1 575 ? 26.418 -43.537 -3.614 1.00 89.12 575 SER A O 1
ATOM 4593 N N . ALA A 1 576 ? 25.327 -43.089 -5.514 1.00 87.19 576 ALA A N 1
ATOM 4594 C CA . ALA A 1 576 ? 25.922 -41.763 -5.682 1.00 87.19 576 ALA A CA 1
ATOM 4595 C C . ALA A 1 576 ? 25.377 -40.765 -4.646 1.00 87.19 576 ALA A C 1
ATOM 4597 O O . ALA A 1 576 ? 24.180 -40.757 -4.340 1.00 87.19 576 ALA A O 1
ATOM 4598 N N . ILE A 1 577 ? 26.260 -39.905 -4.150 1.00 88.75 577 ILE A N 1
ATOM 4599 C CA . ILE A 1 577 ? 25.973 -38.817 -3.219 1.00 88.75 577 ILE A CA 1
ATOM 4600 C C . ILE A 1 577 ? 25.395 -37.628 -3.999 1.00 88.75 577 ILE A C 1
ATOM 4602 O O . ILE A 1 577 ? 25.850 -37.289 -5.098 1.00 88.75 577 ILE A O 1
ATOM 4606 N N . ARG A 1 578 ? 24.370 -36.988 -3.431 1.00 84.19 578 ARG A N 1
ATOM 4607 C CA . ARG A 1 578 ? 23.712 -35.789 -3.976 1.00 84.19 578 ARG A CA 1
ATOM 4608 C C . ARG A 1 578 ? 23.768 -34.579 -3.053 1.00 84.19 578 ARG A C 1
ATOM 4610 O O . ARG A 1 578 ? 23.757 -33.461 -3.555 1.00 84.19 578 ARG A O 1
ATOM 4617 N N . TYR A 1 579 ? 23.870 -34.795 -1.747 1.00 83.81 579 TYR A N 1
ATOM 4618 C CA . TYR A 1 579 ? 23.875 -33.739 -0.739 1.00 83.81 579 TYR A CA 1
ATOM 4619 C C . TYR A 1 579 ? 24.883 -34.062 0.363 1.00 83.81 579 TYR A C 1
ATOM 4621 O O . TYR A 1 579 ? 25.012 -35.225 0.746 1.00 83.81 579 TYR A O 1
ATOM 4629 N N . ILE A 1 580 ? 25.577 -33.047 0.880 1.00 86.62 580 ILE A N 1
ATOM 4630 C CA . ILE A 1 580 ? 26.404 -33.148 2.088 1.00 86.62 580 ILE A CA 1
ATOM 4631 C C . ILE A 1 580 ? 26.213 -31.859 2.897 1.00 86.62 580 ILE A C 1
ATOM 4633 O O . ILE A 1 580 ? 26.405 -30.776 2.347 1.00 86.62 580 ILE A O 1
ATOM 4637 N N . LYS A 1 581 ? 25.893 -31.967 4.192 1.00 83.50 581 LYS A N 1
ATOM 4638 C CA . LYS A 1 581 ? 25.917 -30.842 5.149 1.00 83.50 581 LYS A CA 1
ATOM 4639 C C . LYS A 1 581 ? 26.806 -31.217 6.335 1.00 83.50 581 LYS A C 1
ATOM 4641 O O . LYS A 1 581 ? 26.702 -32.331 6.842 1.00 83.50 581 LYS A O 1
ATOM 4646 N N . VAL A 1 582 ? 27.654 -30.300 6.804 1.00 85.44 582 VAL A N 1
ATOM 4647 C CA . VAL A 1 582 ? 28.249 -30.424 8.147 1.00 85.44 582 VAL A CA 1
ATOM 4648 C C . VAL A 1 582 ? 27.176 -30.022 9.150 1.00 85.44 582 VAL A C 1
ATOM 4650 O O . VAL A 1 582 ? 26.666 -28.906 9.072 1.00 85.44 582 VAL A O 1
ATOM 4653 N N . ILE A 1 583 ? 26.816 -30.937 10.046 1.00 78.06 583 ILE A N 1
ATOM 4654 C CA . ILE A 1 583 ? 25.832 -30.683 11.100 1.00 78.06 583 ILE A CA 1
ATOM 4655 C C . ILE A 1 583 ? 26.503 -29.822 12.179 1.00 78.06 583 ILE A C 1
ATOM 4657 O O . ILE A 1 583 ? 26.194 -28.644 12.328 1.00 78.06 583 ILE A O 1
ATOM 4661 N N . GLY A 1 584 ? 27.521 -30.381 12.834 1.00 76.19 584 GLY A N 1
ATOM 4662 C CA . GLY A 1 584 ? 28.259 -29.730 13.910 1.00 76.19 584 GLY A CA 1
ATOM 4663 C C . GLY A 1 584 ? 29.171 -30.713 14.642 1.00 76.19 584 GLY A C 1
ATOM 4664 O O . GLY A 1 584 ? 29.408 -31.827 14.170 1.00 76.19 584 GLY A O 1
ATOM 4665 N N . GLY A 1 585 ? 29.692 -30.309 15.798 1.00 81.88 585 GLY A N 1
ATOM 4666 C CA . GLY A 1 585 ? 30.576 -31.121 16.642 1.00 81.88 585 GLY A CA 1
ATOM 4667 C C . GLY A 1 585 ? 31.928 -30.454 16.927 1.00 81.88 585 GLY A C 1
ATOM 4668 O O . GLY A 1 585 ? 32.244 -29.410 16.351 1.00 81.88 585 GLY A O 1
ATOM 4669 N N . PRO A 1 586 ? 32.737 -31.023 17.840 1.00 83.81 586 PRO A N 1
ATOM 4670 C CA . PRO A 1 586 ? 34.011 -30.430 18.231 1.00 83.81 586 PRO A CA 1
ATOM 4671 C C . PRO A 1 586 ? 35.052 -30.493 17.090 1.00 83.81 586 PRO A C 1
ATOM 4673 O O . PRO A 1 586 ? 35.032 -31.443 16.302 1.00 83.81 586 PRO A O 1
ATOM 4676 N N . PRO A 1 587 ? 35.991 -29.527 16.999 1.00 83.00 587 PRO A N 1
ATOM 4677 C CA . PRO A 1 587 ? 36.927 -29.402 15.877 1.00 83.00 587 PRO A CA 1
ATOM 4678 C C . PRO A 1 587 ? 37.700 -30.683 15.530 1.00 83.00 587 PRO A C 1
ATOM 4680 O O . PRO A 1 587 ? 38.434 -31.231 16.352 1.00 83.00 587 PRO A O 1
ATOM 4683 N N . GLY A 1 588 ? 37.579 -31.146 14.284 1.00 79.50 588 GLY A N 1
ATOM 4684 C CA . GLY A 1 588 ? 38.186 -32.395 13.810 1.00 79.50 588 GLY A CA 1
ATOM 4685 C C . GLY A 1 588 ? 37.411 -33.675 14.161 1.00 79.50 588 GLY A C 1
ATOM 4686 O O . GLY A 1 588 ? 37.889 -34.768 13.855 1.00 79.50 588 GLY A O 1
ATOM 4687 N N . ARG A 1 589 ? 36.235 -33.561 14.789 1.00 86.50 589 ARG A N 1
ATOM 4688 C CA . ARG A 1 589 ? 35.252 -34.637 15.006 1.00 86.50 589 ARG A CA 1
ATOM 4689 C C . ARG A 1 589 ? 33.839 -34.168 14.628 1.00 86.50 589 ARG A C 1
ATOM 4691 O O . ARG A 1 589 ? 32.869 -34.500 15.305 1.00 86.50 589 ARG A O 1
ATOM 4698 N N . GLU A 1 590 ? 33.731 -33.363 13.577 1.00 88.12 590 GLU A N 1
ATOM 4699 C CA . GLU A 1 590 ? 32.452 -32.888 13.057 1.00 88.12 590 GLU A CA 1
ATOM 4700 C C . GLU A 1 590 ? 31.629 -34.032 12.443 1.00 88.12 590 GLU A C 1
ATOM 4702 O O . GLU A 1 590 ? 32.152 -34.886 11.723 1.00 88.12 590 GLU A O 1
ATOM 4707 N N . THR A 1 591 ? 30.323 -34.018 12.698 1.00 86.44 591 THR A N 1
ATOM 4708 C CA . THR A 1 591 ? 29.346 -34.925 12.090 1.00 86.44 591 THR A CA 1
ATOM 4709 C C . THR A 1 591 ? 28.880 -34.356 10.753 1.00 86.44 591 THR A C 1
ATOM 4711 O O . THR A 1 591 ? 28.580 -33.165 10.638 1.00 86.44 591 THR A O 1
ATOM 4714 N N . ILE A 1 592 ? 28.796 -35.216 9.739 1.00 87.81 592 ILE A N 1
ATOM 4715 C CA . ILE A 1 592 ? 28.327 -34.867 8.395 1.00 87.81 592 ILE A CA 1
ATOM 4716 C C . ILE A 1 592 ? 27.090 -35.688 8.037 1.00 87.81 592 ILE A C 1
ATOM 4718 O O . ILE A 1 592 ? 27.063 -36.901 8.234 1.00 87.81 592 ILE A O 1
ATOM 4722 N N . LEU A 1 593 ? 26.082 -35.024 7.478 1.00 86.44 593 LEU A N 1
ATOM 4723 C CA . LEU A 1 593 ? 24.937 -35.669 6.850 1.00 86.44 593 LEU A CA 1
ATOM 4724 C C . LEU A 1 593 ? 25.235 -35.902 5.370 1.00 86.44 593 LEU A C 1
ATOM 4726 O O . LEU A 1 593 ? 25.797 -35.022 4.715 1.00 86.44 593 LEU A O 1
ATOM 4730 N N . ILE A 1 594 ? 24.831 -37.054 4.834 1.00 86.94 594 ILE A N 1
ATOM 4731 C CA . ILE A 1 594 ? 25.059 -37.440 3.437 1.00 86.94 594 ILE A CA 1
ATOM 4732 C C . ILE A 1 594 ? 23.730 -37.897 2.828 1.00 86.94 594 ILE A C 1
ATOM 4734 O O . ILE A 1 594 ? 23.161 -38.898 3.253 1.00 86.94 594 ILE A O 1
ATOM 4738 N N . GLY A 1 595 ? 23.247 -37.179 1.813 1.00 85.44 595 GLY A N 1
ATOM 4739 C CA . GLY A 1 595 ? 22.069 -37.564 1.034 1.00 85.44 595 GLY A CA 1
ATOM 4740 C C . GLY A 1 595 ? 22.460 -38.414 -0.173 1.00 85.44 595 GLY A C 1
ATOM 4741 O O . GLY A 1 595 ? 23.203 -37.951 -1.046 1.00 85.44 595 GLY A O 1
ATOM 4742 N N . LEU A 1 596 ? 21.951 -39.644 -0.234 1.00 86.56 596 LEU A N 1
ATOM 4743 C CA . LEU A 1 596 ? 22.151 -40.586 -1.338 1.00 86.56 596 LEU A CA 1
ATOM 4744 C C . LEU A 1 596 ? 21.030 -40.475 -2.380 1.00 86.56 596 LEU A C 1
ATOM 4746 O O . LEU A 1 596 ? 19.869 -40.283 -2.035 1.00 86.56 596 LEU A O 1
ATOM 4750 N N . ARG A 1 597 ? 21.372 -40.649 -3.662 1.00 83.19 597 ARG A N 1
ATOM 4751 C CA . ARG A 1 597 ? 20.425 -40.605 -4.792 1.00 83.19 597 ARG A CA 1
ATOM 4752 C C . ARG A 1 597 ? 19.253 -41.588 -4.660 1.00 83.19 597 ARG A C 1
ATOM 4754 O O . ARG A 1 597 ? 18.165 -41.273 -5.123 1.00 83.19 597 ARG A O 1
ATOM 4761 N N . GLU A 1 598 ? 19.472 -42.760 -4.075 1.00 77.88 598 GLU A N 1
ATOM 4762 C CA . GLU A 1 598 ? 18.429 -43.788 -3.912 1.00 77.88 598 GLU A CA 1
ATOM 4763 C C . GLU A 1 598 ? 17.405 -43.452 -2.811 1.00 77.88 598 GLU A C 1
ATOM 4765 O O . GLU A 1 598 ? 16.313 -44.007 -2.817 1.00 77.88 598 GLU A O 1
ATOM 4770 N N . GLY A 1 599 ? 17.705 -42.484 -1.934 1.00 69.38 599 GLY A N 1
ATOM 4771 C CA . GLY A 1 599 ? 16.770 -41.910 -0.959 1.00 69.38 599 GLY A CA 1
ATOM 4772 C C . GLY A 1 599 ? 16.188 -40.556 -1.387 1.00 69.38 599 GLY A C 1
ATOM 4773 O O . GLY A 1 599 ? 15.933 -39.710 -0.533 1.00 69.38 599 GLY A O 1
ATOM 4774 N N . GLN A 1 600 ? 16.061 -40.292 -2.693 1.00 71.06 600 GLN A N 1
ATOM 4775 C CA . GLN A 1 600 ? 15.538 -39.020 -3.200 1.00 71.06 600 GLN A CA 1
ATOM 4776 C C . GLN A 1 600 ? 14.002 -39.022 -3.283 1.00 71.06 600 GLN A C 1
ATOM 4778 O O . GLN A 1 600 ? 13.424 -39.720 -4.114 1.00 71.06 600 GLN A O 1
ATOM 4783 N N . GLU A 1 601 ? 13.362 -38.139 -2.513 1.00 71.75 601 GLU A N 1
ATOM 4784 C CA . GLU A 1 601 ? 11.960 -37.754 -2.718 1.00 71.75 601 GLU A CA 1
ATOM 4785 C C . GLU A 1 601 ? 11.759 -37.150 -4.125 1.00 71.75 601 GLU A C 1
ATOM 4787 O O . GLU A 1 601 ? 12.429 -36.165 -4.462 1.00 71.75 601 GLU A O 1
ATOM 4792 N N . PRO A 1 602 ? 10.853 -37.688 -4.968 1.00 69.25 602 PRO A N 1
ATOM 4793 C CA . PRO A 1 602 ? 10.738 -37.291 -6.375 1.00 69.25 602 PRO A CA 1
ATOM 4794 C C . PRO A 1 602 ? 10.262 -35.845 -6.566 1.00 69.25 602 PRO A C 1
ATOM 4796 O O . PRO A 1 602 ? 10.564 -35.237 -7.590 1.00 69.25 602 PRO A O 1
ATOM 4799 N N . ASN A 1 603 ? 9.566 -35.286 -5.572 1.00 72.44 603 ASN A N 1
ATOM 4800 C CA . ASN A 1 603 ? 9.048 -33.917 -5.576 1.00 72.44 603 ASN A CA 1
ATOM 4801 C C . ASN A 1 603 ? 9.941 -32.941 -4.778 1.00 72.44 603 ASN A C 1
ATOM 4803 O O . ASN A 1 603 ? 9.461 -31.900 -4.330 1.00 72.44 603 ASN A O 1
ATOM 4807 N N . CYS A 1 604 ? 11.222 -33.274 -4.563 1.00 72.50 604 CYS A N 1
ATOM 4808 C CA . CYS A 1 604 ? 12.186 -32.444 -3.838 1.00 72.50 604 CYS A CA 1
ATOM 4809 C C . CYS A 1 604 ? 13.389 -32.062 -4.723 1.00 72.50 604 CYS A C 1
ATOM 4811 O O . CYS A 1 604 ? 14.144 -32.916 -5.195 1.00 72.50 604 CYS A O 1
ATOM 4813 N N . ASN A 1 605 ? 13.577 -30.752 -4.916 1.00 75.38 605 ASN A N 1
ATOM 4814 C CA . ASN A 1 605 ? 14.657 -30.148 -5.703 1.00 75.38 605 ASN A CA 1
ATOM 4815 C C . ASN A 1 605 ? 15.846 -29.694 -4.840 1.00 75.38 605 ASN A C 1
ATOM 4817 O O . ASN A 1 605 ? 16.977 -29.659 -5.324 1.00 75.38 605 ASN A O 1
ATOM 4821 N N . SER A 1 606 ? 15.602 -29.304 -3.585 1.00 78.62 606 SER A N 1
ATOM 4822 C CA . SER A 1 606 ? 16.635 -28.859 -2.636 1.00 78.62 606 SER A CA 1
ATOM 4823 C C . SER A 1 606 ? 16.128 -28.889 -1.197 1.00 78.62 606 SER A C 1
ATOM 4825 O O . SER A 1 606 ? 14.925 -28.766 -0.975 1.00 78.62 606 SER A O 1
ATOM 4827 N N . VAL A 1 607 ? 17.047 -29.029 -0.237 1.00 81.25 607 VAL A N 1
ATOM 4828 C CA . VAL A 1 607 ? 16.761 -29.112 1.201 1.00 81.25 607 VAL A CA 1
ATOM 4829 C C . VAL A 1 607 ? 17.832 -28.383 2.019 1.00 81.25 607 VAL A C 1
ATOM 4831 O O . VAL A 1 607 ? 19.027 -28.471 1.720 1.00 81.25 607 VAL A O 1
ATOM 4834 N N . ALA A 1 608 ? 17.415 -27.706 3.086 1.00 81.62 608 ALA A N 1
ATOM 4835 C CA . ALA A 1 608 ? 18.293 -27.187 4.124 1.00 81.62 608 ALA A CA 1
ATOM 4836 C C . ALA A 1 608 ? 17.734 -27.478 5.520 1.00 81.62 608 ALA A C 1
ATOM 4838 O O . ALA A 1 608 ? 16.583 -27.178 5.830 1.00 81.62 608 ALA A O 1
ATOM 4839 N N . PHE A 1 609 ? 18.598 -28.016 6.374 1.00 83.31 609 PHE A N 1
ATOM 4840 C CA . PHE A 1 609 ? 18.393 -28.099 7.817 1.00 83.31 609 PHE A CA 1
ATOM 4841 C C . PHE A 1 609 ? 18.668 -26.723 8.421 1.00 83.31 609 PHE A C 1
ATOM 4843 O O . PHE A 1 609 ? 19.661 -26.094 8.028 1.00 83.31 609 PHE A O 1
ATOM 4850 N N . ASN A 1 610 ? 17.857 -26.286 9.381 1.00 83.44 610 ASN A N 1
ATOM 4851 C CA . ASN A 1 610 ? 18.149 -25.093 10.170 1.00 83.44 610 ASN A CA 1
ATOM 4852 C C . ASN A 1 610 ? 19.490 -25.279 10.918 1.00 83.44 610 ASN A C 1
ATOM 4854 O O . ASN A 1 610 ? 19.874 -26.398 11.263 1.00 83.44 610 ASN A O 1
ATOM 4858 N N . ASN A 1 611 ? 20.276 -24.212 11.069 1.00 78.69 611 ASN A N 1
ATOM 4859 C CA . ASN A 1 611 ? 21.570 -24.264 11.766 1.00 78.69 611 ASN A CA 1
ATOM 4860 C C . ASN A 1 611 ? 21.442 -24.064 13.279 1.00 78.69 611 ASN A C 1
ATOM 4862 O O . ASN A 1 611 ? 22.420 -24.275 13.991 1.00 78.69 611 ASN A O 1
ATOM 4866 N N . ASP A 1 612 ? 20.280 -23.599 13.740 1.00 78.25 612 ASP A N 1
ATOM 4867 C CA . ASP A 1 612 ? 20.061 -23.200 15.131 1.00 78.25 612 ASP A CA 1
ATOM 4868 C C . ASP A 1 612 ? 19.035 -24.116 15.844 1.00 78.25 612 ASP A C 1
ATOM 4870 O O . ASP A 1 612 ? 19.006 -24.160 17.070 1.00 78.25 612 ASP A O 1
ATOM 4874 N N . ASN A 1 613 ? 18.282 -24.934 15.088 1.00 78.00 613 ASN A N 1
ATOM 4875 C CA . ASN A 1 613 ? 17.633 -26.165 15.567 1.00 78.00 613 ASN A CA 1
ATOM 4876 C C . ASN A 1 613 ? 17.654 -27.251 14.470 1.00 78.00 613 ASN A C 1
ATOM 4878 O O . ASN A 1 613 ? 16.934 -27.159 13.478 1.00 78.00 613 ASN A O 1
ATOM 4882 N N . GLU A 1 614 ? 18.460 -28.293 14.662 1.00 74.00 614 GLU A N 1
ATOM 4883 C CA . GLU A 1 614 ? 18.693 -29.360 13.676 1.00 74.00 614 GLU A CA 1
ATOM 4884 C C . GLU A 1 614 ? 17.458 -30.234 13.382 1.00 74.00 614 GLU A C 1
ATOM 4886 O O . GLU A 1 614 ? 17.416 -30.886 12.338 1.00 74.00 614 GLU A O 1
ATOM 4891 N N . GLU A 1 615 ? 16.440 -30.222 14.250 1.00 77.50 615 GLU A N 1
ATOM 4892 C CA . GLU A 1 615 ? 15.182 -30.963 14.063 1.00 77.50 615 GLU A CA 1
ATOM 4893 C C . GLU A 1 615 ? 14.313 -30.389 12.926 1.00 77.50 615 GLU A C 1
ATOM 4895 O O . GLU A 1 615 ? 13.418 -31.068 12.422 1.00 77.50 615 GLU A O 1
ATOM 4900 N N . ILE A 1 616 ? 14.568 -29.145 12.495 1.00 81.75 616 ILE A N 1
ATOM 4901 C CA . ILE A 1 616 ? 13.737 -28.432 11.517 1.00 81.75 616 ILE A CA 1
ATOM 4902 C C . ILE A 1 616 ? 14.408 -28.401 10.137 1.00 81.75 616 ILE A C 1
ATOM 4904 O O . ILE A 1 616 ? 15.507 -27.865 9.961 1.00 81.75 616 ILE A O 1
ATOM 4908 N N . ILE A 1 617 ? 13.697 -28.901 9.122 1.00 84.19 617 ILE A N 1
ATOM 4909 C CA . ILE A 1 617 ? 14.109 -28.856 7.712 1.00 84.19 617 ILE A CA 1
ATOM 4910 C C . ILE A 1 617 ? 13.162 -28.010 6.860 1.00 84.19 617 ILE A C 1
ATOM 4912 O O . ILE A 1 617 ? 11.952 -27.995 7.069 1.00 84.19 617 ILE A O 1
ATOM 4916 N N . CYS A 1 618 ? 13.719 -27.349 5.849 1.00 82.38 618 CYS A N 1
ATOM 4917 C CA . CYS A 1 618 ? 12.985 -26.676 4.783 1.00 82.38 618 CYS A CA 1
ATOM 4918 C C . CYS A 1 618 ? 13.407 -27.255 3.425 1.00 82.38 618 CYS A C 1
ATOM 4920 O O . CYS A 1 618 ? 14.587 -27.542 3.216 1.00 82.38 618 CYS A O 1
ATOM 4922 N N . TYR A 1 619 ? 12.463 -27.434 2.500 1.00 84.50 619 TYR A N 1
ATOM 4923 C CA . TYR A 1 619 ? 12.718 -27.972 1.162 1.00 84.50 619 TYR A CA 1
ATOM 4924 C C . TYR A 1 619 ? 11.850 -27.286 0.099 1.00 84.50 619 TYR A C 1
ATOM 4926 O O . TYR A 1 619 ? 10.782 -26.758 0.408 1.00 84.50 619 TYR A O 1
ATOM 4934 N N . SER A 1 620 ? 12.285 -27.308 -1.165 1.00 82.94 620 SER A N 1
ATOM 4935 C CA . SER A 1 620 ? 11.488 -26.832 -2.308 1.00 82.94 620 SER A CA 1
ATOM 4936 C C . SER A 1 620 ? 11.269 -27.927 -3.353 1.00 82.94 620 SER A C 1
ATOM 4938 O O . SER A 1 620 ? 12.106 -28.813 -3.527 1.00 82.94 620 SER A O 1
ATOM 4940 N N . GLY A 1 621 ? 10.144 -27.853 -4.074 1.00 65.56 621 GLY A N 1
ATOM 4941 C CA . GLY A 1 621 ? 9.859 -28.731 -5.216 1.00 65.56 621 GLY A CA 1
ATOM 4942 C C . GLY A 1 621 ? 8.413 -28.687 -5.727 1.00 65.56 621 GLY A C 1
ATOM 4943 O O . GLY A 1 621 ? 8.213 -28.598 -6.932 1.00 65.56 621 GLY A O 1
ATOM 4944 N N . ASN A 1 622 ? 7.416 -28.608 -4.837 1.00 59.66 622 ASN A N 1
ATOM 4945 C CA . ASN A 1 622 ? 5.996 -28.457 -5.202 1.00 59.66 622 ASN A CA 1
ATOM 4946 C C . ASN A 1 622 ? 5.502 -27.010 -5.017 1.00 59.66 622 ASN A C 1
ATOM 4948 O O . ASN A 1 622 ? 4.855 -26.697 -4.020 1.00 59.66 622 ASN A O 1
ATOM 4952 N N . SER A 1 623 ? 5.860 -26.139 -5.970 1.00 53.28 623 SER A N 1
ATOM 4953 C CA . SER A 1 623 ? 5.318 -24.786 -6.263 1.00 53.28 623 SER A CA 1
ATOM 4954 C C . SER A 1 623 ? 5.170 -23.725 -5.148 1.00 53.28 623 SER A C 1
ATOM 4956 O O . SER A 1 623 ? 4.910 -22.574 -5.481 1.00 53.28 623 SER A O 1
ATOM 4958 N N . LYS A 1 624 ? 5.359 -24.041 -3.859 1.00 60.03 624 LYS A N 1
ATOM 4959 C CA . LYS A 1 624 ? 5.187 -23.101 -2.729 1.00 60.03 624 LYS A CA 1
ATOM 4960 C C . LYS A 1 624 ? 6.403 -22.212 -2.434 1.00 60.03 624 LYS A C 1
ATOM 4962 O O . LYS A 1 624 ? 6.233 -21.135 -1.878 1.00 60.03 624 LYS A O 1
ATOM 4967 N N . LEU A 1 625 ? 7.614 -22.650 -2.788 1.00 66.06 625 LEU A N 1
ATOM 4968 C CA . LEU A 1 625 ? 8.854 -21.879 -2.634 1.00 66.06 625 LEU A CA 1
ATOM 4969 C C . LEU A 1 625 ? 9.552 -21.756 -3.991 1.00 66.06 625 LEU A C 1
ATOM 4971 O O . LEU A 1 625 ? 9.848 -22.762 -4.639 1.00 66.06 625 LEU A O 1
ATOM 4975 N N . THR A 1 626 ? 9.803 -20.520 -4.421 1.00 64.62 626 THR A N 1
ATOM 4976 C CA . THR A 1 626 ? 10.395 -20.193 -5.723 1.00 64.62 626 THR A CA 1
ATOM 4977 C C . THR A 1 626 ? 11.920 -20.246 -5.677 1.00 64.62 626 THR A C 1
ATOM 4979 O O . THR A 1 626 ? 12.566 -19.362 -5.118 1.00 64.62 626 THR A O 1
ATOM 4982 N N . GLY A 1 627 ? 12.506 -21.258 -6.320 1.00 72.69 627 GLY A N 1
ATOM 4983 C CA . GLY A 1 627 ? 13.957 -21.441 -6.423 1.00 72.69 627 GLY A CA 1
ATOM 4984 C C . GLY A 1 627 ? 14.491 -22.589 -5.564 1.00 72.69 627 GLY A C 1
ATOM 4985 O O . GLY A 1 627 ? 13.752 -23.491 -5.158 1.00 72.69 627 GLY A O 1
ATOM 4986 N N . PHE A 1 628 ? 15.800 -22.573 -5.321 1.00 80.62 628 PHE A N 1
ATOM 4987 C CA . PHE A 1 628 ? 16.486 -23.593 -4.527 1.00 80.62 628 PHE A CA 1
ATOM 4988 C C . PHE A 1 628 ? 16.725 -23.087 -3.104 1.00 80.62 628 PHE A C 1
ATOM 4990 O O . PHE A 1 628 ? 17.312 -22.022 -2.926 1.00 80.62 628 PHE A O 1
ATOM 4997 N N . VAL A 1 629 ? 16.316 -23.851 -2.093 1.00 83.62 629 VAL A N 1
ATOM 4998 C CA . VAL A 1 629 ? 16.649 -23.573 -0.690 1.00 83.62 629 VAL A CA 1
ATOM 4999 C C . VAL A 1 629 ? 18.126 -23.914 -0.477 1.00 83.62 629 VAL A C 1
ATOM 5001 O O . VAL A 1 629 ? 18.530 -25.068 -0.623 1.00 83.62 629 VAL A O 1
ATOM 5004 N N . VAL A 1 630 ? 18.936 -22.905 -0.150 1.00 80.56 630 VAL A N 1
ATOM 5005 C CA . VAL A 1 630 ? 20.396 -23.020 0.031 1.00 80.56 630 VAL A CA 1
ATOM 5006 C C . VAL A 1 630 ? 20.781 -23.103 1.511 1.00 80.56 630 VAL A C 1
ATOM 5008 O O . VAL A 1 630 ? 21.789 -23.717 1.854 1.00 80.56 630 VAL A O 1
ATOM 5011 N N . GLY A 1 631 ? 19.983 -22.520 2.408 1.00 81.31 631 GLY A N 1
ATOM 5012 C CA . GLY A 1 631 ? 20.233 -22.571 3.847 1.00 81.31 631 GLY A CA 1
ATOM 5013 C C . GLY A 1 631 ? 19.053 -22.096 4.681 1.00 81.31 631 GLY A C 1
ATOM 5014 O O . GLY A 1 631 ? 18.071 -21.578 4.155 1.00 81.31 631 GLY A O 1
ATOM 5015 N N . PHE A 1 632 ? 19.167 -22.280 5.992 1.00 83.56 632 PHE A N 1
ATOM 5016 C CA . PHE A 1 632 ? 18.141 -21.940 6.972 1.00 83.56 632 PHE A CA 1
ATOM 5017 C C . PHE A 1 632 ? 18.839 -21.614 8.304 1.00 83.56 632 PHE A C 1
ATOM 5019 O O . PHE A 1 632 ? 19.659 -22.410 8.760 1.00 83.56 632 PHE A O 1
ATOM 5026 N N . SER A 1 633 ? 18.582 -20.443 8.890 1.00 82.25 633 SER A N 1
ATOM 5027 C CA . SER A 1 633 ? 19.083 -20.040 10.218 1.00 82.25 633 SER A CA 1
ATOM 5028 C C . SER A 1 633 ? 18.048 -19.165 10.921 1.00 82.25 633 SER A C 1
ATOM 5030 O O . SER A 1 633 ? 17.422 -18.331 10.265 1.00 82.25 633 SER A O 1
ATOM 5032 N N . GLY A 1 634 ? 17.856 -19.342 12.230 1.00 81.25 634 GLY A N 1
ATOM 5033 C CA . GLY A 1 634 ? 16.737 -18.727 12.958 1.00 81.25 634 GLY A CA 1
ATOM 5034 C C . GLY A 1 634 ? 15.401 -19.011 12.259 1.00 81.25 634 GLY A C 1
ATOM 5035 O O . GLY A 1 634 ? 15.130 -20.155 11.895 1.00 81.25 634 GLY A O 1
ATOM 5036 N N . ASN A 1 635 ? 14.609 -17.972 11.994 1.00 85.00 635 ASN A N 1
ATOM 5037 C CA . ASN A 1 635 ? 13.394 -18.026 11.172 1.00 85.00 635 ASN A CA 1
ATOM 5038 C C . ASN A 1 635 ? 13.622 -17.738 9.669 1.00 85.00 635 ASN A C 1
ATOM 5040 O O . ASN A 1 635 ? 12.651 -17.619 8.922 1.00 85.00 635 ASN A O 1
ATOM 5044 N N . LYS A 1 636 ? 14.872 -17.598 9.200 1.00 84.38 636 LYS A N 1
ATOM 5045 C CA . LYS A 1 636 ? 15.197 -17.159 7.829 1.00 84.38 636 LYS A CA 1
ATOM 5046 C C . LYS A 1 636 ? 15.611 -18.318 6.932 1.00 84.38 636 LYS A C 1
ATOM 5048 O O . LYS A 1 636 ? 16.698 -18.882 7.073 1.00 84.38 636 LYS A O 1
ATOM 5053 N N . VAL A 1 637 ? 14.752 -18.633 5.967 1.00 86.56 637 VAL A N 1
ATOM 5054 C CA . VAL A 1 637 ? 15.026 -19.550 4.858 1.00 86.56 637 VAL A CA 1
ATOM 5055 C C . VAL A 1 637 ? 15.659 -18.758 3.716 1.00 86.56 637 VAL A C 1
ATOM 5057 O O . VAL A 1 637 ? 15.093 -17.778 3.235 1.00 86.56 637 VAL A O 1
ATOM 5060 N N . TYR A 1 638 ? 16.825 -19.192 3.250 1.00 86.00 638 TYR A N 1
ATOM 5061 C CA . TYR A 1 638 ? 17.558 -18.542 2.169 1.00 86.00 638 TYR A CA 1
ATOM 5062 C C . TYR A 1 638 ? 17.359 -19.295 0.850 1.00 86.00 638 TYR A C 1
ATOM 5064 O O . TYR A 1 638 ? 17.815 -20.432 0.697 1.00 86.00 638 TYR A O 1
ATOM 5072 N N . CYS A 1 639 ? 16.681 -18.653 -0.102 1.00 85.19 639 CYS A N 1
ATOM 5073 C CA . CYS A 1 639 ? 16.353 -19.198 -1.416 1.00 85.19 639 CYS A CA 1
ATOM 5074 C C . CYS A 1 639 ? 17.172 -18.512 -2.518 1.00 85.19 639 CYS A C 1
ATOM 5076 O O . CYS A 1 639 ? 17.142 -17.291 -2.659 1.00 85.19 639 CYS A O 1
ATOM 5078 N N . LEU A 1 640 ? 17.868 -19.298 -3.339 1.00 80.31 640 LEU A N 1
ATOM 5079 C CA . LEU A 1 640 ? 18.536 -18.825 -4.549 1.00 80.31 640 LEU A CA 1
ATOM 5080 C C . LEU A 1 640 ? 17.579 -18.938 -5.740 1.00 80.31 640 LEU A C 1
ATOM 5082 O O . LEU A 1 640 ? 17.227 -20.044 -6.169 1.00 80.31 640 LEU A O 1
ATOM 5086 N N . HIS A 1 641 ? 17.199 -17.792 -6.303 1.00 75.62 641 HIS A N 1
ATOM 5087 C CA . HIS A 1 641 ? 16.385 -17.703 -7.509 1.00 75.62 641 HIS A CA 1
ATOM 5088 C C . HIS A 1 641 ? 17.221 -17.160 -8.678 1.00 75.62 641 HIS A C 1
ATOM 5090 O O . HIS A 1 641 ? 17.527 -15.969 -8.761 1.00 75.62 641 HIS A O 1
ATOM 5096 N N . ILE A 1 642 ? 17.590 -18.059 -9.598 1.00 72.00 642 ILE A N 1
ATOM 5097 C CA . ILE A 1 642 ? 18.484 -17.821 -10.745 1.00 72.00 642 ILE A CA 1
ATOM 5098 C C . ILE A 1 642 ? 19.889 -17.374 -10.296 1.00 72.00 642 ILE A C 1
ATOM 5100 O O . ILE A 1 642 ? 20.785 -18.208 -10.196 1.00 72.00 642 ILE A O 1
ATOM 5104 N N . TYR A 1 643 ? 20.068 -16.086 -9.991 1.00 66.69 643 TYR A N 1
ATOM 5105 C CA . TYR A 1 643 ? 21.313 -15.495 -9.475 1.00 66.69 643 TYR A CA 1
ATOM 5106 C C . TYR A 1 643 ? 21.105 -14.653 -8.203 1.00 66.69 643 TYR A C 1
ATOM 5108 O O . TYR A 1 643 ? 22.084 -14.271 -7.567 1.00 66.69 643 TYR A O 1
ATOM 5116 N N . ALA A 1 644 ? 19.855 -14.365 -7.822 1.00 68.00 644 ALA A N 1
ATOM 5117 C CA . ALA A 1 644 ? 19.523 -13.530 -6.673 1.00 68.00 644 ALA A CA 1
ATOM 5118 C C . ALA A 1 644 ? 19.296 -14.381 -5.416 1.00 68.00 644 ALA A C 1
ATOM 5120 O O . ALA A 1 644 ? 18.605 -15.401 -5.461 1.00 68.00 644 ALA A O 1
ATOM 5121 N N . MET A 1 645 ? 19.861 -13.940 -4.291 1.00 78.56 645 MET A N 1
ATOM 5122 C CA . MET A 1 645 ? 19.658 -14.549 -2.978 1.00 78.56 645 MET A CA 1
ATOM 5123 C C . MET A 1 645 ? 18.515 -13.835 -2.252 1.00 78.56 645 MET A C 1
ATOM 5125 O O . MET A 1 645 ? 18.623 -12.648 -1.953 1.00 78.56 645 MET A O 1
ATOM 5129 N N . GLN A 1 646 ? 17.437 -14.555 -1.958 1.00 81.06 646 GLN A N 1
ATOM 5130 C CA . GLN A 1 646 ? 16.274 -14.052 -1.232 1.00 81.06 646 GLN A CA 1
ATOM 5131 C C . GLN A 1 646 ? 16.236 -14.656 0.174 1.00 81.06 646 GLN A C 1
ATOM 5133 O O . GLN A 1 646 ? 16.287 -15.876 0.333 1.00 81.06 646 GLN A O 1
ATOM 5138 N N . ALA A 1 647 ? 16.110 -13.812 1.197 1.00 83.00 647 ALA A N 1
ATOM 5139 C CA . ALA A 1 647 ? 15.745 -14.249 2.540 1.00 83.00 647 ALA A CA 1
ATOM 5140 C C . ALA A 1 647 ? 14.215 -14.241 2.671 1.00 83.00 647 ALA A C 1
ATOM 5142 O O . ALA A 1 647 ? 13.571 -13.249 2.328 1.00 83.00 647 ALA A O 1
ATOM 5143 N N . ILE A 1 648 ? 13.645 -15.342 3.152 1.00 84.19 648 ILE A N 1
ATOM 5144 C CA . ILE A 1 648 ? 12.218 -15.503 3.437 1.00 84.19 648 ILE A CA 1
ATOM 5145 C C . ILE A 1 648 ? 12.090 -15.797 4.930 1.00 84.19 648 ILE A C 1
ATOM 5147 O O . ILE A 1 648 ? 12.688 -16.751 5.427 1.00 84.19 648 ILE A O 1
ATOM 5151 N N . GLU A 1 649 ? 11.332 -14.973 5.647 1.00 82.94 649 GLU A N 1
ATOM 5152 C CA . GLU A 1 649 ? 11.012 -15.202 7.058 1.00 82.94 649 GLU A CA 1
ATOM 5153 C C . GLU A 1 649 ? 9.820 -16.161 7.168 1.00 82.94 649 GLU A C 1
ATOM 5155 O O . GLU A 1 649 ? 8.809 -15.987 6.487 1.00 82.94 649 GLU A O 1
ATOM 5160 N N . VAL A 1 650 ? 9.959 -17.198 7.996 1.00 82.94 650 VAL A N 1
ATOM 5161 C CA . VAL A 1 650 ? 8.970 -18.269 8.182 1.00 82.94 650 VAL A CA 1
ATOM 5162 C C . VAL A 1 650 ? 8.684 -18.421 9.682 1.00 82.94 650 VAL A C 1
ATOM 5164 O O . VAL A 1 650 ? 9.600 -18.789 10.417 1.00 82.94 650 VAL A O 1
ATOM 5167 N N . PRO A 1 651 ? 7.459 -18.138 10.165 1.00 82.19 651 PRO A N 1
ATOM 5168 C CA . PRO A 1 651 ? 7.120 -18.277 11.580 1.00 82.19 651 PRO A CA 1
ATOM 5169 C C . PRO A 1 651 ? 6.947 -19.752 11.979 1.00 82.19 651 PRO A C 1
ATOM 5171 O O . PRO A 1 651 ? 6.409 -20.553 11.215 1.00 82.19 651 PRO A O 1
ATOM 5174 N N . PHE A 1 652 ? 7.364 -20.104 13.199 1.00 85.25 652 PHE A N 1
ATOM 5175 C CA . PHE A 1 652 ? 7.281 -21.473 13.739 1.00 85.25 652 PHE A CA 1
ATOM 5176 C C . PHE A 1 652 ? 5.979 -21.795 14.504 1.00 85.25 652 PHE A C 1
ATOM 5178 O O . PHE A 1 652 ? 5.970 -22.682 15.358 1.00 85.25 652 PHE A O 1
ATOM 5185 N N . SER A 1 653 ? 4.884 -21.083 14.224 1.00 85.88 653 SER A N 1
ATOM 5186 C CA . SER A 1 653 ? 3.612 -21.152 14.967 1.00 85.88 653 SER A CA 1
ATOM 5187 C C . SER A 1 653 ? 3.069 -22.582 15.106 1.00 85.88 653 SER A C 1
ATOM 5189 O O . SER A 1 653 ? 2.802 -23.055 16.208 1.00 85.88 653 SER A O 1
ATOM 5191 N N . ASN A 1 654 ? 3.021 -23.339 14.005 1.00 84.88 654 ASN A N 1
ATOM 5192 C CA . ASN A 1 654 ? 2.503 -24.712 14.009 1.00 84.88 654 ASN A CA 1
ATOM 5193 C C . ASN A 1 654 ? 3.341 -25.662 14.885 1.00 84.88 654 ASN A C 1
ATOM 5195 O O . ASN A 1 654 ? 2.791 -26.537 15.549 1.00 84.88 654 ASN A O 1
ATOM 5199 N N . GLN A 1 655 ? 4.669 -25.504 14.891 1.00 85.31 655 GLN A N 1
ATOM 5200 C CA . GLN A 1 655 ? 5.562 -26.290 15.746 1.00 85.31 655 GLN A CA 1
ATOM 5201 C C . GLN A 1 655 ? 5.473 -25.842 17.213 1.00 85.31 655 GLN A C 1
ATOM 5203 O O . GLN A 1 655 ? 5.638 -26.660 18.116 1.00 85.31 655 GLN A O 1
ATOM 5208 N N . LEU A 1 656 ? 5.180 -24.562 17.467 1.00 88.75 656 LEU A N 1
ATOM 5209 C CA . LEU A 1 656 ? 4.975 -24.044 18.815 1.00 88.75 656 LEU A CA 1
ATOM 5210 C C . LEU A 1 656 ? 3.725 -24.648 19.459 1.00 88.75 656 LEU A C 1
ATOM 5212 O O . LEU A 1 656 ? 3.810 -25.145 20.582 1.00 88.75 656 LEU A O 1
ATOM 5216 N N . TYR A 1 657 ? 2.596 -24.659 18.746 1.00 90.00 657 TYR A N 1
ATOM 5217 C CA . TYR A 1 657 ? 1.345 -25.231 19.249 1.00 90.00 657 TYR A CA 1
ATOM 5218 C C . TYR A 1 657 ? 1.506 -26.712 19.619 1.00 90.00 657 TYR A C 1
ATOM 5220 O O . TYR A 1 657 ? 1.088 -27.113 20.701 1.00 90.00 657 TYR A O 1
ATOM 5228 N N . GLN A 1 658 ? 2.243 -27.493 18.819 1.00 89.62 658 GLN A N 1
ATOM 5229 C CA . GLN A 1 658 ? 2.564 -28.890 19.141 1.00 89.62 658 GLN A CA 1
ATOM 5230 C C . GLN A 1 658 ? 3.349 -29.050 20.456 1.00 89.62 658 GLN A C 1
ATOM 5232 O O . GLN A 1 658 ? 3.109 -30.003 21.198 1.00 89.62 658 GLN A O 1
ATOM 5237 N N . TYR A 1 659 ? 4.267 -28.138 20.798 1.00 90.44 659 TYR A N 1
ATOM 5238 C CA . TYR A 1 659 ? 4.955 -28.186 22.096 1.00 90.44 659 TYR A CA 1
ATOM 5239 C C . TYR A 1 659 ? 4.068 -27.725 23.264 1.00 90.44 659 TYR A C 1
ATOM 5241 O O . TYR A 1 659 ? 4.200 -28.264 24.366 1.00 90.44 659 TYR A O 1
ATOM 5249 N N . ILE A 1 660 ? 3.147 -26.785 23.029 1.00 91.81 660 ILE A N 1
ATOM 5250 C CA . ILE A 1 660 ? 2.169 -26.312 24.024 1.00 91.81 660 ILE A CA 1
ATOM 5251 C C . ILE A 1 660 ? 1.149 -27.415 24.354 1.00 91.81 660 ILE A C 1
ATOM 5253 O O . ILE A 1 660 ? 0.967 -27.734 25.526 1.00 91.81 660 ILE A O 1
ATOM 5257 N N . GLU A 1 661 ? 0.574 -28.088 23.352 1.00 91.00 661 GLU A N 1
ATOM 5258 C CA . GLU A 1 661 ? -0.334 -29.237 23.539 1.00 91.00 661 GLU A CA 1
ATOM 5259 C C . GLU A 1 661 ? 0.309 -30.363 24.368 1.00 91.00 661 GLU A C 1
ATOM 5261 O O . GLU A 1 661 ? -0.320 -30.937 25.259 1.00 91.00 661 GLU A O 1
ATOM 5266 N N . ASN A 1 662 ? 1.595 -30.641 24.124 1.00 91.25 662 ASN A N 1
ATOM 5267 C CA . ASN A 1 662 ? 2.388 -31.613 24.885 1.00 91.25 662 ASN A CA 1
ATOM 5268 C C . ASN A 1 662 ? 2.873 -31.091 26.257 1.00 91.25 662 ASN A C 1
ATOM 5270 O O . ASN A 1 662 ? 3.539 -31.824 26.990 1.00 91.25 662 ASN A O 1
ATOM 5274 N N . LYS A 1 663 ? 2.553 -29.840 26.617 1.00 89.94 663 LYS A N 1
ATOM 5275 C CA . LYS A 1 663 ? 2.972 -29.132 27.841 1.00 89.94 663 LYS A CA 1
ATOM 5276 C C . LYS A 1 663 ? 4.491 -29.032 28.040 1.00 89.94 663 LYS A C 1
ATOM 5278 O O . LYS A 1 663 ? 4.965 -28.820 29.158 1.00 89.94 663 LYS A O 1
ATOM 5283 N N . ASP A 1 664 ? 5.269 -29.122 26.960 1.00 91.56 664 ASP A N 1
ATOM 5284 C CA . ASP A 1 664 ? 6.720 -28.915 26.971 1.00 91.56 664 ASP A CA 1
ATOM 5285 C C . ASP A 1 664 ? 7.048 -27.434 26.733 1.00 91.56 664 ASP A C 1
ATOM 5287 O O . ASP A 1 664 ? 7.616 -27.021 25.719 1.00 91.56 664 ASP A O 1
ATOM 5291 N N . TYR A 1 665 ? 6.656 -26.608 27.706 1.00 91.00 665 TYR A N 1
ATOM 5292 C CA . TYR A 1 665 ? 6.828 -25.155 27.657 1.00 91.00 665 TYR A CA 1
ATOM 5293 C C . TYR A 1 665 ? 8.293 -24.716 27.518 1.00 91.00 665 TYR A C 1
ATOM 5295 O O . TYR A 1 665 ? 8.551 -23.594 27.085 1.00 91.00 665 TYR A O 1
ATOM 5303 N N . GLN A 1 666 ? 9.255 -25.569 27.892 1.00 89.88 666 GLN A N 1
ATOM 5304 C CA . GLN A 1 666 ? 10.677 -25.262 27.763 1.00 89.88 666 GLN A CA 1
ATOM 5305 C C . GLN A 1 666 ? 11.108 -25.356 26.294 1.00 89.88 666 GLN A C 1
ATOM 5307 O O . GLN A 1 666 ? 11.618 -24.368 25.768 1.00 89.88 666 GLN A O 1
ATOM 5312 N N . LYS A 1 667 ? 10.801 -26.462 25.593 1.00 87.75 667 LYS A N 1
ATOM 5313 C CA . LYS A 1 667 ? 11.026 -26.541 24.137 1.00 87.75 667 LYS A CA 1
ATOM 5314 C C . LYS A 1 667 ? 10.202 -25.510 23.367 1.00 87.75 667 LYS A C 1
ATOM 5316 O O . LYS A 1 667 ? 10.718 -24.911 22.428 1.00 87.75 667 LYS A O 1
ATOM 5321 N N . ALA A 1 668 ? 8.963 -25.251 23.792 1.00 89.06 668 ALA A N 1
ATOM 5322 C CA . ALA A 1 668 ? 8.124 -24.206 23.209 1.00 89.06 668 ALA A CA 1
ATOM 5323 C C . ALA A 1 668 ? 8.793 -22.820 23.304 1.00 89.06 668 ALA A C 1
ATOM 5325 O O . ALA A 1 668 ? 8.885 -22.102 22.311 1.00 89.06 668 ALA A O 1
ATOM 5326 N N . TYR A 1 669 ? 9.327 -22.458 24.476 1.00 90.50 669 TYR A N 1
ATOM 5327 C CA . TYR A 1 669 ? 10.046 -21.197 24.680 1.00 90.50 669 TYR A CA 1
ATOM 5328 C C . TYR A 1 669 ? 11.349 -21.113 23.867 1.00 90.50 669 TYR A C 1
ATOM 5330 O O . TYR A 1 669 ? 11.644 -20.068 23.279 1.00 90.50 669 TYR A O 1
ATOM 5338 N N . ASP A 1 670 ? 12.121 -22.200 23.810 1.00 86.88 670 ASP A N 1
ATOM 5339 C CA . ASP A 1 670 ? 13.392 -22.234 23.080 1.00 86.88 670 ASP A CA 1
ATOM 5340 C C . ASP A 1 670 ? 13.169 -22.169 21.552 1.00 86.88 670 ASP A C 1
ATOM 5342 O O . ASP A 1 670 ? 13.885 -21.442 20.861 1.00 86.88 670 ASP A O 1
ATOM 5346 N N . LEU A 1 671 ? 12.109 -22.805 21.030 1.00 87.12 671 LEU A N 1
ATOM 5347 C CA . LEU A 1 671 ? 11.633 -22.633 19.650 1.00 87.12 671 LEU A CA 1
ATOM 5348 C C . LEU A 1 671 ? 11.154 -21.196 19.387 1.00 87.12 671 LEU A C 1
ATOM 5350 O O . LEU A 1 671 ? 11.532 -20.593 18.382 1.00 87.12 671 LEU A O 1
ATOM 5354 N N . ALA A 1 672 ? 10.348 -20.626 20.289 1.00 86.75 672 ALA A N 1
ATOM 5355 C CA . ALA A 1 672 ? 9.828 -19.265 20.154 1.00 86.75 672 ALA A CA 1
ATOM 5356 C C . ALA A 1 672 ? 10.954 -18.218 20.063 1.00 86.75 672 ALA A C 1
ATOM 5358 O O . ALA A 1 672 ? 10.832 -17.223 19.342 1.00 86.75 672 ALA A O 1
ATOM 5359 N N . CYS A 1 673 ? 12.094 -18.471 20.717 1.00 86.62 673 CYS A N 1
ATOM 5360 C CA . CYS A 1 673 ? 13.294 -17.638 20.618 1.00 86.62 673 CYS A CA 1
ATOM 5361 C C . CYS A 1 673 ? 13.944 -17.615 19.219 1.00 86.62 673 CYS A C 1
ATOM 5363 O O . CYS A 1 673 ? 14.692 -16.677 18.943 1.00 86.62 673 CYS A O 1
ATOM 5365 N N . LEU A 1 674 ? 13.665 -18.587 18.339 1.00 82.38 674 LEU A N 1
ATOM 5366 C CA . LEU A 1 674 ? 14.170 -18.615 16.955 1.00 82.38 674 LEU A CA 1
ATOM 5367 C C . LEU A 1 674 ? 13.363 -17.721 15.999 1.00 82.38 674 LEU A C 1
ATOM 5369 O O . LEU A 1 674 ? 13.892 -17.309 14.966 1.00 82.38 674 LEU A O 1
ATOM 5373 N N . GLY A 1 675 ? 12.105 -17.421 16.342 1.00 79.62 675 GLY A N 1
ATOM 5374 C CA . GLY A 1 675 ? 11.224 -16.514 15.603 1.00 79.62 675 GLY A CA 1
ATOM 5375 C C . GLY A 1 675 ? 9.813 -17.069 15.390 1.00 79.62 675 GLY A C 1
ATOM 5376 O O . GLY A 1 675 ? 9.543 -17.785 14.428 1.00 79.62 675 GLY A O 1
ATOM 5377 N N . VAL A 1 676 ? 8.900 -16.668 16.271 1.00 83.56 676 VAL A N 1
ATOM 5378 C CA . VAL A 1 676 ? 7.441 -16.834 16.144 1.00 83.56 676 VAL A CA 1
ATOM 5379 C C . VAL A 1 676 ? 6.760 -15.459 16.128 1.00 83.56 676 VAL A C 1
ATOM 5381 O O . VAL A 1 676 ? 7.424 -14.441 16.348 1.00 83.56 676 VAL A O 1
ATOM 5384 N N . THR A 1 677 ? 5.458 -15.401 15.842 1.00 85.31 677 THR A N 1
ATOM 5385 C CA . THR A 1 677 ? 4.702 -14.137 15.825 1.00 85.31 677 THR A CA 1
ATOM 5386 C C . THR A 1 677 ? 4.548 -13.534 17.230 1.00 85.31 677 THR A C 1
ATOM 5388 O O . THR A 1 677 ? 4.869 -14.149 18.248 1.00 85.31 677 THR A O 1
ATOM 5391 N N . SER A 1 678 ? 4.036 -12.306 17.317 1.00 84.69 678 SER A N 1
ATOM 5392 C CA . SER A 1 678 ? 3.650 -11.704 18.599 1.00 84.69 678 SER A CA 1
ATOM 5393 C C . SER A 1 678 ? 2.489 -12.444 19.278 1.00 84.69 678 SER A C 1
ATOM 5395 O O . SER A 1 678 ? 2.451 -12.514 20.503 1.00 84.69 678 SER A O 1
ATOM 5397 N N . GLU A 1 679 ? 1.570 -13.017 18.503 1.00 86.56 679 GLU A N 1
ATOM 5398 C CA . GLU A 1 679 ? 0.397 -13.746 19.006 1.00 86.56 679 GLU A CA 1
ATOM 5399 C C . GLU A 1 679 ? 0.802 -15.105 19.591 1.00 86.56 679 GLU A C 1
ATOM 5401 O O . GLU A 1 679 ? 0.421 -15.425 20.716 1.00 86.56 679 GLU A O 1
ATOM 5406 N N . ASP A 1 680 ? 1.694 -15.825 18.906 1.00 89.56 680 ASP A N 1
ATOM 5407 C CA . ASP A 1 680 ? 2.356 -17.044 19.391 1.00 89.56 680 ASP A CA 1
ATOM 5408 C C . ASP A 1 680 ? 2.973 -16.862 20.792 1.00 89.56 680 ASP A C 1
ATOM 5410 O O . ASP A 1 680 ? 2.769 -17.675 21.699 1.00 89.56 680 ASP A O 1
ATOM 5414 N N . TRP A 1 681 ? 3.699 -15.754 20.998 1.00 90.94 681 TRP A N 1
ATOM 5415 C CA . TRP A 1 681 ? 4.272 -15.403 22.301 1.00 90.94 681 TRP A CA 1
ATOM 5416 C C . TRP A 1 681 ? 3.204 -15.160 23.375 1.00 90.94 681 TRP A C 1
ATOM 5418 O O . TRP A 1 681 ? 3.430 -15.500 24.538 1.00 90.94 681 TRP A O 1
ATOM 5428 N N . GLN A 1 682 ? 2.049 -14.594 23.010 1.00 90.12 682 GLN A N 1
ATOM 5429 C CA . GLN A 1 682 ? 0.937 -14.390 23.938 1.00 90.12 682 GLN A CA 1
ATOM 5430 C C . GLN A 1 682 ? 0.249 -15.717 24.298 1.00 90.12 682 GLN A C 1
ATOM 5432 O O . GLN A 1 682 ? -0.094 -15.918 25.463 1.00 90.12 682 GLN A O 1
ATOM 5437 N N . ILE A 1 683 ? 0.076 -16.625 23.332 1.00 90.38 683 ILE A N 1
ATOM 5438 C CA . ILE A 1 683 ? -0.519 -17.956 23.537 1.00 90.38 683 ILE A CA 1
ATOM 5439 C C . ILE A 1 683 ? 0.361 -18.786 24.481 1.00 90.38 683 ILE A C 1
ATOM 5441 O O . ILE A 1 683 ? -0.130 -19.265 25.504 1.00 90.38 683 ILE A O 1
ATOM 5445 N N . LEU A 1 684 ? 1.673 -18.856 24.216 1.00 92.50 684 LEU A N 1
ATOM 5446 C CA . LEU A 1 684 ? 2.640 -19.524 25.098 1.00 92.50 684 LEU A CA 1
ATOM 5447 C C . LEU A 1 684 ? 2.606 -18.960 26.527 1.00 92.50 684 LEU A C 1
ATOM 5449 O O . LEU A 1 684 ? 2.657 -19.716 27.495 1.00 92.50 684 LEU A O 1
ATOM 5453 N N . ALA A 1 685 ? 2.522 -17.635 26.674 1.00 90.62 685 ALA A N 1
ATOM 5454 C CA . ALA A 1 685 ? 2.506 -16.990 27.984 1.00 90.62 685 ALA A CA 1
ATOM 5455 C C . ALA A 1 685 ? 1.201 -17.248 28.766 1.00 90.62 685 ALA A C 1
ATOM 5457 O O . ALA A 1 685 ? 1.252 -17.459 29.981 1.00 90.62 685 ALA A O 1
ATOM 5458 N N . LYS A 1 686 ? 0.053 -17.266 28.071 1.00 88.81 686 LYS A N 1
ATOM 5459 C CA . LYS A 1 686 ? -1.274 -17.561 28.637 1.00 88.81 686 LYS A CA 1
ATOM 5460 C C . LYS A 1 686 ? -1.395 -19.013 29.106 1.00 88.81 686 LYS A C 1
ATOM 5462 O O . LYS A 1 686 ? -1.741 -19.241 30.260 1.00 88.81 686 LYS A O 1
ATOM 5467 N N . ASP A 1 687 ? -1.052 -19.997 28.275 1.00 90.06 687 ASP A N 1
ATOM 5468 C CA . ASP A 1 687 ? -1.168 -21.397 28.706 1.00 90.06 687 ASP A CA 1
ATOM 5469 C C . ASP A 1 687 ? -0.143 -21.736 29.807 1.00 90.06 687 ASP A C 1
ATOM 5471 O O . ASP A 1 687 ? -0.474 -22.395 30.797 1.00 90.06 687 ASP A O 1
ATOM 5475 N N . ALA A 1 688 ? 1.068 -21.165 29.739 1.00 90.94 688 ALA A N 1
ATOM 5476 C CA . ALA A 1 688 ? 2.043 -21.284 30.821 1.00 90.94 688 ALA A CA 1
ATOM 5477 C C . ALA A 1 688 ? 1.521 -20.720 32.157 1.00 90.94 688 ALA A C 1
ATOM 5479 O O . ALA A 1 688 ? 1.731 -21.356 33.190 1.00 90.94 688 ALA A O 1
ATOM 5480 N N . ILE A 1 689 ? 0.836 -19.565 32.184 1.00 89.69 689 ILE A N 1
ATOM 5481 C CA . ILE A 1 689 ? 0.320 -19.003 33.446 1.00 89.69 689 ILE A CA 1
ATOM 5482 C C . ILE A 1 689 ? -0.930 -19.738 33.954 1.00 89.69 689 ILE A C 1
ATOM 5484 O O . ILE A 1 689 ? -1.031 -19.972 35.159 1.00 89.69 689 ILE A O 1
ATOM 5488 N N . ALA A 1 690 ? -1.812 -20.207 33.064 1.00 85.94 690 ALA A N 1
ATOM 5489 C CA . ALA A 1 690 ? -2.954 -21.055 33.420 1.00 85.94 690 ALA A CA 1
ATOM 5490 C C . ALA A 1 690 ? -2.518 -22.399 34.044 1.00 85.94 690 ALA A C 1
ATOM 5492 O O . ALA A 1 690 ? -3.165 -22.906 34.961 1.00 85.94 690 ALA A O 1
ATOM 5493 N N . ASN A 1 691 ? -1.374 -22.940 33.609 1.00 87.62 691 ASN A N 1
ATOM 5494 C CA . ASN A 1 691 ? -0.728 -24.129 34.180 1.00 87.62 691 ASN A CA 1
ATOM 5495 C C . ASN A 1 691 ? 0.325 -23.784 35.269 1.00 87.62 691 ASN A C 1
ATOM 5497 O O . ASN A 1 691 ? 1.167 -24.620 35.604 1.00 87.62 691 ASN A O 1
ATOM 5501 N N . LEU A 1 692 ? 0.286 -22.562 35.824 1.00 86.81 692 LEU A N 1
ATOM 5502 C CA . LEU A 1 692 ? 1.120 -22.050 36.928 1.00 86.81 692 LEU A CA 1
ATOM 5503 C C . LEU A 1 692 ? 2.653 -22.091 36.700 1.00 86.81 692 LEU A C 1
ATOM 5505 O O . LEU A 1 692 ? 3.438 -21.974 37.642 1.00 86.81 692 LEU A O 1
ATOM 5509 N N . GLN A 1 693 ? 3.114 -22.174 35.448 1.00 90.50 693 GLN A N 1
ATOM 5510 C CA . GLN A 1 693 ? 4.529 -22.135 35.045 1.00 90.50 693 GLN A CA 1
ATOM 5511 C C . GLN A 1 693 ? 5.088 -20.701 35.024 1.00 90.50 693 GLN A C 1
ATOM 5513 O O . GLN A 1 693 ? 5.567 -20.193 34.005 1.00 90.50 693 GLN A O 1
ATOM 5518 N N . CYS A 1 694 ? 5.044 -20.032 36.180 1.00 88.00 694 CYS A N 1
ATOM 5519 C CA . CYS A 1 694 ? 5.316 -18.600 36.327 1.00 88.00 694 CYS A CA 1
ATOM 5520 C C . CYS A 1 694 ? 6.692 -18.133 35.812 1.00 88.00 694 CYS A C 1
ATOM 5522 O O . CYS A 1 694 ? 6.818 -16.974 35.429 1.00 88.00 694 CYS A O 1
ATOM 5524 N N . GLU A 1 695 ? 7.728 -18.981 35.771 1.00 89.75 695 GLU A N 1
ATOM 5525 C CA . GLU A 1 695 ? 9.028 -18.601 35.184 1.00 89.75 695 GLU A CA 1
ATOM 5526 C C . GLU A 1 695 ? 8.999 -18.519 33.654 1.00 89.75 695 GLU A C 1
ATOM 5528 O O . GLU A 1 695 ? 9.597 -17.610 33.078 1.00 89.75 695 GLU A O 1
ATOM 5533 N N . ILE A 1 696 ? 8.295 -19.430 32.978 1.00 91.00 696 ILE A N 1
ATOM 5534 C CA . ILE A 1 696 ? 8.198 -19.408 31.512 1.00 91.00 696 ILE A CA 1
ATOM 5535 C C . ILE A 1 696 ? 7.197 -18.334 31.085 1.00 91.00 696 ILE A C 1
ATOM 5537 O O . ILE A 1 696 ? 7.522 -17.529 30.213 1.00 91.00 696 ILE A O 1
ATOM 5541 N N . ALA A 1 697 ? 6.068 -18.209 31.793 1.00 90.50 697 ALA A N 1
ATOM 5542 C CA . ALA A 1 697 ? 5.140 -17.091 31.630 1.00 90.50 697 ALA A CA 1
ATOM 5543 C C . ALA A 1 697 ? 5.849 -15.732 31.795 1.00 90.50 697 ALA A C 1
ATOM 5545 O O . ALA A 1 697 ? 5.729 -14.872 30.926 1.00 90.50 697 ALA A O 1
ATOM 5546 N N . LYS A 1 698 ? 6.677 -15.547 32.840 1.00 91.06 698 LYS A N 1
ATOM 5547 C CA . LYS A 1 698 ? 7.476 -14.320 33.028 1.00 91.06 698 LYS A CA 1
ATOM 5548 C C . LYS A 1 698 ? 8.393 -14.035 31.837 1.00 91.06 698 LYS A C 1
ATOM 5550 O O . LYS A 1 698 ? 8.441 -12.899 31.369 1.00 91.06 698 LYS A O 1
ATOM 5555 N N . LYS A 1 699 ? 9.136 -15.035 31.349 1.00 90.75 699 LYS A N 1
ATOM 5556 C CA . LYS A 1 699 ? 10.041 -14.860 30.198 1.00 90.75 699 LYS A CA 1
ATOM 5557 C C . LYS A 1 699 ? 9.263 -14.511 28.923 1.00 90.75 699 LYS A C 1
ATOM 5559 O O . LYS A 1 699 ? 9.669 -13.602 28.204 1.00 90.75 699 LYS A O 1
ATOM 5564 N N . ALA A 1 700 ? 8.142 -15.187 28.669 1.00 89.75 700 ALA A N 1
ATOM 5565 C CA . ALA A 1 700 ? 7.299 -14.966 27.497 1.00 89.75 700 ALA A CA 1
ATOM 5566 C C . ALA A 1 700 ? 6.607 -13.589 27.528 1.00 89.75 700 ALA A C 1
ATOM 5568 O O . ALA A 1 700 ? 6.761 -12.816 26.583 1.00 89.75 700 ALA A O 1
ATOM 5569 N N . PHE A 1 701 ? 5.963 -13.200 28.637 1.00 90.62 701 PHE A N 1
ATOM 5570 C CA . PHE A 1 701 ? 5.377 -11.858 28.782 1.00 90.62 701 PHE A CA 1
ATOM 5571 C C . PHE A 1 701 ? 6.431 -10.740 28.725 1.00 90.62 701 PHE A C 1
ATOM 5573 O O . PHE A 1 701 ? 6.155 -9.678 28.170 1.00 90.62 701 PHE A O 1
ATOM 5580 N N . ALA A 1 702 ? 7.662 -10.972 29.201 1.00 87.94 702 ALA A N 1
ATOM 5581 C CA . ALA A 1 702 ? 8.767 -10.019 29.046 1.00 87.94 702 ALA A CA 1
ATOM 5582 C C . ALA A 1 702 ? 9.258 -9.878 27.592 1.00 87.94 702 ALA A C 1
ATOM 5584 O O . ALA A 1 702 ? 9.657 -8.783 27.194 1.00 87.94 702 ALA A O 1
ATOM 5585 N N . ARG A 1 703 ? 9.201 -10.945 26.780 1.00 84.31 703 ARG A N 1
ATOM 5586 C CA . ARG A 1 703 ? 9.464 -10.887 25.329 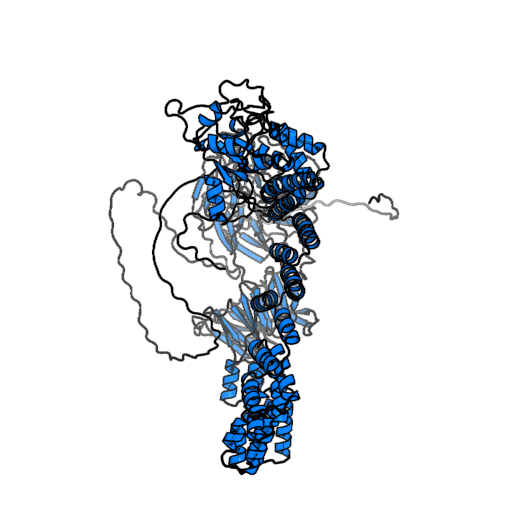1.00 84.31 703 ARG A CA 1
ATOM 5587 C C . ARG A 1 703 ? 8.335 -10.180 24.574 1.00 84.31 703 ARG A C 1
ATOM 5589 O O . ARG A 1 703 ? 8.617 -9.321 23.742 1.00 84.31 703 ARG A O 1
ATOM 5596 N N . TYR A 1 704 ? 7.085 -10.491 24.916 1.00 87.62 704 TYR A N 1
ATOM 5597 C CA . TYR A 1 704 ? 5.870 -9.884 24.360 1.00 87.62 704 TYR A CA 1
ATOM 5598 C C . TYR A 1 704 ? 5.640 -8.426 24.820 1.00 87.62 704 TYR A C 1
ATOM 5600 O O . TYR A 1 704 ? 4.919 -7.676 24.169 1.00 87.62 704 TYR A O 1
ATOM 5608 N N . LYS A 1 705 ? 6.310 -7.995 25.900 1.00 87.00 705 LYS A N 1
ATOM 5609 C CA . LYS A 1 705 ? 6.208 -6.668 26.546 1.00 87.00 705 LYS A CA 1
ATOM 5610 C C . LYS A 1 705 ? 4.843 -6.367 27.180 1.00 87.00 705 LYS A C 1
ATOM 5612 O O . LYS A 1 705 ? 4.480 -5.203 27.340 1.00 87.00 705 LYS A O 1
ATOM 5617 N N . ASP A 1 706 ? 4.108 -7.393 27.605 1.00 85.94 706 ASP A N 1
ATOM 5618 C CA . ASP A 1 706 ? 2.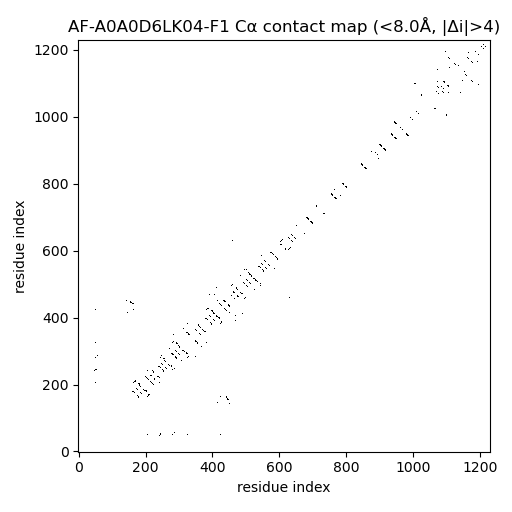904 -7.188 28.414 1.00 85.94 706 ASP A CA 1
ATOM 5619 C C . ASP A 1 706 ? 3.276 -6.959 29.885 1.00 85.94 706 ASP A C 1
ATOM 5621 O O . ASP A 1 706 ? 3.354 -7.876 30.706 1.00 85.94 706 ASP A O 1
ATOM 5625 N N . TYR A 1 707 ? 3.506 -5.688 30.208 1.00 86.69 707 TYR A N 1
ATOM 5626 C CA . TYR A 1 707 ? 3.778 -5.220 31.565 1.00 86.69 707 TYR A CA 1
ATOM 5627 C C . TYR A 1 707 ? 2.648 -5.528 32.550 1.00 86.69 707 TYR A C 1
ATOM 5629 O O . TYR A 1 707 ? 2.920 -5.688 33.738 1.00 86.69 707 TYR A O 1
ATOM 5637 N N . ARG A 1 708 ? 1.396 -5.629 32.081 1.00 84.44 708 ARG A N 1
ATOM 5638 C CA . ARG A 1 708 ? 0.265 -5.927 32.959 1.00 84.44 708 ARG A CA 1
ATOM 5639 C C . ARG A 1 708 ? 0.292 -7.406 33.347 1.00 84.44 708 ARG A C 1
ATOM 5641 O O . ARG A 1 708 ? 0.221 -7.716 34.532 1.00 84.44 708 ARG A O 1
ATOM 5648 N N . SER A 1 709 ? 0.471 -8.313 32.387 1.00 85.00 709 SER A N 1
ATOM 5649 C CA . SER A 1 709 ? 0.573 -9.750 32.688 1.00 85.00 709 SER A CA 1
ATOM 5650 C C . SER A 1 709 ? 1.850 -10.092 33.472 1.00 85.00 709 SER A C 1
ATOM 5652 O O . SER A 1 709 ? 1.857 -11.027 34.270 1.00 85.00 709 SER A O 1
ATOM 5654 N N . LEU A 1 710 ? 2.921 -9.296 33.344 1.00 87.00 710 LEU A N 1
ATOM 5655 C CA . LEU A 1 710 ? 4.071 -9.367 34.258 1.00 87.00 710 LEU A CA 1
ATOM 5656 C C . LEU A 1 710 ? 3.721 -8.974 35.702 1.00 87.00 710 LEU A C 1
ATOM 5658 O O . LEU A 1 710 ? 4.258 -9.586 36.626 1.00 87.00 710 LEU A O 1
ATOM 5662 N N . GLN A 1 711 ? 2.831 -7.996 35.904 1.00 87.50 711 GLN A N 1
ATOM 5663 C CA . GLN A 1 711 ? 2.301 -7.659 37.228 1.00 87.50 711 GLN A CA 1
ATOM 5664 C C . GLN A 1 711 ? 1.452 -8.814 37.781 1.00 87.50 711 GLN A C 1
ATOM 5666 O O . GLN A 1 711 ? 1.696 -9.227 38.909 1.00 87.50 711 GLN A O 1
ATOM 5671 N N . LEU A 1 712 ? 0.585 -9.438 36.973 1.00 88.44 712 LEU A N 1
ATOM 5672 C CA . LEU A 1 712 ? -0.147 -10.648 37.382 1.00 88.44 712 LEU A CA 1
ATOM 5673 C C . LEU A 1 712 ? 0.806 -11.779 37.815 1.00 88.44 712 LEU A C 1
ATOM 5675 O O . LEU A 1 712 ? 0.586 -12.412 38.842 1.00 88.44 712 LEU A O 1
ATOM 5679 N N . VAL A 1 713 ? 1.894 -12.037 37.077 1.00 88.62 713 VAL A N 1
ATOM 5680 C CA . VAL A 1 713 ? 2.896 -13.046 37.485 1.00 88.62 713 VAL A CA 1
ATOM 5681 C C . VAL A 1 713 ? 3.587 -12.668 38.808 1.00 88.62 713 VAL A C 1
ATOM 5683 O O . VAL A 1 713 ? 4.025 -13.557 39.540 1.00 88.62 713 VAL A O 1
ATOM 5686 N N . HIS A 1 714 ? 3.689 -11.379 39.140 1.00 88.50 714 HIS A N 1
ATOM 5687 C CA . HIS A 1 714 ? 4.190 -10.923 40.438 1.00 88.50 714 HIS A CA 1
ATOM 5688 C C . HIS A 1 714 ? 3.154 -11.138 41.550 1.00 88.50 714 HIS A C 1
ATOM 5690 O O . HIS A 1 714 ? 3.494 -11.741 42.565 1.00 88.50 714 HIS A O 1
ATOM 5696 N N . GLU A 1 715 ? 1.905 -10.725 41.336 1.00 88.31 715 GLU A N 1
ATOM 5697 C CA . GLU A 1 715 ? 0.776 -10.883 42.266 1.00 88.31 715 GLU A CA 1
ATOM 5698 C C . GLU A 1 715 ? 0.509 -12.365 42.571 1.00 88.31 715 GLU A C 1
ATOM 5700 O O . GLU A 1 715 ? 0.370 -12.754 43.726 1.00 88.31 715 GLU A O 1
ATOM 5705 N N . ILE A 1 716 ? 0.543 -13.236 41.557 1.00 87.81 716 ILE A N 1
ATOM 5706 C CA . ILE A 1 716 ? 0.424 -14.693 41.724 1.00 87.81 716 ILE A CA 1
ATOM 5707 C C . ILE A 1 716 ? 1.573 -15.261 42.557 1.00 87.81 716 ILE A C 1
ATOM 5709 O O . ILE A 1 716 ? 1.344 -16.126 43.402 1.00 87.81 716 ILE A O 1
ATOM 5713 N N . LYS A 1 717 ? 2.806 -14.780 42.365 1.00 87.00 717 LYS A N 1
ATOM 5714 C CA . LYS A 1 717 ? 3.942 -15.202 43.196 1.00 87.00 717 LYS A CA 1
ATOM 5715 C C . LYS A 1 717 ? 3.817 -14.720 44.638 1.00 87.00 717 LYS A C 1
ATOM 5717 O O . LYS A 1 717 ? 4.232 -15.445 45.537 1.00 87.00 717 LYS A O 1
ATOM 5722 N N . GLU A 1 718 ? 3.232 -13.549 44.866 1.00 88.38 718 GLU A N 1
ATOM 5723 C CA . GLU A 1 718 ? 2.925 -13.060 46.211 1.00 88.38 718 GLU A CA 1
ATOM 5724 C C . GLU A 1 718 ? 1.789 -13.860 46.859 1.00 88.38 718 GLU A C 1
ATOM 5726 O O . GLU A 1 718 ? 1.946 -14.280 47.999 1.00 88.38 718 GLU A O 1
ATOM 5731 N N . MET A 1 719 ? 0.715 -14.195 46.134 1.00 85.00 719 MET A N 1
ATOM 5732 C CA . MET A 1 719 ? -0.353 -15.076 46.632 1.00 85.00 719 MET A CA 1
ATOM 5733 C C . MET A 1 719 ? 0.152 -16.494 46.954 1.00 85.00 719 MET A C 1
ATOM 5735 O O . MET A 1 719 ? -0.197 -17.046 47.997 1.00 85.00 719 MET A O 1
ATOM 5739 N N . MET A 1 720 ? 1.027 -17.069 46.116 1.00 82.88 720 MET A N 1
ATOM 5740 C CA . MET A 1 720 ? 1.697 -18.343 46.420 1.00 82.88 720 MET A CA 1
ATOM 5741 C C . MET A 1 720 ? 2.610 -18.241 47.653 1.00 82.88 720 MET A C 1
ATOM 5743 O O . MET A 1 720 ? 2.674 -19.183 48.437 1.00 82.88 720 MET A O 1
ATOM 5747 N N . ALA A 1 721 ? 3.303 -17.113 47.853 1.00 86.44 721 ALA A N 1
ATOM 5748 C CA . ALA A 1 721 ? 4.148 -16.887 49.029 1.00 86.44 721 ALA A CA 1
ATOM 5749 C C . ALA A 1 721 ? 3.338 -16.602 50.310 1.00 86.44 721 ALA A C 1
ATOM 5751 O O . ALA A 1 721 ? 3.771 -16.968 51.402 1.00 86.44 721 ALA A O 1
ATOM 5752 N N . ALA A 1 722 ? 2.158 -15.991 50.179 1.00 86.94 722 ALA A N 1
ATOM 5753 C CA . ALA A 1 722 ? 1.185 -15.779 51.250 1.00 86.94 722 ALA A CA 1
ATOM 5754 C C . ALA A 1 722 ? 0.400 -17.054 51.616 1.00 86.94 722 ALA A C 1
ATOM 5756 O O . ALA A 1 722 ? -0.280 -17.076 52.640 1.00 86.94 722 ALA A O 1
ATOM 5757 N N . ASN A 1 723 ? 0.523 -18.119 50.811 1.00 84.81 723 ASN A N 1
ATOM 5758 C CA . ASN A 1 723 ? -0.192 -19.387 50.968 1.00 84.81 723 ASN A CA 1
ATOM 5759 C C . ASN A 1 723 ? -1.730 -19.215 50.920 1.00 84.81 723 ASN A C 1
ATOM 5761 O O . ASN A 1 723 ? -2.472 -19.879 51.649 1.00 84.81 723 ASN A O 1
ATOM 5765 N N . GLU A 1 724 ? -2.206 -18.326 50.039 1.00 85.12 724 GLU A N 1
ATOM 5766 C CA . GLU A 1 724 ? -3.624 -18.232 49.666 1.00 85.12 724 GLU A CA 1
ATOM 5767 C C . GLU A 1 724 ? -4.087 -19.543 48.992 1.00 85.12 724 GLU A C 1
ATOM 5769 O O . GLU A 1 724 ? -3.308 -20.182 48.275 1.00 85.12 724 GLU A O 1
ATOM 5774 N N . PRO A 1 725 ? -5.342 -19.989 49.197 1.00 85.12 725 PRO A N 1
ATOM 5775 C CA . PRO A 1 725 ? -5.810 -21.265 48.674 1.00 85.12 725 PRO A CA 1
ATOM 5776 C C . PRO A 1 725 ? -5.916 -21.241 47.143 1.00 85.12 725 PRO A C 1
ATOM 5778 O O . PRO A 1 725 ? -6.331 -20.250 46.540 1.00 85.12 725 PRO A O 1
ATOM 5781 N N . GLU A 1 726 ? -5.600 -22.373 46.508 1.00 83.38 726 GLU A N 1
ATOM 5782 C CA . GLU A 1 726 ? -5.451 -22.493 45.047 1.00 83.38 726 GLU A CA 1
ATOM 5783 C C . GLU A 1 726 ? -6.668 -21.976 44.257 1.00 83.38 726 GLU A C 1
ATOM 5785 O O . GLU A 1 726 ? -6.504 -21.390 43.188 1.00 83.38 726 GLU A O 1
ATOM 5790 N N . TYR A 1 727 ? -7.889 -22.129 44.787 1.00 85.62 727 TYR A N 1
ATOM 5791 C CA . TYR A 1 727 ? -9.100 -21.635 44.127 1.00 85.62 727 TYR A CA 1
ATOM 5792 C C . TYR A 1 727 ? -9.165 -20.101 44.049 1.00 85.62 727 TYR A C 1
ATOM 5794 O O . TYR A 1 727 ? -9.705 -19.590 43.074 1.00 85.62 727 TYR A O 1
ATOM 5802 N N . ILE A 1 728 ? -8.590 -19.364 45.011 1.00 87.44 728 ILE A N 1
ATOM 5803 C CA . ILE A 1 728 ? -8.489 -17.896 44.953 1.00 87.44 728 ILE A CA 1
ATOM 5804 C C . ILE A 1 728 ? -7.430 -17.496 43.930 1.00 87.44 728 ILE A C 1
ATOM 5806 O O . ILE A 1 728 ? -7.702 -16.641 43.094 1.00 87.44 728 ILE A O 1
ATOM 5810 N N . VAL A 1 729 ? -6.267 -18.158 43.927 1.00 86.44 729 VAL A N 1
ATOM 5811 C CA . VAL A 1 729 ? -5.210 -17.903 42.932 1.00 86.44 729 VAL A CA 1
ATOM 5812 C C . VAL A 1 729 ? -5.743 -18.143 41.517 1.00 86.44 729 VAL A C 1
ATOM 5814 O O . VAL A 1 729 ? -5.585 -17.294 40.645 1.00 86.44 729 VAL A O 1
ATOM 5817 N N . ARG A 1 730 ? -6.452 -19.257 41.290 1.00 85.25 730 ARG A N 1
ATOM 5818 C CA . ARG A 1 730 ? -7.048 -19.595 39.988 1.00 85.25 730 ARG A CA 1
ATOM 5819 C C . ARG A 1 730 ? -8.231 -18.694 39.634 1.00 85.25 730 ARG A C 1
ATOM 5821 O O . ARG A 1 730 ? -8.307 -18.267 38.488 1.00 85.25 730 ARG A O 1
ATOM 5828 N N . ALA A 1 731 ? -9.086 -18.314 40.586 1.00 86.44 731 ALA A N 1
ATOM 5829 C CA . ALA A 1 731 ? -10.106 -17.288 40.356 1.00 86.44 731 ALA A CA 1
ATOM 5830 C C . ALA A 1 731 ? -9.479 -15.934 39.977 1.00 86.44 731 ALA A C 1
ATOM 5832 O O . ALA A 1 731 ? -9.998 -15.258 39.099 1.00 86.44 731 ALA A O 1
ATOM 5833 N N . HIS A 1 732 ? -8.329 -15.565 40.551 1.00 87.25 732 HIS A N 1
ATOM 5834 C CA . HIS A 1 732 ? -7.605 -14.341 40.200 1.00 87.25 732 HIS A CA 1
ATOM 5835 C C . HIS A 1 732 ? -6.973 -14.409 38.796 1.00 87.25 732 HIS A C 1
ATOM 5837 O O . HIS A 1 732 ? -6.977 -13.398 38.094 1.00 87.25 732 HIS A O 1
ATOM 5843 N N . VAL A 1 733 ? -6.497 -15.581 38.342 1.00 86.44 733 VAL A N 1
ATOM 5844 C CA . VAL A 1 733 ? -6.126 -15.796 36.924 1.00 86.44 733 VAL A CA 1
ATOM 5845 C C . VAL A 1 733 ? -7.352 -15.635 36.022 1.00 86.44 733 VAL A C 1
ATOM 5847 O O . VAL A 1 733 ? -7.302 -14.888 35.052 1.00 86.44 733 VAL A O 1
ATOM 5850 N N . LEU A 1 734 ? -8.476 -16.272 36.363 1.00 87.44 734 LEU A N 1
ATOM 5851 C CA . LEU A 1 734 ? -9.707 -16.234 35.566 1.00 87.44 734 LEU A CA 1
ATOM 5852 C C . LEU A 1 734 ? -10.309 -14.822 35.480 1.00 87.44 734 LEU A C 1
ATOM 5854 O O . LEU A 1 734 ? -10.680 -14.390 34.393 1.00 87.44 734 LEU A O 1
ATOM 5858 N N . CYS A 1 735 ? -10.331 -14.063 36.580 1.00 85.81 735 CYS A N 1
ATOM 5859 C CA . CYS A 1 735 ? -10.684 -12.640 36.578 1.00 85.81 735 CYS A CA 1
ATOM 5860 C C . CYS A 1 735 ? -9.774 -11.831 35.645 1.00 85.81 735 CYS A C 1
ATOM 5862 O O . CYS A 1 735 ? -10.241 -10.931 34.953 1.00 85.81 735 CYS A O 1
ATOM 5864 N N . TYR A 1 736 ? -8.485 -12.160 35.588 1.00 83.44 736 TYR A N 1
ATOM 5865 C CA . TYR A 1 736 ? -7.542 -11.480 34.708 1.00 83.44 736 TYR A CA 1
ATOM 5866 C C . TYR A 1 736 ? -7.723 -11.849 33.226 1.00 83.44 736 TYR A C 1
ATOM 5868 O O . TYR A 1 736 ? -7.567 -11.003 32.347 1.00 83.44 736 TYR A O 1
ATOM 5876 N N . GLU A 1 737 ? -8.108 -13.094 32.940 1.00 81.88 737 GLU A N 1
ATOM 5877 C CA . GLU A 1 737 ? -8.524 -13.549 31.606 1.00 81.88 737 GLU A CA 1
ATOM 5878 C C . GLU A 1 737 ? -9.907 -13.014 31.180 1.00 81.88 737 GLU A C 1
ATOM 5880 O O . GLU A 1 737 ? -10.287 -13.171 30.021 1.00 81.88 737 GLU A O 1
ATOM 5885 N N . GLY A 1 738 ? -10.665 -12.387 32.088 1.00 82.75 738 GLY A N 1
ATOM 5886 C CA . GLY A 1 738 ? -12.029 -11.901 31.848 1.00 82.75 738 GLY A CA 1
ATOM 5887 C C . GLY A 1 738 ? -13.138 -12.940 32.071 1.00 82.75 738 GLY A C 1
ATOM 5888 O O . GLY A 1 738 ? -14.307 -12.667 31.805 1.00 82.75 738 GLY A O 1
ATOM 5889 N N . LYS A 1 739 ? -12.809 -14.130 32.585 1.00 85.69 739 LYS A N 1
ATOM 5890 C CA . LYS A 1 739 ? -13.739 -15.240 32.868 1.00 85.69 739 LYS A CA 1
ATOM 5891 C C . LYS A 1 739 ? -14.439 -15.063 34.221 1.00 85.69 739 LYS A C 1
ATOM 5893 O O . LYS A 1 739 ? -14.389 -15.924 35.101 1.00 85.69 739 LYS A O 1
ATOM 5898 N N . PHE A 1 740 ? -15.106 -13.924 34.395 1.00 85.75 740 PHE A N 1
ATOM 5899 C CA . PHE A 1 740 ? -15.717 -13.522 35.668 1.00 85.75 740 PHE A CA 1
ATOM 5900 C C . PHE A 1 740 ? -16.801 -14.491 36.161 1.00 85.75 740 PHE A C 1
ATOM 5902 O O . PHE A 1 740 ? -16.925 -14.695 37.364 1.00 85.75 740 PHE A O 1
ATOM 5909 N N . GLN A 1 741 ? -17.525 -15.151 35.251 1.00 85.44 741 GLN A N 1
ATOM 5910 C CA . GLN A 1 741 ? -18.508 -16.188 35.589 1.00 85.44 741 GLN A CA 1
ATOM 5911 C C . GLN A 1 741 ? -17.868 -17.440 36.212 1.00 85.44 741 GLN A C 1
ATOM 5913 O O . GLN A 1 741 ? -18.355 -17.939 37.225 1.00 85.44 741 GLN A O 1
ATOM 5918 N N . GLU A 1 742 ? -16.738 -17.91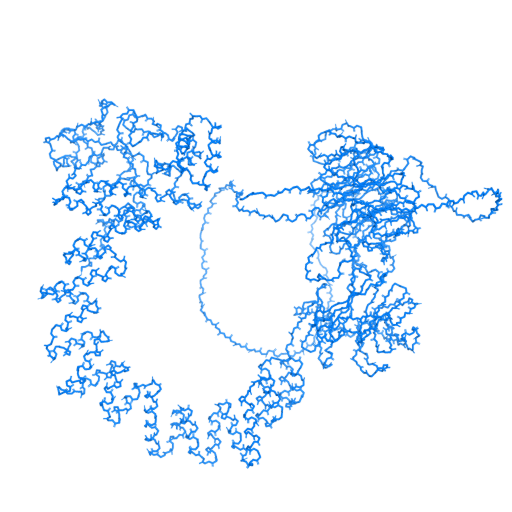7 35.679 1.00 85.25 742 GLU A N 1
ATOM 5919 C CA . GLU A 1 742 ? -16.006 -19.058 36.252 1.00 85.25 742 GLU A CA 1
ATOM 5920 C C . GLU A 1 742 ? -15.401 -18.699 37.620 1.00 85.25 742 GLU A C 1
ATOM 5922 O O . GLU A 1 742 ? -15.482 -19.483 38.567 1.00 85.25 742 GLU A O 1
ATOM 5927 N N . ALA A 1 743 ? -14.869 -17.480 37.763 1.00 87.62 743 ALA A N 1
ATOM 5928 C CA . ALA A 1 743 ? -14.380 -16.968 39.042 1.00 87.62 743 ALA A CA 1
ATOM 5929 C C . ALA A 1 743 ? -15.508 -16.810 40.084 1.00 87.62 743 ALA A C 1
ATOM 5931 O O . ALA A 1 743 ? -15.356 -17.235 41.229 1.00 87.62 743 ALA A O 1
ATOM 5932 N N . ALA A 1 744 ? -16.667 -16.269 39.698 1.00 85.19 744 ALA A N 1
ATOM 5933 C CA . ALA A 1 744 ? -17.837 -16.159 40.569 1.00 85.19 744 ALA A CA 1
ATOM 5934 C C . ALA A 1 744 ? -18.397 -17.531 40.974 1.00 85.19 744 ALA A C 1
ATOM 5936 O O . ALA A 1 744 ? -18.771 -17.716 42.133 1.00 85.19 744 ALA A O 1
ATOM 5937 N N . ALA A 1 745 ? -18.397 -18.510 40.064 1.00 84.94 745 ALA A N 1
ATOM 5938 C CA . ALA A 1 745 ? -18.751 -19.891 40.374 1.00 84.94 745 ALA A CA 1
ATOM 5939 C C . ALA A 1 745 ? -17.776 -20.513 41.391 1.00 84.94 745 ALA A C 1
ATOM 5941 O O . ALA A 1 745 ? -18.227 -21.171 42.329 1.00 84.94 745 ALA A O 1
ATOM 5942 N N . LEU A 1 746 ? -16.467 -20.251 41.277 1.00 86.56 746 LEU A N 1
ATOM 5943 C CA . LEU A 1 746 ? -15.466 -20.667 42.270 1.00 86.56 746 LEU A CA 1
ATOM 5944 C C . LEU A 1 746 ? -15.679 -19.998 43.638 1.00 86.56 746 LEU A C 1
ATOM 5946 O O . LEU A 1 746 ? -15.620 -20.689 44.657 1.00 86.56 746 LEU A O 1
ATOM 5950 N N . TYR A 1 747 ? -15.975 -18.694 43.694 1.00 87.75 747 TYR A N 1
ATOM 5951 C CA . TYR A 1 747 ? -16.295 -18.017 44.960 1.00 87.75 747 TYR A CA 1
ATOM 5952 C C . TYR A 1 747 ? -17.588 -18.559 45.586 1.00 87.75 747 TYR A C 1
ATOM 5954 O O . TYR A 1 747 ? -17.605 -18.883 46.773 1.00 87.75 747 TYR A O 1
ATOM 5962 N N . ARG A 1 748 ? -18.655 -18.749 44.797 1.00 82.44 748 ARG A N 1
ATOM 5963 C CA . ARG A 1 748 ? -19.930 -19.311 45.273 1.00 82.44 748 ARG A CA 1
ATOM 5964 C C . ARG A 1 748 ? -19.805 -20.764 45.732 1.00 82.44 748 ARG A C 1
ATOM 5966 O O . ARG A 1 748 ? -20.378 -21.109 46.761 1.00 82.44 748 ARG A O 1
ATOM 5973 N N . ALA A 1 749 ? -19.026 -21.596 45.040 1.00 82.62 749 ALA A N 1
ATOM 5974 C CA . ALA A 1 749 ? -18.749 -22.973 45.459 1.00 82.62 749 ALA A CA 1
ATOM 5975 C C . ALA A 1 749 ? -18.053 -23.060 46.834 1.00 82.62 749 ALA A C 1
ATOM 5977 O O . ALA A 1 749 ? -18.131 -24.097 47.489 1.00 82.62 749 ALA A O 1
ATOM 5978 N N . ASN A 1 750 ? -17.419 -21.969 47.282 1.00 84.81 750 ASN A N 1
ATOM 5979 C CA . ASN A 1 750 ? -16.786 -21.833 48.596 1.00 84.81 750 ASN A CA 1
ATOM 5980 C C . ASN A 1 750 ? -17.557 -20.896 49.564 1.00 84.81 750 ASN A C 1
ATOM 5982 O O . ASN A 1 750 ? -17.129 -20.723 50.702 1.00 84.81 750 ASN A O 1
ATOM 5986 N N . GLY A 1 751 ? -18.711 -20.341 49.156 1.00 80.94 751 GLY A N 1
ATOM 5987 C CA . GLY A 1 751 ? -19.644 -19.579 50.008 1.00 80.94 751 GLY A CA 1
ATOM 5988 C C . GLY A 1 751 ? -19.570 -18.041 49.949 1.00 80.94 751 GLY A C 1
ATOM 5989 O O . GLY A 1 751 ? -20.295 -17.374 50.685 1.00 80.94 751 GLY A O 1
ATOM 5990 N N . ASP A 1 752 ? -18.740 -17.455 49.084 1.00 83.81 752 ASP A N 1
ATOM 5991 C CA . ASP A 1 752 ? -18.370 -16.028 49.116 1.00 83.81 752 ASP A CA 1
ATOM 5992 C C . ASP A 1 752 ? -19.279 -15.096 48.267 1.00 83.81 752 ASP A C 1
ATOM 5994 O O . ASP A 1 752 ? -18.817 -14.311 47.433 1.00 83.81 752 ASP A O 1
ATOM 5998 N N . ASP A 1 753 ? -20.599 -15.129 48.494 1.00 80.81 753 ASP A N 1
ATOM 5999 C CA . ASP A 1 753 ? -21.592 -14.353 47.716 1.00 80.81 753 ASP A CA 1
ATOM 6000 C C . ASP A 1 753 ? -21.329 -12.828 47.679 1.00 80.81 753 ASP A C 1
ATOM 6002 O O . ASP A 1 753 ? -21.615 -12.170 46.677 1.00 80.81 753 ASP A O 1
ATOM 6006 N N . ASN A 1 754 ? -20.751 -12.238 48.734 1.00 82.69 754 ASN A N 1
ATOM 6007 C CA . ASN A 1 754 ? -20.406 -10.808 48.740 1.00 82.69 754 ASN A CA 1
ATOM 6008 C C . ASN A 1 754 ? -19.252 -10.478 47.780 1.00 82.69 754 ASN A C 1
ATOM 6010 O O . ASN A 1 754 ? -19.301 -9.438 47.124 1.00 82.69 754 ASN A O 1
ATOM 6014 N N . ARG A 1 755 ? -18.243 -11.356 47.660 1.00 83.81 755 ARG A N 1
ATOM 6015 C CA . ARG A 1 755 ? -17.148 -11.189 46.688 1.00 83.81 755 ARG A CA 1
ATOM 6016 C C . ARG A 1 755 ? -17.648 -11.429 45.267 1.00 83.81 755 ARG A C 1
ATOM 6018 O O . ARG A 1 755 ? -17.287 -10.669 44.377 1.00 83.81 755 ARG A O 1
ATOM 6025 N N . ALA A 1 756 ? -18.531 -12.411 45.070 1.00 82.69 756 ALA A N 1
ATOM 6026 C CA . ALA A 1 756 ? -19.194 -12.632 43.785 1.00 82.69 756 ALA A CA 1
ATOM 6027 C C . ALA A 1 756 ? -20.019 -11.402 43.350 1.00 82.69 756 ALA A C 1
ATOM 6029 O O . ALA A 1 756 ? -19.883 -10.947 42.218 1.00 82.69 756 ALA A O 1
ATOM 6030 N N . MET A 1 757 ? -20.805 -10.798 44.252 1.00 83.88 757 MET A N 1
ATOM 6031 C CA . MET A 1 757 ? -21.525 -9.551 43.959 1.00 83.88 757 MET A CA 1
ATOM 6032 C C . MET A 1 757 ? -20.566 -8.394 43.646 1.00 83.88 757 MET A C 1
ATOM 6034 O O . MET A 1 757 ? -20.777 -7.692 42.659 1.00 83.88 757 MET A O 1
ATOM 6038 N N . GLN A 1 758 ? -19.525 -8.190 44.464 1.00 83.75 758 GLN A N 1
ATOM 6039 C CA . GLN A 1 758 ? -18.556 -7.102 44.281 1.00 83.75 758 GLN A CA 1
ATOM 6040 C C . GLN A 1 758 ? -17.819 -7.207 42.946 1.00 83.75 758 GLN A C 1
ATOM 6042 O O . GLN A 1 758 ? -17.755 -6.210 42.229 1.00 83.75 758 GLN A O 1
ATOM 6047 N N . LEU A 1 759 ? -17.366 -8.411 42.575 1.00 84.75 759 LEU A N 1
ATOM 6048 C CA . LEU A 1 759 ? -16.741 -8.695 41.283 1.00 84.75 759 LEU A CA 1
ATOM 6049 C C . LEU A 1 759 ? -17.585 -8.124 40.137 1.00 84.75 759 LEU A C 1
ATOM 6051 O O . LEU A 1 759 ? -17.104 -7.295 39.368 1.00 84.75 759 LEU A O 1
ATOM 6055 N N . PHE A 1 760 ? -18.872 -8.475 40.078 1.00 83.81 760 PHE A N 1
ATOM 6056 C CA . PHE A 1 760 ? -19.756 -7.962 39.036 1.00 83.81 760 PHE A CA 1
ATOM 6057 C C . PHE A 1 760 ? -20.122 -6.479 39.213 1.00 83.81 760 PHE A C 1
ATOM 6059 O O . PHE A 1 760 ? -20.191 -5.771 38.211 1.00 83.81 760 PHE A O 1
ATOM 6066 N N . THR A 1 761 ? -20.341 -5.948 40.426 1.00 82.25 761 THR A N 1
ATOM 6067 C CA . THR A 1 761 ? -20.719 -4.524 40.575 1.00 82.25 761 THR A CA 1
ATOM 6068 C C . THR A 1 761 ? -19.582 -3.559 40.269 1.00 82.25 761 THR A C 1
ATOM 6070 O O . THR A 1 761 ? -19.837 -2.486 39.721 1.00 82.25 761 THR A O 1
ATOM 6073 N N . ASP A 1 762 ? -18.342 -3.933 40.578 1.00 79.50 762 ASP A N 1
ATOM 6074 C CA . ASP A 1 762 ? -17.169 -3.085 40.359 1.00 79.50 762 ASP A CA 1
ATOM 6075 C C . ASP A 1 762 ? -16.772 -3.099 38.870 1.00 79.50 762 ASP A C 1
ATOM 6077 O O . ASP A 1 762 ? -16.432 -2.057 38.301 1.00 79.50 762 ASP A O 1
ATOM 6081 N N . LEU A 1 763 ? -16.973 -4.243 38.200 1.00 77.62 763 LEU A N 1
ATOM 6082 C CA . LEU A 1 763 ? -16.937 -4.392 36.739 1.00 77.62 763 LEU A CA 1
ATOM 6083 C C . LEU A 1 763 ? -18.198 -3.858 36.026 1.00 77.62 763 LEU A C 1
ATOM 6085 O O . LEU A 1 763 ? -18.224 -3.797 34.799 1.00 77.62 763 LEU A O 1
ATOM 6089 N N . ARG A 1 764 ? -19.218 -3.407 36.775 1.00 72.00 764 ARG A N 1
ATOM 6090 C CA . ARG A 1 764 ? -20.489 -2.814 36.292 1.00 72.00 764 ARG A CA 1
ATOM 6091 C C . ARG A 1 764 ? -21.418 -3.780 35.537 1.00 72.00 764 ARG A C 1
ATOM 6093 O O . ARG A 1 764 ? -22.302 -3.354 34.796 1.00 72.00 764 ARG A O 1
ATOM 6100 N N . MET A 1 765 ? -21.260 -5.076 35.760 1.00 80.75 765 MET A N 1
ATOM 6101 C CA . MET A 1 765 ? -21.996 -6.177 35.133 1.00 80.75 765 MET A CA 1
ATOM 6102 C C . MET A 1 765 ? -23.321 -6.424 35.886 1.00 80.75 765 MET A C 1
ATOM 6104 O O . MET A 1 765 ? -23.537 -7.469 36.494 1.00 80.75 765 MET A O 1
ATOM 6108 N N . PHE A 1 766 ? -24.198 -5.412 35.922 1.00 79.06 766 PHE A N 1
ATOM 6109 C CA . PHE A 1 766 ? -25.369 -5.375 36.817 1.00 79.06 766 PHE A CA 1
ATOM 6110 C C . PHE A 1 766 ? -26.432 -6.451 36.555 1.00 79.06 766 PHE A C 1
ATOM 6112 O O . PHE A 1 766 ? -27.135 -6.824 37.493 1.00 79.06 766 PHE A O 1
ATOM 6119 N N . ASP A 1 767 ? -26.568 -6.938 35.322 1.00 80.00 767 ASP A N 1
ATOM 6120 C CA . ASP A 1 767 ? -27.530 -7.995 34.986 1.00 80.00 767 ASP A CA 1
ATOM 6121 C C . ASP A 1 767 ? -27.013 -9.382 35.378 1.00 80.00 767 ASP A C 1
ATOM 6123 O O . ASP A 1 767 ? -27.739 -10.139 36.015 1.00 80.00 767 ASP A O 1
ATOM 6127 N N . GLU A 1 768 ? -25.727 -9.661 35.152 1.00 78.75 768 GLU A N 1
ATOM 6128 C CA . GLU A 1 768 ? -25.054 -10.857 35.678 1.00 78.75 768 GLU A CA 1
ATOM 6129 C C . GLU A 1 768 ? -25.041 -10.855 37.215 1.00 78.75 768 GLU A C 1
ATOM 6131 O O . GLU A 1 768 ? -25.338 -11.870 37.842 1.00 78.75 768 GLU A O 1
ATOM 6136 N N . ALA A 1 769 ? -24.822 -9.693 37.844 1.00 78.00 769 ALA A N 1
ATOM 6137 C CA . ALA A 1 769 ? -25.000 -9.529 39.286 1.00 78.00 769 ALA A CA 1
ATOM 6138 C C . ALA A 1 769 ? -26.447 -9.814 39.731 1.00 78.00 769 ALA A C 1
ATOM 6140 O O . ALA A 1 769 ? -26.652 -10.364 40.809 1.00 78.00 769 ALA A O 1
ATOM 6141 N N . GLN A 1 770 ? -27.457 -9.452 38.934 1.00 79.38 770 GLN A N 1
ATOM 6142 C CA . GLN A 1 770 ? -28.866 -9.691 39.257 1.00 79.38 770 GLN A CA 1
ATOM 6143 C C . GLN A 1 770 ? -29.266 -11.165 39.080 1.00 79.38 770 GLN A C 1
ATOM 6145 O O . GLN A 1 770 ? -30.049 -11.669 39.881 1.00 79.38 770 GLN A O 1
ATOM 6150 N N . GLU A 1 771 ? -28.719 -11.860 38.080 1.00 79.94 771 GLU A N 1
ATOM 6151 C CA . GLU A 1 771 ? -28.918 -13.297 37.863 1.00 79.94 771 GLU A CA 1
ATOM 6152 C C . GLU A 1 771 ? -28.214 -14.122 38.949 1.00 79.94 771 GLU A C 1
ATOM 6154 O O . GLU A 1 771 ? -28.850 -14.921 39.640 1.00 79.94 771 GLU A O 1
ATOM 6159 N N . VAL A 1 772 ? -26.929 -13.853 39.200 1.00 73.00 772 VAL A N 1
ATOM 6160 C CA . VAL A 1 772 ? -26.159 -14.511 40.265 1.00 73.00 772 VAL A CA 1
ATOM 6161 C C . VAL A 1 772 ? -26.775 -14.228 41.641 1.00 73.00 772 VAL A C 1
ATOM 6163 O O . VAL A 1 772 ? -26.864 -15.141 42.462 1.00 73.00 772 VAL A O 1
ATOM 6166 N N . MET A 1 773 ? -27.274 -13.016 41.903 1.00 74.12 773 MET A N 1
ATOM 6167 C CA . MET A 1 773 ? -27.905 -12.652 43.183 1.00 74.12 773 MET A CA 1
ATOM 6168 C C . MET A 1 773 ? -29.440 -12.793 43.196 1.00 74.12 773 MET A C 1
ATOM 6170 O O . MET A 1 773 ? -30.096 -12.266 44.099 1.00 74.12 773 MET A O 1
ATOM 6174 N N . ALA A 1 774 ? -30.036 -13.547 42.265 1.00 75.44 774 ALA A N 1
ATOM 6175 C CA . ALA A 1 774 ? -31.483 -13.794 42.241 1.00 75.44 774 ALA A CA 1
ATOM 6176 C C . ALA A 1 774 ? -32.000 -14.488 43.521 1.00 75.44 774 ALA A C 1
ATOM 6178 O O . ALA A 1 774 ? -33.135 -14.260 43.938 1.00 75.44 774 ALA A O 1
ATOM 6179 N N . SER A 1 775 ? -31.152 -15.285 44.182 1.00 70.06 775 SER A N 1
ATOM 6180 C CA . SER A 1 775 ? -31.423 -15.959 45.461 1.00 70.06 775 SER A CA 1
ATOM 6181 C C . SER A 1 775 ? -31.026 -15.152 46.712 1.00 70.06 775 SER A C 1
ATOM 6183 O O . SER A 1 775 ? -31.060 -15.695 47.816 1.00 70.06 775 SER A O 1
ATOM 6185 N N . ALA A 1 776 ? -30.610 -13.888 46.568 1.00 68.69 776 ALA A N 1
ATOM 6186 C CA . ALA A 1 776 ? -30.090 -13.060 47.661 1.00 68.69 776 ALA A CA 1
ATOM 6187 C C . ALA A 1 776 ? -31.171 -12.228 48.390 1.00 68.69 776 ALA A C 1
ATOM 6189 O O . ALA A 1 776 ? -32.362 -12.280 48.084 1.00 68.69 776 ALA A O 1
ATOM 6190 N N . SER A 1 777 ? -30.759 -11.446 49.395 1.00 74.44 777 SER A N 1
ATOM 6191 C CA . SER A 1 777 ? -31.676 -10.708 50.274 1.00 74.44 777 SER A CA 1
ATOM 6192 C C . SER A 1 777 ? -32.241 -9.425 49.641 1.00 74.44 777 SER A C 1
ATOM 6194 O O . SER A 1 777 ? -31.542 -8.673 48.958 1.00 74.44 777 SER A O 1
ATOM 6196 N N . GLY A 1 778 ? -33.506 -9.107 49.938 1.00 75.06 778 GLY A N 1
ATOM 6197 C CA . GLY A 1 778 ? -34.214 -7.954 49.355 1.00 75.06 778 GLY A CA 1
ATOM 6198 C C . GLY A 1 778 ? -33.611 -6.571 49.663 1.00 75.06 778 GLY A C 1
ATOM 6199 O O . GLY A 1 778 ? -33.889 -5.605 48.953 1.00 75.06 778 GLY A O 1
ATOM 6200 N N . GLU A 1 779 ? -32.756 -6.451 50.684 1.00 76.69 779 GLU A N 1
ATOM 6201 C CA . GLU A 1 779 ? -31.993 -5.221 50.933 1.00 76.69 779 GLU A CA 1
ATOM 6202 C C . GLU A 1 779 ? -30.843 -5.056 49.931 1.00 76.69 779 GLU A C 1
ATOM 6204 O O . GLU A 1 779 ? -30.695 -3.981 49.342 1.00 76.69 779 GLU A O 1
ATOM 6209 N N . THR A 1 780 ? -30.099 -6.133 49.641 1.00 72.50 780 THR A N 1
ATOM 6210 C CA . THR A 1 780 ? -29.060 -6.111 48.596 1.00 72.50 780 THR A CA 1
ATOM 6211 C C . THR A 1 780 ? -29.658 -5.811 47.221 1.00 72.50 780 THR A C 1
ATOM 6213 O O . THR A 1 780 ? -29.080 -5.023 46.479 1.00 72.50 780 THR A O 1
ATOM 6216 N N . GLN A 1 781 ? -30.872 -6.290 46.925 1.00 74.12 781 GLN A N 1
ATOM 6217 C CA . GLN A 1 781 ? -31.601 -5.953 45.692 1.00 74.12 781 GLN A CA 1
ATOM 6218 C C . GLN A 1 781 ? -31.972 -4.459 45.591 1.00 74.12 781 GLN A C 1
ATOM 6220 O O . GLN A 1 781 ? -31.837 -3.857 44.526 1.00 74.12 781 GLN A O 1
ATOM 6225 N N . ARG A 1 782 ? -32.392 -3.807 46.687 1.00 76.88 782 ARG A N 1
ATOM 6226 C CA . ARG A 1 782 ? -32.649 -2.349 46.686 1.00 76.88 782 ARG A CA 1
ATOM 6227 C C . ARG A 1 782 ? -31.364 -1.531 46.564 1.00 76.88 782 ARG A C 1
ATOM 6229 O O . ARG A 1 782 ? -31.364 -0.494 45.900 1.00 76.88 782 ARG A O 1
ATOM 6236 N N . MET A 1 783 ? -30.276 -1.990 47.183 1.00 78.62 783 MET A N 1
ATOM 6237 C CA . MET A 1 783 ? -28.963 -1.362 47.033 1.00 78.62 783 MET A CA 1
ATOM 6238 C C . MET A 1 783 ? -28.433 -1.521 45.602 1.00 78.62 783 MET A C 1
ATOM 6240 O O . MET A 1 783 ? -27.920 -0.550 45.047 1.00 78.62 783 MET A O 1
ATOM 6244 N N . LEU A 1 784 ? -28.635 -2.691 44.983 1.00 79.69 784 LEU A N 1
ATOM 6245 C CA . LEU A 1 784 ? -28.352 -2.950 43.573 1.00 79.69 784 LEU A CA 1
ATOM 6246 C C . LEU A 1 784 ? -29.138 -1.982 42.682 1.00 79.69 784 LEU A C 1
ATOM 6248 O O . LEU A 1 784 ? -28.524 -1.302 41.873 1.00 79.69 784 LEU A O 1
ATOM 6252 N N . MET A 1 785 ? -30.452 -1.827 42.881 1.00 76.69 785 MET A N 1
ATOM 6253 C CA . MET A 1 785 ? -31.277 -0.907 42.080 1.00 76.69 785 MET A CA 1
ATOM 6254 C C . MET A 1 785 ? -30.874 0.568 42.224 1.00 76.69 785 MET A C 1
ATOM 6256 O O . MET A 1 785 ? -30.859 1.284 41.227 1.00 76.69 785 MET A O 1
ATOM 6260 N N . ARG A 1 786 ? -30.482 1.036 43.420 1.00 79.88 786 ARG A N 1
ATOM 6261 C CA . ARG A 1 786 ? -29.940 2.401 43.583 1.00 79.88 786 ARG A CA 1
ATOM 6262 C C . ARG A 1 786 ? -28.580 2.563 42.913 1.00 79.88 786 ARG A C 1
ATOM 6264 O O . ARG A 1 786 ? -28.427 3.463 42.096 1.00 79.88 786 ARG A O 1
ATOM 6271 N N . LYS A 1 787 ? -27.631 1.655 43.180 1.00 78.88 787 LYS A N 1
ATOM 6272 C CA . LYS A 1 787 ? -26.326 1.650 42.499 1.00 78.88 787 LYS A CA 1
ATOM 6273 C C . LYS A 1 787 ? -26.498 1.594 40.979 1.00 78.88 787 LYS A C 1
ATOM 6275 O O . LYS A 1 787 ? -25.787 2.309 40.292 1.00 78.88 787 LYS A O 1
ATOM 6280 N N . ARG A 1 788 ? -27.464 0.822 40.469 1.00 78.69 788 ARG A N 1
ATOM 6281 C CA . ARG A 1 788 ? -27.818 0.698 39.047 1.00 78.69 788 ARG A CA 1
ATOM 6282 C C . ARG A 1 788 ? -28.451 1.975 38.482 1.00 78.69 788 ARG A C 1
ATOM 6284 O O . ARG A 1 788 ? -28.112 2.339 37.366 1.00 78.69 788 ARG A O 1
ATOM 6291 N N . ALA A 1 789 ? -29.296 2.686 39.231 1.00 74.56 789 ALA A N 1
ATOM 6292 C CA . ALA A 1 789 ? -29.888 3.959 38.801 1.00 74.56 789 ALA A CA 1
ATOM 6293 C C . ALA A 1 789 ? -28.873 5.120 38.809 1.00 74.56 789 ALA A C 1
ATOM 6295 O O . ALA A 1 789 ? -28.773 5.853 37.825 1.00 74.56 789 ALA A O 1
ATOM 6296 N N . ASP A 1 790 ? -28.068 5.253 39.869 1.00 78.44 790 ASP A N 1
ATOM 6297 C CA . ASP A 1 790 ? -26.975 6.234 39.934 1.00 78.44 790 ASP A CA 1
ATOM 6298 C C . ASP A 1 790 ? -25.878 5.910 38.906 1.00 78.44 790 ASP A C 1
ATOM 6300 O O . ASP A 1 790 ? -25.348 6.807 38.250 1.00 78.44 790 ASP A O 1
ATOM 6304 N N . TRP A 1 791 ? -25.578 4.626 38.682 1.00 74.88 791 TRP A N 1
ATOM 6305 C CA . TRP A 1 791 ? -24.703 4.183 37.597 1.00 74.88 791 TRP A CA 1
ATOM 6306 C C . TRP A 1 791 ? -25.291 4.492 36.220 1.00 74.88 791 TRP A C 1
ATOM 6308 O O . TRP A 1 791 ? -24.566 5.015 35.381 1.00 74.88 791 TRP A O 1
ATOM 6318 N N . ALA A 1 792 ? -26.580 4.235 35.981 1.00 73.31 792 ALA A N 1
ATOM 6319 C CA . ALA A 1 792 ? -27.236 4.530 34.707 1.00 73.31 792 ALA A CA 1
ATOM 6320 C C . ALA A 1 792 ? -27.239 6.040 34.423 1.00 73.31 792 ALA A C 1
ATOM 6322 O O . ALA A 1 792 ? -26.995 6.453 33.290 1.00 73.31 792 ALA A O 1
ATOM 6323 N N . ARG A 1 793 ? -27.405 6.877 35.457 1.00 73.56 793 ARG A N 1
ATOM 6324 C CA . ARG A 1 793 ? -27.210 8.330 35.363 1.00 73.56 793 ARG A CA 1
ATOM 6325 C C . ARG A 1 793 ? -25.764 8.688 35.003 1.00 73.56 793 ARG A C 1
ATOM 6327 O O . ARG A 1 793 ? -25.550 9.460 34.076 1.00 73.56 793 ARG A O 1
ATOM 6334 N N . ASN A 1 794 ? -24.786 8.109 35.698 1.00 75.50 794 ASN A N 1
ATOM 6335 C CA . ASN A 1 794 ? -23.358 8.400 35.516 1.00 75.50 794 ASN A CA 1
ATOM 6336 C C . ASN A 1 794 ? -22.726 7.733 34.272 1.00 75.50 794 ASN A C 1
ATOM 6338 O O . ASN A 1 794 ? -21.577 8.023 33.948 1.00 75.50 794 ASN A O 1
ATOM 6342 N N . SER A 1 795 ? -23.449 6.838 33.590 1.00 70.19 795 SER A N 1
ATOM 6343 C CA . SER A 1 795 ? -22.969 6.040 32.446 1.00 70.19 795 SER A CA 1
ATOM 6344 C C . SER A 1 795 ? -23.774 6.296 31.168 1.00 70.19 795 SER A C 1
ATOM 6346 O O . SER A 1 795 ? -23.856 5.431 30.301 1.00 70.19 795 SER A O 1
ATOM 6348 N N . ASN A 1 796 ? -24.394 7.474 31.053 1.00 57.97 796 ASN A N 1
ATOM 6349 C CA . ASN A 1 796 ? -25.185 7.895 29.894 1.00 57.97 796 ASN A CA 1
ATOM 6350 C C . ASN A 1 796 ? -26.320 6.922 29.488 1.00 57.97 796 ASN A C 1
ATOM 6352 O O . ASN A 1 796 ? -26.729 6.880 28.330 1.00 57.97 796 ASN A O 1
ATOM 6356 N N . GLN A 1 797 ? -26.934 6.244 30.467 1.00 72.81 797 GLN A N 1
ATOM 6357 C CA . GLN A 1 797 ? -28.283 5.664 30.362 1.00 72.81 797 GLN A CA 1
ATOM 6358 C C . GLN A 1 797 ? -29.350 6.423 31.198 1.00 72.81 797 GLN A C 1
ATOM 6360 O O . GLN A 1 797 ? -30.179 5.785 31.861 1.00 72.81 797 GLN A O 1
ATOM 6365 N N . PRO A 1 798 ? -29.401 7.775 31.197 1.00 75.88 798 PRO A N 1
ATOM 6366 C CA . PRO A 1 798 ? -30.294 8.514 32.077 1.00 75.88 798 PRO A CA 1
ATOM 6367 C C . PRO A 1 798 ? -31.785 8.237 31.827 1.00 75.88 798 PRO A C 1
ATOM 6369 O O . PRO A 1 798 ? -32.565 8.446 32.747 1.00 75.88 798 PRO A O 1
ATOM 6372 N N . LYS A 1 799 ? -32.198 7.690 30.668 1.00 78.12 799 LYS A N 1
ATOM 6373 C CA . LYS A 1 799 ? -33.595 7.264 30.441 1.00 78.12 799 LYS A CA 1
ATOM 6374 C C . LYS A 1 799 ? -34.001 6.135 31.388 1.00 78.12 799 LYS A C 1
ATOM 6376 O O . LYS A 1 799 ? -35.021 6.237 32.061 1.00 78.12 799 LYS A O 1
ATOM 6381 N N . ILE A 1 800 ? -33.168 5.099 31.490 1.00 80.12 800 ILE A N 1
ATOM 6382 C CA . ILE A 1 800 ? -33.387 3.971 32.403 1.00 80.12 800 ILE A CA 1
ATOM 6383 C C . ILE A 1 800 ? -33.248 4.449 33.851 1.00 80.12 800 ILE A C 1
ATOM 6385 O O . ILE A 1 800 ? -34.065 4.083 34.690 1.00 80.12 800 ILE A O 1
ATOM 6389 N N . ALA A 1 801 ? -32.294 5.345 34.138 1.00 81.56 801 ALA A N 1
ATOM 6390 C CA . ALA A 1 801 ? -32.212 5.989 35.449 1.00 81.56 801 ALA A CA 1
ATOM 6391 C C . ALA A 1 801 ? -33.506 6.748 35.795 1.00 81.56 801 ALA A C 1
ATOM 6393 O O . ALA A 1 801 ? -33.998 6.626 36.909 1.00 81.56 801 ALA A O 1
ATOM 6394 N N . ALA A 1 802 ? -34.097 7.487 34.852 1.00 76.19 802 ALA A N 1
ATOM 6395 C CA . ALA A 1 802 ? -35.344 8.215 35.051 1.00 76.19 802 ALA A CA 1
ATOM 6396 C C . ALA A 1 802 ? -36.562 7.294 35.162 1.00 76.19 802 ALA A C 1
ATOM 6398 O O . ALA A 1 802 ? -37.433 7.565 35.974 1.00 76.19 802 ALA A O 1
ATOM 6399 N N . GLU A 1 803 ? -36.632 6.193 34.416 1.00 79.69 803 GLU A N 1
ATOM 6400 C CA . GLU A 1 803 ? -37.698 5.193 34.560 1.00 79.69 803 GLU A CA 1
ATOM 6401 C C . GLU A 1 803 ? -37.585 4.451 35.905 1.00 79.69 803 GLU A C 1
ATOM 6403 O O . GLU A 1 803 ? -38.597 4.243 36.579 1.00 79.69 803 GLU A O 1
ATOM 6408 N N . MET A 1 804 ? -36.364 4.167 36.375 1.00 78.19 804 MET A N 1
ATOM 6409 C CA . MET A 1 804 ? -36.092 3.675 37.731 1.00 78.19 804 MET A CA 1
ATOM 6410 C C . MET A 1 804 ? -36.429 4.720 38.809 1.00 78.19 804 MET A C 1
ATOM 6412 O O . MET A 1 804 ? -37.022 4.357 39.821 1.00 78.19 804 MET A O 1
ATOM 6416 N N . LEU A 1 805 ? -36.138 6.008 38.588 1.00 81.44 805 LEU A N 1
ATOM 6417 C CA . LEU A 1 805 ? -36.473 7.112 39.504 1.00 81.44 805 LEU A CA 1
ATOM 6418 C C . LEU A 1 805 ? -37.979 7.410 39.542 1.00 81.44 805 LEU A C 1
ATOM 6420 O O . LEU A 1 805 ? -38.526 7.663 40.610 1.00 81.44 805 LEU A O 1
ATOM 6424 N N . ILE A 1 806 ? -38.682 7.320 38.411 1.00 80.25 806 ILE A N 1
ATOM 6425 C CA . ILE A 1 806 ? -40.150 7.390 38.326 1.00 80.25 806 ILE A CA 1
ATOM 6426 C C . ILE A 1 806 ? -40.771 6.186 39.046 1.00 80.25 806 ILE A C 1
ATOM 6428 O O . ILE A 1 806 ? -41.789 6.338 39.717 1.00 80.25 806 ILE A O 1
ATOM 6432 N N . SER A 1 807 ? -40.135 5.013 38.964 1.00 78.62 807 SER A N 1
ATOM 6433 C CA . SER A 1 807 ? -40.539 3.807 39.700 1.00 78.62 807 SER A CA 1
ATOM 6434 C C . SER A 1 807 ? -40.191 3.863 41.196 1.00 78.62 807 SER A C 1
ATOM 6436 O O . SER A 1 807 ? -40.845 3.187 41.988 1.00 78.62 807 SER A O 1
ATOM 6438 N N . SER A 1 808 ? -39.204 4.672 41.608 1.00 75.94 808 SER A N 1
ATOM 6439 C CA . SER A 1 808 ? -38.869 4.917 43.021 1.00 75.94 808 SER A CA 1
ATOM 6440 C C . SER A 1 808 ? -39.550 6.153 43.628 1.00 75.94 808 SER A C 1
ATOM 6442 O O . SER A 1 808 ? -39.548 6.286 44.850 1.00 75.94 808 SER A O 1
ATOM 6444 N N . GLY A 1 809 ? -40.138 7.032 42.805 1.00 75.19 809 GLY A N 1
ATOM 6445 C CA . GLY A 1 809 ? -40.967 8.183 43.201 1.00 75.19 809 GLY A CA 1
ATOM 6446 C C . GLY A 1 809 ? -40.358 9.589 43.024 1.00 75.19 809 GLY A C 1
ATOM 6447 O O . GLY A 1 809 ? -41.023 10.573 43.339 1.00 75.19 809 GLY A O 1
ATOM 6448 N N . ASP A 1 810 ? -39.129 9.730 42.518 1.00 80.50 810 ASP A N 1
ATOM 6449 C CA . ASP A 1 810 ? -38.370 10.997 42.466 1.00 80.50 810 ASP A CA 1
ATOM 6450 C C . ASP A 1 810 ? -38.664 11.837 41.190 1.00 80.50 810 ASP A C 1
ATOM 6452 O O . ASP A 1 810 ? -37.828 11.957 40.289 1.00 80.50 810 ASP A O 1
ATOM 6456 N N . LEU A 1 811 ? -39.858 12.440 41.088 1.00 80.19 811 LEU A N 1
ATOM 6457 C CA . LEU A 1 811 ? -40.314 13.110 39.852 1.00 80.19 811 LEU A CA 1
ATOM 6458 C C . LEU A 1 811 ? -39.564 14.398 39.455 1.00 80.19 811 LEU A C 1
ATOM 6460 O O . LEU A 1 811 ? -39.369 14.616 38.264 1.00 80.19 811 LEU A O 1
ATOM 6464 N N . ASP A 1 812 ? -39.131 15.248 40.391 1.00 79.88 812 ASP A N 1
ATOM 6465 C CA . ASP A 1 812 ? -38.442 16.513 40.051 1.00 79.88 812 ASP A CA 1
ATOM 6466 C C . ASP A 1 812 ? -37.063 16.253 39.419 1.00 79.88 812 ASP A C 1
ATOM 6468 O O . ASP A 1 812 ? -36.767 16.711 38.313 1.00 79.88 812 ASP A O 1
ATOM 6472 N N . LYS A 1 813 ? -36.277 15.366 40.048 1.00 79.50 813 LYS A N 1
ATOM 6473 C CA . LYS A 1 813 ? -35.041 14.828 39.462 1.00 79.50 813 LYS A CA 1
ATOM 6474 C C . LYS A 1 813 ? -35.310 14.187 38.103 1.00 79.50 813 LYS A C 1
ATOM 6476 O O . LYS A 1 813 ? -34.493 14.351 37.205 1.00 79.50 813 LYS A O 1
ATOM 6481 N N . ALA A 1 814 ? -36.436 13.486 37.931 1.00 81.00 814 ALA A N 1
ATOM 6482 C CA . ALA A 1 814 ? -36.809 12.933 36.635 1.00 81.00 814 ALA A CA 1
ATOM 6483 C C . ALA A 1 814 ? -37.104 14.032 35.596 1.00 81.00 814 ALA A C 1
ATOM 6485 O O . ALA A 1 814 ? -36.589 13.922 34.494 1.00 81.00 814 ALA A O 1
ATOM 6486 N N . VAL A 1 815 ? -37.838 15.109 35.911 1.00 82.06 815 VAL A N 1
ATOM 6487 C CA . VAL A 1 815 ? -38.073 16.241 34.979 1.00 82.06 815 VAL A CA 1
ATOM 6488 C C . VAL A 1 815 ? -36.763 16.919 34.585 1.00 82.06 815 VAL A C 1
ATOM 6490 O O . VAL A 1 815 ? -36.557 17.202 33.401 1.00 82.06 815 VAL A O 1
ATOM 6493 N N . GLN A 1 816 ? -35.859 17.142 35.542 1.00 83.19 816 GLN A N 1
ATOM 6494 C CA . GLN A 1 816 ? -34.523 17.652 35.247 1.00 83.19 816 GLN A CA 1
ATOM 6495 C C . GLN A 1 816 ? -33.795 16.699 34.287 1.00 83.19 816 GLN A C 1
ATOM 6497 O O . GLN A 1 816 ? -33.400 17.115 33.201 1.00 83.19 816 GLN A O 1
ATOM 6502 N N . LEU A 1 817 ? -33.723 15.404 34.610 1.00 81.31 817 LEU A N 1
ATOM 6503 C CA . LEU A 1 817 ? -33.031 14.419 33.779 1.00 81.31 817 LEU A CA 1
ATOM 6504 C C . LEU A 1 817 ? -33.662 14.279 32.377 1.00 81.31 817 LEU A C 1
ATOM 6506 O O . LEU A 1 817 ? -32.923 14.218 31.400 1.00 81.31 817 LEU A O 1
ATOM 6510 N N . ILE A 1 818 ? -34.996 14.313 32.265 1.00 83.44 818 ILE A N 1
ATOM 6511 C CA . ILE A 1 818 ? -35.772 14.297 31.008 1.00 83.44 818 ILE A CA 1
ATOM 6512 C C . ILE A 1 818 ? -35.460 15.520 30.132 1.00 83.44 818 ILE A C 1
ATOM 6514 O O . ILE A 1 818 ? -35.382 15.388 28.912 1.00 83.44 818 ILE A O 1
ATOM 6518 N N . THR A 1 819 ? -35.303 16.709 30.723 1.00 80.50 819 THR A N 1
ATOM 6519 C CA . THR A 1 819 ? -35.103 17.969 29.974 1.00 80.50 819 THR A CA 1
ATOM 6520 C C . THR A 1 819 ? -33.631 18.319 29.725 1.00 80.50 819 THR A C 1
ATOM 6522 O O . THR A 1 819 ? -33.342 19.118 28.828 1.00 80.50 819 THR A O 1
ATOM 6525 N N . GLU A 1 820 ? -32.712 17.699 30.471 1.00 80.94 820 GLU A N 1
ATOM 6526 C CA . GLU A 1 820 ? -31.269 17.658 30.204 1.00 80.94 820 GLU A CA 1
ATOM 6527 C C . GLU A 1 820 ? -30.910 16.630 29.118 1.00 80.94 820 GLU A C 1
ATOM 6529 O O . GLU A 1 820 ? -30.079 16.921 28.263 1.00 80.94 820 GLU A O 1
ATOM 6534 N N . ASN A 1 821 ? -31.536 15.445 29.136 1.00 80.12 821 ASN A N 1
ATOM 6535 C CA . ASN A 1 821 ? -31.135 14.281 28.327 1.00 80.12 821 ASN A CA 1
ATOM 6536 C C . ASN A 1 821 ? -32.174 13.843 27.279 1.00 80.12 821 ASN A C 1
ATOM 6538 O O . ASN A 1 821 ? -31.994 12.815 26.629 1.00 80.12 821 ASN A O 1
ATOM 6542 N N . ASP A 1 822 ? -33.218 14.649 27.092 1.00 73.25 822 ASP A N 1
ATOM 6543 C CA . ASP A 1 822 ? -34.013 14.713 25.868 1.00 73.25 822 ASP A CA 1
ATOM 6544 C C . ASP A 1 822 ? -34.891 13.488 25.528 1.00 73.25 822 ASP A C 1
ATOM 6546 O O . ASP A 1 822 ? -34.713 12.848 24.493 1.00 73.25 822 ASP A O 1
ATOM 6550 N N . TRP A 1 823 ? -35.899 13.175 26.359 1.00 84.38 823 TRP A N 1
ATOM 6551 C CA . TRP A 1 823 ? -36.888 12.127 26.023 1.00 84.38 823 TRP A CA 1
ATOM 6552 C C . TRP A 1 823 ? -38.306 12.665 25.870 1.00 84.38 823 TRP A C 1
ATOM 6554 O O . TRP A 1 823 ? -39.026 12.864 26.850 1.00 84.38 823 TRP A O 1
ATOM 6564 N N . MET A 1 824 ? -38.741 12.773 24.616 1.00 79.56 824 MET A N 1
ATOM 6565 C CA . MET A 1 824 ? -40.080 13.216 24.234 1.00 79.56 824 MET A CA 1
ATOM 6566 C C . MET A 1 824 ? -41.203 12.412 24.910 1.00 79.56 824 MET A C 1
ATOM 6568 O O . MET A 1 824 ? -42.113 12.998 25.489 1.00 79.56 824 MET A O 1
ATOM 6572 N N . ASP A 1 825 ? -41.133 11.076 24.905 1.00 81.88 825 ASP A N 1
ATOM 6573 C CA . ASP A 1 825 ? -42.209 10.227 25.441 1.00 81.88 825 ASP A CA 1
ATOM 6574 C C . ASP A 1 825 ? -42.371 10.371 26.953 1.00 81.88 825 ASP A C 1
ATOM 6576 O O . ASP A 1 825 ? -43.489 10.414 27.467 1.00 81.88 825 ASP A O 1
ATOM 6580 N N . LEU A 1 826 ? -41.252 10.470 27.678 1.00 82.56 826 LEU A N 1
ATOM 6581 C CA . LEU A 1 826 ? -41.256 10.674 29.124 1.00 82.56 826 LEU A CA 1
ATOM 6582 C C . LEU A 1 826 ? -41.615 12.120 29.468 1.00 82.56 826 LEU A C 1
ATOM 6584 O O . LEU A 1 826 ? -42.364 12.326 30.416 1.00 82.56 826 LEU A O 1
ATOM 6588 N N . ALA A 1 827 ? -41.201 13.100 28.663 1.00 82.00 827 ALA A N 1
ATOM 6589 C CA . ALA A 1 827 ? -41.683 14.474 28.754 1.00 82.00 827 ALA A CA 1
ATOM 6590 C C . ALA A 1 827 ? -43.206 14.552 28.556 1.00 82.00 827 ALA A C 1
ATOM 6592 O O . ALA A 1 827 ? -43.873 15.252 29.307 1.00 82.00 827 ALA A O 1
ATOM 6593 N N . ILE A 1 828 ? -43.785 13.789 27.622 1.00 83.00 828 ILE A N 1
ATOM 6594 C CA . ILE A 1 828 ? -45.237 13.718 27.387 1.00 83.00 828 ILE A CA 1
ATOM 6595 C C . ILE A 1 828 ? -45.955 12.933 28.499 1.00 83.00 828 ILE A C 1
ATOM 6597 O O . ILE A 1 828 ? -47.024 13.344 28.944 1.00 83.00 828 ILE A O 1
ATOM 6601 N N . ASN A 1 829 ? -45.386 11.825 28.982 1.00 82.94 829 ASN A N 1
ATOM 6602 C CA . ASN A 1 829 ? -45.915 11.030 30.099 1.00 82.94 829 ASN A CA 1
ATOM 6603 C C . ASN A 1 829 ? -45.925 11.852 31.399 1.00 82.94 829 ASN A C 1
ATOM 6605 O O . ASN A 1 829 ? -46.930 11.887 32.104 1.00 82.94 829 ASN A O 1
ATOM 6609 N N . VAL A 1 830 ? -44.847 12.588 31.673 1.00 83.75 830 VAL A N 1
ATOM 6610 C CA . VAL A 1 830 ? -44.748 13.484 32.828 1.00 83.75 830 VAL A CA 1
ATOM 6611 C C . VAL A 1 830 ? -45.577 14.757 32.623 1.00 83.75 830 VAL A C 1
ATOM 6613 O O . VAL A 1 830 ? -46.263 15.150 33.551 1.00 83.75 830 VAL A O 1
ATOM 6616 N N . MET A 1 831 ? -45.690 15.325 31.417 1.00 81.56 831 MET A N 1
ATOM 6617 C CA . MET A 1 831 ? -46.652 16.405 31.111 1.00 81.56 831 MET A CA 1
ATOM 6618 C C . MET A 1 831 ? -48.116 15.987 31.352 1.00 81.56 831 MET A C 1
ATOM 6620 O O . MET A 1 831 ? -48.940 16.832 31.682 1.00 81.56 831 MET A O 1
ATOM 6624 N N . ARG A 1 832 ? -48.455 14.695 31.219 1.00 82.56 832 ARG A N 1
ATOM 6625 C CA . ARG A 1 832 ? -49.776 14.146 31.596 1.00 82.56 832 ARG A CA 1
ATOM 6626 C C . ARG A 1 832 ? -49.933 13.891 33.105 1.00 82.56 832 ARG A C 1
ATOM 6628 O O . ARG A 1 832 ? -51.054 13.654 33.541 1.00 82.56 832 ARG A O 1
ATOM 6635 N N . LYS A 1 833 ? -48.837 13.895 33.872 1.00 80.31 833 LYS A N 1
ATOM 6636 C CA . LYS A 1 833 ? -48.792 13.692 35.335 1.00 80.31 833 LYS A CA 1
ATOM 6637 C C . LYS A 1 833 ? -48.525 14.982 36.129 1.00 80.31 833 LYS A C 1
ATOM 6639 O O . LYS A 1 833 ? -48.737 14.978 37.333 1.00 80.31 833 LYS A O 1
ATOM 6644 N N . LEU A 1 834 ? -48.041 16.039 35.475 1.00 81.56 834 LEU A N 1
ATOM 6645 C CA . LEU A 1 834 ? -47.830 17.375 36.037 1.00 81.56 834 LEU A CA 1
ATOM 6646 C C . LEU A 1 834 ? -49.151 18.140 36.119 1.00 81.56 834 LEU A C 1
ATOM 6648 O O . LEU A 1 834 ? -50.007 18.025 35.237 1.00 81.56 834 LEU A O 1
ATOM 6652 N N . GLU A 1 835 ? -49.291 18.965 37.151 1.00 76.75 835 GLU A N 1
ATOM 6653 C CA . GLU A 1 835 ? -50.492 19.767 37.365 1.00 76.75 835 GLU A CA 1
ATOM 6654 C C . GLU A 1 835 ? -50.339 21.195 36.817 1.00 76.75 835 GLU A C 1
ATOM 6656 O O . GLU A 1 835 ? -49.250 21.675 36.499 1.00 76.75 835 GLU A O 1
ATOM 6661 N N . ARG A 1 836 ? -51.461 21.922 36.703 1.00 75.62 836 ARG A N 1
ATOM 6662 C CA . ARG A 1 836 ? -51.466 23.323 36.230 1.00 75.62 836 ARG A CA 1
ATOM 6663 C C . ARG A 1 836 ? -50.737 24.291 37.176 1.00 75.62 836 ARG A C 1
ATOM 6665 O O . ARG A 1 836 ? -50.478 25.424 36.780 1.00 75.62 836 ARG A O 1
ATOM 6672 N N . SER A 1 837 ? -50.421 23.859 38.396 1.00 74.19 837 SER A N 1
ATOM 6673 C CA . SER A 1 837 ? -49.563 24.560 39.358 1.00 74.19 837 SER A CA 1
ATOM 6674 C C . SER A 1 837 ? -48.109 24.667 38.902 1.00 74.19 837 SER A C 1
ATOM 6676 O O . SER A 1 837 ? -47.429 25.630 39.255 1.00 74.19 837 SER A O 1
ATOM 6678 N N . ASP A 1 838 ? -47.625 23.711 38.107 1.00 79.06 838 ASP A N 1
ATOM 6679 C CA . ASP A 1 838 ? -46.191 23.446 37.952 1.00 79.06 838 ASP A CA 1
ATOM 6680 C C . ASP A 1 838 ? -45.588 24.274 36.805 1.00 79.06 838 ASP A C 1
ATOM 6682 O O . ASP A 1 838 ? -44.899 23.769 35.915 1.00 79.06 838 ASP A O 1
ATOM 6686 N N . VAL A 1 839 ? -45.885 25.578 36.814 1.00 78.06 839 VAL A N 1
ATOM 6687 C CA . VAL A 1 839 ? -45.633 26.535 35.722 1.00 78.06 839 VAL A CA 1
ATOM 6688 C C . VAL A 1 839 ? -44.174 26.536 35.260 1.00 78.06 839 VAL A C 1
ATOM 6690 O O . VAL A 1 839 ? -43.918 26.628 34.060 1.00 78.06 839 VAL A O 1
ATOM 6693 N N . ASP A 1 840 ? -43.210 26.392 36.171 1.00 80.56 840 ASP A N 1
ATOM 6694 C CA . ASP A 1 840 ? -41.788 26.367 35.813 1.00 80.56 840 ASP A CA 1
ATOM 6695 C C . ASP A 1 840 ? -41.375 25.060 35.126 1.00 80.56 840 ASP A C 1
ATOM 6697 O O . ASP A 1 840 ? -40.638 25.095 34.140 1.00 80.56 840 ASP A O 1
ATOM 6701 N N . SER A 1 841 ? -41.898 23.913 35.567 1.00 82.06 841 SER A N 1
ATOM 6702 C CA . SER A 1 841 ? -41.710 22.631 34.874 1.00 82.06 841 SER A CA 1
ATOM 6703 C C . SER A 1 841 ? -42.393 22.643 33.505 1.00 82.06 841 SER A C 1
ATOM 6705 O O . SER A 1 841 ? -41.795 22.214 32.521 1.00 82.06 841 SER A O 1
ATOM 6707 N N . LEU A 1 842 ? -43.587 23.234 33.397 1.00 83.56 842 LEU A N 1
ATOM 6708 C CA . LEU A 1 842 ? -44.297 23.411 32.127 1.00 83.56 842 LEU A CA 1
ATOM 6709 C C . LEU A 1 842 ? -43.581 24.379 31.166 1.00 83.56 842 LEU A C 1
ATOM 6711 O O . LEU A 1 842 ? -43.561 24.127 29.965 1.00 83.56 842 LEU A O 1
ATOM 6715 N N . ARG A 1 843 ? -42.931 25.445 31.655 1.00 83.50 843 ARG A N 1
ATOM 6716 C CA . ARG A 1 843 ? -42.102 26.355 30.833 1.00 83.50 843 ARG A CA 1
ATOM 6717 C C . ARG A 1 843 ? -40.768 25.733 30.415 1.00 83.50 843 ARG A C 1
ATOM 6719 O O . ARG A 1 843 ? -40.344 25.920 29.270 1.00 83.50 843 ARG A O 1
ATOM 6726 N N . ARG A 1 844 ? -40.116 24.969 31.301 1.00 83.81 844 ARG A N 1
ATOM 6727 C CA . ARG A 1 844 ? -38.941 24.146 30.952 1.00 83.81 844 ARG A CA 1
ATOM 6728 C C . ARG A 1 844 ? -39.307 23.130 29.874 1.00 83.81 844 ARG A C 1
ATOM 6730 O O . ARG A 1 844 ? -38.574 23.019 28.901 1.00 83.81 844 ARG A O 1
ATOM 6737 N N . LEU A 1 845 ? -40.474 22.488 29.981 1.00 85.38 845 LEU A N 1
ATOM 6738 C CA . LEU A 1 845 ? -41.029 21.620 28.942 1.00 85.38 845 LEU A CA 1
ATOM 6739 C C . LEU A 1 845 ? -41.371 22.378 27.646 1.00 85.38 845 LEU A C 1
ATOM 6741 O O . LEU A 1 845 ? -40.999 21.912 26.581 1.00 85.38 845 LEU A O 1
ATOM 6745 N N . ALA A 1 846 ? -41.991 23.561 27.688 1.00 81.94 846 ALA A N 1
ATOM 6746 C CA . ALA A 1 846 ? -42.321 24.333 26.480 1.00 81.94 846 ALA A CA 1
ATOM 6747 C C . ALA A 1 846 ? -41.071 24.730 25.673 1.00 81.94 846 ALA A C 1
ATOM 6749 O O . ALA A 1 846 ? -40.975 24.465 24.476 1.00 81.94 846 ALA A O 1
ATOM 6750 N N . SER A 1 847 ? -40.073 25.301 26.354 1.00 83.12 847 SER A N 1
ATOM 6751 C CA . SER A 1 847 ? -38.772 25.648 25.764 1.00 83.12 847 SER A CA 1
ATOM 6752 C C . SER A 1 847 ? -37.934 24.418 25.387 1.00 83.12 847 SER A C 1
ATOM 6754 O O . SER A 1 847 ? -37.071 24.491 24.515 1.00 83.12 847 SER A O 1
ATOM 6756 N N . TYR A 1 848 ? -38.191 23.267 26.005 1.00 84.88 848 TYR A N 1
ATOM 6757 C CA . TYR A 1 848 ? -37.665 21.970 25.590 1.00 84.88 848 TYR A CA 1
ATOM 6758 C C . TYR A 1 848 ? -38.327 21.464 24.290 1.00 84.88 848 TYR A C 1
ATOM 6760 O O . TYR A 1 848 ? -37.603 21.102 23.368 1.00 84.88 848 TYR A O 1
ATOM 6768 N N . PHE A 1 849 ? -39.656 21.547 24.144 1.00 86.50 849 PHE A N 1
ATOM 6769 C CA . PHE A 1 849 ? -40.353 21.194 22.898 1.00 86.50 849 PHE A CA 1
ATOM 6770 C C . PHE A 1 849 ? -39.973 22.122 21.727 1.00 86.50 849 PHE A C 1
ATOM 6772 O O . PHE A 1 849 ? -39.782 21.622 20.621 1.00 86.50 849 PHE A O 1
ATOM 6779 N N . ILE A 1 850 ? -39.744 23.428 21.958 1.00 82.69 850 ILE A N 1
ATOM 6780 C CA . ILE A 1 850 ? -39.141 24.321 20.938 1.00 82.69 850 ILE A CA 1
ATOM 6781 C C . ILE A 1 850 ? -37.749 23.815 20.531 1.00 82.69 850 ILE A C 1
ATOM 6783 O O . ILE A 1 850 ? -37.480 23.664 19.343 1.00 82.69 850 ILE A O 1
ATOM 6787 N N . ARG A 1 851 ? -36.872 23.497 21.499 1.00 82.19 851 ARG A N 1
ATOM 6788 C CA . ARG A 1 851 ? -35.534 22.916 21.237 1.00 82.19 851 ARG A CA 1
ATOM 6789 C C . ARG A 1 851 ? -35.581 21.540 20.551 1.00 82.19 851 ARG A C 1
ATOM 6791 O O . ARG A 1 851 ? -34.530 21.035 20.159 1.00 82.19 851 ARG A O 1
ATOM 6798 N N . LYS A 1 852 ? -36.764 20.936 20.414 1.00 81.44 852 LYS A N 1
ATOM 6799 C CA . LYS A 1 852 ? -37.021 19.666 19.723 1.00 81.44 852 LYS A CA 1
ATOM 6800 C C . LYS A 1 852 ? -37.810 19.789 18.423 1.00 81.44 852 LYS A C 1
ATOM 6802 O O . LYS A 1 852 ? -38.108 18.767 17.818 1.00 81.44 852 LYS A O 1
ATOM 6807 N N . SER A 1 853 ? -38.127 21.006 17.991 1.00 71.12 853 SER A N 1
ATOM 6808 C CA . SER A 1 853 ? -38.956 21.267 16.811 1.00 71.12 853 SER A CA 1
ATOM 6809 C C . SER A 1 853 ? -40.381 20.700 16.875 1.00 71.12 853 SER A C 1
ATOM 6811 O O . SER A 1 853 ? -41.086 20.665 15.870 1.00 71.12 853 SER A O 1
ATOM 6813 N N . GLU A 1 854 ? -40.863 20.330 18.066 1.00 84.62 854 GLU A N 1
ATOM 6814 C CA . GLU A 1 854 ? -42.257 19.935 18.286 1.00 84.62 854 GLU A CA 1
ATOM 6815 C C . GLU A 1 854 ? -43.137 21.175 18.462 1.00 84.62 854 GLU A C 1
ATOM 6817 O O . GLU A 1 854 ? -43.742 21.432 19.509 1.00 84.62 854 GLU A O 1
ATOM 6822 N N . PHE A 1 855 ? -43.182 21.986 17.407 1.00 82.19 855 PHE A N 1
ATOM 6823 C CA . PHE A 1 855 ? -43.854 23.281 17.385 1.00 82.19 855 PHE A CA 1
ATOM 6824 C C . PHE A 1 855 ? -45.358 23.161 17.649 1.00 82.19 855 PHE A C 1
ATOM 6826 O O . PHE A 1 855 ? -45.934 24.052 18.261 1.00 82.19 855 PHE A O 1
ATOM 6833 N N . ASN A 1 856 ? -45.980 22.026 17.313 1.00 85.81 856 ASN A N 1
ATOM 6834 C CA . ASN A 1 856 ? -47.374 21.737 17.655 1.00 85.81 856 ASN A CA 1
ATOM 6835 C C . ASN A 1 856 ? -47.583 21.503 19.163 1.00 85.81 856 ASN A C 1
ATOM 6837 O O . ASN A 1 856 ? -48.565 21.980 19.735 1.00 85.81 856 ASN A O 1
ATOM 6841 N N . LEU A 1 857 ? -46.670 20.797 19.842 1.00 85.12 857 LEU A N 1
ATOM 6842 C CA . LEU A 1 857 ? -46.743 20.610 21.297 1.00 85.12 857 LEU A CA 1
ATOM 6843 C C . LEU A 1 857 ? -46.364 21.896 22.038 1.00 85.12 857 LEU A C 1
ATOM 6845 O O . LEU A 1 857 ? -47.055 22.279 22.983 1.00 85.12 857 LEU A O 1
ATOM 6849 N N . ALA A 1 858 ? -45.341 22.610 21.562 1.00 84.56 858 ALA A N 1
ATOM 6850 C CA . ALA A 1 858 ? -44.985 23.931 22.060 1.00 84.56 858 ALA A CA 1
ATOM 6851 C C . ALA A 1 858 ? -46.161 24.911 21.911 1.00 84.56 858 ALA A C 1
ATOM 6853 O O . ALA A 1 858 ? -46.595 25.472 22.912 1.00 84.56 858 ALA A O 1
ATOM 6854 N N . ALA A 1 859 ? -46.755 25.054 20.722 1.00 81.56 859 ALA A N 1
ATOM 6855 C CA . ALA A 1 859 ? -47.912 25.921 20.480 1.00 81.56 859 ALA A CA 1
ATOM 6856 C C . ALA A 1 859 ? -49.135 25.535 21.326 1.00 81.56 859 ALA A C 1
ATOM 6858 O O . ALA A 1 859 ? -49.873 26.416 21.759 1.00 81.56 859 ALA A O 1
ATOM 6859 N N . ARG A 1 860 ? -49.334 24.250 21.652 1.00 84.06 860 ARG A N 1
ATOM 6860 C CA . ARG A 1 860 ? -50.364 23.831 22.622 1.00 84.06 860 ARG A CA 1
ATOM 6861 C C . ARG A 1 860 ? -50.043 24.269 24.051 1.00 84.06 860 ARG A C 1
ATOM 6863 O O . ARG A 1 860 ? -50.960 24.656 24.769 1.00 84.06 860 ARG A O 1
ATOM 6870 N N . ILE A 1 861 ? -48.779 24.260 24.473 1.00 84.44 861 ILE A N 1
ATOM 6871 C CA . ILE A 1 861 ? -48.386 24.759 25.801 1.00 84.44 861 ILE A CA 1
ATOM 6872 C C . ILE A 1 861 ? -48.435 26.296 25.843 1.00 84.44 861 ILE A C 1
ATOM 6874 O O . ILE A 1 861 ? -48.996 26.851 26.783 1.00 84.44 861 ILE A O 1
ATOM 6878 N N . TYR A 1 862 ? -47.970 26.994 24.804 1.00 85.50 862 TYR A N 1
ATOM 6879 C CA . TYR A 1 862 ? -48.133 28.448 24.666 1.00 85.50 862 TYR A CA 1
ATOM 6880 C C . TYR A 1 862 ? -49.592 28.870 24.447 1.00 85.50 862 TYR A C 1
ATOM 6882 O O . TYR A 1 862 ? -49.950 29.971 24.837 1.00 85.50 862 TYR A O 1
ATOM 6890 N N . GLY A 1 863 ? -50.463 27.998 23.935 1.00 82.00 863 GLY A N 1
ATOM 6891 C CA . GLY A 1 863 ? -51.917 28.185 23.929 1.00 82.00 863 GLY A CA 1
ATOM 6892 C C . GLY A 1 863 ? -52.534 28.014 25.322 1.00 82.00 863 GLY A C 1
ATOM 6893 O O . GLY A 1 863 ? -53.321 28.852 25.749 1.00 82.00 863 GLY A O 1
ATOM 6894 N N . ASN A 1 864 ? -52.106 26.998 26.081 1.00 81.06 864 ASN A N 1
ATOM 6895 C CA . ASN A 1 864 ? -52.493 26.814 27.488 1.00 81.06 864 ASN A CA 1
ATOM 6896 C C . ASN A 1 864 ? -52.005 27.961 28.405 1.00 81.06 864 ASN A C 1
ATOM 6898 O O . ASN A 1 864 ? -52.593 28.180 29.461 1.00 81.06 864 ASN A O 1
ATOM 6902 N N . ILE A 1 865 ? -50.934 28.667 28.017 1.00 84.19 865 ILE A N 1
ATOM 6903 C CA . ILE A 1 865 ? -50.347 29.827 28.722 1.00 84.19 865 ILE A CA 1
ATOM 6904 C C . ILE A 1 865 ? -50.804 31.176 28.108 1.00 84.19 865 ILE A C 1
ATOM 6906 O O . ILE A 1 865 ? -50.729 32.208 28.772 1.00 84.19 865 ILE A O 1
ATOM 6910 N N . ASN A 1 866 ? -51.341 31.152 26.883 1.00 80.94 866 ASN A N 1
ATOM 6911 C CA . ASN A 1 866 ? -51.826 32.269 26.062 1.00 80.94 866 ASN A CA 1
ATOM 6912 C C . ASN A 1 866 ? -50.766 33.305 25.597 1.00 80.94 866 ASN A C 1
ATOM 6914 O O . ASN A 1 866 ? -50.923 34.504 25.826 1.00 80.94 866 ASN A O 1
ATOM 6918 N N . ASP A 1 867 ? -49.708 32.860 24.900 1.00 86.00 867 ASP A N 1
ATOM 6919 C CA . ASP A 1 867 ? -48.698 33.723 24.247 1.00 86.00 867 ASP A CA 1
ATOM 6920 C C . ASP A 1 867 ? -48.615 33.483 22.724 1.00 86.00 867 ASP A C 1
ATOM 6922 O O . ASP A 1 867 ? -48.129 32.452 22.255 1.00 86.00 867 ASP A O 1
ATOM 6926 N N . ILE A 1 868 ? -49.078 34.465 21.942 1.00 83.81 868 ILE A N 1
ATOM 6927 C CA . ILE A 1 868 ? -49.096 34.424 20.468 1.00 83.81 868 ILE A CA 1
ATOM 6928 C C . ILE A 1 868 ? -47.779 34.946 19.863 1.00 83.81 868 ILE A C 1
ATOM 6930 O O . ILE A 1 868 ? -47.385 34.514 18.779 1.00 83.81 868 ILE A O 1
ATOM 6934 N N . LYS A 1 869 ? -47.064 35.860 20.538 1.00 83.50 869 LYS A N 1
ATOM 6935 C CA . LYS A 1 869 ? -45.850 36.466 19.964 1.00 83.50 869 LYS A CA 1
ATOM 6936 C C . LYS A 1 869 ? -44.701 35.462 19.958 1.00 83.50 869 LYS A C 1
ATOM 6938 O O . LYS A 1 869 ? -44.019 35.337 18.942 1.00 83.50 869 LYS A O 1
ATOM 6943 N N . ALA A 1 870 ? -44.535 34.714 21.051 1.00 83.75 870 ALA A N 1
ATOM 6944 C CA . ALA A 1 870 ? -43.581 33.611 21.104 1.00 83.75 870 ALA A CA 1
ATOM 6945 C C . ALA A 1 870 ? -43.874 32.562 20.015 1.00 83.75 870 ALA A C 1
ATOM 6947 O O . ALA A 1 870 ? -42.948 32.071 19.376 1.00 83.75 870 ALA A O 1
ATOM 6948 N N . MET A 1 871 ? -45.154 32.277 19.747 1.00 86.25 871 MET A N 1
ATOM 6949 C CA . MET A 1 871 ? -45.589 31.319 18.726 1.00 86.25 871 MET A CA 1
ATOM 6950 C C . MET A 1 871 ? -45.220 31.765 17.300 1.00 86.25 871 MET A C 1
ATOM 6952 O O . MET A 1 871 ? -44.614 30.993 16.562 1.00 86.25 871 MET A O 1
ATOM 6956 N N . ALA A 1 872 ? -45.506 33.013 16.915 1.00 80.94 872 ALA A N 1
ATOM 6957 C CA . ALA A 1 872 ? -45.143 33.522 15.587 1.00 80.94 872 ALA A CA 1
ATOM 6958 C C . ALA A 1 872 ? -43.617 33.526 15.364 1.00 80.94 872 ALA A C 1
ATOM 6960 O O . ALA A 1 872 ? -43.130 33.047 14.339 1.00 80.94 872 ALA A O 1
ATOM 6961 N N . GLN A 1 873 ? -42.851 33.995 16.356 1.00 85.06 873 GLN A N 1
ATOM 6962 C CA . GLN A 1 873 ? -41.386 34.024 16.280 1.00 85.06 873 GLN A CA 1
ATOM 6963 C C . GLN A 1 873 ? -40.771 32.614 16.275 1.00 85.06 873 GLN A C 1
ATOM 6965 O O . GLN A 1 873 ? -39.754 32.400 15.621 1.00 85.06 873 GLN A O 1
ATOM 6970 N N . MET A 1 874 ? -41.408 31.641 16.935 1.00 87.50 874 MET A N 1
ATOM 6971 C CA . MET A 1 874 ? -41.033 30.225 16.899 1.00 87.50 874 MET A CA 1
ATOM 6972 C C . MET A 1 874 ? -41.163 29.628 15.486 1.00 87.50 874 MET A C 1
ATOM 6974 O O . MET A 1 874 ? -40.207 29.012 15.026 1.00 87.50 874 MET A O 1
ATOM 6978 N N . HIS A 1 875 ? -42.277 29.837 14.769 1.00 87.69 875 HIS A N 1
ATOM 6979 C CA . HIS A 1 875 ? -42.429 29.313 13.397 1.00 87.69 875 HIS A CA 1
ATOM 6980 C C . HIS A 1 875 ? -41.449 29.961 12.399 1.00 87.69 875 HIS A C 1
ATOM 6982 O O . HIS A 1 875 ? -40.917 29.268 11.532 1.00 87.69 875 HIS A O 1
ATOM 6988 N N . VAL A 1 876 ? -41.141 31.257 12.547 1.00 86.62 876 VAL A N 1
ATOM 6989 C CA . VAL A 1 876 ? -40.114 31.930 11.725 1.00 86.62 876 VAL A CA 1
ATOM 6990 C C . VAL A 1 876 ? -38.712 31.398 12.034 1.00 86.62 876 VAL A C 1
ATOM 6992 O O . VAL A 1 876 ? -37.980 31.048 11.113 1.00 86.62 876 VAL A O 1
ATOM 6995 N N . ALA A 1 877 ? -38.344 31.268 13.313 1.00 83.44 877 ALA A N 1
ATOM 6996 C CA . ALA A 1 877 ? -37.048 30.713 13.719 1.00 83.44 877 ALA A CA 1
ATOM 6997 C C . ALA A 1 877 ? -36.877 29.228 13.339 1.00 83.44 877 ALA A C 1
ATOM 6999 O O . ALA A 1 877 ? -35.752 28.753 13.205 1.00 83.44 877 ALA A O 1
ATOM 7000 N N . ALA A 1 878 ? -37.983 28.507 13.144 1.00 80.81 878 ALA A N 1
ATOM 7001 C CA . ALA A 1 878 ? -38.010 27.142 12.633 1.00 80.81 878 ALA A CA 1
ATOM 7002 C C . ALA A 1 878 ? -37.848 27.034 11.106 1.00 80.81 878 ALA A C 1
ATOM 7004 O O . ALA A 1 878 ? -37.631 25.936 10.596 1.00 80.81 878 ALA A O 1
ATOM 7005 N N . GLY A 1 879 ? -38.031 28.129 10.359 1.00 75.00 879 GLY A N 1
ATOM 7006 C CA . GLY A 1 879 ? -38.197 28.077 8.905 1.00 75.00 879 GLY A CA 1
ATOM 7007 C C . GLY A 1 879 ? -39.482 27.361 8.460 1.00 75.00 879 GLY A C 1
ATOM 7008 O O . GLY A 1 879 ? -39.548 26.850 7.343 1.00 75.00 879 GLY A O 1
ATOM 7009 N N . HIS A 1 880 ? -40.508 27.307 9.317 1.00 87.56 880 HIS A N 1
ATOM 7010 C CA . HIS A 1 880 ? -41.828 26.755 8.996 1.00 87.56 880 HIS A CA 1
ATOM 7011 C C . HIS A 1 880 ? -42.641 27.783 8.198 1.00 87.56 880 HIS A C 1
ATOM 7013 O O . HIS A 1 880 ? -43.608 28.369 8.685 1.00 87.56 880 HIS A O 1
ATOM 7019 N N . TRP A 1 881 ? -42.199 28.050 6.967 1.00 84.44 881 TRP A N 1
ATOM 7020 C CA . TRP A 1 881 ? -42.695 29.170 6.167 1.00 84.44 881 TRP A CA 1
ATOM 7021 C C . TRP A 1 881 ? -44.187 29.069 5.839 1.00 84.44 881 TRP A C 1
ATOM 7023 O O . TRP A 1 881 ? -44.852 30.091 5.842 1.00 84.44 881 TRP A O 1
ATOM 7033 N N . THR A 1 882 ? -44.748 27.872 5.650 1.00 86.00 882 THR A N 1
ATOM 7034 C CA . THR A 1 882 ? -46.196 27.672 5.440 1.00 86.00 882 THR A CA 1
ATOM 7035 C C . THR A 1 882 ? -47.028 28.132 6.640 1.00 86.00 882 THR A C 1
ATOM 7037 O O . THR A 1 882 ? -47.960 28.920 6.477 1.00 86.00 882 THR A O 1
ATOM 7040 N N . ASP A 1 883 ? -46.659 27.709 7.852 1.00 84.88 883 ASP A N 1
ATOM 7041 C CA . ASP A 1 883 ? -47.306 28.141 9.097 1.00 84.88 883 ASP A CA 1
ATOM 7042 C C . ASP A 1 883 ? -47.103 29.648 9.324 1.00 84.88 883 ASP A C 1
ATOM 7044 O O . ASP A 1 883 ? -48.024 30.359 9.728 1.00 84.88 883 ASP A O 1
ATOM 7048 N N . ALA A 1 884 ? -45.901 30.156 9.035 1.00 85.00 884 ALA A N 1
ATOM 7049 C CA . ALA A 1 884 ? -45.555 31.563 9.200 1.00 85.00 884 ALA A CA 1
ATOM 7050 C C . ALA A 1 884 ? -46.283 32.475 8.192 1.00 85.00 884 ALA A C 1
ATOM 7052 O O . ALA A 1 884 ? -46.748 33.544 8.583 1.00 85.00 884 ALA A O 1
ATOM 7053 N N . PHE A 1 885 ? -46.459 32.051 6.935 1.00 86.38 885 PHE A N 1
ATOM 7054 C CA . PHE A 1 885 ? -47.299 32.737 5.948 1.00 86.38 885 PHE A CA 1
ATOM 7055 C C . PHE A 1 885 ? -48.768 32.695 6.384 1.00 86.38 885 PHE A C 1
ATOM 7057 O O . PHE A 1 885 ? -49.397 33.743 6.463 1.00 86.38 885 PHE A O 1
ATOM 7064 N N . ALA A 1 886 ? -49.286 31.544 6.831 1.00 86.94 886 ALA A N 1
ATOM 7065 C CA . ALA A 1 886 ? -50.644 31.454 7.373 1.00 86.94 886 ALA A CA 1
ATOM 7066 C C . ALA A 1 886 ? -50.867 32.345 8.617 1.00 86.94 886 ALA A C 1
ATOM 7068 O O . ALA A 1 886 ? -51.985 32.809 8.853 1.00 86.94 886 ALA A O 1
ATOM 7069 N N . ILE A 1 887 ? -49.824 32.616 9.411 1.00 83.81 887 ILE A N 1
ATOM 7070 C CA . ILE A 1 887 ? -49.843 33.609 10.497 1.00 83.81 887 ILE A CA 1
ATOM 7071 C C . ILE A 1 887 ? -49.783 35.041 9.938 1.00 83.81 887 ILE A C 1
ATOM 7073 O O . ILE A 1 887 ? -50.541 35.888 10.408 1.00 83.81 887 ILE A O 1
ATOM 7077 N N . ALA A 1 888 ? -48.946 35.326 8.939 1.00 82.75 888 ALA A N 1
ATOM 7078 C CA . ALA A 1 888 ? -48.832 36.644 8.311 1.00 82.75 888 ALA A CA 1
ATOM 7079 C C . ALA A 1 888 ? -50.119 37.068 7.577 1.00 82.75 888 ALA A C 1
ATOM 7081 O O . ALA A 1 888 ? -50.571 38.199 7.748 1.00 82.75 888 ALA A O 1
ATOM 7082 N N . ASP A 1 889 ? -50.759 36.152 6.850 1.00 85.81 889 ASP A N 1
ATOM 7083 C CA . ASP A 1 889 ? -52.021 36.376 6.136 1.00 85.81 889 ASP A CA 1
ATOM 7084 C C . ASP A 1 889 ? -53.183 36.630 7.112 1.00 85.81 889 ASP A C 1
ATOM 7086 O O . ASP A 1 889 ? -54.031 37.496 6.888 1.00 85.81 889 ASP A O 1
ATOM 7090 N N . ARG A 1 890 ? -53.205 35.914 8.249 1.00 84.38 890 ARG A N 1
ATOM 7091 C CA . ARG A 1 890 ? -54.174 36.140 9.340 1.00 84.38 890 ARG A CA 1
ATOM 7092 C C . ARG A 1 890 ? -53.885 37.410 10.141 1.00 84.38 890 ARG A C 1
ATOM 7094 O O . ARG A 1 890 ? -54.810 38.002 10.698 1.00 84.38 890 ARG A O 1
ATOM 7101 N N . TYR A 1 891 ? -52.623 37.826 10.220 1.00 83.94 891 TYR A N 1
ATOM 7102 C CA . TYR A 1 891 ? -52.165 38.967 11.009 1.00 83.94 891 TYR A CA 1
ATOM 7103 C C . TYR A 1 891 ? -51.171 39.836 10.210 1.00 83.94 891 TYR A C 1
ATOM 7105 O O . TYR A 1 891 ? -49.971 39.818 10.505 1.00 83.94 891 TYR A O 1
ATOM 7113 N N . PRO A 1 892 ? -51.649 40.690 9.275 1.00 80.44 892 PRO A N 1
ATOM 7114 C CA . PRO A 1 892 ? -50.801 41.441 8.332 1.00 80.44 892 PRO A CA 1
ATOM 7115 C C . PRO A 1 892 ? -49.725 42.360 8.939 1.00 80.44 892 PRO A C 1
ATOM 7117 O O . PRO A 1 892 ? -48.867 42.873 8.228 1.00 80.44 892 PRO A O 1
ATOM 7120 N N . LYS A 1 893 ? -49.738 42.569 10.261 1.00 84.88 893 LYS A N 1
ATOM 7121 C CA . LYS A 1 893 ? -48.695 43.296 11.000 1.00 84.88 893 LYS A CA 1
ATOM 7122 C C . LYS A 1 893 ? -47.346 42.566 11.054 1.00 84.88 893 LYS A C 1
ATOM 7124 O O . LYS A 1 893 ? -46.367 43.206 11.413 1.00 84.88 893 LYS A O 1
ATOM 7129 N N . PHE A 1 894 ? -47.298 41.273 10.725 1.00 83.25 894 PHE A N 1
ATOM 7130 C CA . PHE A 1 894 ? -46.094 40.437 10.823 1.00 83.25 894 PHE A CA 1
ATOM 7131 C C . PHE A 1 894 ? -45.545 39.980 9.454 1.00 83.25 894 PHE A C 1
ATOM 7133 O O . PHE A 1 894 ? -44.683 39.113 9.399 1.00 83.25 894 PHE A O 1
ATOM 7140 N N . VAL A 1 895 ? -46.011 40.554 8.336 1.00 83.81 895 VAL A N 1
ATOM 7141 C CA . VAL A 1 895 ? -45.573 40.157 6.977 1.00 83.81 895 VAL A CA 1
ATOM 7142 C C . VAL A 1 895 ? -44.068 40.386 6.764 1.00 83.81 895 VAL A C 1
ATOM 7144 O O . VAL A 1 895 ? -43.384 39.504 6.244 1.00 83.81 895 VAL A O 1
ATOM 7147 N N . GLU A 1 896 ? -43.526 41.526 7.211 1.00 84.56 896 GLU A N 1
ATOM 7148 C CA . GLU A 1 896 ? -42.082 41.805 7.123 1.00 84.56 896 GLU A CA 1
ATOM 7149 C C . GLU A 1 896 ? -41.257 40.873 8.030 1.00 84.56 896 GLU A C 1
ATOM 7151 O O . GLU A 1 896 ? -40.220 40.368 7.597 1.00 84.56 896 GLU A O 1
ATOM 7156 N N . ASP A 1 897 ? -41.760 40.567 9.235 1.00 84.31 897 ASP A N 1
ATOM 7157 C CA . ASP A 1 897 ? -41.134 39.634 10.188 1.00 84.31 897 ASP A CA 1
ATOM 7158 C C . ASP A 1 897 ? -41.001 38.199 9.629 1.00 84.31 897 ASP A C 1
ATOM 7160 O O . ASP A 1 897 ? -40.191 37.427 10.140 1.00 84.31 897 ASP A O 1
ATOM 7164 N N . VAL A 1 898 ? -41.761 37.834 8.586 1.00 88.31 898 VAL A N 1
ATOM 7165 C CA . VAL A 1 898 ? -41.712 36.510 7.936 1.00 88.31 898 VAL A CA 1
ATOM 7166 C C . VAL A 1 898 ? -40.936 36.540 6.613 1.00 88.31 898 VAL A C 1
ATOM 7168 O O . VAL A 1 898 ? -40.014 35.745 6.422 1.00 88.31 898 VAL A O 1
ATOM 7171 N N . TYR A 1 899 ? -41.269 37.445 5.685 1.00 88.69 899 TYR A N 1
ATOM 7172 C CA . TYR A 1 899 ? -40.683 37.421 4.336 1.00 88.69 899 TYR A CA 1
ATOM 7173 C C . TYR A 1 899 ? -39.231 37.920 4.272 1.00 88.69 899 TYR A C 1
ATOM 7175 O O . TYR A 1 899 ? -38.471 37.449 3.423 1.00 88.69 899 TYR A O 1
ATOM 7183 N N . LEU A 1 900 ? -38.807 38.828 5.161 1.00 86.81 900 LEU A N 1
ATOM 7184 C CA . LEU A 1 900 ? -37.429 39.335 5.153 1.00 86.81 900 LEU A CA 1
ATOM 7185 C C . LEU A 1 900 ? -36.401 38.283 5.633 1.00 86.81 900 LEU A C 1
ATOM 7187 O O . LEU A 1 900 ? -35.363 38.144 4.979 1.00 86.81 900 LEU A O 1
ATOM 7191 N N . PRO A 1 901 ? -36.659 37.487 6.695 1.00 88.44 901 PRO A N 1
ATOM 7192 C CA . PRO A 1 901 ? -35.855 36.302 7.004 1.00 88.44 901 PRO A CA 1
ATOM 7193 C C . PRO A 1 901 ? -35.841 35.258 5.879 1.00 88.44 901 PRO A C 1
ATOM 7195 O O . PRO A 1 901 ? -34.773 34.747 5.548 1.00 88.44 901 PRO A O 1
ATOM 7198 N N . TYR A 1 902 ? -36.986 34.985 5.242 1.00 89.00 902 TYR A N 1
ATOM 7199 C CA . TYR A 1 902 ? -37.079 34.012 4.144 1.00 89.00 902 TYR A CA 1
ATOM 7200 C C . TYR A 1 902 ? -36.186 34.380 2.946 1.00 89.00 902 TYR A C 1
ATOM 7202 O O . TYR A 1 902 ? -35.477 33.529 2.408 1.00 89.00 902 TYR A O 1
ATOM 7210 N N . ALA A 1 903 ? -36.142 35.663 2.570 1.00 85.12 903 ALA A N 1
ATOM 7211 C CA . ALA A 1 903 ? -35.282 36.147 1.490 1.00 85.12 903 ALA A CA 1
ATOM 7212 C C . ALA A 1 903 ? -33.777 35.979 1.778 1.00 85.12 903 ALA A C 1
ATOM 7214 O O . ALA A 1 903 ? -32.999 35.687 0.869 1.00 85.12 903 ALA A O 1
ATOM 7215 N N . ARG A 1 904 ? -33.368 36.109 3.047 1.00 84.81 904 ARG A N 1
ATOM 7216 C CA . ARG A 1 904 ? -31.984 35.861 3.490 1.00 84.81 904 ARG A CA 1
ATOM 7217 C C . ARG A 1 904 ? -31.649 34.373 3.487 1.00 84.81 904 ARG A C 1
ATOM 7219 O O . ARG A 1 904 ? -30.638 33.991 2.914 1.00 84.81 904 ARG A O 1
ATOM 7226 N N . HIS A 1 905 ? -32.542 33.540 4.019 1.00 85.38 905 HIS A N 1
ATOM 7227 C CA . HIS A 1 905 ? -32.411 32.077 4.043 1.00 85.38 905 HIS A CA 1
ATOM 7228 C C . HIS A 1 905 ? -32.236 31.462 2.643 1.00 85.38 905 HIS A C 1
ATOM 7230 O O . HIS A 1 905 ? -31.475 30.513 2.476 1.00 85.38 905 HIS A O 1
ATOM 7236 N N . LEU A 1 906 ? -32.899 32.012 1.619 1.00 84.62 906 LEU A N 1
ATOM 7237 C CA . LEU A 1 906 ? -32.696 31.599 0.223 1.00 84.62 906 LEU A CA 1
ATOM 7238 C C . LEU A 1 906 ? -31.342 32.064 -0.345 1.00 84.62 906 LEU A C 1
ATOM 7240 O O . LEU A 1 906 ? -30.724 31.338 -1.122 1.00 84.62 906 LEU A O 1
ATOM 7244 N N . ALA A 1 907 ? -30.856 33.247 0.046 1.00 78.94 907 ALA A N 1
ATOM 7245 C CA . ALA A 1 907 ? -29.544 33.746 -0.372 1.00 78.94 907 ALA A CA 1
ATOM 7246 C C . ALA A 1 907 ? -28.385 32.971 0.284 1.00 78.94 907 ALA A C 1
ATOM 7248 O O . ALA A 1 907 ? -27.375 32.731 -0.365 1.00 78.94 907 ALA A O 1
ATOM 7249 N N . GLU A 1 908 ? -28.544 32.528 1.534 1.00 80.19 908 GLU A N 1
ATOM 7250 C CA . GLU A 1 908 ? -27.576 31.681 2.257 1.00 80.19 908 GLU A CA 1
ATOM 7251 C C . GLU A 1 908 ? -27.478 30.244 1.708 1.00 80.19 908 GLU A C 1
ATOM 7253 O O . GLU A 1 908 ? -26.575 29.499 2.081 1.00 80.19 908 GLU A O 1
ATOM 7258 N N . ARG A 1 909 ? -28.399 29.844 0.821 1.00 81.44 909 ARG A N 1
ATOM 7259 C CA . ARG A 1 909 ? -28.437 28.530 0.151 1.00 81.44 909 ARG A CA 1
ATOM 7260 C C . ARG A 1 909 ? -28.006 28.580 -1.316 1.00 81.44 909 ARG A C 1
ATOM 7262 O O . ARG A 1 909 ? -28.295 27.651 -2.064 1.00 81.44 909 ARG A O 1
ATOM 7269 N N . ASP A 1 910 ? -27.410 29.690 -1.746 1.00 71.12 910 ASP A N 1
ATOM 7270 C CA . ASP A 1 910 ? -27.088 30.007 -3.143 1.00 71.12 910 ASP A CA 1
ATOM 7271 C C . ASP A 1 910 ? -28.298 29.974 -4.112 1.00 71.12 910 ASP A C 1
ATOM 7273 O O . ASP A 1 910 ? -28.148 30.090 -5.331 1.00 71.12 910 ASP A O 1
ATOM 7277 N N . GLN A 1 911 ? -29.536 29.912 -3.595 1.00 80.12 911 GLN A N 1
ATOM 7278 C CA . GLN A 1 911 ? -30.786 29.956 -4.370 1.00 80.12 911 GLN A CA 1
ATOM 7279 C C . GLN A 1 911 ? -31.140 31.404 -4.757 1.00 80.12 911 GLN A C 1
ATOM 7281 O O . GLN A 1 911 ? -32.268 31.872 -4.591 1.00 80.12 911 GLN A O 1
ATOM 7286 N N . PHE A 1 912 ? -30.162 32.154 -5.267 1.00 76.31 912 PHE A N 1
ATOM 7287 C CA . PHE A 1 912 ? -30.239 33.609 -5.414 1.00 76.31 912 PHE A CA 1
ATOM 7288 C C . PHE A 1 912 ? -31.395 34.103 -6.300 1.00 76.31 912 PHE A C 1
ATOM 7290 O O . PHE A 1 912 ? -31.924 35.187 -6.065 1.00 76.31 912 PHE A O 1
ATOM 7297 N N . LEU A 1 913 ? -31.824 33.308 -7.287 1.00 76.00 913 LEU A N 1
ATOM 7298 C CA . LEU A 1 913 ? -32.970 33.615 -8.157 1.00 76.00 913 LEU A CA 1
ATOM 7299 C C . LEU A 1 913 ? -34.318 33.532 -7.418 1.00 76.00 913 LEU A C 1
ATOM 7301 O O . LEU A 1 913 ? -35.268 34.233 -7.765 1.00 76.00 913 LEU A O 1
ATOM 7305 N N . GLU A 1 914 ? -34.414 32.695 -6.386 1.00 82.12 914 GLU A N 1
ATOM 7306 C CA . GLU A 1 914 ? -35.574 32.634 -5.491 1.00 82.12 914 GLU A CA 1
ATOM 7307 C C . GLU A 1 914 ? -35.456 33.696 -4.397 1.00 82.12 914 GLU A C 1
ATOM 7309 O O . GLU A 1 914 ? -36.433 34.388 -4.104 1.00 82.12 914 GLU A O 1
ATOM 7314 N N . ALA A 1 915 ? -34.246 33.913 -3.869 1.00 81.31 915 ALA A N 1
ATOM 7315 C CA . ALA A 1 915 ? -33.956 34.994 -2.932 1.00 81.31 915 ALA A CA 1
ATOM 7316 C C . ALA A 1 915 ? -34.352 36.363 -3.509 1.00 81.31 915 ALA A C 1
ATOM 7318 O O . ALA A 1 915 ? -35.030 37.134 -2.836 1.00 81.31 915 ALA A O 1
ATOM 7319 N N . GLN A 1 916 ? -34.020 36.642 -4.776 1.00 82.44 916 GLN A N 1
ATOM 7320 C CA . GLN A 1 916 ? -34.443 37.843 -5.508 1.00 82.44 916 GLN A CA 1
ATOM 7321 C C . GLN A 1 916 ? -35.970 38.037 -5.453 1.00 82.44 916 GLN A C 1
ATOM 7323 O O . GLN A 1 916 ? -36.448 39.125 -5.122 1.00 82.44 916 GLN A O 1
ATOM 7328 N N . LYS A 1 917 ? -36.743 36.977 -5.737 1.00 81.75 917 LYS A N 1
ATOM 7329 C CA . LYS A 1 917 ? -38.217 36.994 -5.701 1.00 81.75 917 LYS A CA 1
ATOM 7330 C C . LYS A 1 917 ? -38.747 37.210 -4.279 1.00 81.75 917 LYS A C 1
ATOM 7332 O O . LYS A 1 917 ? -39.727 37.929 -4.094 1.00 81.75 917 LYS A O 1
ATOM 7337 N N . ALA A 1 918 ? -38.099 36.630 -3.270 1.00 83.94 918 ALA A N 1
ATOM 7338 C CA . ALA A 1 918 ? -38.462 36.815 -1.868 1.00 83.94 918 ALA A CA 1
ATOM 7339 C C . ALA A 1 918 ? -38.135 38.231 -1.352 1.00 83.94 918 ALA A C 1
ATOM 7341 O O . ALA A 1 918 ? -38.970 38.827 -0.675 1.00 83.94 918 ALA A O 1
ATOM 7342 N N . TYR A 1 919 ? -36.994 38.821 -1.734 1.00 85.31 919 TYR A N 1
ATOM 7343 C CA . TYR A 1 919 ? -36.679 40.228 -1.445 1.00 85.31 919 TYR A CA 1
ATOM 7344 C C . TYR A 1 919 ? -37.703 41.176 -2.079 1.00 85.31 919 TYR A C 1
ATOM 7346 O O . TYR A 1 919 ? -38.102 42.144 -1.436 1.00 85.31 919 TYR A O 1
ATOM 7354 N N . HIS A 1 920 ? -38.181 40.879 -3.292 1.00 82.00 920 HIS A N 1
ATOM 7355 C CA . HIS A 1 920 ? -39.263 41.639 -3.924 1.00 82.00 920 HIS A CA 1
ATOM 7356 C C . HIS A 1 920 ? -40.584 41.525 -3.136 1.00 82.00 920 HIS A C 1
ATOM 7358 O O . HIS A 1 920 ? -41.183 42.545 -2.800 1.00 82.00 920 HIS A O 1
ATOM 7364 N N . LYS A 1 921 ? -40.988 40.313 -2.714 1.00 82.50 921 LYS A N 1
ATOM 7365 C CA . LYS A 1 921 ? -42.150 40.116 -1.815 1.00 82.50 921 LYS A CA 1
ATOM 7366 C C . LYS A 1 921 ? -42.003 40.833 -0.461 1.00 82.50 921 LYS A C 1
ATOM 7368 O O . LYS A 1 921 ? -43.002 41.260 0.105 1.00 82.50 921 LYS A O 1
ATOM 7373 N N . ALA A 1 922 ? -40.777 41.001 0.038 1.00 81.81 922 ALA A N 1
ATOM 7374 C CA . ALA A 1 922 ? -40.463 41.768 1.247 1.00 81.81 922 ALA A CA 1
ATOM 7375 C C . ALA A 1 922 ? -40.318 43.294 1.017 1.00 81.81 922 ALA A C 1
ATOM 7377 O O . ALA A 1 922 ? -39.983 44.018 1.954 1.00 81.81 922 ALA A O 1
ATOM 7378 N N . GLY A 1 923 ? -40.522 43.801 -0.208 1.00 81.69 923 GLY A N 1
ATOM 7379 C CA . GLY A 1 923 ? -40.401 45.228 -0.543 1.00 81.69 923 GLY A CA 1
ATOM 7380 C C . GLY A 1 923 ? -38.962 45.768 -0.591 1.00 81.69 923 GLY A C 1
ATOM 7381 O O . GLY A 1 923 ? -38.735 46.958 -0.364 1.00 81.69 923 GLY A O 1
ATOM 7382 N N . ARG A 1 924 ? -37.963 44.911 -0.848 1.00 81.94 924 ARG A N 1
ATOM 7383 C CA . ARG A 1 924 ? -36.516 45.222 -0.812 1.00 81.94 924 ARG A CA 1
ATOM 7384 C C . ARG A 1 924 ? -35.852 45.190 -2.200 1.00 81.94 924 ARG A C 1
ATOM 7386 O O . ARG A 1 924 ? -34.722 44.735 -2.369 1.00 81.94 924 ARG A O 1
ATOM 7393 N N . ASP A 1 925 ? -36.534 45.741 -3.200 1.00 78.38 925 ASP A N 1
ATOM 7394 C CA . ASP A 1 925 ? -36.193 45.679 -4.635 1.00 78.38 925 ASP A CA 1
ATOM 7395 C C . ASP A 1 925 ? -34.770 46.109 -5.031 1.00 78.38 925 ASP A C 1
ATOM 7397 O O . ASP A 1 925 ? -34.263 45.681 -6.071 1.00 78.38 925 ASP A O 1
ATOM 7401 N N . GLN A 1 926 ? -34.118 46.972 -4.246 1.00 81.56 926 GLN A N 1
ATOM 7402 C CA . GLN A 1 926 ? -32.738 47.396 -4.515 1.00 81.56 926 GLN A CA 1
ATOM 7403 C C . GLN A 1 926 ? -31.702 46.330 -4.143 1.00 81.56 926 GLN A C 1
ATOM 7405 O O . GLN A 1 926 ? -30.628 46.294 -4.737 1.00 81.56 926 GLN A O 1
ATOM 7410 N N . GLU A 1 927 ? -31.997 45.486 -3.156 1.00 80.31 927 GLU A N 1
ATOM 7411 C CA . GLU A 1 927 ? -31.092 44.429 -2.693 1.00 80.31 927 GLU A CA 1
ATOM 7412 C C . GLU A 1 927 ? -31.126 43.262 -3.690 1.00 80.31 927 GLU A C 1
ATOM 7414 O O . GLU A 1 927 ? -30.076 42.795 -4.132 1.00 80.31 927 GLU A O 1
ATOM 7419 N N . ALA A 1 928 ? -32.327 42.929 -4.176 1.00 80.44 928 ALA A N 1
ATOM 7420 C CA . ALA A 1 928 ? -32.570 41.993 -5.272 1.00 80.44 928 ALA A CA 1
ATOM 7421 C C . ALA A 1 928 ? -31.752 42.300 -6.550 1.00 80.44 928 ALA A C 1
ATOM 7423 O O . ALA A 1 928 ? -31.227 41.380 -7.175 1.00 80.44 928 ALA A O 1
ATOM 7424 N N . LEU A 1 929 ? -31.601 43.579 -6.928 1.00 83.44 929 LEU A N 1
ATOM 7425 C CA . LEU A 1 929 ? -30.766 43.975 -8.074 1.00 83.44 929 LEU A CA 1
ATOM 7426 C C . LEU A 1 929 ? -29.269 43.751 -7.832 1.00 83.44 929 LEU A C 1
ATOM 7428 O O . LEU A 1 929 ? -28.591 43.219 -8.707 1.00 83.44 929 LEU A O 1
ATOM 7432 N N . ARG A 1 930 ? -28.747 44.145 -6.661 1.00 84.50 930 ARG A N 1
ATOM 7433 C CA . ARG A 1 930 ? -27.305 44.042 -6.360 1.00 84.50 930 ARG A CA 1
ATOM 7434 C C . ARG A 1 930 ? -26.828 42.593 -6.366 1.00 84.50 930 ARG A C 1
ATOM 7436 O O . ARG A 1 930 ? -25.747 42.327 -6.877 1.00 84.50 930 ARG A O 1
ATOM 7443 N N . VAL A 1 931 ? -27.649 41.674 -5.850 1.00 83.12 931 VAL A N 1
ATOM 7444 C CA . VAL A 1 931 ? -27.377 40.229 -5.890 1.00 83.12 931 VAL A CA 1
ATOM 7445 C C . VAL A 1 931 ? -27.206 39.755 -7.338 1.00 83.12 931 VAL A C 1
ATOM 7447 O O . VAL A 1 931 ? -26.214 39.104 -7.652 1.00 83.12 931 VAL A O 1
ATOM 7450 N N . LEU A 1 932 ? -28.112 40.137 -8.245 1.00 84.75 932 LEU A N 1
ATOM 7451 C CA . LEU A 1 932 ? -28.022 39.749 -9.657 1.00 84.75 932 LEU A CA 1
ATOM 7452 C C . LEU A 1 932 ? -26.818 40.385 -10.377 1.00 84.75 932 LEU A C 1
ATOM 7454 O O . LEU A 1 932 ? -26.128 39.703 -11.132 1.00 84.75 932 LEU A O 1
ATOM 7458 N N . GLU A 1 933 ? -26.521 41.661 -10.113 1.00 86.69 933 GLU A N 1
ATOM 7459 C CA . GLU A 1 933 ? -25.327 42.329 -10.656 1.00 86.69 933 GLU A CA 1
ATOM 7460 C C . GLU A 1 933 ? -24.028 41.637 -10.180 1.00 86.69 933 GLU A C 1
ATOM 7462 O O . GLU A 1 933 ? -23.147 41.364 -10.998 1.00 86.69 933 GLU A O 1
ATOM 7467 N N . GLN A 1 934 ? -23.926 41.250 -8.901 1.00 86.19 934 GLN A N 1
ATOM 7468 C CA . GLN A 1 934 ? -22.775 40.498 -8.374 1.00 86.19 934 GLN A CA 1
ATOM 7469 C C . GLN A 1 934 ? -22.637 39.105 -9.008 1.00 86.19 934 GLN A C 1
ATOM 7471 O O . GLN A 1 934 ? -21.531 38.713 -9.376 1.00 86.19 934 GLN A O 1
ATOM 7476 N N . LEU A 1 935 ? -23.742 38.385 -9.221 1.00 85.44 935 LEU A N 1
ATOM 7477 C CA . LEU A 1 935 ? -23.724 37.074 -9.882 1.00 85.44 935 LEU A CA 1
ATOM 7478 C C . LEU A 1 935 ? -23.274 37.151 -11.344 1.00 85.44 935 LEU A C 1
ATOM 7480 O O . LEU A 1 935 ? -22.556 36.258 -11.794 1.00 85.44 935 LEU A O 1
ATOM 7484 N N . THR A 1 936 ? -23.627 38.220 -12.075 1.00 87.75 936 THR A N 1
ATOM 7485 C CA . THR A 1 936 ? -23.083 38.424 -13.432 1.00 87.75 936 THR A CA 1
ATOM 7486 C C . THR A 1 936 ? -21.564 38.591 -13.422 1.00 87.75 936 THR A C 1
ATOM 7488 O O . THR A 1 936 ? -20.896 37.997 -14.262 1.00 87.75 936 THR A O 1
ATOM 7491 N N . GLY A 1 937 ? -21.007 39.334 -12.456 1.00 87.88 937 GLY A N 1
ATOM 7492 C CA . GLY A 1 937 ? -19.557 39.499 -12.310 1.00 87.88 937 GLY A CA 1
ATOM 7493 C C . GLY A 1 937 ? -18.854 38.183 -11.975 1.00 87.88 937 GLY A C 1
ATOM 7494 O O . GLY A 1 937 ? -17.977 37.746 -12.719 1.00 87.88 937 GLY A O 1
ATOM 7495 N N . ASN A 1 938 ? -19.304 37.507 -10.914 1.00 88.81 938 ASN A N 1
ATOM 7496 C CA . ASN A 1 938 ? -18.706 36.251 -10.457 1.00 88.81 938 ASN A CA 1
ATOM 7497 C C . ASN A 1 938 ? -18.722 35.172 -11.554 1.00 88.81 938 ASN A C 1
ATOM 7499 O O . ASN A 1 938 ? -17.719 34.494 -11.750 1.00 88.81 938 ASN A O 1
ATOM 7503 N N . ALA A 1 939 ? -19.813 35.037 -12.319 1.00 89.12 939 ALA A N 1
ATOM 7504 C CA . ALA A 1 939 ? -19.893 34.054 -13.403 1.00 89.12 939 ALA A CA 1
ATOM 7505 C C . ALA A 1 939 ? -18.886 34.321 -14.542 1.00 89.12 939 ALA A C 1
ATOM 7507 O O . ALA A 1 939 ? -18.401 33.373 -15.162 1.00 89.12 939 ALA A O 1
ATOM 7508 N N . VAL A 1 940 ? -18.539 35.587 -14.808 1.00 90.56 940 VAL A N 1
ATOM 7509 C CA . VAL A 1 940 ? -17.490 35.950 -15.776 1.00 90.56 940 VAL A CA 1
ATOM 7510 C C . VAL A 1 940 ? -16.101 35.622 -15.225 1.00 90.56 940 VAL A C 1
ATOM 7512 O O . VAL A 1 940 ? -15.319 34.977 -15.924 1.00 90.56 940 VAL A O 1
ATOM 7515 N N . ASP A 1 941 ? -15.807 35.998 -13.977 1.00 89.06 941 ASP A N 1
ATOM 7516 C CA . ASP A 1 941 ? -14.507 35.734 -13.336 1.00 89.06 941 ASP A CA 1
ATOM 7517 C C . ASP A 1 941 ? -14.253 34.224 -13.119 1.00 89.06 941 ASP A C 1
ATOM 7519 O O . ASP A 1 941 ? -13.130 33.742 -13.284 1.00 89.06 941 ASP A O 1
ATOM 7523 N N . GLU A 1 942 ? -15.304 33.445 -12.838 1.00 87.75 942 GLU A N 1
ATOM 7524 C CA . GLU A 1 942 ? -15.277 31.976 -12.742 1.00 87.75 942 GLU A CA 1
ATOM 7525 C C . GLU A 1 942 ? -15.179 31.264 -14.107 1.00 87.75 942 GLU A C 1
ATOM 7527 O O . GLU A 1 942 ? -14.978 30.052 -14.146 1.00 87.75 942 GLU A O 1
ATOM 7532 N N . ASN A 1 943 ? -15.249 31.989 -15.232 1.00 89.00 943 ASN A N 1
ATOM 7533 C CA . ASN A 1 943 ? -15.274 31.451 -16.604 1.00 89.00 943 ASN A CA 1
ATOM 7534 C C . ASN A 1 943 ? -16.522 30.593 -16.931 1.00 89.00 943 ASN A C 1
ATOM 7536 O O . ASN A 1 943 ? -16.479 29.719 -17.798 1.00 89.00 943 ASN A O 1
ATOM 7540 N N . ARG A 1 944 ? -17.651 30.844 -16.257 1.00 90.06 944 ARG A N 1
ATOM 7541 C CA . ARG A 1 944 ? -18.946 30.166 -16.463 1.00 90.06 944 ARG A CA 1
ATOM 7542 C C . ARG A 1 944 ? -19.794 30.936 -17.474 1.00 90.06 944 ARG A C 1
ATOM 7544 O O . ARG A 1 944 ? -20.834 31.504 -17.137 1.00 90.06 944 ARG A O 1
ATOM 7551 N N . PHE A 1 945 ? -19.335 31.003 -18.720 1.00 89.12 945 PHE A N 1
ATOM 7552 C CA . PHE A 1 945 ? -19.893 31.930 -19.710 1.00 89.12 945 PHE A CA 1
ATOM 7553 C C . PHE A 1 945 ? -21.353 31.629 -20.087 1.00 89.12 945 PHE A C 1
ATOM 7555 O O . PHE A 1 945 ? -22.130 32.569 -20.258 1.00 89.12 945 PHE A O 1
ATOM 7562 N N . ALA A 1 946 ? -21.776 30.362 -20.081 1.00 87.62 946 ALA A N 1
ATOM 7563 C CA . ALA A 1 946 ? -23.185 29.982 -20.206 1.00 87.62 946 ALA A CA 1
ATOM 7564 C C . ALA A 1 946 ? -24.083 30.565 -19.090 1.00 87.62 946 ALA A C 1
ATOM 7566 O O . ALA A 1 946 ? -25.226 30.946 -19.357 1.00 87.62 946 ALA A O 1
ATOM 7567 N N . ASP A 1 947 ? -23.596 30.652 -17.844 1.00 88.31 947 ASP A N 1
ATOM 7568 C CA . ASP A 1 947 ? -24.320 31.283 -16.725 1.00 88.31 947 ASP A CA 1
ATOM 7569 C C . ASP A 1 947 ? -24.251 32.811 -16.810 1.00 88.31 947 ASP A C 1
ATOM 7571 O O . ASP A 1 947 ? -25.268 33.480 -16.629 1.00 88.31 947 ASP A O 1
ATOM 7575 N N . ALA A 1 948 ? -23.088 33.370 -17.160 1.00 90.81 948 ALA A N 1
ATOM 7576 C CA . ALA A 1 948 ? -22.917 34.806 -17.378 1.00 90.81 948 ALA A CA 1
ATOM 7577 C C . ALA A 1 948 ? -23.869 35.336 -18.465 1.00 90.81 948 ALA A C 1
ATOM 7579 O O . ALA A 1 948 ? -24.499 36.378 -18.278 1.00 90.81 948 ALA A O 1
ATOM 7580 N N . GLY A 1 949 ? -24.036 34.597 -19.569 1.00 89.69 949 GLY A N 1
ATOM 7581 C CA . GLY A 1 949 ? -24.993 34.924 -20.626 1.00 89.69 949 GLY A CA 1
ATOM 7582 C C . GLY A 1 949 ? -26.438 34.960 -20.117 1.00 89.69 949 GLY A C 1
ATOM 7583 O O . GLY A 1 949 ? -27.140 35.956 -20.304 1.00 89.69 949 GLY A O 1
ATOM 7584 N N . TYR A 1 950 ? -26.857 33.921 -19.389 1.00 90.06 950 TYR A N 1
ATOM 7585 C CA . TYR A 1 950 ? -28.195 33.836 -18.798 1.00 90.06 950 TYR A CA 1
ATOM 7586 C C . TYR A 1 950 ? -28.463 34.940 -17.755 1.00 90.06 950 TYR A C 1
ATOM 7588 O O . TYR A 1 950 ? -29.501 35.606 -17.806 1.00 90.06 950 TYR A O 1
ATOM 7596 N N . TYR A 1 951 ? -27.522 35.202 -16.843 1.00 90.56 951 TYR A N 1
ATOM 7597 C CA . TYR A 1 951 ? -27.667 36.263 -15.843 1.00 90.56 951 TYR A CA 1
ATOM 7598 C C . TYR A 1 951 ? -27.667 37.663 -16.476 1.00 90.56 951 TYR A C 1
ATOM 7600 O O . TYR A 1 951 ? -28.435 38.521 -16.042 1.00 90.56 951 TYR A O 1
ATOM 7608 N N . HIS A 1 952 ? -26.884 37.906 -17.535 1.00 91.56 952 HIS A N 1
ATOM 7609 C CA . HIS A 1 952 ? -26.953 39.165 -18.283 1.00 91.56 952 HIS A CA 1
ATOM 7610 C C . HIS A 1 952 ? -28.284 39.334 -19.031 1.00 91.56 952 HIS A C 1
ATOM 7612 O O . HIS A 1 952 ? -28.798 40.455 -19.089 1.00 91.56 952 HIS A O 1
ATOM 7618 N N . TRP A 1 953 ? -28.890 38.253 -19.539 1.00 90.88 953 TRP A N 1
ATOM 7619 C CA . TRP A 1 953 ? -30.250 38.301 -20.085 1.00 90.88 953 TRP A CA 1
ATOM 7620 C C . TRP A 1 953 ? -31.269 38.674 -18.999 1.00 90.88 953 TRP A C 1
ATOM 7622 O O . TRP A 1 953 ? -32.032 39.624 -19.192 1.00 90.88 953 TRP A O 1
ATOM 7632 N N . LEU A 1 954 ? -31.236 38.023 -17.832 1.00 88.06 954 LEU A N 1
ATOM 7633 C CA . LEU A 1 954 ? -32.153 38.323 -16.725 1.00 88.06 954 LEU A CA 1
ATOM 7634 C C . LEU A 1 954 ? -31.976 39.757 -16.190 1.00 88.06 954 LEU A C 1
ATOM 7636 O O . LEU A 1 954 ? -32.960 40.457 -15.945 1.00 88.06 954 LEU A O 1
ATOM 7640 N N . LEU A 1 955 ? -30.731 40.233 -16.077 1.00 87.62 955 LEU A N 1
ATOM 7641 C CA . LEU A 1 955 ? -30.422 41.616 -15.704 1.00 87.62 955 LEU A CA 1
ATOM 7642 C C . LEU A 1 955 ? -30.965 42.607 -16.744 1.00 87.62 955 LEU A C 1
ATOM 7644 O O . LEU A 1 955 ? -31.502 43.652 -16.378 1.00 87.62 955 LEU A O 1
ATOM 7648 N N . SER A 1 956 ? -30.900 42.262 -18.036 1.00 88.44 956 SER A N 1
ATOM 7649 C CA . SER A 1 956 ? -31.511 43.071 -19.093 1.00 88.44 956 SER A CA 1
ATOM 7650 C C . SER A 1 956 ? -33.034 43.167 -18.915 1.00 88.44 956 SER A C 1
ATOM 7652 O O . SER A 1 956 ? -33.566 44.276 -18.952 1.00 88.44 956 SER A O 1
ATOM 7654 N N . MET A 1 957 ? -33.731 42.063 -18.608 1.00 85.75 957 MET A N 1
ATOM 7655 C CA . MET A 1 957 ? -35.176 42.082 -18.333 1.00 85.75 957 MET A CA 1
ATOM 7656 C C . MET A 1 957 ? -35.506 42.958 -17.110 1.00 85.75 957 MET A C 1
ATOM 7658 O O . MET A 1 957 ? -36.392 43.804 -17.183 1.00 85.75 957 MET A O 1
ATOM 7662 N N . GLN A 1 958 ? -34.730 42.857 -16.027 1.00 83.81 958 GLN A N 1
ATOM 7663 C CA . GLN A 1 958 ? -34.909 43.668 -14.812 1.00 83.81 958 GLN A CA 1
ATOM 7664 C C . GLN A 1 958 ? -34.631 45.170 -15.005 1.00 83.81 958 GLN A C 1
ATOM 7666 O O . GLN A 1 958 ? -35.228 46.001 -14.308 1.00 83.81 958 GLN A O 1
ATOM 7671 N N . TYR A 1 959 ? -33.745 45.540 -15.937 1.00 85.94 959 TYR A N 1
ATOM 7672 C CA . TYR A 1 959 ? -33.582 46.927 -16.384 1.00 85.94 959 TYR A CA 1
ATOM 7673 C C . TYR A 1 959 ? -34.719 47.377 -17.313 1.00 85.94 959 TYR A C 1
ATOM 7675 O O . TYR A 1 959 ? -35.107 48.541 -17.256 1.00 85.94 959 TYR A O 1
ATOM 7683 N N . LEU A 1 960 ? -35.268 46.480 -18.138 1.00 84.31 960 LEU A N 1
ATOM 7684 C CA . LEU A 1 960 ? -36.369 46.771 -19.058 1.00 84.31 960 LEU A CA 1
ATOM 7685 C C . LEU A 1 960 ? -37.694 46.986 -18.311 1.00 84.31 960 LEU A C 1
ATOM 7687 O O . LEU A 1 960 ? -38.388 47.964 -18.580 1.00 84.31 960 LEU A O 1
ATOM 7691 N N . GLU A 1 961 ? -38.004 46.162 -17.309 1.00 81.38 961 GLU A N 1
ATOM 7692 C CA . GLU A 1 961 ? -39.162 46.348 -16.423 1.00 81.38 961 GLU A CA 1
ATOM 7693 C C . GLU A 1 961 ? -39.113 47.705 -15.714 1.00 81.38 961 GLU A C 1
ATOM 7695 O O . GLU A 1 961 ? -40.051 48.492 -15.829 1.00 81.38 961 GLU A O 1
ATOM 7700 N N . ARG A 1 962 ? -37.980 48.030 -15.074 1.00 79.50 962 ARG A N 1
ATOM 7701 C CA . ARG A 1 962 ? -37.764 49.330 -14.413 1.00 79.50 962 ARG A CA 1
ATOM 7702 C C . ARG A 1 962 ? -37.606 50.502 -15.384 1.00 79.50 962 ARG A C 1
ATOM 7704 O O . ARG A 1 962 ? -37.672 51.651 -14.953 1.00 79.50 962 ARG A O 1
ATOM 7711 N N . SER A 1 963 ? -37.417 50.259 -16.685 1.00 80.56 963 SER A N 1
ATOM 7712 C CA . SER A 1 963 ? -37.352 51.343 -17.676 1.00 80.56 963 SER A CA 1
ATOM 7713 C C . SER A 1 963 ? -38.695 52.048 -17.885 1.00 80.56 963 SER A C 1
ATOM 7715 O O . SER A 1 963 ? -38.705 53.193 -18.334 1.00 80.56 963 SER A O 1
ATOM 7717 N N . LYS A 1 964 ? -39.803 51.402 -17.482 1.00 79.31 964 LYS A N 1
ATOM 7718 C CA . LYS A 1 964 ? -41.146 51.997 -17.401 1.00 79.31 964 LYS A CA 1
ATOM 7719 C C . LYS A 1 964 ? -41.177 53.190 -16.439 1.00 79.31 964 LYS A C 1
ATOM 7721 O O . LYS A 1 964 ? -41.747 54.222 -16.778 1.00 79.31 964 LYS A O 1
ATOM 7726 N N . ASP A 1 965 ? -40.509 53.065 -15.291 1.00 77.12 965 ASP A N 1
ATOM 7727 C CA . ASP A 1 965 ? -40.409 54.122 -14.276 1.0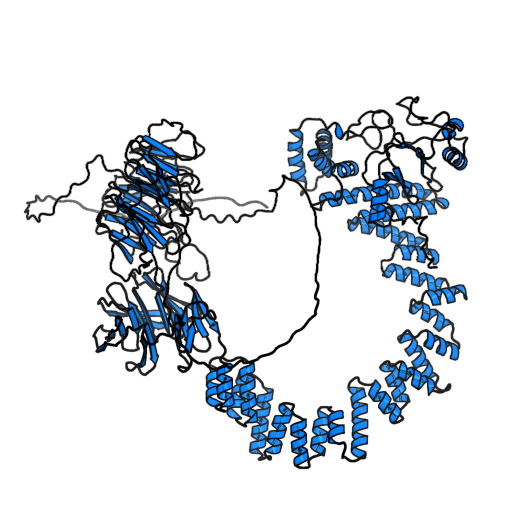0 77.12 965 ASP A CA 1
ATOM 7728 C C . ASP A 1 965 ? -39.206 55.052 -14.512 1.00 77.12 965 ASP A C 1
ATOM 7730 O O . ASP A 1 965 ? -39.229 56.226 -14.143 1.00 77.12 965 ASP A O 1
ATOM 7734 N N . ASN A 1 966 ? -38.126 54.537 -15.117 1.00 80.44 966 ASN A N 1
ATOM 7735 C CA . ASN A 1 966 ? -36.888 55.280 -15.346 1.00 80.44 966 ASN A CA 1
ATOM 7736 C C . ASN A 1 966 ? -36.234 54.954 -16.712 1.00 80.44 966 ASN A C 1
ATOM 7738 O O . ASN A 1 966 ? -35.382 54.059 -16.801 1.00 80.44 966 ASN A O 1
ATOM 7742 N N . PRO A 1 967 ? -36.529 55.737 -17.769 1.00 82.38 967 PRO A N 1
ATOM 7743 C CA . PRO A 1 967 ? -36.000 55.520 -19.121 1.00 82.38 967 PRO A CA 1
ATOM 7744 C C . PRO A 1 967 ? -34.467 55.528 -19.254 1.00 82.38 967 PRO A C 1
ATOM 7746 O O . PRO A 1 967 ? -33.938 55.023 -20.244 1.00 82.38 967 PRO A O 1
ATOM 7749 N N . SER A 1 968 ? -33.719 56.042 -18.266 1.00 83.12 968 SER A N 1
ATOM 7750 C CA . SER A 1 968 ? -32.242 56.021 -18.286 1.00 83.12 968 SER A CA 1
ATOM 7751 C C . SER A 1 968 ? -31.631 54.610 -18.225 1.00 83.12 968 SER A C 1
ATOM 7753 O O . SER A 1 968 ? -30.434 54.448 -18.461 1.00 83.12 968 SER A O 1
ATOM 7755 N N . LEU A 1 969 ? -32.442 53.581 -17.954 1.00 83.56 969 LEU A N 1
ATOM 7756 C CA . LEU A 1 969 ? -32.028 52.176 -17.939 1.00 83.56 969 LEU A CA 1
ATOM 7757 C C . LEU A 1 969 ? -32.024 51.511 -19.330 1.00 83.56 969 LEU A C 1
ATOM 7759 O O . LEU A 1 969 ? -31.397 50.465 -19.489 1.00 83.56 969 LEU A O 1
ATOM 7763 N N . ILE A 1 970 ? -32.635 52.113 -20.359 1.00 85.19 970 ILE A N 1
ATOM 7764 C CA . ILE A 1 970 ? -32.712 51.528 -21.715 1.00 85.19 970 ILE A CA 1
ATOM 7765 C C . ILE A 1 970 ? -31.315 51.280 -22.342 1.00 85.19 970 ILE A C 1
ATOM 7767 O O . ILE A 1 970 ? -31.089 50.194 -22.881 1.00 85.19 970 ILE A O 1
ATOM 7771 N N . PRO A 1 971 ? -30.316 52.184 -22.225 1.00 88.56 971 PRO A N 1
ATOM 7772 C CA . PRO A 1 971 ? -28.952 51.896 -22.680 1.00 88.56 971 PRO A CA 1
ATOM 7773 C C . PRO A 1 971 ? -28.286 50.738 -21.922 1.00 88.56 971 PRO A C 1
ATOM 7775 O O . PRO A 1 971 ? -27.521 49.981 -22.520 1.00 88.56 971 PRO A O 1
ATOM 7778 N N . LYS A 1 972 ? -28.596 50.562 -20.626 1.00 85.75 972 LYS A N 1
ATOM 7779 C CA . LYS A 1 972 ? -28.111 49.412 -19.847 1.00 85.75 972 LYS A CA 1
ATOM 7780 C C . LYS A 1 972 ? -28.755 48.109 -20.315 1.00 85.75 972 LYS A C 1
ATOM 7782 O O . LYS A 1 972 ? -28.035 47.133 -20.485 1.00 85.75 972 LYS A O 1
ATOM 7787 N N . TYR A 1 973 ? -30.063 48.107 -20.593 1.00 88.31 973 TYR A N 1
ATOM 7788 C CA . TYR A 1 973 ? -30.749 46.968 -21.212 1.00 88.31 973 TYR A CA 1
ATOM 7789 C C . TYR A 1 973 ? -30.029 46.517 -22.493 1.00 88.31 973 TYR A C 1
ATOM 7791 O O . TYR A 1 973 ? -29.638 45.356 -22.587 1.00 88.31 973 TYR A O 1
ATOM 7799 N N . HIS A 1 974 ? -29.763 47.429 -23.436 1.00 87.62 974 HIS A N 1
ATOM 7800 C CA . HIS A 1 974 ? -29.072 47.080 -24.683 1.00 87.62 974 HIS A CA 1
ATOM 7801 C C . HIS A 1 974 ? -27.633 46.584 -24.462 1.00 87.62 974 HIS A C 1
ATOM 7803 O O . HIS A 1 974 ? -27.192 45.672 -25.163 1.00 87.62 974 HIS A O 1
ATOM 7809 N N . ALA A 1 975 ? -26.904 47.142 -23.490 1.00 89.44 975 ALA A N 1
ATOM 7810 C CA . ALA A 1 975 ? -25.568 46.667 -23.135 1.00 89.44 975 ALA A CA 1
ATOM 7811 C C . ALA A 1 975 ? -25.600 45.241 -22.551 1.00 89.44 975 ALA A C 1
ATOM 7813 O O . ALA A 1 975 ? -24.864 44.375 -23.022 1.00 89.44 975 ALA A O 1
ATOM 7814 N N . SER A 1 976 ? -26.481 44.973 -21.582 1.00 89.50 976 SER A N 1
ATOM 7815 C CA . SER A 1 976 ? -26.636 43.652 -20.960 1.00 89.50 976 SER A CA 1
ATOM 7816 C C . SER A 1 976 ? -27.169 42.604 -21.941 1.00 89.50 976 SER A C 1
ATOM 7818 O O . SER A 1 976 ? -26.631 41.505 -21.990 1.00 89.50 976 SER A O 1
ATOM 7820 N N . ALA A 1 977 ? -28.148 42.944 -22.784 1.00 87.94 977 ALA A N 1
ATOM 7821 C CA . ALA A 1 977 ? -28.660 42.043 -23.818 1.00 87.94 977 ALA A CA 1
ATOM 7822 C C . ALA A 1 977 ? -27.577 41.676 -24.851 1.00 87.94 977 ALA A C 1
ATOM 7824 O O . ALA A 1 977 ? -27.457 40.515 -25.235 1.00 87.94 977 ALA A O 1
ATOM 7825 N N . LYS A 1 978 ? -26.723 42.633 -25.246 1.00 87.56 978 LYS A N 1
ATOM 7826 C CA . LYS A 1 978 ? -25.579 42.347 -26.122 1.00 87.56 978 LYS A CA 1
ATOM 7827 C C . LYS A 1 978 ? -24.515 41.485 -25.433 1.00 87.56 978 LYS A C 1
ATOM 7829 O O . LYS A 1 978 ? -23.929 40.628 -26.086 1.00 87.56 978 LYS A O 1
ATOM 7834 N N . LEU A 1 979 ? -24.249 41.695 -24.142 1.00 89.62 979 LEU A N 1
ATOM 7835 C CA . LEU A 1 979 ? -23.338 40.830 -23.382 1.00 89.62 979 LEU A CA 1
ATOM 7836 C C . LEU A 1 979 ? -23.893 39.407 -23.238 1.00 89.62 979 LEU A C 1
ATOM 7838 O O . LEU A 1 979 ? -23.119 38.463 -23.346 1.00 89.62 979 LEU A O 1
ATOM 7842 N N . ALA A 1 980 ? -25.210 39.246 -23.077 1.00 90.31 980 ALA A N 1
ATOM 7843 C CA . ALA A 1 980 ? -25.859 37.937 -23.055 1.00 90.31 980 ALA A CA 1
ATOM 7844 C C . ALA A 1 980 ? -25.609 37.151 -24.355 1.00 90.31 980 ALA A C 1
ATOM 7846 O O . ALA A 1 980 ? -25.085 36.039 -24.302 1.00 90.31 980 ALA A O 1
ATOM 7847 N N . ASP A 1 981 ? -25.872 37.773 -25.511 1.00 87.50 981 ASP A N 1
ATOM 7848 C CA . ASP A 1 981 ? -25.597 37.193 -26.834 1.00 87.50 981 ASP A CA 1
ATOM 7849 C C . ASP A 1 981 ? -24.117 36.826 -27.024 1.00 87.50 981 ASP A C 1
ATOM 7851 O O . ASP A 1 981 ? -23.795 35.751 -27.534 1.00 87.50 981 ASP A O 1
ATOM 7855 N N . VAL A 1 982 ? -23.205 37.706 -26.593 1.00 86.50 982 VAL A N 1
ATOM 7856 C CA . VAL A 1 982 ? -21.758 37.488 -26.728 1.00 86.50 982 VAL A CA 1
ATOM 7857 C C . VAL A 1 982 ? -21.270 36.351 -25.833 1.00 86.50 982 VAL A C 1
ATOM 7859 O O . VAL A 1 982 ? -20.536 35.499 -26.324 1.00 86.50 982 VAL A O 1
ATOM 7862 N N . TYR A 1 983 ? -21.656 36.300 -24.555 1.00 89.75 983 TYR A N 1
ATOM 7863 C CA . TYR A 1 983 ? -21.200 35.239 -23.648 1.00 89.75 983 TYR A CA 1
ATOM 7864 C C . TYR A 1 983 ? -21.799 33.872 -23.986 1.00 89.75 983 TYR A C 1
ATOM 7866 O O . TYR A 1 983 ? -21.092 32.870 -23.891 1.00 89.75 983 TYR A O 1
ATOM 7874 N N . TYR A 1 984 ? -23.046 33.837 -24.464 1.00 88.25 984 TYR A N 1
ATOM 7875 C CA . TYR A 1 984 ? -23.678 32.619 -24.966 1.00 88.25 984 TYR A CA 1
ATOM 7876 C C . TYR A 1 984 ? -22.899 32.013 -26.152 1.00 88.25 984 TYR A C 1
ATOM 7878 O O . TYR A 1 984 ? -22.563 30.832 -26.129 1.00 88.25 984 TYR A O 1
ATOM 7886 N N . ALA A 1 985 ? -22.512 32.827 -27.143 1.00 84.94 985 ALA A N 1
ATOM 7887 C CA . ALA A 1 985 ? -21.657 32.370 -28.245 1.00 84.94 985 ALA A CA 1
ATOM 7888 C C . ALA A 1 985 ? -20.204 32.078 -27.806 1.00 84.94 985 ALA A C 1
ATOM 7890 O O . ALA A 1 985 ? -19.550 31.189 -28.353 1.00 84.94 985 ALA A O 1
ATOM 7891 N N . TYR A 1 986 ? -19.682 32.818 -26.819 1.00 86.06 986 TYR A N 1
ATOM 7892 C CA . TYR A 1 986 ? -18.316 32.657 -26.310 1.00 86.06 986 TYR A CA 1
ATOM 7893 C C . TYR A 1 986 ? -18.098 31.302 -25.630 1.00 86.06 986 TYR A C 1
ATOM 7895 O O . TYR A 1 986 ? -17.029 30.717 -25.802 1.00 86.06 986 TYR A O 1
ATOM 7903 N N . ASP A 1 987 ? -19.088 30.791 -24.890 1.00 86.88 987 ASP A N 1
ATOM 7904 C CA . ASP A 1 987 ? -18.989 29.535 -24.134 1.00 86.88 987 ASP A CA 1
ATOM 7905 C C . ASP A 1 987 ? -18.592 28.347 -25.033 1.00 86.88 987 ASP A C 1
ATOM 7907 O O . ASP A 1 987 ? -17.557 27.713 -24.815 1.00 86.88 987 ASP A O 1
ATOM 7911 N N . ALA A 1 988 ? -19.311 28.142 -26.142 1.00 83.56 988 ALA A N 1
ATOM 7912 C CA . ALA A 1 988 ? -19.009 27.100 -27.127 1.00 83.56 988 ALA A CA 1
ATOM 7913 C C . ALA A 1 988 ? -17.584 27.213 -27.712 1.00 83.56 988 ALA A C 1
ATOM 7915 O O . ALA A 1 988 ? -16.904 26.204 -27.933 1.00 83.56 988 ALA A O 1
ATOM 7916 N N . ILE A 1 989 ? -17.097 28.440 -27.927 1.00 82.00 989 ILE A N 1
ATOM 7917 C CA . ILE A 1 989 ? -15.751 28.691 -28.459 1.00 82.00 989 ILE A CA 1
ATOM 7918 C C . ILE A 1 989 ? -14.677 28.453 -27.384 1.00 82.00 989 ILE A C 1
ATOM 7920 O O . ILE A 1 989 ? -13.624 27.883 -27.681 1.00 82.00 989 ILE A O 1
ATOM 7924 N N . PHE A 1 990 ? -14.933 28.850 -26.135 1.00 84.19 990 PHE A N 1
ATOM 7925 C CA . PHE A 1 990 ? -14.073 28.584 -24.979 1.00 84.19 990 PHE A CA 1
ATOM 7926 C C . PHE A 1 990 ? -13.925 27.077 -24.725 1.00 84.19 990 PHE A C 1
ATOM 7928 O O . PHE A 1 990 ? -12.810 26.594 -24.505 1.00 84.19 990 PHE A O 1
ATOM 7935 N N . LEU A 1 991 ? -15.012 26.312 -24.863 1.00 83.75 991 LEU A N 1
ATOM 7936 C CA . LEU A 1 991 ? -14.982 24.850 -24.836 1.00 83.75 991 LEU A CA 1
ATOM 7937 C C . LEU A 1 991 ? -14.124 24.285 -25.988 1.00 83.75 991 LEU A C 1
ATOM 7939 O O . LEU A 1 991 ? -13.226 23.492 -25.717 1.00 83.75 991 LEU A O 1
ATOM 7943 N N . TYR A 1 992 ? -14.271 24.760 -27.235 1.00 81.44 992 TYR A N 1
ATOM 7944 C CA . TYR A 1 992 ? -13.388 24.380 -28.365 1.00 81.44 992 TYR A CA 1
ATOM 7945 C C . TYR A 1 992 ? -11.903 24.752 -28.159 1.00 81.44 992 TYR A C 1
ATOM 7947 O O . TYR A 1 992 ? -11.005 24.136 -28.744 1.00 81.44 992 TYR A O 1
ATOM 7955 N N . CYS A 1 993 ? -11.600 25.760 -27.338 1.00 74.38 993 CYS A N 1
ATOM 7956 C CA . CYS A 1 993 ? -10.217 26.119 -27.015 1.00 74.38 993 CYS A CA 1
ATOM 7957 C C . CYS A 1 993 ? -9.579 25.155 -26.014 1.00 74.38 993 CYS A C 1
ATOM 7959 O O . CYS A 1 993 ? -8.397 24.840 -26.155 1.00 74.38 993 CYS A O 1
ATOM 7961 N N . ASN A 1 994 ? -10.355 24.720 -25.019 1.00 76.50 994 ASN A N 1
ATOM 7962 C CA . ASN A 1 994 ? -9.845 24.078 -23.808 1.00 76.50 994 ASN A CA 1
ATOM 7963 C C . ASN A 1 994 ? -10.149 22.572 -23.714 1.00 76.50 994 ASN A C 1
ATOM 7965 O O . ASN A 1 994 ? -9.475 21.872 -22.960 1.00 76.50 994 ASN A O 1
ATOM 7969 N N . GLN A 1 995 ? -11.136 22.060 -24.456 1.00 76.62 995 GLN A N 1
ATOM 7970 C CA . GLN A 1 995 ? -11.524 20.647 -24.458 1.00 76.62 995 GLN A CA 1
ATOM 7971 C C . GLN A 1 995 ? -11.060 19.934 -25.745 1.00 76.62 995 GLN A C 1
ATOM 7973 O O . GLN A 1 995 ? -11.064 20.534 -26.820 1.00 76.62 995 GLN A O 1
ATOM 7978 N N . PRO A 1 996 ? -10.660 18.647 -25.674 1.00 65.56 996 PRO A N 1
ATOM 7979 C CA . PRO A 1 996 ? -10.144 17.902 -26.830 1.00 65.56 996 PRO A CA 1
ATOM 7980 C C . PRO A 1 996 ? -11.227 17.440 -27.822 1.00 65.56 996 PRO A C 1
ATOM 7982 O O . PRO A 1 996 ? -10.891 16.980 -28.912 1.00 65.56 996 PRO A O 1
ATOM 7985 N N . PHE A 1 997 ? -12.507 17.548 -27.455 1.00 69.94 997 PHE A N 1
ATOM 7986 C CA . PHE A 1 997 ? -13.666 17.171 -28.265 1.00 69.94 997 PHE A CA 1
ATOM 7987 C C . PHE A 1 997 ? -14.748 18.250 -28.137 1.00 69.94 997 PHE A C 1
ATOM 7989 O O . PHE A 1 997 ? -14.883 18.851 -27.072 1.00 69.94 997 PHE A O 1
ATOM 7996 N N . THR A 1 998 ? -15.541 18.473 -29.187 1.00 68.25 998 THR A N 1
ATOM 7997 C CA . THR A 1 998 ? -16.632 19.463 -29.198 1.00 68.25 998 THR A CA 1
ATOM 7998 C C . THR A 1 998 ? -17.963 18.864 -29.625 1.00 68.25 998 THR A C 1
ATOM 8000 O O . THR A 1 998 ? -18.006 17.927 -30.418 1.00 68.25 998 THR A O 1
ATOM 8003 N N . ARG A 1 999 ? -19.056 19.445 -29.113 1.00 73.38 999 ARG A N 1
ATOM 8004 C CA . ARG A 1 999 ? -20.435 19.120 -29.519 1.00 73.38 999 ARG A CA 1
ATOM 8005 C C . ARG A 1 999 ? -20.800 19.715 -30.886 1.00 73.38 999 ARG A C 1
ATOM 8007 O O . ARG A 1 999 ? -21.527 19.092 -31.646 1.00 73.38 999 ARG A O 1
ATOM 8014 N N . HIS A 1 1000 ? -20.290 20.910 -31.184 1.00 79.12 1000 HIS A N 1
ATOM 8015 C CA . HIS A 1 1000 ? -20.602 21.666 -32.399 1.00 79.12 1000 HIS A CA 1
ATOM 8016 C C . HIS A 1 1000 ? -19.681 21.299 -33.570 1.00 79.12 1000 HIS A C 1
ATOM 8018 O O . HIS A 1 1000 ? -18.520 20.923 -33.363 1.00 79.12 1000 HIS A O 1
ATOM 8024 N N . SER A 1 1001 ? -20.190 21.458 -34.797 1.00 81.88 1001 SER A N 1
ATOM 8025 C CA . SER A 1 1001 ? -19.402 21.314 -36.024 1.00 81.88 1001 SER A CA 1
ATOM 8026 C C . SER A 1 1001 ? -18.374 22.453 -36.161 1.00 81.88 1001 SER A C 1
ATOM 8028 O O . SER A 1 1001 ? -18.556 23.528 -35.577 1.00 81.88 1001 SER A O 1
ATOM 8030 N N . PRO A 1 1002 ? -17.297 22.273 -36.949 1.00 77.25 1002 PRO A N 1
ATOM 8031 C CA . PRO A 1 1002 ? -16.356 23.357 -37.234 1.00 77.25 1002 PRO A CA 1
ATOM 8032 C C . PRO A 1 1002 ? -17.007 24.564 -37.927 1.00 77.25 1002 PRO A C 1
ATOM 8034 O O . PRO A 1 1002 ? -16.543 25.683 -37.743 1.00 77.25 1002 PRO A O 1
ATOM 8037 N N . GLU A 1 1003 ? -18.081 24.356 -38.692 1.00 77.75 1003 GLU A N 1
ATOM 8038 C CA . GLU A 1 1003 ? -18.826 25.408 -39.399 1.00 77.75 1003 GLU A CA 1
ATOM 8039 C C . GLU A 1 1003 ? -19.690 26.227 -38.430 1.00 77.75 1003 GLU A C 1
ATOM 8041 O O . GLU A 1 1003 ? -19.571 27.450 -38.392 1.00 77.75 1003 GLU A O 1
ATOM 8046 N N . THR A 1 1004 ? -20.442 25.569 -37.539 1.00 79.56 1004 THR A N 1
ATOM 8047 C CA . THR A 1 1004 ? -21.131 26.223 -36.412 1.00 79.56 1004 THR A CA 1
ATOM 8048 C C . THR A 1 1004 ? -20.148 27.031 -35.558 1.00 79.56 1004 THR A C 1
ATOM 8050 O O . THR A 1 1004 ? -20.406 28.188 -35.227 1.00 79.56 1004 THR A O 1
ATOM 8053 N N . LEU A 1 1005 ? -18.975 26.462 -35.252 1.00 80.25 1005 LEU A N 1
ATOM 8054 C CA . LEU A 1 1005 ? -17.925 27.155 -34.503 1.00 80.25 1005 LEU A CA 1
ATOM 8055 C C . LEU A 1 1005 ? -17.309 28.329 -35.284 1.00 80.25 1005 LEU A C 1
ATOM 8057 O O . LEU A 1 1005 ? -16.938 29.320 -34.659 1.00 80.25 1005 LEU A O 1
ATOM 8061 N N . LEU A 1 1006 ? -17.214 28.264 -36.618 1.00 79.81 1006 LEU A N 1
ATOM 8062 C CA . LEU A 1 1006 ? -16.770 29.390 -37.450 1.00 79.81 1006 LEU A CA 1
ATOM 8063 C C . LEU A 1 1006 ? -17.782 30.543 -37.406 1.00 79.81 1006 LEU A C 1
ATOM 8065 O O . LEU A 1 1006 ? -17.379 31.693 -37.224 1.00 79.81 1006 LEU A O 1
ATOM 8069 N N . ASN A 1 1007 ? -19.075 30.226 -37.515 1.00 77.94 1007 ASN A N 1
ATOM 8070 C CA . ASN A 1 1007 ? -20.171 31.194 -37.467 1.00 77.94 1007 ASN A CA 1
ATOM 8071 C C . ASN A 1 1007 ? -20.240 31.895 -36.096 1.00 77.94 1007 ASN A C 1
ATOM 8073 O O . ASN A 1 1007 ? -20.284 33.126 -36.017 1.00 77.94 1007 ASN A O 1
ATOM 8077 N N . MET A 1 1008 ? -20.134 31.126 -35.004 1.00 77.00 1008 MET A N 1
ATOM 8078 C CA . MET A 1 1008 ? -19.996 31.659 -33.642 1.00 77.00 1008 MET A CA 1
ATOM 8079 C C . MET A 1 1008 ? -18.736 32.537 -33.486 1.00 77.00 1008 MET A C 1
ATOM 8081 O O . MET A 1 1008 ? -18.784 33.585 -32.842 1.00 77.00 1008 MET A O 1
ATOM 8085 N N . ALA A 1 1009 ? -17.601 32.156 -34.089 1.00 68.69 1009 ALA A N 1
ATOM 8086 C CA . ALA A 1 1009 ? -16.292 32.790 -33.878 1.00 68.69 1009 ALA A CA 1
ATOM 8087 C C . ALA A 1 1009 ? -16.092 34.184 -34.512 1.00 68.69 1009 ALA A C 1
ATOM 8089 O O . ALA A 1 1009 ? -14.981 34.718 -34.446 1.00 68.69 1009 ALA A O 1
ATOM 8090 N N . SER A 1 1010 ? -17.144 34.820 -35.040 1.00 60.50 1010 SER A N 1
ATOM 8091 C CA . SER A 1 1010 ? -17.124 36.164 -35.654 1.00 60.50 1010 SER A CA 1
ATOM 8092 C C . SER A 1 1010 ? -16.511 37.294 -34.800 1.00 60.50 1010 SER A C 1
ATOM 8094 O O . SER A 1 1010 ? -16.177 38.356 -35.329 1.00 60.50 1010 SER A O 1
ATOM 8096 N N . LEU A 1 1011 ? -16.321 37.076 -33.492 1.00 53.25 1011 LEU A N 1
ATOM 8097 C CA . LEU A 1 1011 ? -15.740 38.035 -32.543 1.00 53.25 1011 LEU A CA 1
ATOM 8098 C C . LEU A 1 1011 ? -14.334 37.664 -32.022 1.00 53.25 1011 LEU A C 1
ATOM 8100 O O . LEU A 1 1011 ? -13.713 38.482 -31.340 1.00 53.25 1011 LEU A O 1
ATOM 8104 N N . ILE A 1 1012 ? -13.799 36.470 -32.321 1.00 62.34 1012 ILE A N 1
ATOM 8105 C CA . ILE A 1 1012 ? -12.540 35.968 -31.732 1.00 62.34 1012 ILE A CA 1
ATOM 8106 C C . ILE A 1 1012 ? -11.523 35.623 -32.828 1.00 62.34 1012 ILE A C 1
ATOM 8108 O O . ILE A 1 1012 ? -11.437 34.495 -33.310 1.00 62.34 1012 ILE A O 1
ATOM 8112 N N . ASN A 1 1013 ? -10.676 36.599 -33.173 1.00 66.06 1013 ASN A N 1
ATOM 8113 C CA . ASN A 1 1013 ? -9.721 36.495 -34.289 1.00 66.06 1013 ASN A CA 1
ATOM 8114 C C . ASN A 1 1013 ? -8.821 35.234 -34.251 1.00 66.06 1013 ASN A C 1
ATOM 8116 O O . ASN A 1 1013 ? -8.460 34.716 -35.304 1.00 66.06 1013 ASN A O 1
ATOM 8120 N N . TYR A 1 1014 ? -8.437 34.731 -33.067 1.00 67.38 1014 TYR A N 1
ATOM 8121 C CA . TYR A 1 1014 ? -7.514 33.587 -32.947 1.00 67.38 1014 TYR A CA 1
ATOM 8122 C C . TYR A 1 1014 ? -8.162 32.242 -33.297 1.00 67.38 1014 TYR A C 1
ATOM 8124 O O . TYR A 1 1014 ? -7.585 31.452 -34.047 1.00 67.38 1014 TYR A O 1
ATOM 8132 N N . THR A 1 1015 ? -9.371 31.983 -32.800 1.00 70.62 1015 THR A N 1
ATOM 8133 C CA . THR A 1 1015 ? -10.105 30.752 -33.123 1.00 70.62 1015 THR A CA 1
ATOM 8134 C C . THR A 1 1015 ? -10.648 30.794 -34.541 1.00 70.62 1015 THR A C 1
ATOM 8136 O O . THR A 1 1015 ? -10.526 29.798 -35.250 1.00 70.62 1015 THR A O 1
ATOM 8139 N N . MET A 1 1016 ? -11.129 31.958 -34.992 1.00 75.06 1016 MET A N 1
ATOM 8140 C CA . MET A 1 1016 ? -11.555 32.183 -36.374 1.00 75.06 1016 MET A CA 1
ATOM 8141 C C . MET A 1 1016 ? -10.428 31.869 -37.371 1.00 75.06 1016 MET A C 1
ATOM 8143 O O . MET A 1 1016 ? -10.653 31.163 -38.353 1.00 75.06 1016 MET A O 1
ATOM 8147 N N . ALA A 1 1017 ? -9.186 32.278 -37.076 1.00 76.19 1017 ALA A N 1
ATOM 8148 C CA . ALA A 1 1017 ? -8.022 31.893 -37.872 1.00 76.19 1017 ALA A CA 1
ATOM 8149 C C . ALA A 1 1017 ? -7.758 30.373 -37.850 1.00 76.19 1017 ALA A C 1
ATOM 8151 O O . ALA A 1 1017 ? -7.450 29.789 -38.893 1.00 76.19 1017 ALA A O 1
ATOM 8152 N N . ARG A 1 1018 ? -7.856 29.721 -36.676 1.00 79.44 1018 ARG A N 1
ATOM 8153 C CA . ARG A 1 1018 ? -7.573 28.278 -36.507 1.00 79.44 1018 ARG A CA 1
ATOM 8154 C C . ARG A 1 1018 ? -8.551 27.425 -37.315 1.00 79.44 1018 ARG A C 1
ATOM 8156 O O . ARG A 1 1018 ? -8.114 26.569 -38.082 1.00 79.44 1018 ARG A O 1
ATOM 8163 N N . ILE A 1 1019 ? -9.841 27.725 -37.185 1.00 79.69 1019 ILE A N 1
ATOM 8164 C CA . ILE A 1 1019 ? -10.941 27.039 -37.871 1.00 79.69 1019 ILE A CA 1
ATOM 8165 C C . ILE A 1 1019 ? -10.915 27.356 -39.374 1.00 79.69 1019 ILE A C 1
ATOM 8167 O O . ILE A 1 1019 ? -10.965 26.444 -40.196 1.00 79.69 1019 ILE A O 1
ATOM 8171 N N . GLY A 1 1020 ? -10.733 28.626 -39.757 1.00 80.62 1020 GLY A N 1
ATOM 8172 C CA . GLY A 1 1020 ? -10.659 29.034 -41.165 1.00 80.62 1020 GLY A CA 1
ATOM 8173 C C . GLY A 1 1020 ? -9.521 28.354 -41.937 1.00 80.62 1020 GLY A C 1
ATOM 8174 O O . GLY A 1 1020 ? -9.692 27.971 -43.091 1.00 80.62 1020 GLY A O 1
ATOM 8175 N N . ARG A 1 1021 ? -8.377 28.098 -41.288 1.00 81.25 1021 ARG A N 1
ATOM 8176 C CA . ARG A 1 1021 ? -7.279 27.293 -41.855 1.00 81.25 1021 ARG A CA 1
ATOM 8177 C C . ARG A 1 1021 ? -7.680 25.838 -42.131 1.00 81.25 1021 ARG A C 1
ATOM 8179 O O . ARG A 1 1021 ? -7.164 25.243 -43.076 1.00 81.25 1021 ARG A O 1
ATOM 8186 N N . GLU A 1 1022 ? -8.528 25.261 -41.285 1.00 81.38 1022 GLU A N 1
ATOM 8187 C CA . GLU A 1 1022 ? -8.943 23.854 -41.347 1.00 81.38 1022 GLU A CA 1
ATOM 8188 C C . GLU A 1 1022 ? -10.059 23.635 -42.377 1.00 81.38 1022 GLU A C 1
ATOM 8190 O O . GLU A 1 1022 ? -9.994 22.658 -43.118 1.00 81.38 1022 GLU A O 1
ATOM 8195 N N . LEU A 1 1023 ? -10.993 24.584 -42.506 1.00 82.06 1023 LEU A N 1
ATOM 8196 C CA . LEU A 1 1023 ? -12.063 24.564 -43.514 1.00 82.06 1023 LEU A CA 1
ATOM 8197 C C . LEU A 1 1023 ? -11.649 25.124 -44.893 1.00 82.06 1023 LEU A C 1
ATOM 8199 O O . LEU A 1 1023 ? -12.356 24.930 -45.875 1.00 82.06 1023 LEU A O 1
ATOM 8203 N N . GLY A 1 1024 ? -10.501 25.803 -45.006 1.00 81.19 1024 GLY A N 1
ATOM 8204 C CA . GLY A 1 1024 ? -10.000 26.343 -46.283 1.00 81.19 1024 GLY A CA 1
ATOM 8205 C C . GLY A 1 1024 ? -10.364 27.807 -46.570 1.00 81.19 1024 GLY A C 1
ATOM 8206 O O . GLY A 1 1024 ? -10.089 28.306 -47.661 1.00 81.19 1024 GLY A O 1
ATOM 8207 N N . ALA A 1 1025 ? -10.908 28.529 -45.589 1.00 83.94 1025 ALA A N 1
ATOM 8208 C CA . ALA A 1 1025 ? -11.076 29.982 -45.607 1.00 83.94 1025 ALA A CA 1
ATOM 8209 C C . ALA A 1 1025 ? -9.726 30.707 -45.381 1.00 83.94 1025 ALA A C 1
ATOM 8211 O O . ALA A 1 1025 ? -9.482 31.343 -44.350 1.00 83.94 1025 ALA A O 1
ATOM 8212 N N . TYR A 1 1026 ? -8.788 30.552 -46.324 1.00 86.62 1026 TYR A N 1
ATOM 8213 C CA . TYR A 1 1026 ? -7.403 31.015 -46.175 1.00 86.62 1026 TYR A CA 1
ATOM 8214 C C . TYR A 1 1026 ? -7.231 32.536 -46.260 1.00 86.62 1026 TYR A C 1
ATOM 8216 O O . TYR A 1 1026 ? -6.247 33.064 -45.735 1.00 86.62 1026 TYR A O 1
ATOM 8224 N N . LYS A 1 1027 ? -8.160 33.252 -46.899 1.00 85.50 1027 LYS A N 1
ATOM 8225 C CA . LYS A 1 1027 ? -8.141 34.716 -46.992 1.00 85.50 1027 LYS A CA 1
ATOM 8226 C C . LYS A 1 1027 ? -8.733 35.341 -45.727 1.00 85.50 1027 LYS A C 1
ATOM 8228 O O . LYS A 1 1027 ? -8.112 36.263 -45.197 1.00 85.50 1027 LYS A O 1
ATOM 8233 N N . LEU A 1 1028 ? -9.823 34.785 -45.185 1.00 84.44 1028 LEU A N 1
ATOM 8234 C CA . LEU A 1 1028 ? -10.310 35.100 -43.836 1.00 84.44 1028 LEU A CA 1
ATOM 8235 C C . LEU A 1 1028 ? -9.198 34.889 -42.800 1.00 84.44 1028 LEU A C 1
ATOM 8237 O O . LEU A 1 1028 ? -8.836 35.819 -42.082 1.00 84.44 1028 LEU A O 1
ATOM 8241 N N . ALA A 1 1029 ? -8.615 33.684 -42.771 1.00 85.19 1029 ALA A N 1
ATOM 8242 C CA . ALA A 1 1029 ? -7.619 33.312 -41.771 1.00 85.19 1029 ALA A CA 1
ATOM 8243 C C . ALA A 1 1029 ? -6.355 34.197 -41.830 1.00 85.19 1029 ALA A C 1
ATOM 8245 O O . ALA A 1 1029 ? -5.721 34.439 -40.799 1.00 85.19 1029 ALA A O 1
ATOM 8246 N N . ARG A 1 1030 ? -6.005 34.725 -43.015 1.00 85.62 1030 ARG A N 1
ATOM 8247 C CA . ARG A 1 1030 ? -4.909 35.691 -43.190 1.00 85.62 1030 ARG A CA 1
ATOM 8248 C C . ARG A 1 1030 ? -5.253 37.063 -42.608 1.00 85.62 1030 ARG A C 1
ATOM 8250 O O . ARG A 1 1030 ? -4.483 37.557 -41.793 1.00 85.62 1030 ARG A O 1
ATOM 8257 N N . ASP A 1 1031 ? -6.410 37.633 -42.952 1.00 84.00 1031 ASP A N 1
ATOM 8258 C CA . ASP A 1 1031 ? -6.868 38.928 -42.415 1.00 84.00 1031 ASP A CA 1
ATOM 8259 C C . ASP A 1 1031 ? -6.979 38.889 -40.878 1.00 84.00 1031 ASP A C 1
ATOM 8261 O O . ASP A 1 1031 ? -6.454 39.762 -40.190 1.00 84.00 1031 ASP A O 1
ATOM 8265 N N . THR A 1 1032 ? -7.533 37.817 -40.301 1.00 82.19 1032 THR A N 1
ATOM 8266 C CA . THR A 1 1032 ? -7.583 37.654 -38.836 1.00 82.19 1032 THR A CA 1
ATOM 8267 C C . THR A 1 1032 ? -6.201 37.583 -38.174 1.00 82.19 1032 THR A C 1
ATOM 8269 O O . THR A 1 1032 ? -6.042 38.074 -37.056 1.00 82.19 1032 THR A O 1
ATOM 8272 N N . LEU A 1 1033 ? -5.185 37.020 -38.843 1.00 82.94 1033 LEU A N 1
ATOM 8273 C CA . LEU A 1 1033 ? -3.815 36.956 -38.316 1.00 82.94 1033 LEU A CA 1
ATOM 8274 C C . LEU A 1 1033 ? -3.060 38.278 -38.474 1.00 82.94 1033 LEU A C 1
ATOM 8276 O O . LEU A 1 1033 ? -2.385 38.701 -37.537 1.00 82.94 1033 LEU A O 1
ATOM 8280 N N . ASP A 1 1034 ? -3.223 38.975 -39.598 1.00 82.12 1034 ASP A N 1
ATOM 8281 C CA . ASP A 1 1034 ? -2.653 40.312 -39.780 1.00 82.12 1034 ASP A CA 1
ATOM 8282 C C . ASP A 1 1034 ? -3.309 41.326 -38.805 1.00 82.12 1034 ASP A C 1
ATOM 8284 O O . ASP A 1 1034 ? -2.630 42.203 -38.269 1.00 82.12 1034 ASP A O 1
ATOM 8288 N N . ARG A 1 1035 ? -4.594 41.151 -38.445 1.00 81.62 1035 ARG A N 1
ATOM 8289 C CA . ARG A 1 1035 ? -5.244 41.871 -37.327 1.00 81.62 1035 ARG A CA 1
ATOM 8290 C C . ARG A 1 1035 ? -4.658 41.498 -35.959 1.00 81.62 1035 ARG A C 1
ATOM 8292 O O . ARG A 1 1035 ? -4.394 42.393 -35.160 1.00 81.62 1035 ARG A O 1
ATOM 8299 N N . LEU A 1 1036 ? -4.415 40.212 -35.685 1.00 80.00 1036 LEU A N 1
ATOM 8300 C CA . LEU A 1 1036 ? -3.779 39.756 -34.436 1.00 80.00 1036 LEU A CA 1
ATOM 8301 C C . LEU A 1 1036 ? -2.349 40.280 -34.269 1.00 80.00 1036 LEU A C 1
ATOM 8303 O O . LEU A 1 1036 ? -1.960 40.590 -33.147 1.00 80.00 1036 LEU A O 1
ATOM 8307 N N . GLY A 1 1037 ? -1.592 40.438 -35.358 1.00 73.38 1037 GLY A N 1
ATOM 8308 C CA . GLY A 1 1037 ? -0.252 41.036 -35.334 1.00 73.38 1037 GLY A CA 1
ATOM 8309 C C . GLY A 1 1037 ? -0.224 42.496 -34.857 1.00 73.38 1037 GLY A C 1
ATOM 8310 O O . GLY A 1 1037 ? 0.804 42.959 -34.370 1.00 73.38 1037 GLY A O 1
ATOM 8311 N N . ASN A 1 1038 ? -1.356 43.204 -34.932 1.00 78.56 1038 ASN A N 1
ATOM 8312 C CA . ASN A 1 1038 ? -1.524 44.557 -34.390 1.00 78.56 1038 ASN A CA 1
ATOM 8313 C C . ASN A 1 1038 ? -1.965 44.574 -32.909 1.00 78.56 1038 ASN A C 1
ATOM 8315 O O . ASN A 1 1038 ? -2.127 45.646 -32.324 1.00 78.56 1038 ASN A O 1
ATOM 8319 N N . LEU A 1 1039 ? -2.165 43.407 -32.286 1.00 78.62 1039 LEU A N 1
ATOM 8320 C CA . LEU A 1 1039 ? -2.598 43.245 -30.897 1.00 78.62 1039 LEU A CA 1
ATOM 8321 C C . LEU A 1 1039 ? -1.500 42.577 -30.052 1.00 78.62 1039 LEU A C 1
ATOM 8323 O O . LEU A 1 1039 ? -0.631 41.866 -30.553 1.00 78.62 1039 LEU A O 1
ATOM 8327 N N . ARG A 1 1040 ? -1.535 42.775 -28.728 1.00 76.81 1040 ARG A N 1
ATOM 8328 C CA . ARG A 1 1040 ? -0.601 42.104 -27.806 1.00 76.81 1040 ARG A CA 1
ATOM 8329 C C . ARG A 1 1040 ? -1.019 40.650 -27.569 1.00 76.81 1040 ARG A C 1
ATOM 8331 O O . ARG A 1 1040 ? -1.750 40.357 -26.627 1.00 76.81 1040 ARG A O 1
ATOM 8338 N N . VAL A 1 1041 ? -0.536 39.746 -28.419 1.00 76.12 1041 VAL A N 1
ATOM 8339 C CA . VAL A 1 1041 ? -0.722 38.293 -28.268 1.00 76.12 1041 VAL A CA 1
ATOM 8340 C C . VAL A 1 1041 ? -0.032 37.789 -26.981 1.00 76.12 1041 VAL A C 1
ATOM 8342 O O . VAL A 1 1041 ? 1.119 38.153 -26.732 1.00 76.12 1041 VAL A O 1
ATOM 8345 N N . PRO A 1 1042 ? -0.680 36.943 -26.152 1.00 77.25 1042 PRO A N 1
ATOM 8346 C CA . PRO A 1 1042 ? -0.047 36.357 -24.969 1.00 77.25 1042 PRO A CA 1
ATOM 8347 C C . PRO A 1 1042 ? 1.169 35.474 -25.320 1.00 77.25 1042 PRO A C 1
ATOM 8349 O O . PRO A 1 1042 ? 1.079 34.686 -26.266 1.00 77.25 1042 PRO A O 1
ATOM 8352 N N . PRO A 1 1043 ? 2.264 35.472 -24.527 1.00 78.69 1043 PRO A N 1
ATOM 8353 C CA . PRO A 1 1043 ? 3.495 34.735 -24.857 1.00 78.69 1043 PRO A CA 1
ATOM 8354 C C . PRO A 1 1043 ? 3.330 33.223 -25.074 1.00 78.69 1043 PRO A C 1
ATOM 8356 O O . PRO A 1 1043 ? 4.141 32.610 -25.762 1.00 78.69 1043 PRO A O 1
ATOM 8359 N N . ARG A 1 1044 ? 2.279 32.613 -24.503 1.00 79.31 1044 ARG A N 1
ATOM 8360 C CA . ARG A 1 1044 ? 1.934 31.196 -24.723 1.00 79.31 1044 ARG A CA 1
ATOM 8361 C C . ARG A 1 1044 ? 1.450 30.922 -26.152 1.00 79.31 1044 ARG A C 1
ATOM 8363 O O . ARG A 1 1044 ? 1.792 29.885 -26.696 1.00 79.31 1044 ARG A O 1
ATOM 8370 N N . LEU A 1 1045 ? 0.688 31.848 -26.741 1.00 74.56 1045 LEU A N 1
ATOM 8371 C CA . LEU A 1 1045 ? 0.079 31.713 -28.073 1.00 74.56 1045 LEU A CA 1
ATOM 8372 C C . LEU A 1 1045 ? 0.931 32.344 -29.184 1.00 74.56 1045 LEU A C 1
ATOM 8374 O O . LEU A 1 1045 ? 0.710 32.069 -30.359 1.00 74.56 1045 LEU A O 1
ATOM 8378 N N . GLN A 1 1046 ? 1.907 33.187 -28.829 1.00 81.75 1046 GLN A N 1
ATOM 8379 C CA . GLN A 1 1046 ? 2.729 33.927 -29.789 1.00 81.75 1046 GLN A CA 1
ATOM 8380 C C . GLN A 1 1046 ? 3.401 33.010 -30.827 1.00 81.75 1046 GLN A C 1
ATOM 8382 O O . GLN A 1 1046 ? 3.311 33.284 -32.020 1.00 81.75 1046 GLN A O 1
ATOM 8387 N N . ARG A 1 1047 ? 4.006 31.893 -30.396 1.00 81.69 1047 ARG A N 1
ATOM 8388 C CA . ARG A 1 1047 ? 4.652 30.930 -31.311 1.00 81.69 1047 ARG A CA 1
ATOM 8389 C C . ARG A 1 1047 ? 3.667 30.310 -32.300 1.00 81.69 1047 ARG A C 1
ATOM 8391 O O . ARG A 1 1047 ? 4.000 30.161 -33.472 1.00 81.69 1047 ARG A O 1
ATOM 8398 N N . ASP A 1 1048 ? 2.468 29.969 -31.838 1.00 80.62 1048 ASP A N 1
ATOM 8399 C CA . ASP A 1 1048 ? 1.443 29.340 -32.672 1.00 80.62 1048 ASP A CA 1
ATOM 8400 C C . ASP A 1 1048 ? 0.914 30.337 -33.712 1.00 80.62 1048 ASP A C 1
ATOM 8402 O O . ASP A 1 1048 ? 0.808 30.002 -34.890 1.00 80.62 1048 ASP A O 1
ATOM 8406 N N . VAL A 1 1049 ? 0.682 31.593 -33.308 1.00 81.69 1049 VAL A N 1
ATOM 8407 C CA . VAL A 1 1049 ? 0.312 32.700 -34.207 1.00 81.69 1049 VAL A CA 1
ATOM 8408 C C . VAL A 1 1049 ? 1.406 32.969 -35.248 1.00 81.69 1049 VAL A C 1
ATOM 8410 O O . VAL A 1 1049 ? 1.097 33.089 -36.435 1.00 81.69 1049 VAL A O 1
ATOM 8413 N N . GLU A 1 1050 ? 2.679 33.015 -34.850 1.00 82.69 1050 GLU A N 1
ATOM 8414 C CA . GLU A 1 1050 ? 3.820 33.216 -35.758 1.00 82.69 1050 GLU A CA 1
ATOM 8415 C C . GLU A 1 1050 ? 3.938 32.074 -36.786 1.00 82.69 1050 GLU A C 1
ATOM 8417 O O . GLU A 1 1050 ? 3.935 32.323 -37.997 1.00 82.69 1050 GLU A O 1
ATOM 8422 N N . LEU A 1 1051 ? 3.955 30.816 -36.328 1.00 84.25 1051 LEU A N 1
ATOM 8423 C CA . LEU A 1 1051 ? 4.003 29.626 -37.189 1.00 84.25 1051 LEU A CA 1
ATOM 8424 C C . LEU A 1 1051 ? 2.808 29.559 -38.148 1.00 84.25 1051 LEU A C 1
ATOM 8426 O O . LEU A 1 1051 ? 2.962 29.235 -39.330 1.00 84.25 1051 LEU A O 1
ATOM 8430 N N . MET A 1 1052 ? 1.609 29.873 -37.657 1.00 81.44 1052 MET A N 1
ATOM 8431 C CA . MET A 1 1052 ? 0.386 29.803 -38.450 1.00 81.44 1052 MET A CA 1
ATOM 8432 C C . MET A 1 1052 ? 0.292 30.936 -39.479 1.00 81.44 1052 MET A C 1
ATOM 8434 O O . MET A 1 1052 ? -0.183 30.699 -40.591 1.00 81.44 1052 MET A O 1
ATOM 8438 N N . THR A 1 1053 ? 0.837 32.117 -39.172 1.00 84.81 1053 THR A N 1
ATOM 8439 C CA . THR A 1 1053 ? 0.979 33.232 -40.125 1.00 84.81 1053 THR A CA 1
ATOM 8440 C C . THR A 1 1053 ? 1.902 32.858 -41.285 1.00 84.81 1053 THR A C 1
ATOM 8442 O O . THR A 1 1053 ? 1.563 33.109 -42.442 1.00 84.81 1053 THR A O 1
ATOM 8445 N N . VAL A 1 1054 ? 3.032 32.193 -41.013 1.00 85.25 1054 VAL A N 1
ATOM 8446 C CA . VAL A 1 1054 ? 3.926 31.674 -42.067 1.00 85.25 1054 VAL A CA 1
ATOM 8447 C C . VAL A 1 1054 ? 3.216 30.613 -42.919 1.00 85.25 1054 VAL A C 1
ATOM 8449 O O . VAL A 1 1054 ? 3.252 30.690 -44.146 1.00 85.25 1054 VAL A O 1
ATOM 8452 N N . ASN A 1 1055 ? 2.516 29.666 -42.288 1.00 86.44 1055 ASN A N 1
ATOM 8453 C CA . ASN A 1 1055 ? 1.793 28.589 -42.975 1.00 86.44 1055 ASN A CA 1
ATOM 8454 C C . ASN A 1 1055 ? 0.690 29.132 -43.910 1.00 86.44 1055 ASN A C 1
ATOM 8456 O O . ASN A 1 1055 ? 0.658 28.807 -45.096 1.00 86.44 1055 ASN A O 1
ATOM 8460 N N . ILE A 1 1056 ? -0.164 30.036 -43.419 1.00 86.31 1056 ILE A N 1
ATOM 8461 C CA . ILE A 1 1056 ? -1.247 30.632 -44.218 1.00 86.31 1056 ILE A CA 1
ATOM 8462 C C . ILE A 1 1056 ? -0.715 31.555 -45.317 1.00 86.31 1056 ILE A C 1
ATOM 8464 O O . ILE A 1 1056 ? -1.341 31.647 -46.373 1.00 86.31 1056 ILE A O 1
ATOM 8468 N N . ARG A 1 1057 ? 0.449 32.197 -45.155 1.00 83.75 1057 ARG A N 1
ATOM 8469 C CA . ARG A 1 1057 ? 1.079 32.974 -46.242 1.00 83.75 1057 ARG A CA 1
ATOM 8470 C C . ARG A 1 1057 ? 1.560 32.105 -47.415 1.00 83.75 1057 ARG A C 1
ATOM 8472 O O . ARG A 1 1057 ? 1.661 32.628 -48.519 1.00 83.75 1057 ARG A O 1
ATOM 8479 N N . ALA A 1 1058 ? 1.745 30.795 -47.223 1.00 84.50 1058 ALA A N 1
ATOM 8480 C CA . ALA A 1 1058 ? 2.023 29.829 -48.294 1.00 84.50 1058 ALA A CA 1
ATOM 8481 C C . ALA A 1 1058 ? 0.759 29.252 -48.982 1.00 84.50 1058 ALA A C 1
ATOM 8483 O O . ALA A 1 1058 ? 0.874 28.441 -49.902 1.00 84.50 1058 ALA A O 1
ATOM 8484 N N . LYS A 1 1059 ? -0.450 29.642 -48.551 1.00 85.69 1059 LYS A N 1
ATOM 8485 C CA . LYS A 1 1059 ? -1.739 29.220 -49.134 1.00 85.69 1059 LYS A CA 1
ATOM 8486 C C . LYS A 1 1059 ? -2.273 30.243 -50.159 1.00 85.69 1059 LYS A C 1
ATOM 8488 O O . LYS A 1 1059 ? -1.868 31.411 -50.113 1.00 85.69 1059 LYS A O 1
ATOM 8493 N N . PRO A 1 1060 ? -3.171 29.849 -51.087 1.00 85.25 1060 PRO A N 1
ATOM 8494 C CA . PRO A 1 1060 ? -3.818 30.795 -52.001 1.00 85.25 1060 PRO A CA 1
ATOM 8495 C C . PRO A 1 1060 ? -4.620 31.860 -51.236 1.00 85.25 1060 PRO A C 1
ATOM 8497 O O . PRO A 1 1060 ? -5.081 31.628 -50.122 1.00 85.25 1060 PRO A O 1
ATOM 8500 N N . PHE A 1 1061 ? -4.779 33.046 -51.831 1.00 83.81 1061 PHE A N 1
ATOM 8501 C CA . PHE A 1 1061 ? -5.539 34.156 -51.240 1.00 83.81 1061 PHE A CA 1
ATOM 8502 C C . PHE A 1 1061 ? -7.019 34.107 -51.656 1.00 83.81 1061 PHE A C 1
ATOM 8504 O O . PHE A 1 1061 ? -7.563 35.038 -52.248 1.00 83.81 1061 PHE A O 1
ATOM 8511 N N . SER A 1 1062 ? -7.651 32.978 -51.359 1.00 82.44 1062 SER A N 1
ATOM 8512 C CA . SER A 1 1062 ? -9.056 32.682 -51.626 1.00 82.44 1062 SER A CA 1
ATOM 8513 C C . SER A 1 1062 ? -9.638 31.895 -50.454 1.00 82.44 1062 SER A C 1
ATOM 8515 O O . SER A 1 1062 ? -8.910 31.196 -49.749 1.00 82.44 1062 SER A O 1
ATOM 8517 N N . ASP A 1 1063 ? -10.945 32.016 -50.262 1.00 84.56 1063 ASP A N 1
ATOM 8518 C CA . ASP A 1 1063 ? -11.722 31.175 -49.351 1.00 84.56 1063 ASP A CA 1
ATOM 8519 C C . ASP A 1 1063 ? -12.456 30.105 -50.183 1.00 84.56 1063 ASP A C 1
ATOM 8521 O O . ASP A 1 1063 ? -12.620 30.291 -51.392 1.00 84.56 1063 ASP A O 1
ATOM 8525 N N . ALA A 1 1064 ? -12.867 28.988 -49.576 1.00 84.31 1064 ALA A N 1
ATOM 8526 C CA . ALA A 1 1064 ? -13.682 27.979 -50.261 1.00 84.31 1064 ALA A CA 1
ATOM 8527 C C . ALA A 1 1064 ? -15.090 28.526 -50.563 1.00 84.31 1064 ALA A C 1
ATOM 8529 O O . ALA A 1 1064 ? -15.680 29.194 -49.713 1.00 84.31 1064 ALA A O 1
ATOM 8530 N N . GLU A 1 1065 ? -15.622 28.256 -51.760 1.00 77.50 1065 GLU A N 1
ATOM 8531 C CA . GLU A 1 1065 ? -16.877 28.867 -52.233 1.00 77.50 1065 GLU A CA 1
ATOM 8532 C C . GLU A 1 1065 ? -18.106 28.395 -51.441 1.00 77.50 1065 GLU A C 1
ATOM 8534 O O . GLU A 1 1065 ? -18.993 29.205 -51.168 1.00 77.50 1065 GLU A O 1
ATOM 8539 N N . ASP A 1 1066 ? -18.103 27.134 -50.993 1.00 78.00 1066 ASP A N 1
ATOM 8540 C CA . ASP A 1 1066 ? -19.178 26.509 -50.206 1.00 78.00 1066 ASP A CA 1
ATOM 8541 C C . ASP A 1 1066 ? -19.382 27.166 -48.827 1.00 78.00 1066 ASP A C 1
ATOM 8543 O O . ASP A 1 1066 ? -20.473 27.121 -48.267 1.00 78.00 1066 ASP A O 1
ATOM 8547 N N . LEU A 1 1067 ? -18.344 27.818 -48.285 1.00 79.25 1067 LEU A N 1
ATOM 8548 C CA . LEU A 1 1067 ? -18.389 28.505 -46.989 1.00 79.25 1067 LEU A CA 1
ATOM 8549 C C . LEU A 1 1067 ? -18.910 29.948 -47.084 1.00 79.25 1067 LEU A C 1
ATOM 8551 O O . LEU A 1 1067 ? -19.023 30.620 -46.060 1.00 79.25 1067 LEU A O 1
ATOM 8555 N N . LEU A 1 1068 ? -19.132 30.491 -48.285 1.00 82.50 1068 LEU A N 1
ATOM 8556 C CA . LEU A 1 1068 ? -19.412 31.919 -48.456 1.00 82.50 1068 LEU A CA 1
ATOM 8557 C C . LEU A 1 1068 ? -20.896 32.238 -48.185 1.00 82.50 1068 LEU A C 1
ATOM 8559 O O . LEU A 1 1068 ? -21.739 31.872 -49.007 1.00 82.50 1068 LEU A O 1
ATOM 8563 N N . PRO A 1 1069 ? -21.247 32.970 -47.106 1.00 81.38 1069 PRO A N 1
ATOM 8564 C CA . PRO A 1 1069 ? -22.637 33.164 -46.694 1.00 81.38 1069 PRO A CA 1
ATOM 8565 C C . PRO A 1 1069 ? -23.525 33.765 -47.794 1.00 81.38 1069 PRO A C 1
ATOM 8567 O O . PRO A 1 1069 ? -23.365 34.924 -48.202 1.00 81.38 1069 PRO A O 1
ATOM 8570 N N . VAL A 1 1070 ? -24.491 32.977 -48.267 1.00 83.69 1070 VAL A N 1
ATOM 8571 C CA . VAL A 1 1070 ? -25.478 33.389 -49.272 1.00 83.69 1070 VAL A CA 1
ATOM 8572 C C . VAL A 1 1070 ? -26.489 34.332 -48.627 1.00 83.69 1070 VAL A C 1
ATOM 8574 O O . VAL A 1 1070 ? -27.136 33.995 -47.640 1.00 83.69 1070 VAL A O 1
ATOM 8577 N N . CYS A 1 1071 ? -26.667 35.528 -49.191 1.00 84.88 1071 CYS A N 1
ATOM 8578 C CA . CYS A 1 1071 ? -27.739 36.410 -48.743 1.00 84.88 1071 CYS A CA 1
ATOM 8579 C C . CYS A 1 1071 ? -29.053 36.056 -49.449 1.00 84.88 1071 CYS A C 1
ATOM 8581 O O . CYS A 1 1071 ? -29.261 36.430 -50.609 1.00 84.88 1071 CYS A O 1
ATOM 8583 N N . HIS A 1 1072 ? -29.961 35.422 -48.703 1.00 82.25 1072 HIS A N 1
ATOM 8584 C CA . HIS A 1 1072 ? -31.289 34.970 -49.145 1.00 82.25 1072 HIS A CA 1
ATOM 8585 C C . HIS A 1 1072 ? -32.167 36.061 -49.791 1.00 82.25 1072 HIS A C 1
ATOM 8587 O O . HIS A 1 1072 ? -33.052 35.744 -50.575 1.00 82.25 1072 HIS A O 1
ATOM 8593 N N . ARG A 1 1073 ? -31.893 37.356 -49.556 1.00 79.38 1073 ARG A N 1
ATOM 8594 C CA . ARG A 1 1073 ? -32.583 38.470 -50.240 1.00 79.38 1073 ARG A CA 1
ATOM 8595 C C . ARG A 1 1073 ? -32.090 38.739 -51.661 1.00 79.38 1073 ARG A C 1
ATOM 8597 O O . ARG A 1 1073 ? -32.859 39.173 -52.516 1.00 79.38 1073 ARG A O 1
ATOM 8604 N N . CYS A 1 1074 ? -30.787 38.606 -51.911 1.00 80.19 1074 CYS A N 1
ATOM 8605 C CA . CYS A 1 1074 ? -30.192 39.027 -53.183 1.00 80.19 1074 CYS A CA 1
ATOM 8606 C C . CYS A 1 1074 ? -29.695 37.870 -54.056 1.00 80.19 1074 CYS A C 1
ATOM 8608 O O . CYS A 1 1074 ? -29.561 38.085 -55.265 1.00 80.19 1074 CYS A O 1
ATOM 8610 N N . GLY A 1 1075 ? -29.491 36.682 -53.475 1.00 80.06 1075 GLY A N 1
ATOM 8611 C CA . GLY A 1 1075 ? -28.968 35.489 -54.143 1.00 80.06 1075 GLY A CA 1
ATOM 8612 C C . GLY A 1 1075 ? -27.456 35.526 -54.388 1.00 80.06 1075 GLY A C 1
ATOM 8613 O O . GLY A 1 1075 ? -26.983 34.869 -55.306 1.00 80.06 1075 GLY A O 1
ATOM 8614 N N . LEU A 1 1076 ? -26.707 36.340 -53.631 1.00 83.50 1076 LEU A N 1
ATOM 8615 C CA . LEU A 1 1076 ? -25.257 36.503 -53.787 1.00 83.50 1076 LEU A CA 1
ATOM 8616 C C . LEU A 1 1076 ? -24.502 36.061 -52.530 1.00 83.50 1076 LEU A C 1
ATOM 8618 O O . LEU A 1 1076 ? -24.872 36.434 -51.411 1.00 83.50 1076 LEU A O 1
ATOM 8622 N N . ASN A 1 1077 ? -23.418 35.320 -52.749 1.00 84.62 1077 ASN A N 1
ATOM 8623 C CA . ASN A 1 1077 ? -22.452 34.901 -51.738 1.00 84.62 1077 ASN A CA 1
ATOM 8624 C C . ASN A 1 1077 ? -21.677 36.123 -51.216 1.00 84.62 1077 ASN A C 1
ATOM 8626 O O . ASN A 1 1077 ? -21.241 36.976 -51.990 1.00 84.62 1077 ASN A O 1
ATOM 8630 N N . ASN A 1 1078 ? -21.488 36.209 -49.901 1.00 83.00 1078 ASN A N 1
ATOM 8631 C CA . ASN A 1 1078 ? -20.763 37.294 -49.241 1.00 83.00 1078 ASN A CA 1
ATOM 8632 C C . ASN A 1 1078 ? -19.379 36.799 -48.787 1.00 83.00 1078 ASN A C 1
ATOM 8634 O O . ASN A 1 1078 ? -19.225 35.621 -48.471 1.00 83.00 1078 ASN A O 1
ATOM 8638 N N . PRO A 1 1079 ? -18.352 37.667 -48.736 1.00 81.50 1079 PRO A N 1
ATOM 8639 C CA . PRO A 1 1079 ? -17.066 37.286 -48.163 1.00 81.50 1079 PRO A CA 1
ATOM 8640 C C . PRO A 1 1079 ? -17.222 37.020 -46.662 1.00 81.50 1079 PRO A C 1
ATOM 8642 O O . PRO A 1 1079 ? -17.859 37.812 -45.978 1.00 81.50 1079 PRO A O 1
ATOM 8645 N N . LEU A 1 1080 ? -16.556 35.993 -46.128 1.00 78.00 1080 LEU A N 1
ATOM 8646 C CA . LEU A 1 1080 ? -16.567 35.649 -44.692 1.00 78.00 1080 LEU A CA 1
ATOM 8647 C C . LEU A 1 1080 ? -16.073 36.768 -43.746 1.00 78.00 1080 LEU A C 1
ATOM 8649 O O . LEU A 1 1080 ? -16.198 36.656 -42.531 1.00 78.00 1080 LEU A O 1
ATOM 8653 N N . THR A 1 1081 ? -15.506 37.852 -44.283 1.00 69.12 1081 THR A N 1
ATOM 8654 C CA . THR A 1 1081 ? -15.157 39.071 -43.538 1.00 69.12 1081 THR A CA 1
ATOM 8655 C C . THR A 1 1081 ? -16.302 40.094 -43.451 1.00 69.12 1081 THR A C 1
ATOM 8657 O O . THR A 1 1081 ? -16.092 41.196 -42.938 1.00 69.12 1081 THR A O 1
ATOM 8660 N N . CYS A 1 1082 ? -17.506 39.778 -43.948 1.00 68.81 1082 CYS A N 1
ATOM 8661 C CA . CYS A 1 1082 ? -18.694 40.600 -43.729 1.00 68.81 1082 CYS A CA 1
ATOM 8662 C C . CYS A 1 1082 ? -19.147 40.544 -42.262 1.00 68.81 1082 CYS A C 1
ATOM 8664 O O . CYS A 1 1082 ? -19.018 39.524 -41.592 1.00 68.81 1082 CYS A O 1
ATOM 8666 N N . GLY A 1 1083 ? -19.701 41.651 -41.762 1.00 70.75 1083 GLY A N 1
ATOM 8667 C CA . GLY A 1 1083 ? -20.382 41.664 -40.467 1.00 70.75 1083 GLY A CA 1
ATOM 8668 C C . GLY A 1 1083 ? -21.799 41.089 -40.560 1.00 70.75 1083 GLY A C 1
ATOM 8669 O O . GLY A 1 1083 ? -22.149 40.405 -41.517 1.00 70.75 1083 GLY A O 1
ATOM 8670 N N . MET A 1 1084 ? -22.652 41.471 -39.609 1.00 75.12 1084 MET A N 1
ATOM 8671 C CA . MET A 1 1084 ? -24.070 41.078 -39.513 1.00 75.12 1084 MET A CA 1
ATOM 8672 C C . MET A 1 1084 ? -24.971 41.612 -40.657 1.00 75.12 1084 MET A C 1
ATOM 8674 O O . MET A 1 1084 ? -26.188 41.662 -40.505 1.00 75.12 1084 MET A O 1
ATOM 8678 N N . ASN A 1 1085 ? -24.409 42.055 -41.787 1.00 82.88 1085 ASN A N 1
ATOM 8679 C CA . ASN A 1 1085 ? -25.124 42.659 -42.910 1.00 82.88 1085 ASN A CA 1
ATOM 8680 C C . ASN A 1 1085 ? -24.504 42.236 -44.250 1.00 82.88 1085 ASN A C 1
ATOM 8682 O O . ASN A 1 1085 ? -23.283 42.271 -44.421 1.00 82.88 1085 ASN A O 1
ATOM 8686 N N . CYS A 1 1086 ? -25.352 41.947 -45.240 1.00 83.31 1086 CYS A N 1
ATOM 8687 C CA . CYS A 1 1086 ? -24.926 41.648 -46.606 1.00 83.31 1086 CYS A CA 1
ATOM 8688 C C . CYS A 1 1086 ? -24.168 42.826 -47.243 1.00 83.31 1086 CYS A C 1
ATOM 8690 O O . CYS A 1 1086 ? -24.662 43.955 -47.275 1.00 83.31 1086 CYS A O 1
ATOM 8692 N N . VAL A 1 1087 ? -23.005 42.557 -47.844 1.00 82.25 1087 VAL A N 1
ATOM 8693 C CA . VAL A 1 1087 ? -22.163 43.587 -48.485 1.00 82.25 1087 VAL A CA 1
ATOM 8694 C C . VAL A 1 1087 ? -22.853 44.196 -49.716 1.00 82.25 1087 VAL A C 1
ATOM 8696 O O . VAL A 1 1087 ? -22.660 45.372 -50.023 1.00 82.25 1087 VAL A O 1
ATOM 8699 N N . HIS A 1 1088 ? -23.696 43.417 -50.401 1.00 80.38 1088 HIS A N 1
ATOM 8700 C CA . HIS A 1 1088 ? -24.351 43.812 -51.651 1.00 80.38 1088 HIS A CA 1
ATOM 8701 C C . HIS A 1 1088 ? -25.681 44.558 -51.452 1.00 80.38 1088 HIS A C 1
ATOM 8703 O O . HIS A 1 1088 ? -25.927 45.537 -52.158 1.00 80.38 1088 HIS A O 1
ATOM 8709 N N . CYS A 1 1089 ? -26.528 44.131 -50.505 1.00 78.31 1089 CYS A N 1
ATOM 8710 C CA . CYS A 1 1089 ? -27.866 44.707 -50.281 1.00 78.31 1089 CYS A CA 1
ATOM 8711 C C . CYS A 1 1089 ? -28.094 45.304 -48.879 1.00 78.31 1089 CYS A C 1
ATOM 8713 O O . CYS A 1 1089 ? -29.214 45.704 -48.568 1.00 78.31 1089 CYS A O 1
ATOM 8715 N N . LYS A 1 1090 ? -27.064 45.349 -48.017 1.00 80.50 1090 LYS A N 1
ATOM 8716 C CA . LYS A 1 1090 ? -27.063 45.894 -46.636 1.00 80.50 1090 LYS A CA 1
ATOM 8717 C C . LYS A 1 1090 ? -28.065 45.2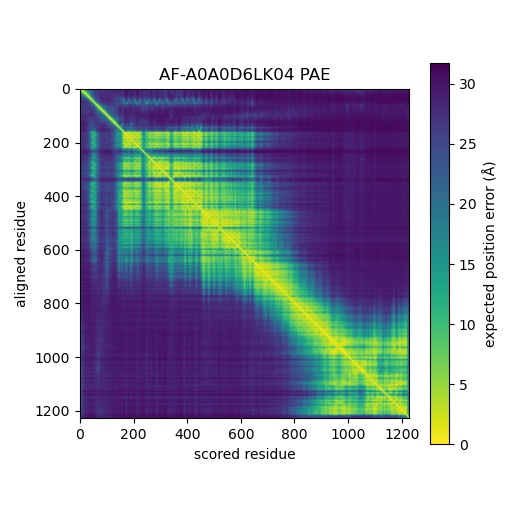95 -45.641 1.00 80.50 1090 LYS A C 1
ATOM 8719 O O . LYS A 1 1090 ? -28.035 45.651 -44.466 1.00 80.50 1090 LYS A O 1
ATOM 8724 N N . THR A 1 1091 ? -28.924 44.381 -46.081 1.00 82.12 1091 THR A N 1
ATOM 8725 C CA . THR A 1 1091 ? -29.900 43.680 -45.237 1.00 82.12 1091 THR A CA 1
ATOM 8726 C C . THR A 1 1091 ? -29.177 42.936 -44.118 1.00 82.12 1091 THR A C 1
ATOM 8728 O O . THR A 1 1091 ? -28.116 42.357 -44.363 1.00 82.12 1091 THR A O 1
ATOM 8731 N N . ALA A 1 1092 ? -29.720 43.017 -42.903 1.00 81.69 1092 ALA A N 1
ATOM 8732 C CA . ALA A 1 1092 ? -29.179 42.322 -41.743 1.00 81.69 1092 ALA A CA 1
ATOM 8733 C C . ALA A 1 1092 ? -29.330 40.802 -41.895 1.00 81.69 1092 ALA A C 1
ATOM 8735 O O . ALA A 1 1092 ? -30.257 40.328 -42.552 1.00 81.69 1092 ALA A O 1
ATOM 8736 N N . PHE A 1 1093 ? -28.414 40.055 -41.292 1.00 84.75 1093 PHE A N 1
ATOM 8737 C CA . PHE A 1 1093 ? -28.494 38.605 -41.185 1.00 84.75 1093 PHE A CA 1
ATOM 8738 C C . PHE A 1 1093 ? -29.099 38.232 -39.828 1.00 84.75 1093 PHE A C 1
ATOM 8740 O O . PHE A 1 1093 ? -28.525 38.538 -38.782 1.00 84.75 1093 PHE A O 1
ATOM 8747 N N . GLU A 1 1094 ? -30.255 37.572 -39.847 1.00 86.12 1094 GLU A N 1
ATOM 8748 C CA . GLU A 1 1094 ? -30.803 36.881 -38.678 1.00 86.12 1094 GLU A CA 1
ATOM 8749 C C . GLU A 1 1094 ? -30.183 35.481 -38.607 1.00 86.12 1094 GLU A C 1
ATOM 8751 O O . GLU A 1 1094 ? -30.067 34.797 -39.626 1.00 86.12 1094 GLU A O 1
ATOM 8756 N N . HIS A 1 1095 ? -29.762 35.061 -37.415 1.00 86.06 1095 HIS A N 1
ATOM 8757 C CA . HIS A 1 1095 ? -28.997 33.828 -37.219 1.00 86.06 1095 HIS A CA 1
ATOM 8758 C C . HIS A 1 1095 ? -29.760 32.855 -36.315 1.00 86.06 1095 HIS A C 1
ATOM 8760 O O . HIS A 1 1095 ? -30.402 33.280 -35.353 1.00 86.06 1095 HIS A O 1
ATOM 8766 N N . SER A 1 1096 ? -29.656 31.554 -36.591 1.00 87.69 1096 SER A N 1
ATOM 8767 C CA . SER A 1 1096 ? -30.146 30.499 -35.697 1.00 87.69 1096 SER A CA 1
ATOM 8768 C C . SER A 1 1096 ? -29.341 30.519 -34.400 1.00 87.69 1096 SER A C 1
ATOM 8770 O O . SER A 1 1096 ? -28.137 30.281 -34.429 1.00 87.69 1096 SER A O 1
ATOM 8772 N N . PHE A 1 1097 ? -29.966 30.741 -33.243 1.00 84.62 1097 PHE A N 1
ATOM 8773 C CA . PHE A 1 1097 ? -29.241 30.747 -31.963 1.00 84.62 1097 PHE A CA 1
ATOM 8774 C C . PHE A 1 1097 ? -28.800 29.342 -31.484 1.00 84.62 1097 PHE A C 1
ATOM 8776 O O . PHE A 1 1097 ? -28.301 29.219 -30.375 1.00 84.62 1097 PHE A O 1
ATOM 8783 N N . ALA A 1 1098 ? -28.928 28.291 -32.307 1.00 81.56 1098 ALA A N 1
ATOM 8784 C CA . ALA A 1 1098 ? -28.332 26.969 -32.063 1.00 81.56 1098 ALA A CA 1
ATOM 8785 C C . ALA A 1 1098 ? -27.057 26.733 -32.901 1.00 81.56 1098 ALA A C 1
ATOM 8787 O O . ALA A 1 1098 ? -26.009 26.371 -32.363 1.00 81.56 1098 ALA A O 1
ATOM 8788 N N . THR A 1 1099 ? -27.130 26.969 -34.216 1.00 80.75 1099 THR A N 1
ATOM 8789 C CA . THR A 1 1099 ? -26.056 26.679 -35.194 1.00 80.75 1099 THR A CA 1
ATOM 8790 C C . THR A 1 1099 ? -25.298 27.918 -35.681 1.00 80.75 1099 THR A C 1
ATOM 8792 O O . THR A 1 1099 ? -24.268 27.799 -36.346 1.00 80.75 1099 THR A O 1
ATOM 8795 N N . PHE A 1 1100 ? -25.796 29.114 -35.357 1.00 83.25 1100 PHE A N 1
ATOM 8796 C CA . PHE A 1 1100 ? -25.338 30.421 -35.846 1.00 83.25 1100 PHE A CA 1
ATOM 8797 C C . PHE A 1 1100 ? -25.337 30.562 -37.379 1.00 83.25 1100 PHE A C 1
ATOM 8799 O O . PHE A 1 1100 ? -24.748 31.492 -37.923 1.00 83.25 1100 PHE A O 1
ATOM 8806 N N . GLU A 1 1101 ? -26.047 29.685 -38.088 1.00 84.12 1101 GLU A N 1
ATOM 8807 C CA . GLU A 1 1101 ? -26.274 29.795 -39.528 1.00 84.12 1101 GLU A CA 1
ATOM 8808 C C . GLU A 1 1101 ? -27.276 30.908 -39.863 1.00 84.12 1101 GLU A C 1
ATOM 8810 O O . GLU A 1 1101 ? -28.157 31.241 -39.064 1.00 84.12 1101 GLU A O 1
ATOM 8815 N N . ILE A 1 1102 ? -27.125 31.500 -41.052 1.00 86.25 1102 ILE A N 1
ATOM 8816 C CA . ILE A 1 1102 ? -27.960 32.610 -41.526 1.00 86.25 1102 ILE A CA 1
ATOM 8817 C C . ILE A 1 1102 ? -29.305 32.064 -42.004 1.00 86.25 1102 ILE A C 1
ATOM 8819 O O . ILE A 1 1102 ? -29.399 31.416 -43.052 1.00 86.25 1102 ILE A O 1
ATOM 8823 N N . LEU A 1 1103 ? -30.356 32.388 -41.257 1.00 87.38 1103 LEU A N 1
ATOM 8824 C CA . LEU A 1 1103 ? -31.719 31.975 -41.558 1.00 87.38 1103 LEU A CA 1
ATOM 8825 C C . LEU A 1 1103 ? -32.261 32.706 -42.803 1.00 87.38 1103 LEU A C 1
ATOM 8827 O O . LEU A 1 1103 ? -31.909 33.865 -43.037 1.00 87.38 1103 LEU A O 1
ATOM 8831 N N . PRO A 1 1104 ? -33.191 32.099 -43.567 1.00 86.56 1104 PRO A N 1
ATOM 8832 C CA . PRO A 1 1104 ? -33.893 32.732 -44.695 1.00 86.56 1104 PRO A CA 1
ATOM 8833 C C . PRO A 1 1104 ? -34.874 33.857 -44.300 1.00 86.56 1104 PRO A C 1
ATOM 8835 O O . PRO A 1 1104 ? -35.781 34.186 -45.062 1.00 86.56 1104 PRO A O 1
ATOM 8838 N N . LEU A 1 1105 ? -34.699 34.466 -43.125 1.00 86.88 1105 LEU A N 1
ATOM 8839 C CA . LEU A 1 1105 ? -35.543 35.537 -42.607 1.00 86.88 1105 LEU A CA 1
ATOM 8840 C C . LEU A 1 1105 ? -35.089 36.911 -43.117 1.00 86.88 1105 LEU A C 1
ATOM 8842 O O . LEU A 1 1105 ? -33.901 37.235 -43.104 1.00 86.88 1105 LEU A O 1
ATOM 8846 N N . ILE A 1 1106 ? -36.049 37.751 -43.502 1.00 86.06 1106 ILE A N 1
ATOM 8847 C CA . ILE A 1 1106 ? -35.829 39.167 -43.815 1.00 86.06 1106 ILE A CA 1
ATOM 8848 C C . ILE A 1 1106 ? -36.813 40.016 -43.014 1.00 86.06 1106 ILE A C 1
ATOM 8850 O O . ILE A 1 1106 ? -38.022 39.807 -43.087 1.00 86.06 1106 ILE A O 1
ATOM 8854 N N . GLU A 1 1107 ? -36.303 41.003 -42.279 1.00 86.12 1107 GLU A N 1
ATOM 8855 C CA . GLU A 1 1107 ? -37.146 41.986 -41.598 1.00 86.12 1107 GLU A CA 1
ATOM 8856 C C . GLU A 1 1107 ? -37.874 42.896 -42.596 1.00 86.12 1107 GLU A C 1
ATOM 8858 O O . GLU A 1 1107 ? -37.267 43.443 -43.522 1.00 86.12 1107 GLU A O 1
ATOM 8863 N N . PHE A 1 1108 ? -39.172 43.087 -42.368 1.00 86.62 1108 PHE A N 1
ATOM 8864 C CA . PHE A 1 1108 ? -39.954 44.154 -42.980 1.00 86.62 1108 PHE A CA 1
ATOM 8865 C C . PHE A 1 1108 ? -40.553 45.059 -41.905 1.00 86.62 1108 PHE A C 1
ATOM 8867 O O . PHE A 1 1108 ? -40.665 44.712 -40.729 1.00 86.62 1108 PHE A O 1
ATOM 8874 N N . THR A 1 1109 ? -40.943 46.251 -42.334 1.00 83.88 1109 THR A N 1
ATOM 8875 C CA . THR A 1 1109 ? -41.639 47.238 -41.511 1.00 83.88 1109 THR A CA 1
ATOM 8876 C C . THR A 1 1109 ? -43.094 47.334 -41.950 1.00 83.88 1109 THR A C 1
ATOM 8878 O O . THR A 1 1109 ? -43.417 47.125 -43.118 1.00 83.88 1109 THR A O 1
ATOM 8881 N N . VAL A 1 1110 ? -43.978 47.635 -41.008 1.00 83.50 1110 VAL A N 1
ATOM 8882 C CA . VAL A 1 1110 ? -45.386 47.936 -41.283 1.00 83.50 1110 VAL A CA 1
ATOM 8883 C C . VAL A 1 1110 ? -45.538 49.456 -41.383 1.00 83.50 1110 VAL A C 1
ATOM 8885 O O . VAL A 1 1110 ? -44.799 50.186 -40.715 1.00 83.50 1110 VAL A O 1
ATOM 8888 N N . ASP A 1 1111 ? -46.456 49.932 -42.225 1.00 82.00 1111 ASP A N 1
ATOM 8889 C CA . ASP A 1 1111 ? -46.760 51.363 -42.333 1.00 82.00 1111 ASP A CA 1
ATOM 8890 C C . ASP A 1 1111 ? -47.253 51.966 -41.006 1.00 82.00 1111 ASP A C 1
ATOM 8892 O O . ASP A 1 1111 ? -47.951 51.330 -40.217 1.00 82.00 1111 ASP A O 1
ATOM 8896 N N . GLU A 1 1112 ? -46.893 53.230 -40.767 1.00 75.75 1112 GLU A N 1
ATOM 8897 C CA . GLU A 1 1112 ? -47.082 53.917 -39.477 1.00 75.75 1112 GLU A CA 1
ATOM 8898 C C . GLU A 1 1112 ? -48.566 54.176 -39.127 1.00 75.75 1112 GLU A C 1
ATOM 8900 O O . GLU A 1 1112 ? -48.885 54.404 -37.962 1.00 75.75 1112 GLU A O 1
ATOM 8905 N N . ASP A 1 1113 ? -49.469 54.056 -40.110 1.00 78.06 1113 ASP A N 1
ATOM 8906 C CA . ASP A 1 1113 ? -50.932 54.166 -39.974 1.00 78.06 1113 ASP A CA 1
ATOM 8907 C C . ASP A 1 1113 ? -51.628 52.859 -39.515 1.00 78.06 1113 ASP A C 1
ATOM 8909 O O . ASP A 1 1113 ? -52.860 52.815 -39.403 1.00 78.06 1113 ASP A O 1
ATOM 8913 N N . ILE A 1 1114 ? -50.874 51.773 -39.287 1.00 81.00 1114 ILE A N 1
ATOM 8914 C CA . ILE A 1 1114 ? -51.401 50.466 -38.861 1.00 81.00 1114 ILE A CA 1
ATOM 8915 C C . ILE A 1 1114 ? -50.860 50.141 -37.453 1.00 81.00 1114 ILE A C 1
ATOM 8917 O O . ILE A 1 1114 ? -49.651 49.950 -37.288 1.00 81.00 1114 ILE A O 1
ATOM 8921 N N . PRO A 1 1115 ? -51.710 50.053 -36.412 1.00 82.12 1115 PRO A N 1
ATOM 8922 C CA . PRO A 1 1115 ? -51.263 49.684 -35.072 1.00 82.12 1115 PRO A CA 1
ATOM 8923 C C . PRO A 1 1115 ? -50.823 48.213 -35.020 1.00 82.12 1115 PRO A C 1
ATOM 8925 O O . PRO A 1 1115 ? -51.374 47.356 -35.709 1.00 82.12 1115 PRO A O 1
ATOM 8928 N N . THR A 1 1116 ? -49.853 47.902 -34.154 1.00 78.94 1116 THR A N 1
ATOM 8929 C CA . THR A 1 1116 ? -49.216 46.573 -34.064 1.00 78.94 1116 THR A CA 1
ATOM 8930 C C . THR A 1 1116 ? -50.214 45.420 -33.924 1.00 78.94 1116 THR A C 1
ATOM 8932 O O . THR A 1 1116 ? -50.017 44.371 -34.525 1.00 78.94 1116 THR A O 1
ATOM 8935 N N . GLU A 1 1117 ? -51.286 45.606 -33.152 1.00 80.88 1117 GLU A N 1
ATOM 8936 C CA . GLU A 1 1117 ? -52.319 44.586 -32.916 1.00 80.88 1117 GLU A CA 1
ATOM 8937 C C . GLU A 1 1117 ? -53.144 44.291 -34.181 1.00 80.88 1117 GLU A C 1
ATOM 8939 O O . GLU A 1 1117 ? -53.433 43.133 -34.478 1.00 80.88 1117 GLU A O 1
ATOM 8944 N N . GLU A 1 1118 ? -53.449 45.320 -34.980 1.00 84.38 1118 GLU A N 1
ATOM 8945 C CA . GLU A 1 1118 ? -54.096 45.158 -36.287 1.00 84.38 1118 GLU A CA 1
ATOM 8946 C C . GLU A 1 1118 ? -53.146 44.455 -37.268 1.00 84.38 1118 GLU A C 1
ATOM 8948 O O . GLU A 1 1118 ? -53.543 43.501 -37.929 1.00 84.38 1118 GLU A O 1
ATOM 8953 N N . ALA A 1 1119 ? -51.870 44.852 -37.301 1.00 80.69 1119 ALA A N 1
ATOM 8954 C CA . ALA A 1 1119 ? -50.863 44.231 -38.161 1.00 80.69 1119 ALA A CA 1
ATOM 8955 C C . ALA A 1 1119 ? -50.656 42.732 -37.864 1.00 80.69 1119 ALA A C 1
ATOM 8957 O O . ALA A 1 1119 ? -50.526 41.938 -38.794 1.00 80.69 1119 ALA A O 1
ATOM 8958 N N . VAL A 1 1120 ? -50.671 42.331 -36.585 1.00 82.94 1120 VAL A N 1
ATOM 8959 C CA . VAL A 1 1120 ? -50.657 40.914 -36.175 1.00 82.94 1120 VAL A CA 1
ATOM 8960 C C . VAL A 1 1120 ? -51.920 40.198 -36.665 1.00 82.94 1120 VAL A C 1
ATOM 8962 O O . VAL A 1 1120 ? -51.815 39.151 -37.296 1.00 82.94 1120 VAL A O 1
ATOM 8965 N N . SER A 1 1121 ? -53.102 40.781 -36.438 1.00 81.94 1121 SER A N 1
ATOM 8966 C CA . SER A 1 1121 ? -54.389 40.196 -36.844 1.00 81.94 1121 SER A CA 1
ATOM 8967 C C . SER A 1 1121 ? -54.509 39.979 -38.361 1.00 81.94 1121 SER A C 1
ATOM 8969 O O . SER A 1 1121 ? -55.051 38.967 -38.800 1.00 81.94 1121 SER A O 1
ATOM 8971 N N . LEU A 1 1122 ? -53.951 40.886 -39.175 1.00 81.69 1122 LEU A N 1
ATOM 8972 C CA . LEU A 1 1122 ? -53.926 40.748 -40.636 1.00 81.69 1122 LEU A CA 1
ATOM 8973 C C . LEU A 1 1122 ? -53.007 39.598 -41.089 1.00 81.69 1122 LEU A C 1
ATOM 8975 O O . LEU A 1 1122 ? -53.408 38.805 -41.937 1.00 81.69 1122 LEU A O 1
ATOM 8979 N N . VAL A 1 1123 ? -51.815 39.467 -40.495 1.00 80.56 1123 VAL A N 1
ATOM 8980 C CA . VAL A 1 1123 ? -50.838 38.399 -40.807 1.00 80.56 1123 VAL A CA 1
ATOM 8981 C C . VAL A 1 1123 ? -51.290 37.015 -40.319 1.00 80.56 1123 VAL A C 1
ATOM 8983 O O . VAL A 1 1123 ? -50.897 35.994 -40.878 1.00 80.56 1123 VAL A O 1
ATOM 8986 N N . GLU A 1 1124 ? -52.117 36.955 -39.277 1.00 77.88 1124 GLU A N 1
ATOM 8987 C CA . GLU A 1 1124 ? -52.665 35.699 -38.760 1.00 77.88 1124 GLU A CA 1
ATOM 8988 C C . GLU A 1 1124 ? -53.917 35.190 -39.494 1.00 77.88 1124 GLU A C 1
ATOM 8990 O O . GLU A 1 1124 ? -54.385 34.090 -39.171 1.00 77.88 1124 GLU A O 1
ATOM 8995 N N . SER A 1 1125 ? -54.444 35.958 -40.454 1.00 79.94 1125 SER A N 1
ATOM 8996 C CA . SER A 1 1125 ? -55.587 35.577 -41.292 1.00 79.94 1125 SER A CA 1
ATOM 8997 C C . SER A 1 1125 ? -55.190 34.637 -42.443 1.00 79.94 1125 SER A C 1
ATOM 8999 O O . SER A 1 1125 ? -54.023 34.556 -42.824 1.00 79.94 1125 SER A O 1
ATOM 9001 N N . GLU A 1 1126 ? -56.148 33.878 -42.986 1.00 70.38 1126 GLU A N 1
ATOM 9002 C CA . GLU A 1 1126 ? -55.890 33.014 -44.148 1.00 70.38 1126 GLU A CA 1
ATOM 9003 C C . GLU A 1 1126 ? -55.860 33.848 -45.444 1.00 70.38 1126 GLU A C 1
ATOM 9005 O O . GLU A 1 1126 ? -56.828 34.567 -45.720 1.00 70.38 1126 GLU A O 1
ATOM 9010 N N . PRO A 1 1127 ? -54.794 33.758 -46.266 1.00 70.06 1127 PRO A N 1
ATOM 9011 C CA . PRO A 1 1127 ? -54.689 34.539 -47.493 1.00 70.06 1127 PRO A CA 1
ATOM 9012 C C . PRO A 1 1127 ? -55.680 34.055 -48.569 1.00 70.06 1127 PRO A C 1
ATOM 9014 O O . PRO A 1 1127 ? -56.044 32.875 -48.614 1.00 70.06 1127 PRO A O 1
ATOM 9017 N N . PRO A 1 1128 ? -56.116 34.940 -49.486 1.00 69.06 1128 PRO A N 1
ATOM 9018 C CA . PRO A 1 1128 ? -57.084 34.590 -50.519 1.00 69.06 1128 PRO A CA 1
ATOM 9019 C C . PRO A 1 1128 ? -56.546 33.520 -51.486 1.00 69.06 1128 PRO A C 1
ATOM 9021 O O . PRO A 1 1128 ? -55.445 33.635 -52.024 1.00 69.06 1128 PRO A O 1
ATOM 9024 N N . LEU A 1 1129 ? -57.388 32.517 -51.772 1.00 59.50 1129 LEU A N 1
ATOM 9025 C CA . LEU A 1 1129 ? -57.109 31.272 -52.521 1.00 59.50 1129 LEU A CA 1
ATOM 9026 C C . LEU A 1 1129 ? -56.517 31.413 -53.945 1.00 59.50 1129 LEU A C 1
ATOM 9028 O O . LEU A 1 1129 ? -56.302 30.405 -54.616 1.00 59.50 1129 LEU A O 1
ATOM 9032 N N . SER A 1 1130 ? -56.289 32.626 -54.446 1.00 57.78 1130 SER A N 1
ATOM 9033 C CA . SER A 1 1130 ? -55.783 32.896 -55.796 1.00 57.78 1130 SER A CA 1
ATOM 9034 C C . SER A 1 1130 ? -54.264 33.072 -55.900 1.00 57.78 1130 SER A C 1
ATOM 9036 O O . SER A 1 1130 ? -53.763 33.091 -57.020 1.00 57.78 1130 SER A O 1
ATOM 9038 N N . ASP A 1 1131 ? -53.543 33.248 -54.784 1.00 56.97 1131 ASP A N 1
ATOM 9039 C CA . ASP A 1 1131 ? -52.216 33.897 -54.790 1.00 56.97 1131 ASP A CA 1
ATOM 9040 C C . ASP A 1 1131 ? -51.170 33.188 -53.890 1.00 56.97 1131 ASP A C 1
ATOM 9042 O O . ASP A 1 1131 ? -50.390 33.823 -53.181 1.00 56.97 1131 ASP A O 1
ATOM 9046 N N . SER A 1 1132 ? -51.146 31.846 -53.912 1.00 56.88 1132 SER A N 1
ATOM 9047 C CA . SER A 1 1132 ? -50.372 30.959 -53.010 1.00 56.88 1132 SER A CA 1
ATOM 9048 C C . SER A 1 1132 ? -48.841 30.934 -53.237 1.00 56.88 1132 SER A C 1
ATOM 9050 O O . SER A 1 1132 ? -48.239 29.861 -53.324 1.00 56.88 1132 SER A O 1
ATOM 9052 N N . ASN A 1 1133 ? -48.222 32.094 -53.480 1.00 64.25 1133 ASN A N 1
ATOM 9053 C CA . ASN A 1 1133 ? -46.771 32.286 -53.650 1.00 64.25 1133 ASN A CA 1
ATOM 9054 C C . ASN A 1 1133 ? -46.359 33.783 -53.588 1.00 64.25 1133 ASN A C 1
ATOM 9056 O O . ASN A 1 1133 ? -45.386 34.197 -54.225 1.00 64.25 1133 ASN A O 1
ATOM 9060 N N . PHE A 1 1134 ? -47.099 34.637 -52.868 1.00 74.81 1134 PHE A N 1
ATOM 9061 C CA . PHE A 1 1134 ? -46.775 36.066 -52.788 1.00 74.81 1134 PHE A CA 1
ATOM 9062 C C . PHE A 1 1134 ? -45.483 36.330 -51.988 1.00 74.81 1134 PHE A C 1
ATOM 9064 O O . PHE A 1 1134 ? -45.433 36.149 -50.775 1.00 74.81 1134 PHE A O 1
ATOM 9071 N N . ASN A 1 1135 ? -44.439 36.819 -52.669 1.00 77.12 1135 ASN A N 1
ATOM 9072 C CA . ASN A 1 1135 ? -43.176 37.221 -52.048 1.00 77.12 1135 ASN A CA 1
ATOM 9073 C C . ASN A 1 1135 ? -42.992 38.754 -52.129 1.00 77.12 1135 ASN A C 1
ATOM 9075 O O . ASN A 1 1135 ? -42.651 39.269 -53.202 1.00 77.12 1135 ASN A O 1
ATOM 9079 N N . PRO A 1 1136 ? -43.141 39.500 -51.015 1.00 74.38 1136 PRO A N 1
ATOM 9080 C CA . PRO A 1 1136 ? -43.092 40.966 -51.025 1.00 74.38 1136 PRO A CA 1
ATOM 9081 C C . PRO A 1 1136 ? -41.730 41.561 -51.430 1.00 74.38 1136 PRO A C 1
ATOM 9083 O O . PRO A 1 1136 ? -41.640 42.746 -51.742 1.00 74.38 1136 PRO A O 1
ATOM 9086 N N . PHE A 1 1137 ? -40.656 40.766 -51.464 1.00 74.31 1137 PHE A N 1
ATOM 9087 C CA . PHE A 1 1137 ? -39.309 41.242 -51.799 1.00 74.31 1137 PHE A CA 1
ATOM 9088 C C . PHE A 1 1137 ? -38.950 41.071 -53.284 1.00 74.31 1137 PHE A C 1
ATOM 9090 O O . PHE A 1 1137 ? -37.954 41.640 -53.735 1.00 74.31 1137 PHE A O 1
ATOM 9097 N N . GLN A 1 1138 ? -39.749 40.329 -54.060 1.00 68.88 1138 GLN A N 1
ATOM 9098 C CA . GLN A 1 1138 ? -39.395 39.887 -55.416 1.00 68.88 1138 GLN A CA 1
ATOM 9099 C C . GLN A 1 1138 ? -39.264 41.036 -56.434 1.00 68.88 1138 GLN A C 1
ATOM 9101 O O . GLN A 1 1138 ? -38.401 40.984 -57.310 1.00 68.88 1138 GLN A O 1
ATOM 9106 N N . ASN A 1 1139 ? -40.072 42.092 -56.288 1.00 60.41 1139 ASN A N 1
ATOM 9107 C CA . ASN A 1 1139 ? -40.084 43.266 -57.176 1.00 60.41 1139 ASN A CA 1
ATOM 9108 C C . ASN A 1 1139 ? -39.372 44.503 -56.585 1.00 60.41 1139 ASN A C 1
ATOM 9110 O O . ASN A 1 1139 ? -39.370 45.571 -57.199 1.00 60.41 1139 ASN A O 1
ATOM 9114 N N . VAL A 1 1140 ? -38.761 44.390 -55.400 1.00 63.19 1140 VAL A N 1
ATOM 9115 C CA . VAL A 1 1140 ? -38.142 45.527 -54.697 1.00 63.19 1140 VAL A CA 1
ATOM 9116 C C . VAL A 1 1140 ? -36.688 45.725 -55.138 1.00 63.19 1140 VAL A C 1
ATOM 9118 O O . VAL A 1 1140 ? -35.917 44.778 -55.292 1.00 63.19 1140 VAL A O 1
ATOM 9121 N N . SER A 1 1141 ? -36.269 46.985 -55.295 1.00 57.53 1141 SER A N 1
ATOM 9122 C CA . SER A 1 1141 ? -34.878 47.333 -55.616 1.00 57.53 1141 SER A CA 1
ATOM 9123 C C . SER A 1 1141 ? -33.897 46.750 -54.590 1.00 57.53 1141 SER A C 1
ATOM 9125 O O . SER A 1 1141 ? -33.915 47.137 -53.419 1.00 57.53 1141 SER A O 1
ATOM 9127 N N . LYS A 1 1142 ? -32.970 45.889 -55.045 1.00 58.28 1142 LYS A N 1
ATOM 9128 C CA . LYS A 1 1142 ? -31.951 45.178 -54.234 1.00 58.28 1142 LYS A CA 1
ATOM 9129 C C . LYS A 1 1142 ? -30.950 46.084 -53.471 1.00 58.28 1142 LYS A C 1
ATOM 9131 O O . LYS A 1 1142 ? -29.965 45.582 -52.937 1.00 58.28 1142 LYS A O 1
ATOM 9136 N N . LYS A 1 1143 ? -31.170 47.404 -53.426 1.00 56.59 1143 LYS A N 1
ATOM 9137 C CA . LYS A 1 1143 ? -30.390 48.391 -52.653 1.00 56.59 1143 LYS A CA 1
ATOM 9138 C C . LYS A 1 1143 ? -31.168 49.079 -51.521 1.00 56.59 1143 LYS A C 1
ATOM 9140 O O . LYS A 1 1143 ? -30.523 49.744 -50.714 1.00 56.59 1143 LYS A O 1
ATOM 9145 N N . SER A 1 1144 ? -32.498 48.953 -51.452 1.00 61.00 1144 SER A N 1
ATOM 9146 C CA . SER A 1 1144 ? -33.269 49.459 -50.304 1.00 61.00 1144 SER A CA 1
ATOM 9147 C C . SER A 1 1144 ? -33.158 48.472 -49.148 1.00 61.00 1144 SER A C 1
ATOM 9149 O O . SER A 1 1144 ? -33.439 47.290 -49.340 1.00 61.00 1144 SER A O 1
ATOM 9151 N N . THR A 1 1145 ? -32.767 48.925 -47.957 1.00 59.28 1145 THR A N 1
ATOM 9152 C CA . THR A 1 1145 ? -32.885 48.111 -46.738 1.00 59.28 1145 THR A CA 1
ATOM 9153 C C . THR A 1 1145 ? -34.353 47.930 -46.395 1.00 59.28 1145 THR A C 1
ATOM 9155 O O . THR A 1 1145 ? -34.845 46.804 -46.356 1.00 59.28 1145 THR A O 1
ATOM 9158 N N . ASP A 1 1146 ? -35.048 49.049 -46.253 1.00 66.44 1146 ASP A N 1
ATOM 9159 C CA . ASP A 1 1146 ? -36.400 49.132 -45.737 1.00 66.44 1146 ASP A CA 1
ATOM 9160 C C . ASP A 1 1146 ? -37.390 48.645 -46.800 1.00 66.44 1146 ASP A C 1
ATOM 9162 O O . ASP A 1 1146 ? -37.334 49.052 -47.969 1.00 66.44 1146 ASP A O 1
ATOM 9166 N N . VAL A 1 1147 ? -38.291 47.764 -46.371 1.00 75.00 1147 VAL A N 1
ATOM 9167 C CA . VAL A 1 1147 ? -39.513 47.377 -47.080 1.00 75.00 1147 VAL A CA 1
ATOM 9168 C C . VAL A 1 1147 ? -40.662 47.681 -46.134 1.00 75.00 1147 VAL A C 1
ATOM 9170 O O . VAL A 1 1147 ? -40.638 47.246 -44.980 1.00 75.00 1147 VAL A O 1
ATOM 9173 N N . ARG A 1 1148 ? -41.627 48.465 -46.610 1.00 80.94 1148 ARG A N 1
ATOM 9174 C CA . ARG A 1 1148 ? -42.870 48.781 -45.905 1.00 80.94 1148 ARG A CA 1
ATOM 9175 C C . ARG A 1 1148 ? -43.993 48.002 -46.573 1.00 80.94 1148 ARG A C 1
ATOM 9177 O O . ARG A 1 1148 ? -44.017 47.962 -47.801 1.00 80.94 1148 ARG A O 1
ATOM 9184 N N . LEU A 1 1149 ? -44.840 47.350 -45.779 1.00 82.75 1149 LEU A N 1
ATOM 9185 C CA . LEU A 1 1149 ? -46.003 46.608 -46.266 1.00 82.75 1149 LEU A CA 1
ATOM 9186 C C . LEU A 1 1149 ? -47.301 47.280 -45.817 1.00 82.75 1149 LEU A C 1
ATOM 9188 O O . LEU A 1 1149 ? -47.472 47.629 -44.644 1.00 82.75 1149 LEU A O 1
ATOM 9192 N N . ASN A 1 1150 ? -48.205 47.423 -46.780 1.00 83.69 1150 ASN A N 1
ATOM 9193 C CA . ASN A 1 1150 ? -49.520 48.028 -46.637 1.00 83.69 1150 ASN A CA 1
ATOM 9194 C C . ASN A 1 1150 ? -50.545 46.966 -46.187 1.00 83.69 1150 ASN A C 1
ATOM 9196 O O . ASN A 1 1150 ? -50.272 45.767 -46.255 1.00 83.69 1150 ASN A O 1
ATOM 9200 N N . ARG A 1 1151 ? -51.750 47.386 -45.762 1.00 82.19 1151 ARG A N 1
ATOM 9201 C CA . ARG A 1 1151 ? -52.837 46.473 -45.328 1.00 82.19 1151 ARG A CA 1
ATOM 9202 C C . ARG A 1 1151 ? -53.074 45.322 -46.322 1.00 82.19 1151 ARG A C 1
ATOM 9204 O O . ARG A 1 1151 ? -53.116 44.162 -45.916 1.00 82.19 1151 ARG A O 1
ATOM 9211 N N . ASP A 1 1152 ? -53.149 45.647 -47.610 1.00 80.12 1152 ASP A N 1
ATOM 9212 C CA . ASP A 1 1152 ? -53.422 44.686 -48.684 1.00 80.12 1152 ASP A CA 1
ATOM 9213 C C . ASP A 1 1152 ? -52.283 43.663 -48.858 1.00 80.12 1152 ASP A C 1
ATOM 9215 O O . ASP A 1 1152 ? -52.545 42.484 -49.089 1.00 80.12 1152 ASP A O 1
ATOM 9219 N N . ASP A 1 1153 ? -51.021 44.070 -48.685 1.00 80.00 1153 ASP A N 1
ATOM 9220 C CA . ASP A 1 1153 ? -49.875 43.155 -48.766 1.00 80.00 1153 ASP A CA 1
ATOM 9221 C C . ASP A 1 1153 ? -49.799 42.222 -47.553 1.00 80.00 1153 ASP A C 1
ATOM 9223 O O . ASP A 1 1153 ? -49.488 41.045 -47.718 1.00 80.00 1153 ASP A O 1
ATOM 9227 N N . LEU A 1 1154 ? -50.127 42.708 -46.347 1.00 80.62 1154 LEU A N 1
ATOM 9228 C CA . LEU A 1 1154 ? -50.139 41.891 -45.125 1.00 80.62 1154 LEU A CA 1
ATOM 9229 C C . LEU A 1 1154 ? -51.150 40.738 -45.209 1.00 80.62 1154 LEU A C 1
ATOM 9231 O O . LEU A 1 1154 ? -50.824 39.619 -44.824 1.00 80.62 1154 LEU A O 1
ATOM 9235 N N . THR A 1 1155 ? -52.338 40.986 -45.771 1.00 80.62 1155 THR A N 1
ATOM 9236 C CA . THR A 1 1155 ? -53.388 39.958 -45.973 1.00 80.62 1155 THR A CA 1
ATOM 9237 C C . THR A 1 1155 ? -53.080 38.926 -47.064 1.00 80.62 1155 THR A C 1
ATOM 9239 O O . THR A 1 1155 ? -53.831 37.968 -47.239 1.00 80.62 1155 THR A O 1
ATOM 9242 N N . ARG A 1 1156 ? -51.983 39.101 -47.809 1.00 79.94 1156 ARG A N 1
ATOM 9243 C CA . ARG A 1 1156 ? -51.508 38.152 -48.831 1.00 79.94 1156 ARG A CA 1
ATOM 9244 C C . ARG A 1 1156 ? -50.342 37.290 -48.341 1.00 79.94 1156 ARG A C 1
ATOM 9246 O O . ARG A 1 1156 ? -49.856 36.454 -49.096 1.00 79.94 1156 ARG A O 1
ATOM 9253 N N . LEU A 1 1157 ? -49.885 37.484 -47.102 1.00 80.88 1157 LEU A N 1
ATOM 9254 C CA . LEU A 1 1157 ? -48.843 36.663 -46.488 1.00 80.88 1157 LEU A CA 1
ATOM 9255 C C . LEU A 1 1157 ? -49.461 35.397 -45.886 1.00 80.88 1157 LEU A C 1
ATOM 9257 O O . LEU A 1 1157 ? -50.498 35.442 -45.233 1.00 80.88 1157 LEU A O 1
ATOM 9261 N N . GLU A 1 1158 ? -48.804 34.255 -46.070 1.00 76.94 1158 GLU A N 1
ATOM 9262 C CA . GLU A 1 1158 ? -49.189 33.021 -45.384 1.00 76.94 1158 GLU A CA 1
ATOM 9263 C C . GLU A 1 1158 ? -48.725 33.046 -43.920 1.00 76.94 1158 GLU A C 1
ATOM 9265 O O . GLU A 1 1158 ? -47.561 33.335 -43.634 1.00 76.94 1158 GLU A O 1
ATOM 9270 N N . LYS A 1 1159 ? -49.602 32.639 -42.992 1.00 73.19 1159 LYS A N 1
ATOM 9271 C CA . LYS A 1 1159 ? -49.322 32.565 -41.543 1.00 73.19 1159 LYS A CA 1
ATOM 9272 C C . LYS A 1 1159 ? -48.049 31.778 -41.188 1.00 73.19 1159 LYS A C 1
ATOM 9274 O O . LYS A 1 1159 ? -47.378 32.104 -40.215 1.00 73.19 1159 LYS A O 1
ATOM 9279 N N . GLY A 1 1160 ? -47.695 30.760 -41.979 1.00 70.88 1160 GLY A N 1
ATOM 9280 C CA . GLY A 1 1160 ? -46.465 29.971 -41.806 1.00 70.88 1160 GLY A CA 1
ATOM 9281 C C . GLY A 1 1160 ? -45.180 30.641 -42.317 1.00 70.88 1160 GLY A C 1
ATOM 9282 O O . GLY A 1 1160 ? -44.089 30.161 -42.023 1.00 70.88 1160 GLY A O 1
ATOM 9283 N N . GLN A 1 1161 ? -45.283 31.739 -43.073 1.00 79.94 1161 GLN A N 1
ATOM 9284 C CA . GLN A 1 1161 ? -44.142 32.443 -43.670 1.00 79.94 1161 GLN A CA 1
ATOM 9285 C C . GLN A 1 1161 ? -43.693 33.676 -42.868 1.00 79.94 1161 GLN A C 1
ATOM 9287 O O . GLN A 1 1161 ? -42.660 34.259 -43.197 1.00 79.94 1161 GLN A O 1
ATOM 9292 N N . VAL A 1 1162 ? -44.418 34.087 -41.819 1.00 85.50 1162 VAL A N 1
ATOM 9293 C CA . VAL A 1 1162 ? -44.092 35.290 -41.030 1.00 85.50 1162 VAL A CA 1
ATOM 9294 C C . VAL A 1 1162 ? -43.853 34.955 -39.559 1.00 85.50 1162 VAL A C 1
ATOM 9296 O O . VAL A 1 1162 ? -44.707 34.395 -38.880 1.00 85.50 1162 VAL A O 1
ATOM 9299 N N . ILE A 1 1163 ? -42.698 35.370 -39.036 1.00 86.38 1163 ILE A N 1
ATOM 9300 C CA . ILE A 1 1163 ? -42.334 35.253 -37.622 1.00 86.38 1163 ILE A CA 1
ATOM 9301 C C . ILE A 1 1163 ? -42.409 36.635 -36.972 1.00 86.38 1163 ILE A C 1
ATOM 9303 O O . ILE A 1 1163 ? -41.673 37.558 -37.326 1.00 86.38 1163 ILE A O 1
ATOM 9307 N N . ILE A 1 1164 ? -43.297 36.765 -35.988 1.00 86.69 1164 ILE A N 1
ATOM 9308 C CA . ILE A 1 1164 ? -43.539 38.007 -35.245 1.00 86.69 1164 ILE A CA 1
ATOM 9309 C C . ILE A 1 1164 ? -42.816 37.940 -33.895 1.00 86.69 1164 ILE A C 1
ATOM 9311 O O . ILE A 1 1164 ? -42.997 36.975 -33.149 1.00 86.69 1164 ILE A O 1
ATOM 9315 N N . LEU A 1 1165 ? -42.014 38.951 -33.553 1.00 85.25 1165 LEU A N 1
ATOM 9316 C CA . LEU A 1 1165 ? -41.248 39.011 -32.300 1.00 85.25 1165 LEU A CA 1
ATOM 9317 C C . LEU A 1 1165 ? -41.823 40.084 -31.365 1.00 85.25 1165 LEU A C 1
ATOM 9319 O O . LEU A 1 1165 ? -41.576 41.280 -31.550 1.00 85.25 1165 LEU A O 1
ATOM 9323 N N . HIS A 1 1166 ? -42.590 39.653 -30.359 1.00 81.75 1166 HIS A N 1
ATOM 9324 C CA . HIS A 1 1166 ? -43.293 40.536 -29.424 1.00 81.75 1166 HIS A CA 1
ATOM 9325 C C . HIS A 1 1166 ? -42.340 41.008 -28.323 1.00 81.75 1166 HIS A C 1
ATOM 9327 O O . HIS A 1 1166 ? -42.135 40.332 -27.313 1.00 81.75 1166 HIS A O 1
ATOM 9333 N N . LEU A 1 1167 ? -41.738 42.177 -28.528 1.00 78.19 1167 LEU A N 1
ATOM 9334 C CA . LEU A 1 1167 ? -40.880 42.821 -27.537 1.00 78.19 1167 LEU A CA 1
ATOM 9335 C C . LEU A 1 1167 ? -41.730 43.726 -26.624 1.00 78.19 1167 LEU A C 1
ATOM 9337 O O . LEU A 1 1167 ? -42.532 44.506 -27.142 1.00 78.19 1167 LEU A O 1
ATOM 9341 N N . PRO A 1 1168 ? -41.586 43.649 -25.286 1.00 74.38 1168 PRO A N 1
ATOM 9342 C CA . PRO A 1 1168 ? -42.400 44.442 -24.372 1.00 74.38 1168 PRO A CA 1
ATOM 9343 C C . PRO A 1 1168 ? -42.018 45.929 -24.405 1.00 74.38 1168 PRO A C 1
ATOM 9345 O O . PRO A 1 1168 ? -40.860 46.298 -24.622 1.00 74.38 1168 PRO A O 1
ATOM 9348 N N . ALA A 1 1169 ? -43.005 46.793 -24.149 1.00 68.06 1169 ALA A N 1
ATOM 9349 C CA . ALA A 1 1169 ? -42.818 48.242 -24.107 1.00 68.06 1169 ALA A CA 1
ATOM 9350 C C . ALA A 1 1169 ? -41.700 48.633 -23.110 1.00 68.06 1169 ALA A C 1
ATOM 9352 O O . ALA A 1 1169 ? -41.691 48.108 -21.990 1.00 68.06 1169 ALA A O 1
ATOM 9353 N N . PRO A 1 1170 ? -40.779 49.551 -23.477 1.00 73.88 1170 PRO A N 1
ATOM 9354 C CA . PRO A 1 1170 ? -40.875 50.525 -24.577 1.00 73.88 1170 PRO A CA 1
ATOM 9355 C C . PRO A 1 1170 ? -40.352 50.076 -25.963 1.00 73.88 1170 PRO A C 1
ATOM 9357 O O . PRO A 1 1170 ? -40.188 50.917 -26.846 1.00 73.88 1170 PRO A O 1
ATOM 9360 N N . LEU A 1 1171 ? -40.060 48.791 -26.186 1.00 79.19 1171 LEU A N 1
ATOM 9361 C CA . LEU A 1 1171 ? -39.544 48.308 -27.476 1.00 79.19 1171 LEU A CA 1
ATOM 9362 C C . LEU A 1 1171 ? -40.658 48.141 -28.531 1.00 79.19 1171 LEU A C 1
ATOM 9364 O O . LEU A 1 1171 ? -41.816 47.901 -28.195 1.00 79.19 1171 LEU A O 1
ATOM 9368 N N . LYS A 1 1172 ? -40.305 48.245 -29.822 1.00 79.81 1172 LYS A N 1
ATOM 9369 C CA . LYS A 1 1172 ? -41.212 47.932 -30.944 1.00 79.81 1172 LYS A CA 1
ATOM 9370 C C . LYS A 1 1172 ? -41.158 46.437 -31.288 1.00 79.81 1172 LYS A C 1
ATOM 9372 O O . LYS A 1 1172 ? -40.088 45.836 -31.259 1.00 79.81 1172 LYS A O 1
ATOM 9377 N N . THR A 1 1173 ? -42.302 45.861 -31.659 1.00 83.81 1173 THR A N 1
ATOM 9378 C CA . THR A 1 1173 ? -42.403 44.501 -32.229 1.00 83.81 1173 THR A CA 1
ATOM 9379 C C . THR A 1 1173 ? -41.733 44.444 -33.607 1.00 83.81 1173 THR A C 1
ATOM 9381 O O . THR A 1 1173 ? -41.836 45.406 -34.369 1.00 83.81 1173 THR A O 1
ATOM 9384 N N . ARG A 1 1174 ? -41.053 43.332 -33.924 1.00 87.25 1174 ARG A N 1
ATOM 9385 C CA . ARG A 1 1174 ? -40.407 43.087 -35.233 1.00 87.25 1174 ARG A CA 1
ATOM 9386 C C . ARG A 1 1174 ? -41.193 42.055 -36.042 1.00 87.25 1174 ARG A C 1
ATOM 9388 O O . ARG A 1 1174 ? -41.741 41.118 -35.458 1.00 87.25 1174 ARG A O 1
ATOM 9395 N N . PHE A 1 1175 ? -41.186 42.191 -37.367 1.00 87.25 1175 PHE A N 1
ATOM 9396 C CA . PHE A 1 1175 ? -41.827 41.264 -38.304 1.00 87.25 1175 PHE A CA 1
ATOM 9397 C C . PHE A 1 1175 ? -40.784 40.715 -39.287 1.00 87.25 1175 PHE A C 1
ATOM 9399 O O . PHE A 1 1175 ? -40.115 41.480 -39.981 1.00 87.25 1175 PHE A O 1
ATOM 9406 N N . LEU A 1 1176 ? -40.623 39.391 -39.328 1.00 87.31 1176 LEU A N 1
ATOM 9407 C CA . LEU A 1 1176 ? -39.627 38.697 -40.148 1.00 87.31 1176 LEU A CA 1
ATOM 9408 C C . LEU A 1 1176 ? -40.330 37.775 -41.153 1.00 87.31 1176 LEU A C 1
ATOM 9410 O O . LEU A 1 1176 ? -41.135 36.941 -40.755 1.00 87.31 1176 LEU A O 1
ATOM 9414 N N . PHE A 1 1177 ? -40.015 37.892 -42.442 1.00 86.94 1177 PHE A N 1
ATOM 9415 C CA . PHE A 1 1177 ? -40.563 37.049 -43.512 1.00 86.94 1177 PHE A CA 1
ATOM 9416 C C . PHE A 1 1177 ? -39.568 35.954 -43.922 1.00 86.94 1177 PHE A C 1
ATOM 9418 O O . PHE A 1 1177 ? -38.406 36.259 -44.197 1.00 86.94 1177 PHE A O 1
ATOM 9425 N N . ASN A 1 1178 ? -40.020 34.703 -44.009 1.00 87.50 1178 ASN A N 1
ATOM 9426 C CA . ASN A 1 1178 ? -39.234 33.550 -44.441 1.00 87.50 1178 ASN A CA 1
ATOM 9427 C C . ASN A 1 1178 ? -39.253 33.401 -45.975 1.00 87.50 1178 ASN A C 1
ATOM 9429 O O . ASN A 1 1178 ? -40.257 33.010 -46.562 1.00 87.50 1178 ASN A O 1
ATOM 9433 N N . GLN A 1 1179 ? -38.115 33.658 -46.625 1.00 82.00 1179 GLN A N 1
ATOM 9434 C CA . GLN A 1 1179 ? -37.935 33.499 -48.076 1.00 82.00 1179 GLN A CA 1
ATOM 9435 C C . GLN A 1 1179 ? -37.944 32.042 -48.563 1.00 82.00 1179 GLN A C 1
ATOM 9437 O O . GLN A 1 1179 ? -38.094 31.815 -49.763 1.00 82.00 1179 GLN A O 1
ATOM 9442 N N . MET A 1 1180 ? -37.747 31.060 -47.679 1.00 81.12 1180 MET A N 1
ATOM 9443 C CA . MET A 1 1180 ? -37.729 29.637 -48.028 1.00 81.12 1180 MET A CA 1
ATOM 9444 C C . MET A 1 1180 ? -38.574 28.835 -47.026 1.00 81.12 1180 MET A C 1
ATOM 9446 O O . MET A 1 1180 ? -38.023 28.254 -46.091 1.00 81.12 1180 MET A O 1
ATOM 9450 N N . PRO A 1 1181 ? -39.905 28.750 -47.233 1.00 75.19 1181 PRO A N 1
ATOM 9451 C CA . PRO A 1 1181 ? -40.829 28.048 -46.331 1.00 75.19 1181 PRO A CA 1
ATOM 9452 C C . PRO A 1 1181 ? -40.543 26.546 -46.157 1.00 75.19 1181 PRO A C 1
ATOM 9454 O O . PRO A 1 1181 ? -41.059 25.920 -45.239 1.00 75.19 1181 PRO A O 1
ATOM 9457 N N . SER A 1 1182 ? -39.699 25.962 -47.014 1.00 77.75 1182 SER A N 1
ATOM 9458 C CA . SER A 1 1182 ? -39.164 24.603 -46.869 1.00 77.75 1182 SER A CA 1
ATOM 9459 C C . SER A 1 1182 ? -38.155 24.441 -45.724 1.00 77.75 1182 SER A C 1
ATOM 9461 O O . SER A 1 1182 ? -37.794 23.313 -45.405 1.00 77.75 1182 SER A O 1
ATOM 9463 N N . ILE A 1 1183 ? -37.660 25.540 -45.144 1.00 82.44 1183 ILE A N 1
ATOM 9464 C CA . ILE A 1 1183 ? -36.812 25.540 -43.949 1.00 82.44 1183 ILE A CA 1
ATOM 9465 C C . ILE A 1 1183 ? -37.680 25.938 -42.754 1.00 82.44 1183 ILE A C 1
ATOM 9467 O O . ILE A 1 1183 ? -38.178 27.064 -42.680 1.00 82.44 1183 ILE A O 1
ATOM 9471 N N . SER A 1 1184 ? -37.833 25.000 -41.821 1.00 84.12 1184 SER A N 1
ATOM 9472 C CA . SER A 1 1184 ? -38.540 25.153 -40.552 1.00 84.12 1184 SER A CA 1
ATOM 9473 C C . SER A 1 1184 ? -37.766 26.085 -39.605 1.00 84.12 1184 SER A C 1
ATOM 9475 O O . SER A 1 1184 ? -36.557 25.936 -39.393 1.00 84.12 1184 SER A O 1
ATOM 9477 N N . VAL A 1 1185 ? -38.450 27.092 -39.049 1.00 87.38 1185 VAL A N 1
ATOM 9478 C CA . VAL A 1 1185 ? -37.856 28.087 -38.141 1.00 87.38 1185 VAL A CA 1
ATOM 9479 C C . VAL A 1 1185 ? -38.812 28.375 -36.980 1.00 87.38 1185 VAL A C 1
ATOM 9481 O O . VAL A 1 1185 ? -39.947 28.798 -37.192 1.00 87.38 1185 VAL A O 1
ATOM 9484 N N . SER A 1 1186 ? -38.333 28.195 -35.748 1.00 86.50 1186 SER A N 1
ATOM 9485 C CA . SER A 1 1186 ? -39.092 28.393 -34.506 1.00 86.50 1186 SER A CA 1
ATOM 9486 C C . SER A 1 1186 ? -38.564 29.586 -33.700 1.00 86.50 1186 SER A C 1
ATOM 9488 O O . SER A 1 1186 ? -37.371 29.899 -33.726 1.00 86.50 1186 SER A O 1
ATOM 9490 N N . LYS A 1 1187 ? -39.450 30.241 -32.935 1.00 88.06 1187 LYS A N 1
ATOM 9491 C CA . LYS A 1 1187 ? -39.091 31.272 -31.942 1.00 88.06 1187 LYS A CA 1
ATOM 9492 C C . LYS A 1 1187 ? -39.319 30.773 -30.515 1.00 88.06 1187 LYS A C 1
ATOM 9494 O O . LYS A 1 1187 ? -40.305 30.092 -30.243 1.00 88.06 1187 LYS A O 1
ATOM 9499 N N . CYS A 1 1188 ? -38.473 31.189 -29.575 1.00 87.12 1188 CYS A N 1
ATOM 9500 C CA . CYS A 1 1188 ? -38.770 31.033 -28.151 1.00 87.12 1188 CYS A CA 1
ATOM 9501 C C . CYS A 1 1188 ? -39.719 32.157 -27.676 1.00 87.12 1188 CYS A C 1
ATOM 9503 O O . CYS A 1 1188 ? -39.401 33.331 -27.896 1.00 87.12 1188 CYS A O 1
ATOM 9505 N N . PRO A 1 1189 ? -40.840 31.854 -26.988 1.00 81.62 1189 PRO A N 1
ATOM 9506 C CA . PRO A 1 1189 ? -41.798 32.871 -26.542 1.00 81.62 1189 PRO A CA 1
ATOM 9507 C C . PRO A 1 1189 ? -41.229 33.818 -25.472 1.00 81.62 1189 PRO A C 1
ATOM 9509 O O . PRO A 1 1189 ? -41.596 34.988 -25.442 1.00 81.62 1189 PRO A O 1
ATOM 9512 N N . SER A 1 1190 ? -40.306 33.345 -24.628 1.00 82.88 1190 SER A N 1
ATOM 9513 C CA . SER A 1 1190 ? -39.803 34.101 -23.470 1.00 82.88 1190 SER A CA 1
ATOM 9514 C C . SER A 1 1190 ? -38.666 35.073 -23.804 1.00 82.88 1190 SER A C 1
ATOM 9516 O O . SER A 1 1190 ? -38.515 36.093 -23.138 1.00 82.88 1190 SER A O 1
ATOM 9518 N N . CYS A 1 1191 ? -37.834 34.768 -24.809 1.00 84.81 1191 CYS A N 1
ATOM 9519 C CA . CYS A 1 1191 ? -36.695 35.615 -25.200 1.00 84.81 1191 CYS A CA 1
ATOM 9520 C C . CYS A 1 1191 ? -36.767 36.166 -26.630 1.00 84.81 1191 CYS A C 1
ATOM 9522 O O . CYS A 1 1191 ? -35.911 36.967 -26.999 1.00 84.81 1191 CYS A O 1
ATOM 9524 N N . ASN A 1 1192 ? -37.757 35.754 -27.433 1.00 86.75 1192 ASN A N 1
ATOM 9525 C CA . ASN A 1 1192 ? -37.910 36.123 -28.847 1.00 86.75 1192 ASN A CA 1
ATOM 9526 C C . ASN A 1 1192 ? -36.671 35.833 -29.732 1.00 86.75 1192 ASN A C 1
ATOM 9528 O O . ASN A 1 1192 ? -36.523 36.427 -30.800 1.00 86.75 1192 ASN A O 1
ATOM 9532 N N . LYS A 1 1193 ? -35.781 34.915 -29.325 1.00 88.00 1193 LYS A N 1
ATOM 9533 C CA . LYS A 1 1193 ? -34.714 34.386 -30.193 1.00 88.00 1193 LYS A CA 1
ATOM 9534 C C . LYS A 1 1193 ? -35.279 33.367 -31.185 1.00 88.00 1193 LYS A C 1
ATOM 9536 O O . LYS A 1 1193 ? -36.239 32.662 -30.861 1.00 88.00 1193 LYS A O 1
ATOM 9541 N N . VAL A 1 1194 ? -34.670 33.307 -32.369 1.00 89.69 1194 VAL A N 1
ATOM 9542 C CA . VAL A 1 1194 ? -35.044 32.431 -33.491 1.00 89.69 1194 VAL A CA 1
ATOM 9543 C C . VAL A 1 1194 ? -34.000 31.338 -33.725 1.00 89.69 1194 VAL A C 1
ATOM 9545 O O . VAL A 1 1194 ? -32.811 31.521 -33.459 1.00 89.69 1194 VAL A O 1
ATOM 9548 N N . PHE A 1 1195 ? -34.468 30.191 -34.205 1.00 89.62 1195 PHE A N 1
ATOM 9549 C CA . PHE A 1 1195 ? -33.719 28.944 -34.343 1.00 89.62 1195 PHE A CA 1
ATOM 9550 C C . PHE A 1 1195 ? -34.296 28.132 -35.513 1.00 89.62 1195 PHE A C 1
ATOM 9552 O O . PHE A 1 1195 ? -35.475 28.294 -35.831 1.00 89.62 1195 PHE A O 1
ATOM 9559 N N . HIS A 1 1196 ? -33.537 27.203 -36.098 1.00 89.19 1196 HIS A N 1
ATOM 9560 C CA . HIS A 1 1196 ? -34.165 26.112 -36.859 1.00 89.19 1196 HIS A CA 1
ATOM 9561 C C . HIS A 1 1196 ? -35.085 25.303 -35.934 1.00 89.19 1196 HIS A C 1
ATOM 9563 O O . HIS A 1 1196 ? -34.742 25.092 -34.767 1.00 89.19 1196 HIS A O 1
ATOM 9569 N N . SER A 1 1197 ? -36.258 24.883 -36.419 1.00 86.50 1197 SER A N 1
ATOM 9570 C CA . SER A 1 1197 ? -37.244 24.197 -35.568 1.00 86.50 1197 SER A CA 1
ATOM 9571 C C . SER A 1 1197 ? -36.694 22.891 -35.005 1.00 86.50 1197 SER A C 1
ATOM 9573 O O . SER A 1 1197 ? -36.729 22.689 -33.796 1.00 86.50 1197 SER A O 1
ATOM 9575 N N . ASP A 1 1198 ? -36.108 22.067 -35.868 1.00 86.25 1198 ASP A N 1
ATOM 9576 C CA . ASP A 1 1198 ? -35.561 20.750 -35.554 1.00 86.25 1198 ASP A CA 1
ATOM 9577 C C . ASP A 1 1198 ? -34.455 20.833 -34.478 1.00 86.25 1198 ASP A C 1
ATOM 9579 O O . ASP A 1 1198 ? -34.481 20.089 -33.496 1.00 86.25 1198 ASP A O 1
ATOM 9583 N N . ASP A 1 1199 ? -33.529 21.795 -34.604 1.00 85.31 1199 ASP A N 1
ATOM 9584 C CA . ASP A 1 1199 ? -32.478 22.063 -33.608 1.00 85.31 1199 ASP A CA 1
ATOM 9585 C C . ASP A 1 1199 ? -33.052 22.554 -32.273 1.00 85.31 1199 ASP A C 1
ATOM 9587 O O . ASP A 1 1199 ? -32.580 22.165 -31.202 1.00 85.31 1199 ASP A O 1
ATOM 9591 N N . PHE A 1 1200 ? -34.061 23.429 -32.320 1.00 86.75 1200 PHE A N 1
ATOM 9592 C CA . PHE A 1 1200 ? -34.678 24.004 -31.127 1.00 86.75 1200 PHE A CA 1
ATOM 9593 C C . PHE A 1 1200 ? -35.482 22.967 -30.347 1.00 86.75 1200 PHE A C 1
ATOM 9595 O O . PHE A 1 1200 ? -35.329 22.863 -29.131 1.00 86.75 1200 PHE A O 1
ATOM 9602 N N . GLU A 1 1201 ? -36.293 22.165 -31.035 1.00 84.75 1201 GLU A N 1
ATOM 9603 C CA . GLU A 1 1201 ? -37.028 21.058 -30.430 1.00 84.75 1201 GLU A CA 1
ATOM 9604 C C . GLU A 1 1201 ? -36.065 20.017 -29.860 1.00 84.75 1201 GLU A C 1
ATOM 9606 O O . GLU A 1 1201 ? -36.239 19.591 -28.720 1.00 84.75 1201 GLU A O 1
ATOM 9611 N N . MET A 1 1202 ? -34.993 19.675 -30.582 1.00 84.44 1202 MET A N 1
ATOM 9612 C CA . MET A 1 1202 ? -33.942 18.787 -30.086 1.00 84.44 1202 MET A CA 1
ATOM 9613 C C . MET A 1 1202 ? -33.234 19.343 -28.837 1.00 84.44 1202 MET A C 1
ATOM 9615 O O . MET A 1 1202 ? -33.004 18.586 -27.893 1.00 84.44 1202 MET A O 1
ATOM 9619 N N . ALA A 1 1203 ? -32.924 20.641 -28.784 1.00 80.06 1203 ALA A N 1
ATOM 9620 C CA . ALA A 1 1203 ? -32.315 21.271 -27.611 1.00 80.06 1203 ALA A CA 1
ATOM 9621 C C . ALA A 1 1203 ? -33.274 21.309 -26.406 1.00 80.06 1203 ALA A C 1
ATOM 9623 O O . ALA A 1 1203 ? -32.899 20.911 -25.303 1.00 80.06 1203 ALA A O 1
ATOM 9624 N N . VAL A 1 1204 ? -34.536 21.701 -26.615 1.00 83.62 1204 VAL A N 1
ATOM 9625 C CA . VAL A 1 1204 ? -35.569 21.718 -25.562 1.00 83.62 1204 VAL A CA 1
ATOM 9626 C C . VAL A 1 1204 ? -35.899 20.298 -25.076 1.00 83.62 1204 VAL A C 1
ATOM 9628 O O . VAL A 1 1204 ? -36.166 20.110 -23.891 1.00 83.62 1204 VAL A O 1
ATOM 9631 N N . LEU A 1 1205 ? -35.821 19.278 -25.938 1.00 83.31 1205 LEU A N 1
ATOM 9632 C CA . LEU A 1 1205 ? -35.937 17.864 -25.554 1.00 83.31 1205 LEU A CA 1
ATOM 9633 C C . LEU A 1 1205 ? -34.746 17.360 -24.723 1.00 83.31 1205 LEU A C 1
ATOM 9635 O O . LEU A 1 1205 ? -34.935 16.468 -23.898 1.00 83.31 1205 LEU A O 1
ATOM 9639 N N . GLN A 1 1206 ? -33.540 17.897 -24.935 1.00 80.12 1206 GLN A N 1
ATOM 9640 C CA . GLN A 1 1206 ? -32.337 17.511 -24.188 1.00 80.12 1206 GLN A CA 1
ATOM 9641 C C . GLN A 1 1206 ? -32.230 18.211 -22.827 1.00 80.12 1206 GLN A C 1
ATOM 9643 O O . GLN A 1 1206 ? -31.825 17.576 -21.855 1.00 80.12 1206 GLN A O 1
ATOM 9648 N N . GLU A 1 1207 ? -32.583 19.497 -22.747 1.00 78.94 1207 GLU A N 1
ATOM 9649 C CA . GLU A 1 1207 ? -32.384 20.319 -21.540 1.00 78.94 1207 GLU A CA 1
ATOM 9650 C C . GLU A 1 1207 ? -33.680 20.611 -20.759 1.00 78.94 1207 GLU A C 1
ATOM 9652 O O . GLU A 1 1207 ? -33.627 21.120 -19.643 1.00 78.94 1207 GLU A O 1
ATOM 9657 N N . GLY A 1 1208 ? -34.856 20.314 -21.323 1.00 81.44 1208 GLY A N 1
ATOM 9658 C CA . GLY A 1 1208 ? -36.167 20.624 -20.729 1.00 81.44 1208 GLY A CA 1
ATOM 9659 C C . GLY A 1 1208 ? -36.572 22.104 -20.809 1.00 81.44 1208 GLY A C 1
ATOM 9660 O O . GLY A 1 1208 ? -37.674 22.472 -20.398 1.00 81.44 1208 GLY A O 1
ATOM 9661 N N . HIS A 1 1209 ? -35.706 22.964 -21.346 1.00 83.62 1209 HIS A N 1
ATOM 9662 C CA . HIS A 1 1209 ? -35.897 24.409 -21.424 1.00 83.62 1209 HIS A CA 1
ATOM 9663 C C . HIS A 1 1209 ? -35.234 25.019 -22.666 1.00 83.62 1209 HIS A C 1
ATOM 9665 O O . HIS A 1 1209 ? -34.365 24.404 -23.280 1.00 83.62 1209 HIS A O 1
ATOM 9671 N N . CYS A 1 1210 ? -35.596 26.258 -23.015 1.00 86.38 1210 CYS A N 1
ATOM 9672 C CA . CYS A 1 1210 ? -34.928 27.003 -24.089 1.00 86.38 1210 CYS A CA 1
ATOM 9673 C C . CYS A 1 1210 ? -33.414 27.147 -23.811 1.00 86.38 1210 CYS A C 1
ATOM 9675 O O . CYS A 1 1210 ? -33.065 27.699 -22.763 1.00 86.38 1210 CYS A O 1
ATOM 9677 N N . PRO A 1 1211 ? -32.513 26.764 -24.738 1.00 83.31 1211 PRO A N 1
ATOM 9678 C CA . PRO A 1 1211 ? -31.066 26.756 -24.485 1.00 83.31 1211 PRO A CA 1
ATOM 9679 C C . PRO A 1 1211 ? -30.472 28.153 -24.231 1.00 83.31 1211 PRO A C 1
ATOM 9681 O O . PRO A 1 1211 ? -29.437 28.279 -23.585 1.00 83.31 1211 PRO A O 1
ATOM 9684 N N . TYR A 1 1212 ? -31.119 29.223 -24.711 1.00 87.25 1212 TYR A N 1
ATOM 9685 C CA . TYR A 1 1212 ? -30.644 30.601 -24.528 1.00 87.25 1212 TYR A CA 1
ATOM 9686 C C . TYR A 1 1212 ? -31.099 31.230 -23.195 1.00 87.25 1212 TYR A C 1
ATOM 9688 O O . TYR A 1 1212 ? -30.296 31.819 -22.476 1.00 87.25 1212 TYR A O 1
ATOM 9696 N N . CYS A 1 1213 ? -32.391 31.136 -22.854 1.00 84.94 1213 CYS A N 1
ATOM 9697 C CA . CYS A 1 1213 ? -32.975 31.828 -21.690 1.00 84.94 1213 CYS A CA 1
ATOM 9698 C C . CYS A 1 1213 ? -33.486 30.903 -20.579 1.00 84.94 1213 CYS A C 1
ATOM 9700 O O . CYS A 1 1213 ? -34.123 31.388 -19.648 1.00 84.94 1213 CYS A O 1
ATOM 9702 N N . ARG A 1 1214 ? -33.254 29.588 -20.676 1.00 86.31 1214 ARG A N 1
ATOM 9703 C CA . ARG A 1 1214 ? -33.582 28.565 -19.663 1.00 86.31 1214 ARG A CA 1
ATOM 9704 C C . ARG A 1 1214 ? -35.040 28.552 -19.179 1.00 86.31 1214 ARG A C 1
ATOM 9706 O O . ARG A 1 1214 ? -35.364 27.920 -18.178 1.00 86.31 1214 ARG A O 1
ATOM 9713 N N . SER A 1 1215 ? -35.946 29.206 -19.908 1.00 81.25 1215 SER A N 1
ATOM 9714 C CA . SER A 1 1215 ? -37.381 29.127 -19.658 1.00 81.25 1215 SER A CA 1
ATOM 9715 C C . SER A 1 1215 ? -37.904 27.776 -20.133 1.00 81.25 1215 SER A C 1
ATOM 9717 O O . SER A 1 1215 ? -37.764 27.449 -21.318 1.00 81.25 1215 SER A O 1
ATOM 9719 N N . VAL A 1 1216 ? -38.531 27.026 -19.230 1.00 74.94 1216 VAL A N 1
ATOM 9720 C CA . VAL A 1 1216 ? -39.342 25.855 -19.579 1.00 74.94 1216 VAL A CA 1
ATOM 9721 C C . VAL A 1 1216 ? -40.480 26.319 -20.489 1.00 74.94 1216 VAL A C 1
ATOM 9723 O O . VAL A 1 1216 ? -41.112 27.340 -20.219 1.00 74.94 1216 VAL A O 1
ATOM 9726 N N . GLN A 1 1217 ? -40.721 25.599 -21.583 1.00 62.16 1217 GLN A N 1
ATOM 9727 C CA . GLN A 1 1217 ? -41.945 25.771 -22.360 1.00 62.16 1217 GLN A CA 1
ATOM 9728 C C . GLN A 1 1217 ? -43.002 24.827 -21.800 1.00 62.16 1217 GLN A C 1
ATOM 9730 O O . GLN A 1 1217 ? -42.819 23.609 -21.818 1.00 62.16 1217 GLN A O 1
ATOM 9735 N N . GLU A 1 1218 ? -44.113 25.383 -21.326 1.00 54.69 1218 GLU A N 1
ATOM 9736 C CA . GLU A 1 1218 ? -45.303 24.599 -21.013 1.00 54.69 1218 GLU A CA 1
ATOM 9737 C C . GLU A 1 1218 ? -45.782 23.903 -22.293 1.00 54.69 1218 GLU A C 1
ATOM 9739 O O . GLU A 1 1218 ? -46.124 24.547 -23.289 1.00 54.69 1218 GLU A O 1
ATOM 9744 N N . ARG A 1 1219 ? -45.774 22.566 -22.289 1.00 48.28 1219 ARG A N 1
ATOM 9745 C CA . ARG A 1 1219 ? -46.405 21.786 -23.355 1.00 48.28 1219 ARG A CA 1
ATOM 9746 C C . ARG A 1 1219 ? -47.912 21.911 -23.191 1.00 48.28 1219 ARG A C 1
ATOM 9748 O O . ARG A 1 1219 ? -48.469 21.316 -22.275 1.00 48.28 1219 ARG A O 1
ATOM 9755 N N . VAL A 1 1220 ? -48.539 22.645 -24.108 1.00 45.75 1220 VAL A N 1
ATOM 9756 C CA . VAL A 1 1220 ? -49.998 22.845 -24.161 1.00 45.75 1220 VAL A CA 1
ATOM 9757 C C . VAL A 1 1220 ? -50.749 21.503 -24.161 1.00 45.75 1220 VAL A C 1
ATOM 9759 O O . VAL A 1 1220 ? -51.793 21.385 -23.528 1.00 45.75 1220 VAL A O 1
ATOM 9762 N N . ASP A 1 1221 ? -50.165 20.464 -24.769 1.00 39.69 1221 ASP A N 1
ATOM 9763 C CA . ASP A 1 1221 ? -50.698 19.099 -24.796 1.00 39.69 1221 ASP A CA 1
ATOM 9764 C C . ASP A 1 1221 ? -49.986 18.156 -23.801 1.00 39.69 1221 ASP A C 1
ATOM 9766 O O . ASP A 1 1221 ? -49.237 17.254 -24.189 1.00 39.69 1221 ASP A O 1
ATOM 9770 N N . ASN A 1 1222 ? -50.231 18.328 -22.497 1.00 35.66 1222 ASN A N 1
ATOM 9771 C CA . ASN A 1 1222 ? -49.950 17.289 -21.497 1.00 35.66 1222 ASN A CA 1
ATOM 9772 C C . ASN A 1 1222 ? -51.150 17.069 -20.549 1.00 35.66 1222 ASN A C 1
ATOM 9774 O O . ASN A 1 1222 ? -51.235 17.729 -19.513 1.00 35.66 1222 ASN A O 1
ATOM 9778 N N . PRO A 1 1223 ? -52.055 16.111 -20.836 1.00 38.12 1223 PRO A N 1
ATOM 9779 C CA . PRO A 1 1223 ? -53.292 15.891 -20.071 1.00 38.12 1223 PRO A CA 1
ATOM 9780 C C . PRO A 1 1223 ? -53.091 15.248 -18.680 1.00 38.12 1223 PRO A C 1
ATOM 9782 O O . PRO A 1 1223 ? -54.042 14.731 -18.098 1.00 38.12 1223 PRO A O 1
ATOM 9785 N N . TYR A 1 1224 ? -51.861 15.257 -18.154 1.00 42.28 1224 TYR A N 1
ATOM 9786 C CA . TYR A 1 1224 ? -51.481 14.708 -16.848 1.00 42.28 1224 TYR A CA 1
ATOM 9787 C C . TYR A 1 1224 ? -50.653 15.679 -15.986 1.00 42.28 1224 TYR A C 1
ATOM 9789 O O . TYR A 1 1224 ? -50.045 15.258 -15.002 1.00 42.28 1224 TYR A O 1
ATOM 9797 N N . ALA A 1 1225 ? -50.630 16.972 -16.321 1.00 31.33 1225 ALA A N 1
ATOM 9798 C CA . ALA A 1 1225 ? -50.195 17.997 -15.376 1.00 31.33 1225 ALA A CA 1
ATOM 9799 C C . ALA A 1 1225 ? -51.268 18.172 -14.284 1.00 31.33 1225 ALA A C 1
ATOM 9801 O O . ALA A 1 1225 ? -52.379 18.614 -14.568 1.00 31.33 1225 ALA A O 1
ATOM 9802 N N . LEU A 1 1226 ? -50.943 17.790 -13.046 1.00 32.19 1226 LEU A N 1
ATOM 9803 C CA . LEU A 1 1226 ? -51.689 18.202 -11.856 1.00 32.19 1226 LEU A CA 1
ATOM 9804 C C . LEU A 1 1226 ? -51.105 19.526 -11.357 1.00 32.19 1226 LEU A C 1
ATOM 9806 O O . LEU A 1 1226 ? -49.885 19.649 -11.257 1.00 32.19 1226 LEU A O 1
ATOM 9810 N N . ASP A 1 1227 ? -51.971 20.482 -11.026 1.00 31.66 1227 ASP A N 1
ATOM 9811 C CA . ASP A 1 1227 ? -51.569 21.716 -10.352 1.00 31.66 1227 ASP A CA 1
ATOM 9812 C C . ASP A 1 1227 ? -51.006 21.402 -8.954 1.00 31.66 1227 ASP A C 1
ATOM 9814 O O . ASP A 1 1227 ? -51.698 20.808 -8.124 1.00 31.66 1227 ASP A O 1
ATOM 9818 N N . GLU A 1 1228 ? -49.784 21.855 -8.664 1.00 27.84 1228 GLU A N 1
ATOM 9819 C CA . GLU A 1 1228 ? -49.291 22.007 -7.289 1.00 27.84 1228 GLU A CA 1
ATOM 9820 C C . GLU A 1 1228 ? -49.234 23.501 -6.939 1.00 27.84 1228 GLU A C 1
ATOM 9822 O O . GLU A 1 1228 ? -48.322 24.228 -7.342 1.00 27.84 1228 GLU A O 1
ATOM 9827 N N . SER A 1 1229 ? -50.265 23.944 -6.210 1.00 28.62 1229 SER A N 1
ATOM 9828 C CA . SER A 1 1229 ? -50.465 25.301 -5.678 1.00 28.62 1229 SER A CA 1
ATOM 9829 C C . SER A 1 1229 ? -50.104 25.406 -4.197 1.00 28.62 1229 SER A C 1
ATOM 9831 O O . SER A 1 1229 ? -50.666 24.581 -3.438 1.00 28.62 1229 SER A O 1
#

pLDDT: mean 72.45, std 21.54, range [19.88, 94.56]

Nearest PDB structures (foldseek):
  8bbg-assembly1_C  TM=5.293E-01  e=7.250E-93  Homo sapiens
  8f5p-assembly1_C  TM=4.967E-01  e=5.082E-72  Leishmania tarentolae
  8f5o-assembly1_C  TM=4.980E-01  e=2.683E-72  Leishmania tarentolae
  8bbf-assembly1_C  TM=7.941E-01  e=6.671E-29  Homo sapiens
  8fgw-assembly1_A  TM=3.289E-01  e=3.128E-32  Homo sapiens

Sequence (1229 aa):
MRPVLNWIDKVPEDEGHEGGGILQEEGVGVATDIRLAQLKLPRPPHSMYINLLCSYVWYCGTRQPQISPQKWEKISEIKDKSPTKTEEIRITSGFAESEEVGLISAESKEIRVRAFLSEPNIHDVNDKMRQLLRSDKWSHCCTRGRRLDSYPGPGKALFPSRHCVYDLAFKPDGSELLVAADNKVIIYDGIDGTLLQVLKGHKDLVYAVAWSHDGETFASGSADRSSFRRNSVPGLLSGDVTAPQLCY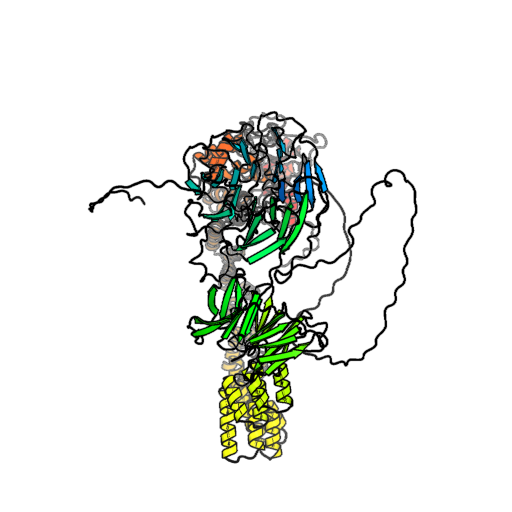GRLWFTFFLIHFGLWSADEKNVQKQRITGRCSSCAWSRDGSIFAIGTHDGFVHIKKSGNFQSDEYVAKIERPGGEPVWALRFCAPRPQDDGSRRFYDNEPSSEVLVVTDWNRRVGFYDPEGNPVKRDDMVLNYDPTCVEFIPSGQFLLIGGSGRQVTLHTRLGTEIGTVAQMDTWVWCIRVRPVSNPSTVVVGCVDGTIACYNLMFSTIHGLHKERYAFRDNMTDVVVQHLIHHTMTRIRCHDLVKKVAIYGHKLAVQLSDRLHIYRQIKGDGENEQLEYTLSERINKAFDCSLLVVCSNHLILCDERRLQCYDHKGLKQREWQLESAIRYIKVIGGPPGRETILIGLREGQEPNCNSVAFNNDNEEIICYSGNSKLTGFVVGFSGNKVYCLHIYAMQAIEVPFSNQLYQYIENKDYQKAYDLACLGVTSEDWQILAKDAIANLQCEIAKKAFARYKDYRSLQLVHEIKEMMAANEPEYIVRAHVLCYEGKFQEAAALYRANGDDNRAMQLFTDLRMFDEAQEVMASASGETQRMLMRKRADWARNSNQPKIAAEMLISSGDLDKAVQLITENDWMDLAINVMRKLERSDVDSLRRLASYFIRKSEFNLAARIYGNINDIKAMAQMHVAAGHWTDAFAIADRYPKFVEDVYLPYARHLAERDQFLEAQKAYHKAGRDQEALRVLEQLTGNAVDENRFADAGYYHWLLSMQYLERSKDNPSLIPKYHASAKLADVYYAYDAIFLYCNQPFTRHSPETLLNMASLINYTMARIGRELGAYKLARDTLDRLGNLRVPPRLQRDVELMTVNIRAKPFSDAEDLLPVCHRCGLNNPLTCGMNCVHCKTAFEHSFATFEILPLIEFTVDEDIPTEEAVSLVESEPPLSDSNFNPFQNVSKKSTDVRLNRDDLTRLEKGQVIILHLPAPLKTRFLFNQMPSISVSKCPSCNKVFHSDDFEMAVLQEGHCPYCRSVQERVDNPYALDES

Foldseek 3Di:
DDDDDDDDDDDDDDDDDYDDDDDDDDDDDDDDDDDDDDDDDDDDDPVPQFAEDAADQQQPDPPDPPDDDDDDDDDDDDDDDDDDDDDDDDDDDDDDDDDDDDDDDDDDDDDDDDDDDDDDDDDDDDDDPPPPDCPDDDDDDDPPADDPLDDFDDFDWLDQDQFFFREWEAQLQQQWIWTFTWQWIWIAGSPPRHTDDIDHDGPGGWHDWAAANVSPKIWIAGQSQDIDIPDDDPDDPDDRARFSYWYDDCWIKGDDFQWIWTHHPPDPDIDIDGHDAGWAEKYAANNRQKMWTWHQQQKIFIDGPVPVVDPDTLDIDGHPPRGGFHEKYKFHQADPDDDPPDPCVLADSAIWMWIFGQVQWIFIAGSSGHGPDPDTDGDPFGWQYKDDQLNSFWIWTFGQQQWIWIAGNHGQTAGTQHHHPGGWHYKDWRNPDVQIKIWTTGRSRTIGIHGDDHDWAWEDDAQWIWTDDSQFKIKIARNVLRAIDIGGRSFGFPHWEDDDQWIWTQGAQWIWIWGWDDDPDSPIHTDIDTDAIGRGDDRAPDWYDFLFWIWGHHFQKIWIDGSNRHTDDIDGHPAGWDDKDFLADDGPPTDMDTDGPVPDDPQFDEKEAENLDRVDMDTHGPPPDAAYFNYHYLQWTWHDHPHDIDTDGHAPLVVLVVCVVVVVLVVSLSNVVSPHDLVSLVVSLLSCVLVPVLVSNCVSCVVSVVPVVNVLSVVLVVCVVVVPDPLQSNLSSCVVVVVLVVSLVSCVVVPNLVVNLCSCVVVPVLVVSCVSCVVPDPVVVVVSLVSNLVCCVVVVVPVVNLVSCVVVPNVVVSLVSCLVNPDPVVLVVVVVVDDPVPVVSLVSSLVSCLVVVVLVVNVVSCVVVVDPVCSLLSCQVVVVLVVNVVVCVVPVVCQLVRLVSVLVVCVVVVVLVVSLVSCVSNVNNVVSLVSLVVQLVVCVVVVVLLSNLQSLQVNLVVLQVCCVVPVVSPVVSVVSNVSSLLSLLVSQLVCVVPPPDHPADLLLNCLSCLPPLPSVLVSQVVQQVLLSNQVSLVVCVVDPDDPVCVVVSVVSNVVSVPHDNHGDQVSFQQQLLPRDGARSNDDQAGPQQRWGFAAASQSSHGAQKGWAAEDPPADPVNLVVLLQDAADPPQVDDDQSPPDDSHDNYDYDYSNSSNRHHNLQWDWQDDDPPDDIIIIGRSDSVFAKDADNPNRRIHGPVSQVVVCVVLCAGSSNRHHDPDPPDPPDDDDD